Protein AF-0000000083107475 (afdb_homodimer)

pLDDT: mean 91.54, std 10.09, range [32.72, 98.94]

Nearest PDB structures (foldseek):
  6sq8-assembly2_B  TM=9.091E-01  e=1.619E-47  Marinactinospora thermotolerans
  6sq8-assembly1_A  TM=8.954E-01  e=2.436E-47  Marinactinospora thermotolerans
  6h1b-assembly1_A  TM=9.039E-01  e=4.122E-47  Marinactinospora thermotolerans
  3day-assembly1_A  TM=8.703E-01  e=1.831E-40  Homo sapiens
  3b7w-assembly1_A  TM=7.344E-01  e=1.056E-39  Homo sapiens

Organism: NCBI:txid185642

Secondary structure (DSSP, 8-state):
---STT--HHHHHHHHHHHSTTSEEEEETTEEEEHHHHHHHHHHHHHHHHHTT--TT-EEEEE-SS-HHHHHHHHHHHHH-PEEEE--TTS-HHHHHHHHHHH--SEEEEEGGGHHHHHHHHTTSTT-PEEEEESSPPPTTSEEHHHHHHTSPPSS-SS---TTSEEEEEEE--TTSSPEEEEEEHHHHHHHHHHHHHHHT--TT-EEEE-S-TTSHHHHHHHHHHHTTT-EEEE-SS--HHHHHHHHHHHT--EEEE-HHHHHHHHHH---GGGGTT--EEEE-SSPPPHHHHHHHHHH-TTPEEEEEEE-SS-EEEEE-GGG--SSSTTHHHHHTS-BEEPTTEEEEEE-TTSPBPPTT--EEEEEEETTS--EETT-HHHHHHHEETTEEEEEEEEEE-TT--EEEEEEGGG-EEETTEEE-HHHHHHHHHTSTTEEEEEEEEEEETTTEEEEEEEEEEPTT----HHHHHHHHHTTS-GGGS-SEEEEES---B-TTS-B-HHHHHHHHHHHHHTT---/---STT--HHHHHHHHHHHSTTSEEEEETTEEEEHHHHHHHHHHHHHHHHHTT--TT-EEEEE-SS-HHHHHHHHHHHHH-PEEEE--TTS-HHHHHHHHHHH--SEEEEEGGGHHHHHHHHTTSTT-PEEEEESSPPPTTSEEHHHHHHTSPPSS-SS---TTSEEEEEEE--SSSSPEEEEEEHHHHHHHHHHHHHHHT--TT-EEEE-S-TTSHHHHHHHHHHHTTT-EEEE-SS--HHHHHHHHHHHT--EEEE-HHHHHHHHHH---GGGGTT--EEEE-SSPPPHHHHHHHHHH-TTPEEEEEEE-SS-EEEEE-GGG--SSSTTHHHHHTS-BEEPTTEEEEEE-TTSPBPPTT--EEEEEEETTS--EETT-HHHHHHHEETTEEEEEEEEEE-TT--EEEEEEGGG-EEETTEEE-HHHHHHHHHTSTTEEEEEEEEEEETTTEEEEEEEEEEPTT----HHHHHHHHHTTS-GGGS-SEEEEES---B-TTS-B-HHHHHHHHHHHHHTT---

Foldseek 3Di:
DPPPLWDFLLCLLVVLCVVPVPFWAEAEPPDTDASVRLLQLLQLLLQLCVVVPDAALAEEEEAAFDDVLVVSPLNNLRFFNHEYEYDDNPDDLVLRLVSCLLRVHQAYEYEPVCCVSVVVSLCPRPSNHQYEYEDDDDPPPHHYPVRSSVNGDGDDHPHGHTQAGFRYWAWDPDLPDRTFTFTFTRSLLLVLLCLLLVQQVDAQDAEEEQQAGPSFPVSSSNSSVQSSHNHYYYYDSHQDLLVVLQCCQVVLHAEYEDELVSLQSNLVNPPDLNSNQSHAEYEYEPDFHQPVSLVSSCVSHVNYFYKYWDDHPQDTFAMAGSVLCDDPDPCNRVSSRFRHAGGPQKDKFFAAPVRHGDDAPDKHWIKMAHPSGTPATRPCVPRRPVQADPRIGGRQWMWGAHPVRTIHTQARVVQFAQWQNDTAGFVLLQVLLCPQPFFPGWTWGWDQDPHGRTFIEIETEGDVPDDDDLVSSQVSSVVPDPNRNRGPYYHYDNDFPADSSRHGSVSVVRVVVVVCVVVVPRD/DPPPLWDFLLCLLVVLCVVPVPFWAEAEVPDTDASVRLLQLLQLLLQLCVVVPDAALAEEEEAAFDDVLVVSPLNNLRFFNHEYEYDDNPDDLVLRLVSCLLRVHQAYEYEPVCCVSVVVSLCPRPSNHQYEYEDDDDPPPHHYPVRSSVNGDGDDHPHGHTQAGFRYWAWDPDLPDRTFTFTFTRNLLLVLLCLLLVQQVDAQDAEEEDQAGPSFPVSSSNSSVQSSHNHYYYYDSHDDLLVVLQCCQVVLHAEYEDELVSLQSNLVNPPDLNSNQSHAEYEYEPDFHQPVSLVSSCVSHVNYFYKYWDDHPQDTFAMAGSVLCDDPDPCNRVSSRFRHAGGPQKDKFFAAPVRHGDDAPDKHWIKMAGPSGTPATRPCVPRRCVQADPRIGGRQWMWGAHPVRTIHTQARVVQFAQFQNDTAGFVLLQVLLCPQPFFPGWTWGWDQDPHGRTFIEIETEGDVPDDDDLVSSQVSSVVPDPNRNRGPYYHYDNDFDADSSRHGSVSVVRVVVVVCVVVVPRD

Sequence (1046 aa):
MATVDDFTLGDIVTDNAVRFPDVVAYRQGYRGVTHAQLRDRAVRLVAAMAEVGVKRQDRIAVLSRNSIEFGELNAAAQLSGIVLATINFRLSVPEMADALRRVEPSIVFCAEEFMPVIADVAAHVPSGPMLVTIGGDAPAGITGYERFIEGGRAGEPQFVARPDDIAYLLFTSGTTGASKCCMLGQREMRRIAFTMNNEMRCGSADRGLINMPMFHFGALGIIGGLHARGATVVLQQQFDAADAVRLIADERITVLHLAPVMLSALLDEVSDRLAVESVRTVVYSAAPMTAAILRRALAVLPGAGFLNLYGQTEAIVSGLPRELHILDDPNAAERLSSVGFPFPDTRVRVVDANGGVLPVGQAGEIVVQSDSMFRGYWQDEAATRATLRDGWCRTGDMGRLDERGLLYLMDRKKDVIISGGENIYSPEVEEAVSAVDGVAACAVVGVPDDRWGEAVCAVVVARSGASPTLEMVQEGVRQRLARYKVPRRLVLVTDLPVLASGKVDKKRLRADLKSAAANGATTMATVDDFTLGDIVTDNAVRFPDVVAYRQGYRGVTHAQLRDRAVRLVAAMAEVGVKRQDRIAVLSRNSIEFGELNAAAQLSGIVLATINFRLSVPEMADALRRVEPSIVFCAEEFMPVIADVAAHVPSGPMLVTIGGDAPAGITGYERFIEGGRAGEPQFVARPDDIAYLLFTSGTTGASKCCMLGQREMRRIAFTMNNEMRCGSADRGLINMPMFHFGALGIIGGLHARGATVVLQQQFDAADAVRLIADERITVLHLAPVMLSALLDEVSDRLAVESVRTVVYSAAPMTAAILRRALAVLPGAGFLNLYGQTEAIVSGLPRELHILDDPNAAERLSSVGFPFPDTRVRVVDANGGVLPVGQAGEIVVQSDSMFRGYWQDEAATRATLRDGWCRTGDMGRLDERGLLYLMDRKKDVIISGGENIYSPEVEEAVSAVDGVAACAVVGVPDDRWGEAVCAVVVARSGASPTLEMVQEGVRQRLARYKVPRRLVLVTDLPVLASGKVDKKRLRADLKSAAANGATT

Solvent-accessible surface area (backbone atoms only — not comparable to full-atom values): 52814 Å² total; per-residue (Å²): 123,76,67,61,70,66,56,35,41,24,53,40,49,55,46,25,24,44,60,36,36,81,38,45,36,35,34,45,87,91,46,70,37,24,21,34,51,40,44,49,52,11,25,9,40,45,28,26,40,41,76,74,66,52,48,73,63,37,36,32,33,39,37,50,64,43,48,67,66,55,52,34,51,50,48,21,20,34,34,21,16,24,20,40,28,36,40,65,75,84,53,52,69,68,56,48,37,52,52,44,52,72,63,44,26,56,33,38,39,27,26,50,90,51,40,83,62,45,57,64,43,40,71,69,24,87,60,56,37,46,59,29,25,38,59,83,82,44,55,92,95,40,46,30,46,70,62,48,34,67,67,16,56,73,80,74,57,78,44,69,42,47,30,86,30,50,31,34,37,36,63,42,84,47,73,86,53,78,61,46,39,37,30,32,32,19,41,21,51,37,52,44,10,49,52,40,17,50,75,58,62,60,37,52,78,36,25,30,44,41,34,51,54,53,47,37,60,68,34,45,39,50,51,33,10,37,39,59,44,35,10,22,37,35,50,34,61,54,80,42,42,64,59,46,50,50,44,28,44,76,64,47,24,22,33,42,55,35,39,45,69,52,48,50,47,32,57,72,57,59,85,48,59,76,42,50,63,51,33,42,28,40,35,33,27,84,52,84,58,53,63,67,55,49,53,52,47,48,68,63,35,69,74,36,39,47,34,37,48,36,65,52,83,57,33,75,46,21,32,26,55,43,79,62,74,50,72,95,42,97,57,23,66,64,58,57,56,32,33,17,36,58,39,89,72,39,48,74,47,33,19,46,98,87,62,47,76,54,61,77,65,45,75,21,40,33,32,37,34,43,74,48,39,40,80,36,35,67,96,32,64,69,63,25,53,71,30,48,50,96,62,26,38,54,66,58,31,25,18,29,35,42,88,44,54,38,30,32,75,45,33,45,55,86,47,46,24,49,36,72,88,37,83,36,44,28,57,61,46,27,55,38,42,47,68,27,79,36,41,64,44,59,46,45,44,52,39,84,29,93,87,33,55,22,37,41,29,37,37,30,21,52,29,93,92,40,75,68,44,59,65,54,44,31,54,44,21,49,74,76,42,61,72,90,60,35,49,77,38,54,40,81,40,91,68,79,60,56,41,96,78,65,35,71,37,60,43,58,51,45,52,52,51,53,53,34,61,74,66,65,59,80,108,124,74,67,56,69,67,55,34,41,25,52,40,49,54,48,26,23,43,60,35,35,80,38,44,36,35,35,45,88,92,45,70,36,24,22,32,52,40,44,49,52,11,24,8,38,43,30,25,41,41,75,75,66,52,50,73,63,38,36,32,32,39,36,51,66,43,45,67,64,55,50,34,51,51,49,21,19,33,33,21,16,24,20,40,29,34,39,66,74,84,54,53,70,69,54,46,38,52,52,43,52,72,63,44,26,55,32,36,40,27,25,52,90,49,40,82,62,43,57,64,42,41,71,70,25,87,60,56,38,46,60,31,25,37,60,82,81,46,57,93,96,40,47,30,46,70,61,47,35,68,67,17,55,75,81,75,56,78,44,69,43,48,28,86,29,50,32,34,37,37,63,41,85,46,73,87,51,78,61,45,38,37,30,34,34,20,40,20,49,38,50,43,9,48,51,41,17,50,75,60,63,59,35,52,79,35,25,30,46,42,33,52,54,54,47,37,58,68,32,46,39,51,52,34,11,37,39,59,45,36,10,24,36,34,50,34,60,53,79,43,45,62,58,47,49,51,44,28,45,77,66,48,24,22,34,43,55,36,40,46,70,52,46,50,48,33,57,72,56,59,86,49,59,75,40,50,60,51,33,43,29,39,36,32,28,84,52,84,59,53,65,67,55,50,53,54,47,49,67,63,35,70,74,36,39,46,35,37,48,37,64,51,83,57,35,76,46,22,33,26,56,42,81,63,75,51,72,94,41,98,57,23,64,64,58,59,55,31,33,18,36,58,39,90,73,38,48,75,47,32,18,47,97,85,62,47,74,54,60,77,64,44,76,20,39,35,30,36,32,43,74,48,38,40,79,36,35,66,96,30,62,70,63,25,52,72,29,46,49,95,62,27,38,54,67,57,30,25,18,28,35,41,88,44,54,38,30,33,75,45,32,46,55,87,48,44,23,49,38,71,88,38,83,37,45,28,55,62,46,27,54,39,43,46,68,28,79,37,41,66,45,58,46,44,44,53,39,84,30,93,88,33,55,22,37,39,28,37,37,30,20,52,29,92,92,40,76,69,43,58,65,54,44,30,53,42,22,51,75,74,41,60,74,89,61,36,48,78,39,52,40,82,42,92,67,79,59,56,41,96,78,65,34,73,37,61,44,58,50,46,52,52,51,52,53,33,61,72,66,65,58,81,108

Radius of gyration: 31.52 Å; Cα contacts (8 Å, |Δi|>4): 2412; chains: 2; bounding box: 69×102×74 Å

Structure (mmCIF, N/CA/C/O backbone):
data_AF-0000000083107475-model_v1
#
loop_
_entity.id
_entity.type
_entity.pdbx_description
1 polymer 'Long-chain-fatty-acid--CoA ligase FadD13'
#
loop_
_atom_site.group_PDB
_atom_site.id
_atom_site.type_symbol
_atom_site.label_atom_id
_atom_site.label_alt_id
_atom_site.label_comp_id
_atom_site.label_asym_id
_atom_site.label_entity_id
_atom_site.label_seq_id
_atom_site.pdbx_PDB_ins_code
_atom_site.Cartn_x
_atom_site.Cartn_y
_atom_site.Cartn_z
_atom_site.occupancy
_atom_site.B_iso_or_equiv
_atom_site.auth_seq_id
_atom_site.auth_comp_id
_atom_site.auth_asym_id
_atom_site.auth_atom_id
_atom_site.pdbx_PDB_model_num
ATOM 1 N N . MET A 1 1 ? -6.09 1.8 -23.875 1 32.72 1 MET A N 1
ATOM 2 C CA . MET A 1 1 ? -6.102 0.966 -22.688 1 32.72 1 MET A CA 1
ATOM 3 C C . MET A 1 1 ? -6.949 1.6 -21.578 1 32.72 1 MET A C 1
ATOM 5 O O . MET A 1 1 ? -6.746 2.762 -21.234 1 32.72 1 MET A O 1
ATOM 9 N N . ALA A 1 2 ? -8.203 1.223 -21.5 1 34.72 2 ALA A N 1
ATOM 10 C CA . ALA A 1 2 ? -9.102 1.77 -20.484 1 34.72 2 ALA A CA 1
ATOM 11 C C . ALA A 1 2 ? -8.352 2.039 -19.172 1 34.72 2 ALA A C 1
ATOM 13 O O . ALA A 1 2 ? -7.676 1.154 -18.641 1 34.72 2 ALA A O 1
ATOM 14 N N . THR A 1 3 ? -7.816 3.127 -18.891 1 48.44 3 THR A N 1
ATOM 15 C CA . THR A 1 3 ? -7.082 3.512 -17.703 1 48.44 3 THR A CA 1
ATOM 16 C C . THR A 1 3 ? -7.957 3.363 -16.453 1 48.44 3 THR A C 1
ATOM 18 O O . THR A 1 3 ? -9.125 3.754 -16.469 1 48.44 3 THR A O 1
ATOM 21 N N . VAL A 1 4 ? -7.969 2.264 -15.711 1 50.69 4 VAL A N 1
ATOM 22 C CA . VAL A 1 4 ? -8.602 2.006 -14.422 1 50.69 4 VAL A CA 1
ATOM 23 C C . VAL A 1 4 ? -8.602 3.279 -13.578 1 50.69 4 VAL A C 1
ATOM 25 O O . VAL A 1 4 ? -8.531 3.219 -12.344 1 50.69 4 VAL A O 1
ATOM 28 N N . ASP A 1 5 ? -8.352 4.441 -14.203 1 59.97 5 ASP A N 1
ATOM 29 C CA . ASP A 1 5 ? -8.281 5.738 -13.539 1 59.97 5 ASP A CA 1
ATOM 30 C C . ASP A 1 5 ? -9.672 6.215 -13.117 1 59.97 5 ASP A C 1
ATOM 32 O O . ASP A 1 5 ? -9.898 7.414 -12.945 1 59.97 5 ASP A O 1
ATOM 36 N N . ASP A 1 6 ? -10.516 5.152 -12.656 1 83.75 6 ASP A N 1
ATOM 37 C CA . ASP A 1 6 ? -11.875 5.656 -12.5 1 83.75 6 ASP A CA 1
ATOM 38 C C . ASP A 1 6 ? -12.328 5.555 -11.047 1 83.75 6 ASP A C 1
ATOM 40 O O . ASP A 1 6 ? -13.5 5.777 -10.742 1 83.75 6 ASP A O 1
ATOM 44 N N . PHE A 1 7 ? -11.383 5.316 -10.164 1 93.69 7 PHE A N 1
ATOM 45 C CA . PHE A 1 7 ? -11.797 5.191 -8.773 1 93.69 7 PHE A CA 1
ATOM 46 C C . PHE A 1 7 ? -11.812 6.551 -8.086 1 93.69 7 PHE A C 1
ATOM 48 O O . PHE A 1 7 ? -11.07 7.457 -8.477 1 93.69 7 PHE A O 1
ATOM 55 N N . THR A 1 8 ? -12.695 6.664 -7.109 1 97.25 8 THR A N 1
ATOM 56 C CA . THR A 1 8 ? -12.828 7.871 -6.301 1 97.25 8 THR A CA 1
ATOM 57 C C . THR A 1 8 ? -12.812 7.531 -4.812 1 97.25 8 THR A C 1
ATOM 59 O O . THR A 1 8 ? -12.766 6.359 -4.438 1 97.25 8 THR A O 1
ATOM 62 N N . LEU A 1 9 ? -12.773 8.555 -3.977 1 98.44 9 LEU A N 1
ATOM 63 C CA . LEU A 1 9 ? -12.938 8.383 -2.539 1 98.44 9 LEU A CA 1
ATOM 64 C C . LEU A 1 9 ? -14.289 7.75 -2.219 1 98.44 9 LEU A C 1
ATOM 66 O O . LEU A 1 9 ? -14.422 7.02 -1.234 1 98.44 9 LEU A O 1
ATOM 70 N N . GLY A 1 10 ? -15.289 8.055 -3.053 1 98.25 10 GLY A N 1
ATOM 71 C CA . GLY A 1 10 ? -16.625 7.5 -2.863 1 98.25 10 GLY A CA 1
ATOM 72 C C . GLY A 1 10 ? -16.641 5.984 -2.912 1 98.25 10 GLY A C 1
ATOM 73 O O . GLY A 1 10 ? -17.453 5.352 -2.229 1 98.25 10 GLY A O 1
ATOM 74 N N . ASP A 1 11 ? -15.758 5.387 -3.689 1 97.5 11 ASP A N 1
ATOM 75 C CA . ASP A 1 11 ? -15.648 3.934 -3.762 1 97.5 11 ASP A CA 1
ATOM 76 C C . ASP A 1 11 ? -15.273 3.344 -2.404 1 97.5 11 ASP A C 1
ATOM 78 O O . ASP A 1 11 ? -15.734 2.262 -2.041 1 97.5 11 ASP A O 1
ATOM 82 N N . ILE A 1 12 ? -14.438 4.047 -1.643 1 98.5 12 ILE A N 1
ATOM 83 C CA . ILE A 1 12 ? -14.016 3.584 -0.326 1 98.5 12 ILE A CA 1
ATOM 84 C C . ILE A 1 12 ? -15.211 3.561 0.621 1 98.5 12 ILE A C 1
ATOM 86 O O . ILE A 1 12 ? -15.422 2.58 1.336 1 98.5 12 ILE A O 1
ATOM 90 N N . VAL A 1 13 ? -15.992 4.633 0.597 1 98.62 13 VAL A N 1
ATOM 91 C CA . VAL A 1 13 ? -17.172 4.73 1.445 1 98.62 13 VAL A CA 1
ATOM 92 C C . VAL A 1 13 ? -18.156 3.607 1.106 1 98.62 13 VAL A C 1
ATOM 94 O O . VAL A 1 13 ? -18.641 2.91 1.999 1 98.62 13 VAL A O 1
ATOM 97 N N . THR A 1 14 ? -18.422 3.418 -0.166 1 97.69 14 THR A N 1
ATOM 98 C CA . THR A 1 14 ? -19.375 2.42 -0.629 1 97.69 14 THR A CA 1
ATOM 99 C C . THR A 1 14 ? -18.875 1.01 -0.323 1 97.69 14 THR A C 1
ATOM 101 O O . THR A 1 14 ? -19.625 0.177 0.187 1 97.69 14 THR A O 1
ATOM 104 N N . ASP A 1 15 ? -17.625 0.738 -0.63 1 97.62 15 ASP A N 1
ATOM 105 C CA . ASP A 1 15 ? -17.047 -0.579 -0.385 1 97.62 15 ASP A CA 1
ATOM 106 C C . ASP A 1 15 ? -17.094 -0.93 1.101 1 97.62 15 ASP A C 1
ATOM 108 O O . ASP A 1 15 ? -17.453 -2.053 1.467 1 97.62 15 ASP A O 1
ATOM 112 N N . ASN A 1 16 ? -16.703 -0.004 1.952 1 98.62 16 ASN A N 1
ATOM 113 C CA . ASN A 1 16 ? -16.703 -0.267 3.387 1 98.62 16 ASN A CA 1
ATOM 114 C C . ASN A 1 16 ? -18.109 -0.575 3.9 1 98.62 16 ASN A C 1
ATOM 116 O O . ASN A 1 16 ? -18.281 -1.429 4.773 1 98.62 16 ASN A O 1
ATOM 120 N N . ALA A 1 17 ? -19.078 0.123 3.383 1 98.38 17 ALA A N 1
ATOM 121 C CA . ALA A 1 17 ? -20.469 -0.098 3.797 1 98.38 17 ALA A CA 1
ATOM 122 C C . ALA A 1 17 ? -20.922 -1.517 3.461 1 98.38 17 ALA A C 1
ATOM 124 O O . ALA A 1 17 ? -21.734 -2.102 4.18 1 98.38 17 ALA A O 1
ATOM 125 N N . VAL A 1 18 ? -20.391 -2.053 2.422 1 97.25 18 VAL A N 1
ATOM 126 C CA . VAL A 1 18 ? -20.766 -3.389 1.97 1 97.25 18 VAL A CA 1
ATOM 127 C C . VAL A 1 18 ? -19.891 -4.43 2.662 1 97.25 18 VAL A C 1
ATOM 129 O O . VAL A 1 18 ? -20.406 -5.406 3.217 1 97.25 18 VAL A O 1
ATOM 132 N N . ARG A 1 19 ? -18.609 -4.234 2.756 1 97.44 19 ARG A N 1
ATOM 133 C CA . ARG A 1 19 ? -17.625 -5.211 3.209 1 97.44 19 ARG A CA 1
ATOM 134 C C . ARG A 1 19 ? -17.594 -5.297 4.73 1 97.44 19 ARG A C 1
ATOM 136 O O . ARG A 1 19 ? -17.375 -6.375 5.293 1 97.44 19 ARG A O 1
ATOM 143 N N . PHE A 1 20 ? -17.797 -4.098 5.34 1 97.69 20 PHE A N 1
ATOM 144 C CA . PHE A 1 20 ? -17.672 -3.977 6.785 1 97.69 20 PHE A CA 1
ATOM 145 C C . PHE A 1 20 ? -18.859 -3.221 7.371 1 97.69 20 PHE A C 1
ATOM 147 O O . PHE A 1 20 ? -18.688 -2.268 8.133 1 97.69 20 PHE A O 1
ATOM 154 N N . PRO A 1 21 ? -20.031 -3.67 7.121 1 97.81 21 PRO A N 1
ATOM 155 C CA . PRO A 1 21 ? -21.203 -2.879 7.461 1 97.81 21 PRO A CA 1
ATOM 156 C C . PRO A 1 21 ? -21.344 -2.633 8.961 1 97.81 21 PRO A C 1
ATOM 158 O O . PRO A 1 21 ? -21.844 -1.588 9.375 1 97.81 21 PRO A O 1
ATOM 161 N N . ASP A 1 22 ? -20.797 -3.537 9.805 1 97 22 ASP A N 1
ATOM 162 C CA . ASP A 1 22 ? -21.047 -3.471 11.242 1 97 22 ASP A CA 1
ATOM 163 C C . ASP A 1 22 ? -19.844 -2.896 11.984 1 97 22 ASP A C 1
ATOM 165 O O . ASP A 1 22 ? -19.906 -2.664 13.195 1 97 22 ASP A O 1
ATOM 169 N N . VAL A 1 23 ? -18.766 -2.719 11.258 1 98.44 23 VAL A N 1
ATOM 170 C CA . VAL A 1 23 ? -17.609 -2.07 11.875 1 98.44 23 VAL A CA 1
ATOM 171 C C . VAL A 1 23 ? -17.906 -0.59 12.094 1 98.44 23 VAL A C 1
ATOM 173 O O . VAL A 1 23 ? -18.469 0.075 11.227 1 98.44 23 VAL A O 1
ATOM 176 N N . VAL A 1 24 ? -17.547 -0.08 13.25 1 98.88 24 VAL A N 1
ATOM 177 C CA . VAL A 1 24 ? -17.766 1.331 13.555 1 98.88 24 VAL A CA 1
ATOM 178 C C . VAL A 1 24 ? -16.812 2.188 12.719 1 98.88 24 VAL A C 1
ATOM 180 O O . VAL A 1 24 ? -15.602 1.958 12.703 1 98.88 24 VAL A O 1
ATOM 183 N N . ALA A 1 25 ? -17.375 3.123 11.953 1 98.94 25 ALA A N 1
ATOM 184 C CA . ALA A 1 25 ? -16.562 4.043 11.164 1 98.94 25 ALA A CA 1
ATOM 185 C C . ALA A 1 25 ? -16.047 5.195 12.016 1 98.94 25 ALA A C 1
ATOM 187 O O . ALA A 1 25 ? -14.859 5.531 11.969 1 98.94 25 ALA A O 1
ATOM 188 N N . TYR A 1 26 ? -16.953 5.777 12.789 1 98.94 26 TYR A N 1
ATOM 189 C CA . TYR A 1 26 ? -16.609 6.84 13.727 1 98.94 26 TYR A CA 1
ATOM 190 C C . TYR A 1 26 ? -17.188 6.559 15.102 1 98.94 26 TYR A C 1
ATOM 192 O O . TYR A 1 26 ? -18.344 6.113 15.227 1 98.94 26 TYR A O 1
ATOM 200 N N . ARG A 1 27 ? -16.406 6.77 16.109 1 98.69 27 ARG A N 1
ATOM 201 C CA . ARG A 1 27 ? -16.781 6.699 17.516 1 98.69 27 ARG A CA 1
ATOM 202 C C . ARG A 1 27 ? -16.406 7.984 18.25 1 98.69 27 ARG A C 1
ATOM 204 O O . ARG A 1 27 ? -15.297 8.484 18.094 1 98.69 27 ARG A O 1
ATOM 211 N N . GLN A 1 28 ? -17.312 8.562 19 1 97.88 28 GLN A N 1
ATOM 212 C CA . GLN A 1 28 ? -17.094 9.727 19.859 1 97.88 28 GLN A CA 1
ATOM 213 C C . GLN A 1 28 ? -17.906 9.625 21.141 1 97.88 28 GLN A C 1
ATOM 215 O O . GLN A 1 28 ? -19.125 9.766 21.125 1 97.88 28 GLN A O 1
ATOM 220 N N . GLY A 1 29 ? -17.219 9.422 22.219 1 95.44 29 GLY A N 1
ATOM 221 C CA . GLY A 1 29 ? -17.938 9.117 23.438 1 95.44 29 GLY A CA 1
ATOM 222 C C . GLY A 1 29 ? -18.828 7.883 23.328 1 95.44 29 GLY A C 1
ATOM 223 O O . GLY A 1 29 ? -18.344 6.812 22.938 1 95.44 29 GLY A O 1
ATOM 224 N N . TYR A 1 30 ? -20.109 8.047 23.562 1 94.44 30 TYR A N 1
ATOM 225 C CA . TYR A 1 30 ? -21.031 6.914 23.5 1 94.44 30 TYR A CA 1
ATOM 226 C C . TYR A 1 30 ? -21.688 6.816 22.141 1 94.44 30 TYR A C 1
ATOM 228 O O . TYR A 1 30 ? -22.391 5.848 21.859 1 94.44 30 TYR A O 1
ATOM 236 N N . ARG A 1 31 ? -21.391 7.738 21.375 1 97 31 ARG A N 1
ATOM 237 C CA . ARG A 1 31 ? -22 7.738 20.047 1 97 31 ARG A CA 1
ATOM 238 C C . ARG A 1 31 ? -21.094 7.035 19.031 1 97 31 ARG A C 1
ATOM 240 O O . ARG A 1 31 ? -19.875 7.066 19.156 1 97 31 ARG A O 1
ATOM 247 N N . GLY A 1 32 ? -21.75 6.387 18.078 1 98.19 32 GLY A N 1
ATOM 248 C CA . GLY A 1 32 ? -21.016 5.754 17 1 98.19 32 GLY A CA 1
ATOM 249 C C . GLY A 1 32 ? -21.859 5.551 15.75 1 98.19 32 GLY A C 1
ATOM 250 O O . GLY A 1 32 ? -23.094 5.5 15.828 1 98.19 32 GLY A O 1
ATOM 251 N N . VAL A 1 33 ? -21.219 5.543 14.648 1 98.62 33 VAL A N 1
ATOM 252 C CA . VAL A 1 33 ? -21.828 5.215 13.367 1 98.62 33 VAL A CA 1
ATOM 253 C C . VAL A 1 33 ? -21.016 4.141 12.656 1 98.62 33 VAL A C 1
ATOM 255 O O . VAL A 1 33 ? -19.781 4.238 12.578 1 98.62 33 VAL A O 1
ATOM 258 N N . THR A 1 34 ? -21.703 3.051 12.234 1 98.88 34 THR A N 1
ATOM 259 C CA . THR A 1 34 ? -21.031 1.994 11.492 1 98.88 34 THR A CA 1
ATOM 260 C C . THR A 1 34 ? -20.766 2.434 10.055 1 98.88 34 THR A C 1
ATOM 262 O O . THR A 1 34 ? -21.281 3.457 9.609 1 98.88 34 THR A O 1
ATOM 265 N N . HIS A 1 35 ? -19.984 1.681 9.336 1 98.88 35 HIS A N 1
ATOM 266 C CA . HIS A 1 35 ? -19.719 2.006 7.941 1 98.88 35 HIS A CA 1
ATOM 267 C C . HIS A 1 35 ? -21 1.991 7.113 1 98.88 35 HIS A C 1
ATOM 269 O O . HIS A 1 35 ? -21.172 2.83 6.23 1 98.88 35 HIS A O 1
ATOM 275 N N . ALA A 1 36 ? -21.875 1.07 7.367 1 98.62 36 ALA A N 1
ATOM 276 C CA . ALA A 1 36 ? -23.172 1.044 6.668 1 98.62 36 ALA A CA 1
ATOM 277 C C . ALA A 1 36 ? -23.984 2.291 6.98 1 98.62 36 ALA A C 1
ATOM 279 O O . ALA A 1 36 ? -24.531 2.92 6.078 1 98.62 36 ALA A O 1
ATOM 280 N N . GLN A 1 37 ? -24.031 2.619 8.258 1 98.75 37 GLN A N 1
ATOM 281 C CA . GLN A 1 37 ? -24.766 3.801 8.672 1 98.75 37 GLN A CA 1
ATOM 282 C C . GLN A 1 37 ? -24.141 5.074 8.117 1 98.75 37 GLN A C 1
ATOM 284 O O . GLN A 1 37 ? -24.844 6.02 7.766 1 98.75 37 GLN A O 1
ATOM 289 N N . LEU A 1 38 ? -22.828 5.113 8.102 1 98.81 38 LEU A N 1
ATOM 290 C CA . LEU A 1 38 ? -22.141 6.277 7.559 1 98.81 38 LEU A CA 1
ATOM 291 C C . LEU A 1 38 ? -22.547 6.516 6.109 1 98.81 38 LEU A C 1
ATOM 293 O O . LEU A 1 38 ? -22.859 7.648 5.727 1 98.81 38 LEU A O 1
ATOM 297 N N . ARG A 1 39 ? -22.531 5.496 5.285 1 98.69 39 ARG A N 1
ATOM 298 C CA . ARG A 1 39 ? -22.938 5.637 3.893 1 98.69 39 ARG A CA 1
ATOM 299 C C . ARG A 1 39 ? -24.391 6.09 3.789 1 98.69 39 ARG A C 1
ATOM 301 O O . ARG A 1 39 ? -24.719 6.977 2.996 1 98.69 39 ARG A O 1
ATOM 308 N N . ASP A 1 40 ? -25.25 5.469 4.559 1 98.38 40 ASP A N 1
ATOM 309 C CA . ASP A 1 40 ? -26.672 5.809 4.52 1 98.38 40 ASP A CA 1
ATOM 310 C C . ASP A 1 40 ? -26.891 7.277 4.867 1 98.38 40 ASP A C 1
ATOM 312 O O . ASP A 1 40 ? -27.625 7.98 4.172 1 98.38 40 ASP A O 1
ATOM 316 N N . ARG A 1 41 ? -26.281 7.711 5.906 1 98.44 41 ARG A N 1
ATOM 317 C CA . ARG A 1 41 ? -26.438 9.102 6.336 1 98.44 41 ARG A CA 1
ATOM 318 C C . ARG A 1 41 ? -25.812 10.055 5.32 1 98.44 41 ARG A C 1
ATOM 320 O O . ARG A 1 41 ? -26.328 11.148 5.086 1 98.44 41 ARG A O 1
ATOM 327 N N . ALA A 1 42 ? -24.703 9.664 4.77 1 98.62 42 ALA A N 1
ATOM 328 C CA . ALA A 1 42 ? -24.062 10.477 3.73 1 98.62 42 ALA A CA 1
ATOM 329 C C . ALA A 1 42 ? -24.984 10.617 2.514 1 98.62 42 ALA A C 1
ATOM 331 O O . ALA A 1 42 ? -25.094 11.703 1.94 1 98.62 42 ALA A O 1
ATOM 332 N N . VAL A 1 43 ? -25.625 9.516 2.115 1 98.56 43 VAL A N 1
ATOM 333 C CA . VAL A 1 43 ? -26.547 9.531 0.98 1 98.56 43 VAL A CA 1
ATOM 334 C C . VAL A 1 43 ? -27.703 10.492 1.262 1 98.56 43 VAL A C 1
ATOM 336 O O . VAL A 1 43 ? -28.078 11.289 0.401 1 98.56 43 VAL A O 1
ATOM 339 N N . ARG A 1 44 ? -28.25 10.453 2.428 1 98.44 44 ARG A N 1
ATOM 340 C CA . ARG A 1 44 ? -29.344 11.344 2.814 1 98.44 44 ARG A CA 1
ATOM 341 C C . ARG A 1 44 ? -28.875 12.797 2.832 1 98.44 44 ARG A C 1
ATOM 343 O O . ARG A 1 44 ? -29.625 13.703 2.438 1 98.44 44 ARG A O 1
ATOM 350 N N . LEU A 1 45 ? -27.688 12.992 3.35 1 98.44 45 LEU A N 1
ATOM 351 C CA . LEU A 1 45 ? -27.109 14.328 3.359 1 98.44 45 LEU A CA 1
ATOM 352 C C . LEU A 1 45 ? -27.031 14.898 1.945 1 98.44 45 LEU A C 1
ATOM 354 O O . LEU A 1 45 ? -27.375 16.062 1.716 1 98.44 45 LEU A O 1
ATOM 358 N N . VAL A 1 46 ? -26.516 14.086 0.985 1 98.62 46 VAL A N 1
ATOM 359 C CA . VAL A 1 46 ? -26.375 14.508 -0.405 1 98.62 46 VAL A CA 1
ATOM 360 C C . VAL A 1 46 ? -27.75 14.844 -0.981 1 98.62 46 VAL A C 1
ATOM 362 O O . VAL A 1 46 ? -27.922 15.859 -1.662 1 98.62 46 VAL A O 1
ATOM 365 N N . ALA A 1 47 ? -28.734 13.977 -0.666 1 98.5 47 ALA A N 1
ATOM 366 C CA . ALA A 1 47 ? -30.109 14.211 -1.14 1 98.5 47 ALA A CA 1
ATOM 367 C C . ALA A 1 47 ? -30.672 15.5 -0.562 1 98.5 47 ALA A C 1
ATOM 369 O O . ALA A 1 47 ? -31.328 16.281 -1.272 1 98.5 47 ALA A O 1
ATOM 370 N N . ALA A 1 48 ? -30.469 15.711 0.698 1 98.38 48 ALA A N 1
ATOM 371 C CA . ALA A 1 48 ? -30.938 16.922 1.347 1 98.38 48 ALA A CA 1
ATOM 372 C C . ALA A 1 48 ? -30.297 18.156 0.729 1 98.38 48 ALA A C 1
ATOM 374 O O . ALA A 1 48 ? -30.953 19.188 0.513 1 98.38 48 ALA A O 1
ATOM 375 N N . MET A 1 49 ? -29.016 18.109 0.476 1 98.44 49 MET A N 1
ATOM 376 C CA . MET A 1 49 ? -28.312 19.219 -0.162 1 98.44 49 MET A CA 1
ATOM 377 C C . MET A 1 49 ? -28.859 19.484 -1.563 1 98.44 49 MET A C 1
ATOM 379 O O . MET A 1 49 ? -29.031 20.625 -1.965 1 98.44 49 MET A O 1
ATOM 383 N N . ALA A 1 50 ? -29.078 18.391 -2.287 1 98 50 ALA A N 1
ATOM 384 C CA . ALA A 1 50 ? -29.641 18.516 -3.633 1 98 50 ALA A CA 1
ATOM 385 C C . ALA A 1 50 ? -31 19.203 -3.605 1 98 50 ALA A C 1
ATOM 387 O O . ALA A 1 50 ? -31.312 19.984 -4.5 1 98 50 ALA A O 1
ATOM 388 N N . GLU A 1 51 ? -31.812 18.938 -2.645 1 96.62 51 GLU A N 1
ATOM 389 C CA . GLU A 1 51 ? -33.156 19.5 -2.51 1 96.62 51 GLU A CA 1
ATOM 390 C C . GLU A 1 51 ? -33.094 21.016 -2.348 1 96.62 51 GLU A C 1
ATOM 392 O O . GLU A 1 51 ? -34.031 21.719 -2.744 1 96.62 51 GLU A O 1
ATOM 397 N N . VAL A 1 52 ? -32.031 21.469 -1.796 1 96 52 VAL A N 1
ATOM 398 C CA . VAL A 1 52 ? -31.938 22.906 -1.589 1 96 52 VAL A CA 1
ATOM 399 C C . VAL A 1 52 ? -31.078 23.531 -2.689 1 96 52 VAL A C 1
ATOM 401 O O . VAL A 1 52 ? -30.625 24.672 -2.559 1 96 52 VAL A O 1
ATOM 404 N N . GLY A 1 53 ? -30.703 22.766 -3.719 1 96.81 53 GLY A N 1
ATOM 405 C CA . GLY A 1 53 ? -30.156 23.344 -4.934 1 96.81 53 GLY A CA 1
ATOM 406 C C . GLY A 1 53 ? -28.688 23.078 -5.121 1 96.81 53 GLY A C 1
ATOM 407 O O . GLY A 1 53 ? -28.094 23.5 -6.113 1 96.81 53 GLY A O 1
ATOM 408 N N . VAL A 1 54 ? -28.047 22.359 -4.207 1 98.12 54 VAL A N 1
ATOM 409 C CA . VAL A 1 54 ? -26.625 22.047 -4.344 1 98.12 54 VAL A CA 1
ATOM 410 C C . VAL A 1 54 ? -26.422 21.031 -5.473 1 98.12 54 VAL A C 1
ATOM 412 O O . VAL A 1 54 ? -27.203 20.094 -5.609 1 98.12 54 VAL A O 1
ATOM 415 N N . LYS A 1 55 ? -25.422 21.25 -6.254 1 98.19 55 LYS A N 1
ATOM 416 C CA . LYS A 1 55 ? -25.062 20.359 -7.344 1 98.19 55 LYS A CA 1
ATOM 417 C C . LYS A 1 55 ? -23.656 19.797 -7.156 1 98.19 55 LYS A C 1
ATOM 419 O O . LYS A 1 55 ? -22.906 20.266 -6.297 1 98.19 55 LYS A O 1
ATOM 424 N N . ARG A 1 56 ? -23.344 18.781 -7.945 1 97.88 56 ARG A N 1
ATOM 425 C CA . ARG A 1 56 ? -21.969 18.266 -8 1 97.88 56 ARG A CA 1
ATOM 426 C C . ARG A 1 56 ? -20.984 19.391 -8.305 1 97.88 56 ARG A C 1
ATOM 428 O O . ARG A 1 56 ? -21.219 20.203 -9.203 1 97.88 56 ARG A O 1
ATOM 435 N N . GLN A 1 57 ? -19.891 19.438 -7.492 1 98.5 57 GLN A N 1
ATOM 436 C CA . GLN A 1 57 ? -18.766 20.375 -7.582 1 98.5 57 GLN A CA 1
ATOM 437 C C . GLN A 1 57 ? -19.156 21.75 -7.059 1 98.5 57 GLN A C 1
ATOM 439 O O . GLN A 1 57 ? -18.359 22.688 -7.105 1 98.5 57 GLN A O 1
ATOM 444 N N . ASP A 1 58 ? -20.484 21.922 -6.578 1 98.56 58 ASP A N 1
ATOM 445 C CA . ASP A 1 58 ? -20.734 23.062 -5.695 1 98.56 58 ASP A CA 1
ATOM 446 C C . ASP A 1 58 ? -19.984 22.906 -4.375 1 98.56 58 ASP A C 1
ATOM 448 O O . ASP A 1 58 ? -19.547 21.797 -4.031 1 98.56 58 ASP A O 1
ATOM 452 N N . ARG A 1 59 ? -19.812 24.016 -3.635 1 98.62 59 ARG A N 1
ATOM 453 C CA . ARG A 1 59 ? -19.031 23.984 -2.41 1 98.62 59 ARG A CA 1
ATOM 454 C C . ARG A 1 59 ? -19.922 24.062 -1.177 1 98.62 59 ARG A C 1
ATOM 456 O O . ARG A 1 59 ? -20.906 24.797 -1.161 1 98.62 59 ARG A O 1
ATOM 463 N N . ILE A 1 60 ? -19.609 23.281 -0.226 1 98.75 60 ILE A N 1
ATOM 464 C CA . ILE A 1 60 ? -20.109 23.453 1.133 1 98.75 60 ILE A CA 1
ATOM 465 C C . ILE A 1 60 ? -18.953 23.656 2.096 1 98.75 60 ILE A C 1
ATOM 467 O O . ILE A 1 60 ? -17.797 23.328 1.772 1 98.75 60 ILE A O 1
ATOM 471 N N . ALA A 1 61 ? -19.234 24.25 3.254 1 98.31 61 ALA A N 1
ATOM 472 C CA . ALA A 1 61 ? -18.188 24.484 4.254 1 98.31 61 ALA A CA 1
ATOM 473 C C . ALA A 1 61 ? -18.578 23.875 5.594 1 98.31 61 ALA A C 1
ATOM 475 O O . ALA A 1 61 ? -19.75 23.719 5.906 1 98.31 61 ALA A O 1
ATOM 476 N N . VAL A 1 62 ? -17.562 23.484 6.309 1 98.38 62 VAL A N 1
ATOM 477 C CA . VAL A 1 62 ? -17.766 22.969 7.656 1 98.38 62 VAL A CA 1
ATOM 478 C C . VAL A 1 62 ? -16.891 23.734 8.641 1 98.38 62 VAL A C 1
ATOM 480 O O . VAL A 1 62 ? -15.711 23.953 8.383 1 98.38 62 VAL A O 1
ATOM 483 N N . LEU A 1 63 ? -17.484 24.281 9.625 1 96.12 63 LEU A N 1
ATOM 484 C CA . LEU A 1 63 ? -16.844 24.906 10.766 1 96.12 63 LEU A CA 1
ATOM 485 C C . LEU A 1 63 ? -17.188 24.188 12.062 1 96.12 63 LEU A C 1
ATOM 487 O O . LEU A 1 63 ? -18.234 24.438 12.664 1 96.12 63 LEU A O 1
ATOM 491 N N . SER A 1 64 ? -16.312 23.297 12.43 1 96.31 64 SER A N 1
ATOM 492 C CA . SER A 1 64 ? -16.578 22.438 13.586 1 96.31 64 SER A CA 1
ATOM 493 C C . SER A 1 64 ? -15.297 21.812 14.125 1 96.31 64 SER A C 1
ATOM 495 O O . SER A 1 64 ? -14.289 21.734 13.414 1 96.31 64 SER A O 1
ATOM 497 N N . ARG A 1 65 ? -15.336 21.516 15.414 1 95.06 65 ARG A N 1
ATOM 498 C CA . ARG A 1 65 ? -14.32 20.609 15.945 1 95.06 65 ARG A CA 1
ATOM 499 C C . ARG A 1 65 ? -14.523 19.203 15.422 1 95.06 65 ARG A C 1
ATOM 501 O O . ARG A 1 65 ? -15.422 18.953 14.609 1 95.06 65 ARG A O 1
ATOM 508 N N . ASN A 1 66 ? -13.578 18.281 15.789 1 97.56 66 ASN A N 1
ATOM 509 C CA . ASN A 1 66 ? -13.758 16.891 15.406 1 97.56 66 ASN A CA 1
ATOM 510 C C . ASN A 1 66 ? -15.109 16.344 15.867 1 97.56 66 ASN A C 1
ATOM 512 O O . ASN A 1 66 ? -15.469 16.484 17.031 1 97.56 66 ASN A O 1
ATOM 516 N N . SER A 1 67 ? -15.852 15.812 14.969 1 97.88 67 SER A N 1
ATOM 517 C CA . SER A 1 67 ? -17.156 15.273 15.297 1 97.88 67 SER A CA 1
ATOM 518 C C . SER A 1 67 ? -17.594 14.219 14.289 1 97.88 67 SER A C 1
ATOM 520 O O . SER A 1 67 ? -17.031 14.117 13.203 1 97.88 67 SER A O 1
ATOM 522 N N . ILE A 1 68 ? -18.547 13.422 14.703 1 98.5 68 ILE A N 1
ATOM 523 C CA . ILE A 1 68 ? -19.109 12.414 13.812 1 98.5 68 ILE A CA 1
ATOM 524 C C . ILE A 1 68 ? -19.766 13.102 12.617 1 98.5 68 ILE A C 1
ATOM 526 O O . ILE A 1 68 ? -19.641 12.641 11.477 1 98.5 68 ILE A O 1
ATOM 530 N N . GLU A 1 69 ? -20.406 14.289 12.836 1 98.56 69 GLU A N 1
ATOM 531 C CA . GLU A 1 69 ? -21.078 15.055 11.781 1 98.56 69 GLU A CA 1
ATOM 532 C C . GLU A 1 69 ? -20.062 15.523 10.734 1 98.56 69 GLU A C 1
ATOM 534 O O . GLU A 1 69 ? -20.344 15.477 9.531 1 98.56 69 GLU A O 1
ATOM 539 N N . PHE A 1 70 ? -18.922 15.969 11.234 1 98.62 70 PHE A N 1
ATOM 540 C CA . PHE A 1 70 ? -17.844 16.312 10.312 1 98.62 70 PHE A CA 1
ATOM 541 C C . PHE A 1 70 ? -17.484 15.117 9.43 1 98.62 70 PHE A C 1
ATOM 543 O O . PHE A 1 70 ? -17.328 15.258 8.219 1 98.62 70 PHE A O 1
ATOM 550 N N . GLY A 1 71 ? -17.391 13.922 10.023 1 98.81 71 GLY A N 1
ATOM 551 C CA . GLY A 1 71 ? -17.125 12.695 9.289 1 98.81 71 GLY A CA 1
ATOM 552 C C . GLY A 1 71 ? -18.203 12.367 8.273 1 98.81 71 GLY A C 1
ATOM 553 O O . GLY A 1 71 ? -17.891 11.906 7.168 1 98.81 71 GLY A O 1
ATOM 554 N N . GLU A 1 72 ? -19.438 12.586 8.633 1 98.81 72 GLU A N 1
ATOM 555 C CA . GLU A 1 72 ? -20.547 12.336 7.723 1 98.81 72 GLU A CA 1
ATOM 556 C C . GLU A 1 72 ? -20.5 13.289 6.527 1 98.81 72 GLU A C 1
ATOM 558 O O . GLU A 1 72 ? -20.766 12.875 5.395 1 98.81 72 GLU A O 1
ATOM 563 N N . LEU A 1 73 ? -20.172 14.523 6.797 1 98.88 73 LEU A N 1
ATOM 564 C CA . LEU A 1 73 ? -20.016 15.5 5.723 1 98.88 73 LEU A CA 1
ATOM 565 C C . LEU A 1 73 ? -18.875 15.102 4.789 1 98.88 73 LEU A C 1
ATOM 567 O O . LEU A 1 73 ? -19 15.242 3.568 1 98.88 73 LEU A O 1
ATOM 571 N N . ASN A 1 74 ? -17.828 14.672 5.398 1 98.88 74 ASN A N 1
ATOM 572 C CA . ASN A 1 74 ? -16.703 14.164 4.617 1 98.88 74 ASN A CA 1
ATOM 573 C C . ASN A 1 74 ? -17.125 13.031 3.688 1 98.88 74 ASN A C 1
ATOM 575 O O . ASN A 1 74 ? -16.828 13.055 2.492 1 98.88 74 ASN A O 1
ATOM 579 N N . ALA A 1 75 ? -17.828 12.07 4.211 1 98.88 75 ALA A N 1
ATOM 580 C CA . ALA A 1 75 ? -18.312 10.938 3.418 1 98.88 75 ALA A CA 1
ATOM 581 C C . ALA A 1 75 ? -19.266 11.398 2.32 1 98.88 75 ALA A C 1
ATOM 583 O O . ALA A 1 75 ? -19.203 10.898 1.193 1 98.88 75 ALA A O 1
ATOM 584 N N . ALA A 1 76 ? -20.141 12.312 2.629 1 98.81 76 ALA A N 1
ATOM 585 C CA . ALA A 1 76 ? -21.094 12.836 1.65 1 98.81 76 ALA A CA 1
ATOM 586 C C . ALA A 1 76 ? -20.359 13.5 0.484 1 98.81 76 ALA A C 1
ATOM 588 O O . ALA A 1 76 ? -20.719 13.289 -0.678 1 98.81 76 ALA A O 1
ATOM 589 N N . ALA A 1 77 ? -19.359 14.281 0.833 1 98.75 77 ALA A N 1
ATOM 590 C CA . ALA A 1 77 ? -18.562 14.945 -0.197 1 98.75 77 ALA A CA 1
ATOM 591 C C . ALA A 1 77 ? -17.828 13.922 -1.06 1 98.75 77 ALA A C 1
ATOM 593 O O . ALA A 1 77 ? -17.797 14.047 -2.287 1 98.75 77 ALA A O 1
ATOM 594 N N . GLN A 1 78 ? -17.297 12.922 -0.454 1 98.75 78 GLN A N 1
ATOM 595 C CA . GLN A 1 78 ? -16.578 11.867 -1.155 1 98.75 78 GLN A CA 1
ATOM 596 C C . GLN A 1 78 ? -17.484 11.102 -2.102 1 98.75 78 GLN A C 1
ATOM 598 O O . GLN A 1 78 ? -17.109 10.805 -3.238 1 98.75 78 GLN A O 1
ATOM 603 N N . LEU A 1 79 ? -18.688 10.844 -1.677 1 98.44 79 LEU A N 1
ATOM 604 C CA . LEU A 1 79 ? -19.641 10.07 -2.465 1 98.44 79 LEU A CA 1
ATOM 605 C C . LEU A 1 79 ? -20.141 10.883 -3.654 1 98.44 79 LEU A C 1
ATOM 607 O O . LEU A 1 79 ? -20.312 10.344 -4.75 1 98.44 79 LEU A O 1
ATOM 611 N N . SER A 1 80 ? -20.312 12.148 -3.502 1 98.44 80 SER A N 1
ATOM 612 C CA . SER A 1 80 ? -21.172 12.914 -4.398 1 98.44 80 SER A CA 1
ATOM 613 C C . SER A 1 80 ? -20.344 13.758 -5.363 1 98.44 80 SER A C 1
ATOM 615 O O . SER A 1 80 ? -20.828 14.172 -6.418 1 98.44 80 SER A O 1
ATOM 617 N N . GLY A 1 81 ? -19.156 14.078 -4.961 1 98.5 81 GLY A N 1
ATOM 618 C CA . GLY A 1 81 ? -18.375 15.031 -5.734 1 98.5 81 GLY A CA 1
ATOM 619 C C . GLY A 1 81 ? -18.641 16.469 -5.34 1 98.5 81 GLY A C 1
ATOM 620 O O . GLY A 1 81 ? -18.078 17.391 -5.938 1 98.5 81 GLY A O 1
ATOM 621 N N . ILE A 1 82 ? -19.531 16.703 -4.395 1 98.81 82 ILE A N 1
ATOM 622 C CA . ILE A 1 82 ? -19.641 18.031 -3.789 1 98.81 82 ILE A CA 1
ATOM 623 C C . ILE A 1 82 ? -18.328 18.391 -3.09 1 98.81 82 ILE A C 1
ATOM 625 O O . ILE A 1 82 ? -17.719 17.547 -2.428 1 98.81 82 ILE A O 1
ATOM 629 N N . VAL A 1 83 ? -17.859 19.641 -3.234 1 98.88 83 VAL A N 1
ATOM 630 C CA . VAL A 1 83 ? -16.578 20.047 -2.688 1 98.88 83 VAL A CA 1
ATOM 631 C C . VAL A 1 83 ? -16.734 20.438 -1.221 1 98.88 83 VAL A C 1
ATOM 633 O O . VAL A 1 83 ? -17.609 21.234 -0.877 1 98.88 83 VAL A O 1
ATOM 636 N N . LEU A 1 84 ? -15.961 19.891 -0.357 1 98.88 84 LEU A N 1
ATOM 637 C CA . LEU A 1 84 ? -15.977 20.25 1.06 1 98.88 84 LEU A CA 1
ATOM 638 C C . LEU A 1 84 ? -14.852 21.219 1.388 1 98.88 84 LEU A C 1
ATOM 640 O O . LEU A 1 84 ? -13.672 20.891 1.258 1 98.88 84 LEU A O 1
ATOM 644 N N . ALA A 1 85 ? -15.211 22.391 1.798 1 98.62 85 ALA A N 1
ATOM 645 C CA . ALA A 1 85 ? -14.258 23.375 2.326 1 98.62 85 ALA A CA 1
ATOM 646 C C . ALA A 1 85 ? -14.219 23.328 3.85 1 98.62 85 ALA A C 1
ATOM 648 O O . ALA A 1 85 ? -15.258 23.438 4.508 1 98.62 85 ALA A O 1
ATOM 649 N N . THR A 1 86 ? -13.062 23.188 4.375 1 97.56 86 THR A N 1
ATOM 650 C CA . THR A 1 86 ? -12.938 23.141 5.828 1 97.56 86 THR A CA 1
ATOM 651 C C . THR A 1 86 ? -12.445 24.484 6.371 1 97.56 86 THR A C 1
ATOM 653 O O . THR A 1 86 ? -11.477 25.047 5.859 1 97.56 86 THR A O 1
ATOM 656 N N . ILE A 1 87 ? -13.141 24.969 7.336 1 93.25 87 ILE A N 1
ATOM 657 C CA . ILE A 1 87 ? -12.805 26.25 7.93 1 93.25 87 ILE A CA 1
ATOM 658 C C . ILE A 1 87 ? -12.195 26.031 9.312 1 93.25 87 ILE A C 1
ATOM 660 O O . ILE A 1 87 ? -12.773 25.344 10.148 1 93.25 87 ILE A O 1
ATOM 664 N N . ASN A 1 88 ? -11.055 26.625 9.531 1 89.25 88 ASN A N 1
ATOM 665 C CA . ASN A 1 88 ? -10.367 26.547 10.82 1 89.25 88 ASN A CA 1
ATOM 666 C C . ASN A 1 88 ? -11.125 27.297 11.906 1 89.25 88 ASN A C 1
ATOM 668 O O . ASN A 1 88 ? -11.258 28.516 11.859 1 89.25 88 ASN A O 1
ATOM 672 N N . PHE A 1 89 ? -11.617 26.609 12.891 1 88.5 89 PHE A N 1
ATOM 673 C CA . PHE A 1 89 ? -12.469 27.203 13.922 1 88.5 89 PHE A CA 1
ATOM 674 C C . PHE A 1 89 ? -11.648 28.094 14.852 1 88.5 89 PHE A C 1
ATOM 676 O O . PHE A 1 89 ? -12.211 28.812 15.68 1 88.5 89 PHE A O 1
ATOM 683 N N . ARG A 1 90 ? -10.344 28.109 14.68 1 80.81 90 ARG A N 1
ATOM 684 C CA . ARG A 1 90 ? -9.484 28.922 15.523 1 80.81 90 ARG A CA 1
ATOM 685 C C . ARG A 1 90 ? -9.234 30.281 14.883 1 80.81 90 ARG A C 1
ATOM 687 O O . ARG A 1 90 ? -8.609 31.156 15.5 1 80.81 90 ARG A O 1
ATOM 694 N N . LEU A 1 91 ? -9.711 30.484 13.688 1 80.25 91 LEU A N 1
ATOM 695 C CA . LEU A 1 91 ? -9.5 31.75 12.984 1 80.25 91 LEU A CA 1
ATOM 696 C C . LEU A 1 91 ? -10.305 32.875 13.625 1 80.25 91 LEU A C 1
ATOM 698 O O . LEU A 1 91 ? -11.352 32.625 14.234 1 80.25 91 LEU A O 1
ATOM 702 N N . SER A 1 92 ? -9.797 34.125 13.422 1 80.56 92 SER A N 1
ATOM 703 C CA . SER A 1 92 ? -10.586 35.281 13.797 1 80.56 92 SER A CA 1
ATOM 704 C C . SER A 1 92 ? -11.789 35.469 12.875 1 80.56 92 SER A C 1
ATOM 706 O O . SER A 1 92 ? -11.852 34.844 11.805 1 80.56 92 SER A O 1
ATOM 708 N N . VAL A 1 93 ? -12.695 36.25 13.305 1 83.88 93 VAL A N 1
ATOM 709 C CA . VAL A 1 93 ? -13.93 36.469 12.562 1 83.88 93 VAL A CA 1
ATOM 710 C C . VAL A 1 93 ? -13.602 37.031 11.18 1 83.88 93 VAL A C 1
ATOM 712 O O . VAL A 1 93 ? -14.109 36.562 10.164 1 83.88 93 VAL A O 1
ATOM 715 N N . PRO A 1 94 ? -12.711 38.031 11.094 1 83.31 94 PRO A N 1
ATOM 716 C CA . PRO A 1 94 ? -12.375 38.531 9.766 1 83.31 94 PRO A CA 1
ATOM 717 C C . PRO A 1 94 ? -11.719 37.5 8.875 1 83.31 94 PRO A C 1
ATOM 719 O O . PRO A 1 94 ? -11.969 37.469 7.668 1 83.31 94 PRO A O 1
ATOM 722 N N . GLU A 1 95 ? -10.945 36.656 9.484 1 83.25 95 GLU A N 1
ATOM 723 C CA . GLU A 1 95 ? -10.289 35.594 8.727 1 83.25 95 GLU A CA 1
ATOM 724 C C . GLU A 1 95 ? -11.305 34.594 8.234 1 83.25 95 GLU A C 1
ATOM 726 O O . GLU A 1 95 ? -11.195 34.094 7.109 1 83.25 95 GLU A O 1
ATOM 731 N N . MET A 1 96 ? -12.273 34.312 9.031 1 87.19 96 MET A N 1
ATOM 732 C CA . MET A 1 96 ? -13.344 33.406 8.648 1 87.19 96 MET A CA 1
ATOM 733 C C . MET A 1 96 ? -14.164 33.969 7.5 1 87.19 96 MET A C 1
ATOM 735 O O . MET A 1 96 ? -14.523 33.281 6.562 1 87.19 96 MET A O 1
ATOM 739 N N . ALA A 1 97 ? -14.391 35.25 7.672 1 88.75 97 ALA A N 1
ATOM 740 C CA . ALA A 1 97 ? -15.148 35.938 6.633 1 88.75 97 ALA A CA 1
ATOM 741 C C . ALA A 1 97 ? -14.406 35.875 5.297 1 88.75 97 ALA A C 1
ATOM 743 O O . ALA A 1 97 ? -15.023 35.656 4.25 1 88.75 97 ALA A O 1
ATOM 744 N N . ASP A 1 98 ? -13.188 36.125 5.391 1 88.31 98 ASP A N 1
ATOM 745 C CA . ASP A 1 98 ? -12.367 36.094 4.184 1 88.31 98 ASP A CA 1
ATOM 746 C C . ASP A 1 98 ? -12.391 34.688 3.549 1 88.31 98 ASP A C 1
ATOM 748 O O . ASP A 1 98 ? -12.523 34.562 2.33 1 88.31 98 ASP A O 1
ATOM 752 N N . ALA A 1 99 ? -12.25 33.688 4.336 1 90.75 99 ALA A N 1
ATOM 753 C CA . ALA A 1 99 ? -12.266 32.312 3.848 1 90.75 99 ALA A CA 1
ATOM 754 C C . ALA A 1 99 ? -13.594 31.984 3.168 1 90.75 99 ALA A C 1
ATOM 756 O O . ALA A 1 99 ? -13.617 31.422 2.07 1 90.75 99 ALA A O 1
ATOM 757 N N . LEU A 1 100 ? -14.68 32.375 3.719 1 94 100 LEU A N 1
ATOM 758 C CA . LEU A 1 100 ? -16 32.094 3.188 1 94 100 LEU A CA 1
ATOM 759 C C . LEU A 1 100 ? -16.25 32.875 1.899 1 94 100 LEU A C 1
ATOM 761 O O . LEU A 1 100 ? -16.891 32.375 0.974 1 94 100 LEU A O 1
ATOM 765 N N . ARG A 1 101 ? -15.742 34.062 1.884 1 93.06 101 ARG A N 1
ATOM 766 C CA . ARG A 1 101 ? -15.898 34.875 0.684 1 93.06 101 ARG A CA 1
ATOM 767 C C . ARG A 1 101 ? -15.156 34.281 -0.497 1 93.06 101 ARG A C 1
ATOM 769 O O . ARG A 1 101 ? -15.609 34.375 -1.64 1 93.06 101 ARG A O 1
ATOM 776 N N . ARG A 1 102 ? -14.07 33.719 -0.211 1 92.75 102 ARG A N 1
ATOM 777 C CA . ARG A 1 102 ? -13.266 33.094 -1.259 1 92.75 102 ARG A CA 1
ATOM 778 C C . ARG A 1 102 ? -13.898 31.812 -1.755 1 92.75 102 ARG A C 1
ATOM 780 O O . ARG A 1 102 ? -13.93 31.547 -2.959 1 92.75 102 ARG A O 1
ATOM 787 N N . VAL A 1 103 ? -14.43 31.031 -0.828 1 95.81 103 VAL A N 1
ATOM 788 C CA . VAL A 1 103 ? -14.977 29.719 -1.158 1 95.81 103 VAL A CA 1
ATOM 789 C C . VAL A 1 103 ? -16.391 29.875 -1.706 1 95.81 103 VAL A C 1
ATOM 791 O O . VAL A 1 103 ? -16.812 29.109 -2.582 1 95.81 103 VAL A O 1
ATOM 794 N N . GLU A 1 104 ? -17.141 30.781 -1.201 1 96.75 104 GLU A N 1
ATOM 795 C CA . GLU A 1 104 ? -18.531 31.031 -1.557 1 96.75 104 GLU A CA 1
ATOM 796 C C . GLU A 1 104 ? -19.359 29.75 -1.505 1 96.75 104 GLU A C 1
ATOM 798 O O . GLU A 1 104 ? -19.953 29.344 -2.508 1 96.75 104 GLU A O 1
ATOM 803 N N . PRO A 1 105 ? -19.5 29.172 -0.341 1 97.94 105 PRO A N 1
ATOM 804 C CA . PRO A 1 105 ? -20.234 27.922 -0.222 1 97.94 105 PRO A CA 1
ATOM 805 C C . PRO A 1 105 ? -21.75 28.109 -0.325 1 97.94 105 PRO A C 1
ATOM 807 O O . PRO A 1 105 ? -22.266 29.172 -0.006 1 97.94 105 PRO A O 1
ATOM 810 N N . SER A 1 106 ? -22.422 27.047 -0.759 1 97.94 106 SER A N 1
ATOM 811 C CA . SER A 1 106 ? -23.875 27.031 -0.782 1 97.94 106 SER A CA 1
ATOM 812 C C . SER A 1 106 ? -24.453 26.828 0.617 1 97.94 106 SER A C 1
ATOM 814 O O . SER A 1 106 ? -25.547 27.312 0.922 1 97.94 106 SER A O 1
ATOM 816 N N . ILE A 1 107 ? -23.781 26.078 1.381 1 98 107 ILE A N 1
ATOM 817 C CA . ILE A 1 107 ? -24.188 25.766 2.748 1 98 107 ILE A CA 1
ATOM 818 C C . ILE A 1 107 ? -22.969 25.844 3.674 1 98 107 ILE A C 1
ATOM 820 O O . ILE A 1 107 ? -21.859 25.484 3.287 1 98 107 ILE A O 1
ATOM 824 N N . VAL A 1 108 ? -23.125 26.375 4.883 1 97.62 108 VAL A N 1
ATOM 825 C CA . VAL A 1 108 ? -22.141 26.297 5.953 1 97.62 108 VAL A CA 1
ATOM 826 C C . VAL A 1 108 ? -22.703 25.453 7.102 1 97.62 108 VAL A C 1
ATOM 828 O O . VAL A 1 108 ? -23.672 25.844 7.746 1 97.62 108 VAL A O 1
ATOM 831 N N . PHE A 1 109 ? -22.141 24.297 7.273 1 98.06 109 PHE A N 1
ATOM 832 C CA . PHE A 1 109 ? -22.406 23.484 8.461 1 98.06 109 PHE A CA 1
ATOM 833 C C . PHE A 1 109 ? -21.531 23.953 9.625 1 98.06 109 PHE A C 1
ATOM 835 O O . PHE A 1 109 ? -20.297 23.938 9.539 1 98.06 109 PHE A O 1
ATOM 842 N N . CYS A 1 110 ? -22.156 24.359 10.703 1 96.69 110 CYS A N 1
ATOM 843 C CA . CYS A 1 110 ? -21.422 25.016 11.781 1 96.69 110 CYS A CA 1
ATOM 844 C C . CYS A 1 110 ? -21.828 24.438 13.133 1 96.69 110 CYS A C 1
ATOM 846 O O . CYS A 1 110 ? -23.016 24.312 13.438 1 96.69 110 CYS A O 1
ATOM 848 N N . ALA A 1 111 ? -20.781 24.062 13.906 1 96.12 111 ALA A N 1
ATOM 849 C CA . ALA A 1 111 ? -21.047 23.656 15.281 1 96.12 111 ALA A CA 1
ATOM 850 C C . ALA A 1 111 ? -21.75 24.766 16.062 1 96.12 111 ALA A C 1
ATOM 852 O O . ALA A 1 111 ? -21.422 25.938 15.883 1 96.12 111 ALA A O 1
ATOM 853 N N . GLU A 1 112 ? -22.578 24.406 16.969 1 94.31 112 GLU A N 1
ATOM 854 C CA . GLU A 1 112 ? -23.391 25.359 17.719 1 94.31 112 GLU A CA 1
ATOM 855 C C . GLU A 1 112 ? -22.531 26.391 18.422 1 94.31 112 GLU A C 1
ATOM 857 O O . GLU A 1 112 ? -22.906 27.578 18.484 1 94.31 112 GLU A O 1
ATOM 862 N N . GLU A 1 113 ? -21.406 25.984 18.875 1 91.31 113 GLU A N 1
ATOM 863 C CA . GLU A 1 113 ? -20.547 26.875 19.656 1 91.31 113 GLU A CA 1
ATOM 864 C C . GLU A 1 113 ? -20.016 28.031 18.797 1 91.31 113 GLU A C 1
ATOM 866 O O . GLU A 1 113 ? -19.656 29.078 19.328 1 91.31 113 GLU A O 1
ATOM 871 N N . PHE A 1 114 ? -20.047 27.875 17.484 1 91.31 114 PHE A N 1
ATOM 872 C CA . PHE A 1 114 ? -19.469 28.906 16.625 1 91.31 114 PHE A CA 1
ATOM 873 C C . PHE A 1 114 ? -20.562 29.672 15.891 1 91.31 114 PHE A C 1
ATOM 875 O O . PHE A 1 114 ? -20.266 30.594 15.117 1 91.31 114 PHE A O 1
ATOM 882 N N . MET A 1 115 ? -21.797 29.406 16.109 1 91.19 115 MET A N 1
ATOM 883 C CA . MET A 1 115 ? -22.922 29.984 15.383 1 91.19 115 MET A CA 1
ATOM 884 C C . MET A 1 115 ? -23.016 31.484 15.641 1 91.19 115 MET A C 1
ATOM 886 O O . MET A 1 115 ? -23.281 32.25 14.719 1 91.19 115 MET A O 1
ATOM 890 N N . PRO A 1 116 ? -22.797 31.953 16.812 1 86.31 116 PRO A N 1
ATOM 891 C CA . PRO A 1 116 ? -22.891 33.406 17.031 1 86.31 116 PRO A CA 1
ATOM 892 C C . PRO A 1 116 ? -21.891 34.188 16.188 1 86.31 116 PRO A C 1
ATOM 894 O O . PRO A 1 116 ? -22.172 35.344 15.82 1 86.31 116 PRO A O 1
ATOM 897 N N . VAL A 1 117 ? -20.875 33.562 15.898 1 83.19 117 VAL A N 1
ATOM 898 C CA . VAL A 1 117 ? -19.812 34.25 15.156 1 83.19 117 VAL A CA 1
ATOM 899 C C . VAL A 1 117 ? -20.094 34.156 13.656 1 83.19 117 VAL A C 1
ATOM 901 O O . VAL A 1 117 ? -19.953 35.125 12.93 1 83.19 117 VAL A O 1
ATOM 904 N N . ILE A 1 118 ? -20.594 33.094 13.219 1 87.88 118 ILE A N 1
ATOM 905 C CA . ILE A 1 118 ? -20.625 32.812 11.789 1 87.88 118 ILE A CA 1
ATOM 906 C C . ILE A 1 118 ? -21.906 33.375 11.188 1 87.88 118 ILE A C 1
ATOM 908 O O . ILE A 1 118 ? -21.953 33.688 9.992 1 87.88 118 ILE A O 1
ATOM 912 N N . ALA A 1 119 ? -22.938 33.5 11.953 1 86 119 ALA A N 1
ATOM 913 C CA . ALA A 1 119 ? -24.219 34 11.438 1 86 119 ALA A CA 1
ATOM 914 C C . ALA A 1 119 ? -24.047 35.375 10.812 1 86 119 ALA A C 1
ATOM 916 O O . ALA A 1 119 ? -24.562 35.656 9.727 1 86 119 ALA A O 1
ATOM 917 N N . ASP A 1 120 ? -23.312 36.156 11.453 1 83.81 120 ASP A N 1
ATOM 918 C CA . ASP A 1 120 ? -23.062 37.531 10.961 1 83.81 120 ASP A CA 1
ATOM 919 C C . ASP A 1 120 ? -22.172 37.5 9.727 1 83.81 120 ASP A C 1
ATOM 921 O O . ASP A 1 120 ? -22.391 38.25 8.773 1 83.81 120 ASP A O 1
ATOM 925 N N . VAL A 1 121 ? -21.219 36.688 9.766 1 88 121 VAL A N 1
ATOM 926 C CA . VAL A 1 121 ? -20.25 36.594 8.68 1 88 121 VAL A CA 1
ATOM 927 C C . VAL A 1 121 ? -20.938 36.062 7.422 1 88 121 VAL A C 1
ATOM 929 O O . VAL A 1 121 ? -20.734 36.594 6.328 1 88 121 VAL A O 1
ATOM 932 N N . ALA A 1 122 ? -21.781 35.062 7.57 1 87.75 122 ALA A N 1
ATOM 933 C CA . ALA A 1 122 ? -22.453 34.406 6.453 1 87.75 122 ALA A CA 1
ATOM 934 C C . ALA A 1 122 ? -23.391 35.344 5.727 1 87.75 122 ALA A C 1
ATOM 936 O O . ALA A 1 122 ? -23.578 35.25 4.512 1 87.75 122 ALA A O 1
ATOM 937 N N . ALA A 1 123 ? -23.906 36.25 6.418 1 85.19 123 ALA A N 1
ATOM 938 C CA . ALA A 1 123 ? -24.844 37.219 5.84 1 85.19 123 ALA A CA 1
ATOM 939 C C . ALA A 1 123 ? -24.156 38.125 4.84 1 85.19 123 ALA A C 1
ATOM 941 O O . ALA A 1 123 ? -24.797 38.719 3.955 1 85.19 123 ALA A O 1
ATOM 942 N N . HIS A 1 124 ? -22.906 38.219 4.918 1 86.75 124 HIS A N 1
ATOM 943 C CA . HIS A 1 124 ? -22.172 39.125 4.066 1 86.75 124 HIS A CA 1
ATOM 944 C C . HIS A 1 124 ? -21.422 38.375 2.965 1 86.75 124 HIS A C 1
ATOM 946 O O . HIS A 1 124 ? -20.703 39 2.168 1 86.75 124 HIS A O 1
ATOM 952 N N . VAL A 1 125 ? -21.578 37.125 3.006 1 89.56 125 VAL A N 1
ATOM 953 C CA . VAL A 1 125 ? -21 36.344 1.928 1 89.56 125 VAL A CA 1
ATOM 954 C C . VAL A 1 125 ? -21.891 36.406 0.689 1 89.56 125 VAL A C 1
ATOM 956 O O . VAL A 1 125 ? -23.094 36.156 0.765 1 89.56 125 VAL A O 1
ATOM 959 N N . PRO A 1 126 ? -21.312 36.781 -0.465 1 89 126 PRO A N 1
ATOM 960 C CA . PRO A 1 126 ? -22.125 37 -1.669 1 89 126 PRO A CA 1
ATOM 961 C C . PRO A 1 126 ? -22.984 35.812 -2.049 1 89 126 PRO A C 1
ATOM 963 O O . PRO A 1 126 ? -24.094 35.969 -2.545 1 89 126 PRO A O 1
ATOM 966 N N . SER A 1 127 ? -22.562 34.562 -1.828 1 88.12 127 SER A N 1
ATOM 967 C CA . SER A 1 127 ? -23.297 33.344 -2.209 1 88.12 127 SER A CA 1
ATOM 968 C C . SER A 1 127 ? -24.562 33.188 -1.36 1 88.12 127 SER A C 1
ATOM 970 O O . SER A 1 127 ? -25.453 32.438 -1.705 1 88.12 127 SER A O 1
ATOM 972 N N . GLY A 1 128 ? -24.656 33.906 -0.216 1 90.94 128 GLY A N 1
ATOM 973 C CA . GLY A 1 128 ? -25.781 33.75 0.683 1 90.94 128 GLY A CA 1
ATOM 974 C C . GLY A 1 128 ? -25.984 32.312 1.142 1 90.94 128 GLY A C 1
ATOM 975 O O . GLY A 1 128 ? -27.047 31.734 0.924 1 90.94 128 GLY A O 1
ATOM 976 N N . PRO A 1 129 ? -25 31.766 1.792 1 95.12 129 PRO A N 1
ATOM 977 C CA . PRO A 1 129 ? -25.078 30.344 2.145 1 95.12 129 PRO A CA 1
ATOM 978 C C . PRO A 1 129 ? -26.172 30.062 3.172 1 95.12 129 PRO A C 1
ATOM 980 O O . PRO A 1 129 ? -26.391 30.859 4.082 1 95.12 129 PRO A O 1
ATOM 983 N N . MET A 1 130 ? -26.781 28.922 2.961 1 95.69 130 MET A N 1
ATOM 984 C CA . MET A 1 130 ? -27.641 28.375 4.012 1 95.69 130 MET A CA 1
ATOM 985 C C . MET A 1 130 ? -26.812 27.953 5.219 1 95.69 130 MET A C 1
ATOM 987 O O . MET A 1 130 ? -25.719 27.406 5.07 1 95.69 130 MET A O 1
ATOM 991 N N . LEU A 1 131 ? -27.344 28.25 6.43 1 95.81 131 LEU A N 1
ATOM 992 C CA . LEU A 1 131 ? -26.672 27.812 7.652 1 95.81 131 LEU A CA 1
ATOM 993 C C . LEU A 1 131 ? -27.344 26.578 8.234 1 95.81 131 LEU A C 1
ATOM 995 O O . LEU A 1 131 ? -28.578 26.516 8.305 1 95.81 131 LEU A O 1
ATOM 999 N N . VAL A 1 132 ? -26.562 25.594 8.57 1 97.25 132 VAL A N 1
ATOM 1000 C CA . VAL A 1 132 ? -27.031 24.406 9.273 1 97.25 132 VAL A CA 1
ATOM 1001 C C . VAL A 1 132 ? -26.219 24.188 10.547 1 97.25 132 VAL A C 1
ATOM 1003 O O . VAL A 1 132 ? -24.984 24.141 10.5 1 97.25 132 VAL A O 1
ATOM 1006 N N . THR A 1 133 ? -26.891 24.031 11.68 1 96.81 133 THR A N 1
ATOM 1007 C CA . THR A 1 133 ? -26.188 23.953 12.961 1 96.81 133 THR A CA 1
ATOM 1008 C C . THR A 1 133 ? -25.922 22.5 13.328 1 96.81 133 THR A C 1
ATOM 1010 O O . THR A 1 133 ? -26.828 21.656 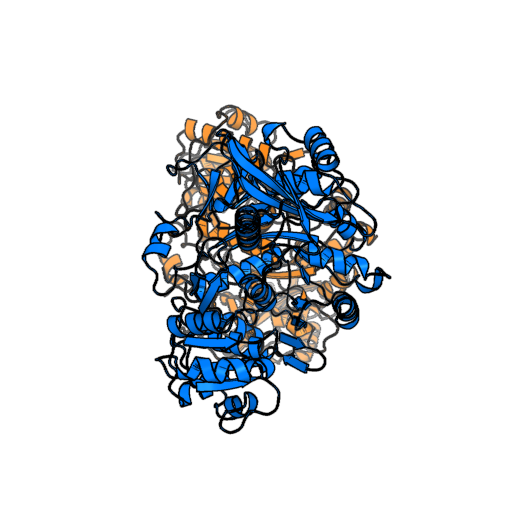13.273 1 96.81 133 THR A O 1
ATOM 1013 N N . ILE A 1 134 ? -24.672 22.172 13.656 1 96.38 134 ILE A N 1
ATOM 1014 C CA . ILE A 1 134 ? -24.281 20.875 14.18 1 96.38 134 ILE A CA 1
ATOM 1015 C C . ILE A 1 134 ? -24.344 20.891 15.711 1 96.38 134 ILE A C 1
ATOM 1017 O O . ILE A 1 134 ? -23.688 21.703 16.359 1 96.38 134 ILE A O 1
ATOM 1021 N N . GLY A 1 135 ? -25 19.938 16.219 1 90.12 135 GLY A N 1
ATOM 1022 C CA . GLY A 1 135 ? -25.125 19.812 17.656 1 90.12 135 GLY A CA 1
ATOM 1023 C C . GLY A 1 135 ? -26.078 20.828 18.266 1 90.12 135 GLY A C 1
ATOM 1024 O O . GLY A 1 135 ? -26.406 21.828 17.641 1 90.12 135 GLY A O 1
ATOM 1025 N N . GLY A 1 136 ? -26.531 20.562 19.422 1 80.56 136 GLY A N 1
ATOM 1026 C CA . GLY A 1 136 ? -27.312 21.484 20.234 1 80.56 136 GLY A CA 1
ATOM 1027 C C . GLY A 1 136 ? -28.656 21.812 19.625 1 80.56 136 GLY A C 1
ATOM 1028 O O . GLY A 1 136 ? -29.109 21.141 18.703 1 80.56 136 GLY A O 1
ATOM 1029 N N . ASP A 1 137 ? -29.328 22.828 20.266 1 79.62 137 ASP A N 1
ATOM 1030 C CA . ASP A 1 137 ? -30.594 23.344 19.766 1 79.62 137 ASP A CA 1
ATOM 1031 C C . ASP A 1 137 ? -30.359 24.406 18.703 1 79.62 137 ASP A C 1
ATOM 1033 O O . ASP A 1 137 ? -29.562 25.328 18.891 1 79.62 137 ASP A O 1
ATOM 1037 N N . ALA A 1 138 ? -30.812 24.141 17.594 1 80.06 138 ALA A N 1
ATOM 1038 C CA . ALA A 1 138 ? -30.656 25.109 16.516 1 80.06 138 ALA A CA 1
ATOM 1039 C C . ALA A 1 138 ? -31.281 26.453 16.891 1 80.06 138 ALA A C 1
ATOM 1041 O O . ALA A 1 138 ? -32.375 26.5 17.453 1 80.06 138 ALA A O 1
ATOM 1042 N N . PRO A 1 139 ? -30.469 27.516 16.703 1 79.94 139 PRO A N 1
ATOM 1043 C CA . PRO A 1 139 ? -31.094 28.828 16.906 1 79.94 139 PRO A CA 1
ATOM 1044 C C . PRO A 1 139 ? -32.344 29.016 16.047 1 79.94 139 PRO A C 1
ATOM 1046 O O . PRO A 1 139 ? -32.562 28.281 15.086 1 79.94 139 PRO A O 1
ATOM 1049 N N . ALA A 1 140 ? -33.156 30.016 16.469 1 78.06 140 ALA A N 1
ATOM 1050 C CA . ALA A 1 140 ? -34.406 30.297 15.75 1 78.06 140 ALA A CA 1
ATOM 1051 C C . ALA A 1 140 ? -34.125 30.625 14.289 1 78.06 140 ALA A C 1
ATOM 1053 O O . ALA A 1 140 ? -33.25 31.453 13.984 1 78.06 140 ALA A O 1
ATOM 1054 N N . GLY A 1 141 ? -34.75 29.891 13.367 1 82.88 141 GLY A N 1
ATOM 1055 C CA . GLY A 1 141 ? -34.656 30.188 11.953 1 82.88 141 GLY A CA 1
ATOM 1056 C C . GLY A 1 141 ? -33.531 29.422 11.258 1 82.88 141 GLY A C 1
ATOM 1057 O O . GLY A 1 141 ? -33.406 29.5 10.039 1 82.88 141 GLY A O 1
ATOM 1058 N N . ILE A 1 142 ? -32.75 28.766 12.039 1 90.56 142 ILE A N 1
ATOM 1059 C CA . ILE A 1 142 ? -31.656 28 11.461 1 90.56 142 ILE A CA 1
ATOM 1060 C C . ILE A 1 142 ? -31.953 26.5 11.594 1 90.56 142 ILE A C 1
ATOM 1062 O O . ILE A 1 142 ? -32.375 26.031 12.648 1 90.56 142 ILE A O 1
ATOM 1066 N N . THR A 1 143 ? -31.75 25.766 10.547 1 93.69 143 THR A N 1
ATOM 1067 C CA . THR A 1 143 ? -32.062 24.344 10.523 1 93.69 143 THR A CA 1
ATOM 1068 C C . THR A 1 143 ? -30.984 23.562 11.289 1 93.69 143 THR A C 1
ATOM 1070 O O . THR A 1 143 ? -29.781 23.812 11.133 1 93.69 143 THR A O 1
ATOM 1073 N N . GLY A 1 144 ? -31.438 22.594 12.078 1 96.62 144 GLY A N 1
ATOM 1074 C CA . GLY A 1 144 ? -30.516 21.688 12.742 1 96.62 144 GLY A CA 1
ATOM 1075 C C . GLY A 1 144 ? -30.031 20.562 11.852 1 96.62 144 GLY A C 1
ATOM 1076 O O . GLY A 1 144 ? -30.719 20.172 10.906 1 96.62 144 GLY A O 1
ATOM 1077 N N . TYR A 1 145 ? -28.891 20.047 12.156 1 97.5 145 TYR A N 1
ATOM 1078 C CA . TYR A 1 145 ? -28.203 19.047 11.344 1 97.5 145 TYR A CA 1
ATOM 1079 C C . TYR A 1 145 ? -29.094 17.828 11.141 1 97.5 145 TYR A C 1
ATOM 1081 O O . TYR A 1 145 ? -29.266 17.359 10.008 1 97.5 145 TYR A O 1
ATOM 1089 N N . GLU A 1 146 ? -29.688 17.281 12.234 1 96.62 146 GLU A N 1
ATOM 1090 C CA . GLU A 1 146 ? -30.5 16.078 12.141 1 96.62 146 GLU A CA 1
ATOM 1091 C C . GLU A 1 146 ? -31.766 16.328 11.32 1 96.62 146 GLU A C 1
ATOM 1093 O O . GLU A 1 146 ? -32.156 15.484 10.523 1 96.62 146 GLU A O 1
ATOM 1098 N N . ARG A 1 147 ? -32.344 17.484 11.531 1 95.31 147 ARG A N 1
ATOM 1099 C CA . ARG A 1 147 ? -33.5 17.844 10.75 1 95.31 147 ARG A CA 1
ATOM 1100 C C . ARG A 1 147 ? -33.156 17.984 9.266 1 95.31 147 ARG A C 1
ATOM 1102 O O . ARG A 1 147 ? -33.938 17.594 8.398 1 95.31 147 ARG A O 1
ATOM 1109 N N . PHE A 1 148 ? -32.031 18.562 9.016 1 97 148 PHE A N 1
ATOM 1110 C CA . PHE A 1 148 ? -31.578 18.734 7.637 1 97 148 PHE A CA 1
ATOM 1111 C C . PHE A 1 148 ? -31.438 17.375 6.949 1 97 148 PHE A C 1
ATOM 1113 O O . PHE A 1 148 ? -31.938 17.188 5.832 1 97 148 PHE A O 1
ATOM 1120 N N . ILE A 1 149 ? -30.812 16.375 7.598 1 96.38 149 ILE A N 1
ATOM 1121 C CA . ILE A 1 149 ? -30.594 15.039 7.043 1 96.38 149 ILE A CA 1
ATOM 1122 C C . ILE A 1 149 ? -31.922 14.336 6.82 1 96.38 149 ILE A C 1
ATOM 1124 O O . ILE A 1 149 ? -32.094 13.594 5.848 1 96.38 149 ILE A O 1
ATOM 1128 N N . GLU A 1 150 ? -32.875 14.547 7.703 1 93.62 150 GLU A N 1
ATOM 1129 C CA . GLU A 1 150 ? -34.188 13.906 7.625 1 93.62 150 GLU A CA 1
ATOM 1130 C C . GLU A 1 150 ? -34.906 14.32 6.352 1 93.62 150 GLU A C 1
ATOM 1132 O O . GLU A 1 150 ? -35.781 13.594 5.875 1 93.62 150 GLU A O 1
ATOM 1137 N N . GLY A 1 151 ? -34.531 15.359 5.871 1 91.56 151 GLY A N 1
ATOM 1138 C CA . GLY A 1 151 ? -35.156 15.844 4.652 1 91.56 151 GLY A CA 1
ATOM 1139 C C . GLY A 1 151 ? -34.656 15.125 3.404 1 91.56 151 GLY A C 1
ATOM 1140 O O . GLY A 1 151 ? -35.281 15.219 2.348 1 91.56 151 GLY A O 1
ATOM 1141 N N . GLY A 1 152 ? -33.594 14.391 3.49 1 93.69 152 GLY A N 1
ATOM 1142 C CA . GLY A 1 152 ? -33 13.711 2.346 1 93.69 152 GLY A CA 1
ATOM 1143 C C . GLY A 1 152 ? -33.5 12.281 2.195 1 93.69 152 GLY A C 1
ATOM 1144 O O . GLY A 1 152 ? -33.656 11.562 3.186 1 93.69 152 GLY A O 1
ATOM 1145 N N . ARG A 1 153 ? -33.688 11.852 1.019 1 91.19 153 ARG A N 1
ATOM 1146 C CA . ARG A 1 153 ? -34.125 10.5 0.721 1 91.19 153 ARG A CA 1
ATOM 1147 C C . ARG A 1 153 ? -33 9.5 0.875 1 91.19 153 ARG A C 1
ATOM 1149 O O . ARG A 1 153 ? -31.828 9.82 0.617 1 91.19 153 ARG A O 1
ATOM 1156 N N . ALA A 1 154 ? -33.375 8.273 1.261 1 90.94 154 ALA A N 1
ATOM 1157 C CA . ALA A 1 154 ? -32.438 7.172 1.353 1 90.94 154 ALA A CA 1
ATOM 1158 C C . ALA A 1 154 ? -32.281 6.469 0.007 1 90.94 154 ALA A C 1
ATOM 1160 O O . ALA A 1 154 ? -32.906 6.84 -0.973 1 90.94 154 ALA A O 1
ATOM 1161 N N . GLY A 1 155 ? -31.297 5.504 -0.043 1 90.5 155 GLY A N 1
ATOM 1162 C CA . GLY A 1 155 ? -31.125 4.707 -1.248 1 90.5 155 GLY A CA 1
ATOM 1163 C C . GLY A 1 155 ? -29.828 5.027 -1.989 1 90.5 155 GLY A C 1
ATOM 1164 O O . GLY A 1 155 ? -28.75 5.031 -1.396 1 90.5 155 GLY A O 1
ATOM 1165 N N . GLU A 1 156 ? -30.031 5.277 -3.307 1 90.75 156 GLU A N 1
ATOM 1166 C CA . GLU A 1 156 ? -28.859 5.574 -4.133 1 90.75 156 GLU A CA 1
ATOM 1167 C C . GLU A 1 156 ? -28.5 7.059 -4.074 1 90.75 156 GLU A C 1
ATOM 1169 O O . GLU A 1 156 ? -29.391 7.91 -4.027 1 90.75 156 GLU A O 1
ATOM 1174 N N . PRO A 1 157 ? -27.281 7.32 -4.109 1 91.62 157 PRO A N 1
ATOM 1175 C CA . PRO A 1 157 ? -26.875 8.727 -4.039 1 91.62 157 PRO A CA 1
ATOM 1176 C C . PRO A 1 157 ? -27.375 9.547 -5.223 1 91.62 157 PRO A C 1
ATOM 1178 O O . PRO A 1 157 ? -27.375 9.062 -6.359 1 91.62 157 PRO A O 1
ATOM 1181 N N . GLN A 1 158 ? -27.766 10.75 -4.926 1 93.5 158 GLN A N 1
ATOM 1182 C CA . GLN A 1 158 ? -28.25 11.688 -5.941 1 93.5 158 GLN A CA 1
ATOM 1183 C C . GLN A 1 158 ? -27.141 12.039 -6.93 1 93.5 158 GLN A C 1
ATOM 1185 O O . GLN A 1 158 ? -27.406 12.297 -8.102 1 93.5 158 GLN A O 1
ATOM 1190 N N . PHE A 1 159 ? -25.984 12.164 -6.449 1 96.88 159 PHE A N 1
ATOM 1191 C CA . PHE A 1 159 ? -24.797 12.469 -7.227 1 96.88 159 PHE A CA 1
ATOM 1192 C C . PHE A 1 159 ? -23.719 11.414 -6.984 1 96.88 159 PHE A C 1
ATOM 1194 O O . PHE A 1 159 ? -23.656 10.82 -5.91 1 96.88 159 PHE A O 1
ATOM 1201 N N . VAL A 1 160 ? -22.891 11.188 -7.98 1 97 160 VAL A N 1
ATOM 1202 C CA . VAL A 1 160 ? -21.75 10.273 -7.879 1 97 160 VAL A CA 1
ATOM 1203 C C . VAL A 1 160 ? -20.484 11 -8.289 1 97 160 VAL A C 1
ATOM 1205 O O . VAL A 1 160 ? -20.422 11.609 -9.359 1 97 160 VAL A O 1
ATOM 1208 N N . ALA A 1 161 ? -19.5 10.93 -7.445 1 98.06 161 ALA A N 1
ATOM 1209 C CA . ALA A 1 161 ? -18.234 11.586 -7.707 1 98.06 161 ALA A CA 1
ATOM 1210 C C . ALA A 1 161 ? -17.531 10.984 -8.922 1 98.06 161 ALA A C 1
ATOM 1212 O O . ALA A 1 161 ? -17.703 9.797 -9.211 1 98.06 161 ALA A O 1
ATOM 1213 N N . ARG A 1 162 ? -16.781 11.828 -9.594 1 97.31 162 ARG A N 1
ATOM 1214 C CA . ARG A 1 162 ? -15.898 11.422 -10.688 1 97.31 162 ARG A CA 1
ATOM 1215 C C . ARG A 1 162 ? -14.438 11.625 -10.312 1 97.31 162 ARG A C 1
ATOM 1217 O O . ARG A 1 162 ? -14.109 12.484 -9.492 1 97.31 162 ARG A O 1
ATOM 1224 N N . PRO A 1 163 ? -13.531 10.844 -10.906 1 95.69 163 PRO A N 1
ATOM 1225 C CA . PRO A 1 163 ? -12.117 10.914 -10.523 1 95.69 163 PRO A CA 1
ATOM 1226 C C . PRO A 1 163 ? -11.531 12.312 -10.688 1 95.69 163 PRO A C 1
ATOM 1228 O O . PRO A 1 163 ? -10.641 12.703 -9.93 1 95.69 163 PRO A O 1
ATOM 1231 N N . ASP A 1 164 ? -12.031 13.062 -11.578 1 96.5 164 ASP A N 1
ATOM 1232 C CA . ASP A 1 164 ? -11.461 14.375 -11.867 1 96.5 164 ASP A CA 1
ATOM 1233 C C . ASP A 1 164 ? -12.109 15.453 -11 1 96.5 164 ASP A C 1
ATOM 1235 O O . ASP A 1 164 ? -11.719 16.625 -11.062 1 96.5 164 ASP A O 1
ATOM 1239 N N . ASP A 1 165 ? -13.055 15.109 -10.156 1 98.44 165 ASP A N 1
ATOM 1240 C CA . ASP A 1 165 ? -13.719 16.078 -9.289 1 98.44 165 ASP A CA 1
ATOM 1241 C C . ASP A 1 165 ? -12.766 16.578 -8.203 1 98.44 165 ASP A C 1
ATOM 1243 O O . ASP A 1 165 ? -11.914 15.836 -7.723 1 98.44 165 ASP A O 1
ATOM 1247 N N . ILE A 1 166 ? -12.93 17.875 -7.828 1 98.75 166 ILE A N 1
ATOM 1248 C CA . ILE A 1 166 ? -12.32 18.391 -6.609 1 98.75 166 ILE A CA 1
ATOM 1249 C C . ILE A 1 166 ? -13.039 17.828 -5.391 1 98.75 166 ILE A C 1
ATOM 1251 O O . ILE A 1 166 ? -14.273 17.766 -5.359 1 98.75 166 ILE A O 1
ATOM 1255 N N . ALA A 1 167 ? -12.289 17.359 -4.434 1 98.75 167 ALA A N 1
ATOM 1256 C CA . ALA A 1 167 ? -12.875 16.812 -3.213 1 98.75 167 ALA A CA 1
ATOM 1257 C C . ALA A 1 167 ? -12.875 17.844 -2.09 1 98.75 167 ALA A C 1
ATOM 1259 O O . ALA A 1 167 ? -13.875 18 -1.388 1 98.75 167 ALA A O 1
ATOM 1260 N N . TYR A 1 168 ? -11.734 18.562 -1.984 1 98.81 168 TYR A N 1
ATOM 1261 C CA . TYR A 1 168 ? -11.57 19.422 -0.82 1 98.81 168 TYR A CA 1
ATOM 1262 C C . TYR A 1 168 ? -11 20.781 -1.224 1 98.81 168 TYR A C 1
ATOM 1264 O O . TYR A 1 168 ? -10.211 20.875 -2.17 1 98.81 168 TYR A O 1
ATOM 1272 N N . LEU A 1 169 ? -11.383 21.781 -0.514 1 98.5 169 LEU A N 1
ATOM 1273 C CA . LEU A 1 169 ? -10.703 23.062 -0.39 1 98.5 169 LEU A CA 1
ATOM 1274 C C . LEU A 1 169 ? -10.164 23.25 1.024 1 98.5 169 LEU A C 1
ATOM 1276 O O . LEU A 1 169 ? -10.938 23.438 1.966 1 98.5 169 LEU A O 1
ATOM 1280 N N . LEU A 1 170 ? -8.852 23.188 1.179 1 97.19 170 LEU A N 1
ATOM 1281 C CA . LEU A 1 170 ? -8.219 23.25 2.492 1 97.19 170 LEU A CA 1
ATOM 1282 C C . LEU A 1 170 ? -7.34 24.5 2.613 1 97.19 170 LEU A C 1
ATOM 1284 O O . LEU A 1 170 ? -6.461 24.719 1.775 1 97.19 170 LEU A O 1
ATOM 1288 N N . PHE A 1 171 ? -7.566 25.219 3.662 1 89.88 171 PHE A N 1
ATOM 1289 C CA . PHE A 1 171 ? -6.773 26.422 3.9 1 89.88 171 PHE A CA 1
ATOM 1290 C C . PHE A 1 171 ? -5.484 26.078 4.633 1 89.88 171 PHE A C 1
ATOM 1292 O O . PHE A 1 171 ? -5.48 25.25 5.539 1 89.88 171 PHE A O 1
ATOM 1299 N N . THR A 1 172 ? -4.367 26.625 4.113 1 84 172 THR A N 1
ATOM 1300 C CA . THR A 1 172 ? -3.076 26.406 4.75 1 84 172 THR A CA 1
ATOM 1301 C C . THR A 1 172 ? -2.594 27.672 5.457 1 84 172 THR A C 1
ATOM 1303 O O . THR A 1 172 ? -2.906 28.781 5.031 1 84 172 THR A O 1
ATOM 1306 N N . SER A 1 173 ? -2.039 27.594 6.742 1 63.56 173 SER A N 1
ATOM 1307 C CA . SER A 1 173 ? -1.619 28.734 7.547 1 63.56 173 SER A CA 1
ATOM 1308 C C . SER A 1 173 ? -0.228 29.203 7.145 1 63.56 173 SER A C 1
ATOM 1310 O O . SER A 1 173 ? 0.739 28.438 7.211 1 63.56 173 SER A O 1
ATOM 1312 N N . GLY A 1 174 ? -0.058 29.688 5.938 1 53.22 174 GLY A N 1
ATOM 1313 C CA . GLY A 1 174 ? 1.306 30.078 5.609 1 53.22 174 GLY A CA 1
ATOM 1314 C C . GLY A 1 174 ? 1.849 31.156 6.516 1 53.22 174 GLY A C 1
ATOM 1315 O O . GLY A 1 174 ? 1.082 31.922 7.105 1 53.22 174 GLY A O 1
ATOM 1316 N N . THR A 1 175 ? 3.098 30.969 7.07 1 44.38 175 THR A N 1
ATOM 1317 C CA . THR A 1 175 ? 3.803 31.906 7.938 1 44.38 175 THR A CA 1
ATOM 1318 C C . THR A 1 175 ? 3.918 33.281 7.27 1 44.38 175 THR A C 1
ATOM 1320 O O . THR A 1 175 ? 4.238 34.281 7.93 1 44.38 175 THR A O 1
ATOM 1323 N N . THR A 1 176 ? 3.869 33.375 5.852 1 43.59 176 THR A N 1
ATOM 1324 C CA . THR A 1 176 ? 4.285 34.594 5.195 1 43.59 176 THR A CA 1
ATOM 1325 C C . THR A 1 176 ? 3.08 35.344 4.633 1 43.59 176 THR A C 1
ATOM 1327 O O . THR A 1 176 ? 3.225 36.438 4.055 1 43.59 176 THR A O 1
ATOM 1330 N N . GLY A 1 177 ? 1.77 35.094 5.086 1 51.47 177 GLY A N 1
ATOM 1331 C CA . GLY A 1 177 ? 0.695 35.844 4.453 1 51.47 177 GLY A CA 1
ATOM 1332 C C . GLY A 1 177 ? -0.663 35.188 4.609 1 51.47 177 GLY A C 1
ATOM 1333 O O . GLY A 1 177 ? -0.861 34.375 5.508 1 51.47 177 GLY A O 1
ATOM 1334 N N . ALA A 1 178 ? -1.549 35.75 3.75 1 60.56 178 ALA A N 1
ATOM 1335 C CA . ALA A 1 178 ? -2.92 35.25 3.709 1 60.56 178 ALA A CA 1
ATOM 1336 C C . ALA A 1 178 ? -2.947 33.75 3.422 1 60.56 178 ALA A C 1
ATOM 1338 O O . ALA A 1 178 ? -2.092 33.25 2.697 1 60.56 178 ALA A O 1
ATOM 1339 N N . SER A 1 179 ? -3.732 33.094 4.184 1 78.94 179 SER A N 1
ATOM 1340 C CA . SER A 1 179 ? -3.91 31.641 4.02 1 78.94 179 SER A CA 1
ATOM 1341 C C . SER A 1 179 ? -4.215 31.281 2.57 1 78.94 179 SER A C 1
ATOM 1343 O O . SER A 1 179 ? -4.859 32.062 1.856 1 78.94 179 SER A O 1
ATOM 1345 N N . LYS A 1 180 ? -3.545 30.312 2.055 1 88.88 180 LYS A N 1
ATOM 1346 C CA . LYS A 1 180 ? -3.848 29.797 0.725 1 88.88 180 LYS A CA 1
ATOM 1347 C C . LYS A 1 180 ? -4.852 28.656 0.798 1 88.88 180 LYS A C 1
ATOM 1349 O O . LYS A 1 180 ? -4.906 27.938 1.799 1 88.88 180 LYS A O 1
ATOM 1354 N N . CYS A 1 181 ? -5.656 28.609 -0.254 1 95.38 181 CYS A N 1
ATOM 1355 C CA . CYS A 1 181 ? -6.688 27.578 -0.306 1 95.38 181 CYS A CA 1
ATOM 1356 C C . CYS A 1 181 ? -6.34 26.516 -1.334 1 95.38 181 CYS A C 1
ATOM 1358 O O . CYS A 1 181 ? -6.438 26.75 -2.539 1 95.38 181 CYS A O 1
ATOM 1360 N N . CYS A 1 182 ? -5.961 25.344 -0.892 1 97.94 182 CYS A N 1
ATOM 1361 C CA . CYS A 1 182 ? -5.496 24.25 -1.753 1 97.94 182 CYS A CA 1
ATOM 1362 C C . CYS A 1 182 ? -6.672 23.484 -2.338 1 97.94 182 CYS A C 1
ATOM 1364 O O . CYS A 1 182 ? -7.645 23.188 -1.636 1 97.94 182 CYS A O 1
ATOM 1366 N N . MET A 1 183 ? -6.57 23.156 -3.631 1 98.62 183 MET A N 1
ATOM 1367 C CA . MET A 1 183 ? -7.516 22.25 -4.266 1 98.62 183 MET A CA 1
ATOM 1368 C C . MET A 1 183 ? -6.98 20.812 -4.266 1 98.62 183 MET A C 1
ATOM 1370 O O . MET A 1 183 ? -5.941 20.531 -4.863 1 98.62 183 MET A O 1
ATOM 1374 N N . LEU A 1 184 ? -7.684 19.953 -3.549 1 98.62 184 LEU A N 1
ATOM 1375 C CA . LEU A 1 184 ? -7.352 18.531 -3.555 1 98.62 184 LEU A CA 1
ATOM 1376 C C . LEU A 1 184 ? -8.461 17.719 -4.219 1 98.62 184 LEU A C 1
ATOM 1378 O O . LEU A 1 184 ? -9.641 17.922 -3.928 1 98.62 184 LEU A O 1
ATOM 1382 N N . GLY A 1 185 ? -8.109 16.812 -5.09 1 98.31 185 GLY A N 1
ATOM 1383 C CA . GLY A 1 185 ? -9.086 16.078 -5.879 1 98.31 185 GLY A CA 1
ATOM 1384 C C . GLY A 1 185 ? -9.398 14.703 -5.316 1 98.31 185 GLY A C 1
ATOM 1385 O O . GLY A 1 185 ? -8.742 14.25 -4.383 1 98.31 185 GLY A O 1
ATOM 1386 N N . GLN A 1 186 ? -10.438 14.062 -5.945 1 98.31 186 GLN A N 1
ATOM 1387 C CA . GLN A 1 186 ? -10.852 12.711 -5.598 1 98.31 186 GLN A CA 1
ATOM 1388 C C . GLN A 1 186 ? -9.719 11.711 -5.812 1 98.31 186 GLN A C 1
ATOM 1390 O O . GLN A 1 186 ? -9.406 10.922 -4.922 1 98.31 186 GLN A O 1
ATOM 1395 N N . ARG A 1 187 ? -9.055 11.805 -6.887 1 96.12 187 ARG A N 1
ATOM 1396 C CA . ARG A 1 187 ? -8.016 10.844 -7.242 1 96.12 187 ARG A CA 1
ATOM 1397 C C . ARG A 1 187 ? -6.789 11 -6.348 1 96.12 187 ARG A C 1
ATOM 1399 O O . ARG A 1 187 ? -6.242 10.016 -5.852 1 96.12 187 ARG A O 1
ATOM 1406 N N . GLU A 1 188 ? -6.383 12.234 -6.133 1 96.75 188 GLU A N 1
ATOM 1407 C CA . GLU A 1 188 ? -5.199 12.5 -5.324 1 96.75 188 GLU A CA 1
ATOM 1408 C C . GLU A 1 188 ? -5.402 12.055 -3.881 1 96.75 188 GLU A C 1
ATOM 1410 O O . GLU A 1 188 ? -4.539 11.398 -3.301 1 96.75 188 GLU A O 1
ATOM 1415 N N . MET A 1 189 ? -6.574 12.359 -3.365 1 98.31 189 MET A N 1
ATOM 1416 C CA . MET A 1 189 ? -6.828 12.031 -1.965 1 98.31 189 MET A CA 1
ATOM 1417 C C . MET A 1 189 ? -7.023 10.531 -1.778 1 98.31 189 MET A C 1
ATOM 1419 O O . MET A 1 189 ? -6.691 9.984 -0.725 1 98.31 189 MET A O 1
ATOM 1423 N N . ARG A 1 190 ? -7.535 9.883 -2.795 1 97.88 190 ARG A N 1
ATOM 1424 C CA . ARG A 1 190 ? -7.613 8.422 -2.717 1 97.88 190 ARG A CA 1
ATOM 1425 C C . ARG A 1 190 ? -6.223 7.801 -2.664 1 97.88 190 ARG A C 1
ATOM 1427 O O . ARG A 1 190 ? -5.977 6.887 -1.877 1 97.88 190 ARG A O 1
ATOM 1434 N N . ARG A 1 191 ? -5.32 8.305 -3.496 1 96.75 191 ARG A N 1
ATOM 1435 C CA . ARG A 1 191 ? -3.941 7.82 -3.477 1 96.75 191 ARG A CA 1
ATOM 1436 C C . ARG A 1 191 ? -3.301 8.055 -2.111 1 96.75 191 ARG A C 1
ATOM 1438 O O . ARG A 1 191 ? -2.617 7.176 -1.583 1 96.75 191 ARG A O 1
ATOM 1445 N N . ILE A 1 192 ? -3.566 9.188 -1.55 1 98.12 192 ILE A N 1
ATOM 1446 C CA . ILE A 1 192 ? -3.027 9.516 -0.236 1 98.12 192 ILE A CA 1
ATOM 1447 C C . ILE A 1 192 ? -3.596 8.562 0.812 1 98.12 192 ILE A C 1
ATOM 1449 O O . ILE A 1 192 ? -2.865 8.062 1.67 1 98.12 192 ILE A O 1
ATOM 1453 N N . ALA A 1 193 ? -4.902 8.289 0.73 1 98.5 193 ALA A N 1
ATOM 1454 C CA . ALA A 1 193 ? -5.547 7.391 1.681 1 98.5 193 ALA A CA 1
ATOM 1455 C C . ALA A 1 193 ? -4.867 6.023 1.684 1 98.5 193 ALA A C 1
ATOM 1457 O O . ALA A 1 193 ? -4.52 5.496 2.744 1 98.5 193 ALA A O 1
ATOM 1458 N N . PHE A 1 194 ? -4.602 5.496 0.559 1 97.69 194 PHE A N 1
ATOM 1459 C CA . PHE A 1 194 ? -4.008 4.164 0.489 1 97.69 194 PHE A CA 1
ATOM 1460 C C . PHE A 1 194 ? -2.523 4.219 0.839 1 97.69 194 PHE A C 1
ATOM 1462 O O . PHE A 1 194 ? -1.984 3.277 1.424 1 97.69 194 PHE A O 1
ATOM 1469 N N . THR A 1 195 ? -1.817 5.297 0.505 1 97.94 195 THR A N 1
ATOM 1470 C CA . THR A 1 195 ? -0.436 5.449 0.947 1 97.94 195 THR A CA 1
ATOM 1471 C C . THR A 1 195 ? -0.352 5.445 2.471 1 97.94 195 THR A C 1
ATOM 1473 O O . THR A 1 195 ? 0.471 4.73 3.051 1 97.94 195 THR A O 1
ATOM 1476 N N . MET A 1 196 ? -1.226 6.25 3.102 1 98.5 196 MET A N 1
ATOM 1477 C CA . MET A 1 196 ? -1.238 6.285 4.559 1 98.5 196 MET A CA 1
ATOM 1478 C C . MET A 1 196 ? -1.606 4.922 5.137 1 98.5 196 MET A C 1
ATOM 1480 O O . MET A 1 196 ? -1.02 4.484 6.125 1 98.5 196 MET A O 1
ATOM 1484 N N . ASN A 1 197 ? -2.572 4.258 4.535 1 98.62 197 ASN A N 1
ATOM 1485 C CA . ASN A 1 197 ? -2.963 2.924 4.98 1 98.62 197 ASN A CA 1
ATOM 1486 C C . ASN A 1 197 ? -1.778 1.96 4.969 1 98.62 197 ASN A C 1
ATOM 1488 O O . ASN A 1 197 ? -1.563 1.224 5.934 1 98.62 197 ASN A O 1
ATOM 1492 N N . ASN A 1 198 ? -1.039 2.035 3.881 1 97.5 198 ASN A N 1
ATOM 1493 C CA . ASN A 1 198 ? 0.112 1.154 3.717 1 97.5 198 ASN A CA 1
ATOM 1494 C C . ASN A 1 198 ? 1.197 1.453 4.746 1 97.5 198 ASN A C 1
ATOM 1496 O O . ASN A 1 198 ? 1.76 0.535 5.348 1 97.5 198 ASN A O 1
ATOM 1500 N N . GLU A 1 199 ? 1.44 2.703 4.945 1 97.94 199 GLU A N 1
ATOM 1501 C CA . GLU A 1 199 ? 2.471 3.092 5.902 1 97.94 199 GLU A CA 1
ATOM 1502 C C . GLU A 1 199 ? 2.07 2.715 7.328 1 97.94 199 GLU A C 1
ATOM 1504 O O . GLU A 1 199 ? 2.92 2.34 8.133 1 97.94 199 GLU A O 1
ATOM 1509 N N . MET A 1 200 ? 0.794 2.826 7.605 1 98.38 200 MET A N 1
ATOM 1510 C CA . MET A 1 200 ? 0.312 2.537 8.953 1 98.38 200 MET A CA 1
ATOM 1511 C C . MET A 1 200 ? 0.074 1.041 9.141 1 98.38 200 MET A C 1
ATOM 1513 O O . MET A 1 200 ? -0.123 0.574 10.258 1 98.38 200 MET A O 1
ATOM 1517 N N . ARG A 1 201 ? 0.034 0.272 8.078 1 97.38 201 ARG A N 1
ATOM 1518 C CA . ARG A 1 201 ? -0.199 -1.168 8.102 1 97.38 201 ARG A CA 1
ATOM 1519 C C . ARG A 1 201 ? -1.456 -1.505 8.898 1 97.38 201 ARG A C 1
ATOM 1521 O O . ARG A 1 201 ? -1.424 -2.355 9.789 1 97.38 201 ARG A O 1
ATOM 1528 N N . CYS A 1 202 ? -2.588 -0.893 8.523 1 97 202 CYS A N 1
ATOM 1529 C CA . CYS A 1 202 ? -3.805 -1.104 9.297 1 97 202 CYS A CA 1
ATOM 1530 C C . CYS A 1 202 ? -4.91 -1.688 8.422 1 97 202 CYS A C 1
ATOM 1532 O O . CYS A 1 202 ? -4.816 -1.66 7.195 1 97 202 CYS A O 1
ATOM 1534 N N . GLY A 1 203 ? -5.902 -2.324 9.055 1 97.88 203 GLY A N 1
ATOM 1535 C CA . GLY A 1 203 ? -7.07 -2.92 8.43 1 97.88 203 GLY A CA 1
ATOM 1536 C C . GLY A 1 203 ? -8.352 -2.699 9.219 1 97.88 203 GLY A C 1
ATOM 1537 O O . GLY A 1 203 ? -8.43 -1.776 10.031 1 97.88 203 GLY A O 1
ATOM 1538 N N . SER A 1 204 ? -9.336 -3.543 8.969 1 98.12 204 SER A N 1
ATOM 1539 C CA . SER A 1 204 ? -10.688 -3.314 9.453 1 98.12 204 SER A CA 1
ATOM 1540 C C . SER A 1 204 ? -10.789 -3.572 10.953 1 98.12 204 SER A C 1
ATOM 1542 O O . SER A 1 204 ? -11.773 -3.199 11.594 1 98.12 204 SER A O 1
ATOM 1544 N N . ALA A 1 205 ? -9.758 -4.172 11.547 1 97.56 205 ALA A N 1
ATOM 1545 C CA . ALA A 1 205 ? -9.773 -4.453 12.977 1 97.56 205 ALA A CA 1
ATOM 1546 C C . ALA A 1 205 ? -9.109 -3.332 13.766 1 97.56 205 ALA A C 1
ATOM 1548 O O . ALA A 1 205 ? -9.172 -3.307 15 1 97.56 205 ALA A O 1
ATOM 1549 N N . ASP A 1 206 ? -8.5 -2.436 13.062 1 98.69 206 ASP A N 1
ATOM 1550 C CA . ASP A 1 206 ? -7.746 -1.378 13.727 1 98.69 206 ASP A CA 1
ATOM 1551 C C . ASP A 1 206 ? -8.656 -0.227 14.141 1 98.69 206 ASP A C 1
ATOM 1553 O O . ASP A 1 206 ? -9.719 -0.021 13.547 1 98.69 206 ASP A O 1
ATOM 1557 N N . ARG A 1 207 ? -8.242 0.444 15.18 1 98.88 207 ARG A N 1
ATOM 1558 C CA . ARG A 1 207 ? -8.898 1.635 15.711 1 98.88 207 ARG A CA 1
ATOM 1559 C C . ARG A 1 207 ? -7.898 2.771 15.898 1 98.88 207 ARG A C 1
ATOM 1561 O O . ARG A 1 207 ? -6.918 2.633 16.625 1 98.88 207 ARG A O 1
ATOM 1568 N N . GLY A 1 208 ? -8.164 3.867 15.227 1 98.88 208 GLY A N 1
ATOM 1569 C CA . GLY A 1 208 ? -7.281 5.02 15.32 1 98.88 208 GLY A CA 1
ATOM 1570 C C . GLY A 1 208 ? -7.859 6.145 16.156 1 98.88 208 GLY A C 1
ATOM 1571 O O . GLY A 1 208 ? -9.039 6.473 16.047 1 98.88 208 GLY A O 1
ATOM 1572 N N . LEU A 1 209 ? -7.023 6.695 16.984 1 98.88 209 LEU A N 1
ATOM 1573 C CA . LEU A 1 209 ? -7.414 7.871 17.75 1 98.88 209 LEU A CA 1
ATOM 1574 C C . LEU A 1 209 ? -7.055 9.156 17.016 1 98.88 209 LEU A C 1
ATOM 1576 O O . LEU A 1 209 ? -5.879 9.406 16.734 1 98.88 209 LEU A O 1
ATOM 1580 N N . ILE A 1 210 ? -8.078 9.93 16.703 1 98.56 210 ILE A N 1
ATOM 1581 C CA . ILE A 1 210 ? -7.871 11.188 15.984 1 98.56 210 ILE A CA 1
ATOM 1582 C C . ILE A 1 210 ? -8.18 12.367 16.906 1 98.56 210 ILE A C 1
ATOM 1584 O O . ILE A 1 210 ? -9.328 12.562 17.312 1 98.56 210 ILE A O 1
ATOM 1588 N N . ASN A 1 211 ? -7.133 13.031 17.219 1 95.75 211 ASN A N 1
ATOM 1589 C CA . ASN A 1 211 ? -7.262 14.234 18.031 1 95.75 211 ASN A CA 1
ATOM 1590 C C . ASN A 1 211 ? -6.793 15.477 17.281 1 95.75 211 ASN A C 1
ATOM 1592 O O . ASN A 1 211 ? -7.062 16.609 17.703 1 95.75 211 ASN A O 1
ATOM 1596 N N . MET A 1 212 ? -6.066 15.227 16.172 1 92.38 212 MET A N 1
ATOM 1597 C CA . MET A 1 212 ? -5.719 16.328 15.281 1 92.38 212 MET A CA 1
ATOM 1598 C C . MET A 1 212 ? -6.961 16.891 14.602 1 92.38 212 MET A C 1
ATOM 1600 O O . MET A 1 212 ? -7.859 16.141 14.219 1 92.38 212 MET A O 1
ATOM 1604 N N . PRO A 1 213 ? -6.992 18.172 14.422 1 92.56 213 PRO A N 1
ATOM 1605 C CA . PRO A 1 213 ? -8.211 18.766 13.883 1 92.56 213 PRO A CA 1
ATOM 1606 C C . PRO A 1 213 ? -8.531 18.281 12.469 1 92.56 213 PRO A C 1
ATOM 1608 O O . PRO A 1 213 ? -7.672 18.328 11.586 1 92.56 213 PRO A O 1
ATOM 1611 N N . MET A 1 214 ? -9.742 17.953 12.242 1 96.81 214 MET A N 1
ATOM 1612 C CA . MET A 1 214 ? -10.203 17.375 10.984 1 96.81 214 MET A CA 1
ATOM 1613 C C . MET A 1 214 ? -10.203 18.422 9.875 1 96.81 214 MET A C 1
ATOM 1615 O O . MET A 1 214 ? -10.258 18.078 8.695 1 96.81 214 MET A O 1
ATOM 1619 N N . PHE A 1 215 ? -10.188 19.672 10.25 1 93.56 215 PHE A N 1
ATOM 1620 C CA . PHE A 1 215 ? -10.195 20.672 9.188 1 93.56 215 PHE A CA 1
ATOM 1621 C C . PHE A 1 215 ? -8.836 20.75 8.508 1 93.56 215 PHE A C 1
ATOM 1623 O O . PHE A 1 215 ? -8.703 21.375 7.457 1 93.56 215 PHE A O 1
ATOM 1630 N N . HIS A 1 216 ? -7.859 20.062 9.109 1 92.62 216 HIS A N 1
ATOM 1631 C CA . HIS A 1 216 ? -6.52 20.047 8.539 1 92.62 216 HIS A CA 1
ATOM 1632 C C . HIS A 1 216 ? -6.285 18.781 7.711 1 92.62 216 HIS A C 1
ATOM 1634 O O . HIS A 1 216 ? -6.852 17.734 8.008 1 92.62 216 HIS A O 1
ATOM 1640 N N . PHE A 1 217 ? -5.391 18.984 6.754 1 95.19 217 PHE A N 1
ATOM 1641 C CA . PHE A 1 217 ? -5.012 17.922 5.836 1 95.19 217 PHE A CA 1
ATOM 1642 C C . PHE A 1 217 ? -4.52 16.688 6.602 1 95.19 217 PHE A C 1
ATOM 1644 O O . PHE A 1 217 ? -4.84 15.555 6.242 1 95.19 217 PHE A O 1
ATOM 1651 N N . GLY A 1 218 ? -3.738 16.875 7.621 1 94.5 218 GLY A N 1
ATOM 1652 C CA . GLY A 1 218 ? -3.148 15.766 8.359 1 94.5 218 GLY A CA 1
ATOM 1653 C C . GLY A 1 218 ? -4.18 14.789 8.891 1 94.5 218 GLY A C 1
ATOM 1654 O O . GLY A 1 218 ? -4.051 13.578 8.703 1 94.5 218 GLY A O 1
ATOM 1655 N N . ALA A 1 219 ? -5.164 15.32 9.547 1 96.25 219 ALA A N 1
ATOM 1656 C CA . ALA A 1 219 ? -6.211 14.469 10.102 1 96.25 219 ALA A CA 1
ATOM 1657 C C . ALA A 1 219 ? -6.992 13.766 8.992 1 96.25 219 ALA A C 1
ATOM 1659 O O . ALA A 1 219 ? -7.293 12.578 9.094 1 96.25 219 ALA A O 1
ATOM 1660 N N . LEU A 1 220 ? -7.301 14.508 7.941 1 97.81 220 LEU A N 1
ATOM 1661 C CA . LEU A 1 220 ? -8.055 13.938 6.832 1 97.81 220 LEU A CA 1
ATOM 1662 C C . LEU A 1 220 ? -7.27 12.82 6.156 1 97.81 220 LEU A C 1
ATOM 1664 O O . LEU A 1 220 ? -7.844 11.805 5.758 1 97.81 220 LEU A O 1
ATOM 1668 N N . GLY A 1 221 ? -5.957 13.062 6.035 1 98.31 221 GLY A N 1
ATOM 1669 C CA . GLY A 1 221 ? -5.113 12.031 5.453 1 98.31 221 GLY A CA 1
ATOM 1670 C C . GLY A 1 221 ? -5.086 10.75 6.273 1 98.31 221 GLY A C 1
ATOM 1671 O O . GLY A 1 221 ? -5.207 9.656 5.723 1 98.31 221 GLY A O 1
ATOM 1672 N N . ILE A 1 222 ? -4.965 10.891 7.57 1 98.69 222 ILE A N 1
ATOM 1673 C CA . ILE A 1 222 ? -4.859 9.734 8.453 1 98.69 222 ILE A CA 1
ATOM 1674 C C . ILE A 1 222 ? -6.215 9.031 8.539 1 98.69 222 ILE A C 1
ATOM 1676 O O . ILE A 1 222 ? -6.289 7.805 8.516 1 98.69 222 ILE A O 1
ATOM 1680 N N . ILE A 1 223 ? -7.289 9.789 8.641 1 98.88 223 ILE A N 1
ATOM 1681 C CA . ILE A 1 223 ? -8.633 9.219 8.617 1 98.88 223 ILE A CA 1
ATOM 1682 C C . ILE A 1 223 ? -8.844 8.445 7.32 1 98.88 223 ILE A C 1
ATOM 1684 O O . ILE A 1 223 ? -9.359 7.328 7.332 1 98.88 223 ILE A O 1
ATOM 1688 N N . GLY A 1 224 ? -8.422 9.094 6.227 1 98.81 224 GLY A N 1
ATOM 1689 C CA . GLY A 1 224 ? -8.484 8.391 4.953 1 98.81 224 GLY A CA 1
ATOM 1690 C C . GLY A 1 224 ? -7.746 7.066 4.965 1 98.81 224 GLY A C 1
ATOM 1691 O O . GLY A 1 224 ? -8.242 6.07 4.434 1 98.81 224 GLY A O 1
ATOM 1692 N N . GLY A 1 225 ? -6.535 7.035 5.551 1 98.81 225 GLY A N 1
ATOM 1693 C CA . GLY A 1 225 ? -5.77 5.805 5.656 1 98.81 225 GLY A CA 1
ATOM 1694 C C . GLY A 1 225 ? -6.473 4.73 6.469 1 98.81 225 GLY A C 1
ATOM 1695 O O . GLY A 1 225 ? -6.418 3.551 6.121 1 98.81 225 GLY A O 1
ATOM 1696 N N . LEU A 1 226 ? -7.121 5.09 7.551 1 98.88 226 LEU A N 1
ATOM 1697 C CA . LEU A 1 226 ? -7.871 4.156 8.383 1 98.88 226 LEU A CA 1
ATOM 1698 C C . LEU A 1 226 ? -9.07 3.596 7.621 1 98.88 226 LEU A C 1
ATOM 1700 O O . LEU A 1 226 ? -9.258 2.377 7.555 1 98.88 226 LEU A O 1
ATOM 1704 N N . HIS A 1 227 ? -9.797 4.473 6.949 1 98.88 227 HIS A N 1
ATOM 1705 C CA . HIS A 1 227 ? -11.023 4.074 6.273 1 98.88 227 HIS A CA 1
ATOM 1706 C C . HIS A 1 227 ? -10.719 3.352 4.961 1 98.88 227 HIS A C 1
ATOM 1708 O O . HIS A 1 227 ? -11.586 2.664 4.414 1 98.88 227 HIS A O 1
ATOM 1714 N N . ALA A 1 228 ? -9.516 3.48 4.434 1 98.69 228 ALA A N 1
ATOM 1715 C CA . ALA A 1 228 ? -9.172 2.836 3.168 1 98.69 228 ALA A CA 1
ATOM 1716 C C . ALA A 1 228 ? -9.438 1.334 3.229 1 98.69 228 ALA A C 1
ATOM 1718 O O . ALA A 1 228 ? -9.742 0.711 2.209 1 98.69 228 ALA A O 1
ATOM 1719 N N . ARG A 1 229 ? -9.281 0.795 4.473 1 98.19 229 ARG A N 1
ATOM 1720 C CA . ARG A 1 229 ? -9.523 -0.636 4.629 1 98.19 229 ARG A CA 1
ATOM 1721 C C . ARG A 1 229 ? -10.477 -0.906 5.785 1 98.19 229 ARG A C 1
ATOM 1723 O O . ARG A 1 229 ? -10.367 -1.932 6.461 1 98.19 229 ARG A O 1
ATOM 1730 N N . GLY A 1 230 ? -11.297 0.056 6.113 1 98.62 230 GLY A N 1
ATOM 1731 C CA . GLY A 1 230 ? -12.484 -0.179 6.91 1 98.62 230 GLY A CA 1
ATOM 1732 C C . GLY A 1 230 ? -12.234 -0.068 8.398 1 98.62 230 GLY A C 1
ATOM 1733 O O . GLY A 1 230 ? -13.039 -0.542 9.211 1 98.62 230 GLY A O 1
ATOM 1734 N N . ALA A 1 231 ? -11.164 0.538 8.852 1 98.88 231 ALA A N 1
ATOM 1735 C CA . ALA A 1 231 ? -10.844 0.674 10.273 1 98.88 231 ALA A CA 1
ATOM 1736 C C . ALA A 1 231 ? -11.773 1.681 10.945 1 98.88 231 ALA A C 1
ATOM 1738 O O . ALA A 1 231 ? -12.531 2.383 10.273 1 98.88 231 ALA A O 1
ATOM 1739 N N . THR A 1 232 ? -11.68 1.738 12.266 1 98.94 232 THR A N 1
ATOM 1740 C CA . THR A 1 232 ? -12.484 2.621 13.102 1 98.94 232 THR A CA 1
ATOM 1741 C C . THR A 1 232 ? -11.711 3.893 13.445 1 98.94 232 THR A C 1
ATOM 1743 O O . THR A 1 232 ? -10.516 3.838 13.734 1 98.94 232 THR A O 1
ATOM 1746 N N . VAL A 1 233 ? -12.422 4.961 13.391 1 98.94 233 VAL A N 1
ATOM 1747 C CA . VAL A 1 233 ? -11.883 6.234 13.844 1 98.94 233 VAL A CA 1
ATOM 1748 C C . VAL A 1 233 ? -12.539 6.633 15.164 1 98.94 233 VAL A C 1
ATOM 1750 O O . VAL A 1 233 ? -13.758 6.816 15.227 1 98.94 233 VAL A O 1
ATOM 1753 N N . VAL A 1 234 ? -11.742 6.734 16.188 1 98.94 234 VAL A N 1
ATOM 1754 C CA . VAL A 1 234 ? -12.195 7.246 17.484 1 98.94 234 VAL A CA 1
ATOM 1755 C C . VAL A 1 234 ? -11.789 8.711 17.625 1 98.94 234 VAL A C 1
ATOM 1757 O O . VAL A 1 234 ? -10.609 9.047 17.5 1 98.94 234 VAL A O 1
ATOM 1760 N N . LEU A 1 235 ? -12.773 9.578 17.969 1 98.62 235 LEU A N 1
ATOM 1761 C CA . LEU A 1 235 ? -12.539 11.016 17.891 1 98.62 235 LEU A CA 1
ATOM 1762 C C . LEU A 1 235 ? -12.422 11.617 19.281 1 98.62 235 LEU A C 1
ATOM 1764 O O . LEU A 1 235 ? -13.25 11.336 20.156 1 98.62 235 LEU A O 1
ATOM 1768 N N . GLN A 1 236 ? -11.391 12.391 19.453 1 96.44 236 GLN A N 1
ATOM 1769 C CA . GLN A 1 236 ? -11.383 13.445 20.453 1 96.44 236 GLN A CA 1
ATOM 1770 C C . GLN A 1 236 ? -11.719 14.805 19.844 1 96.44 236 GLN A C 1
ATOM 1772 O O . GLN A 1 236 ? -11.234 15.133 18.75 1 96.44 236 GLN A O 1
ATOM 1777 N N . GLN A 1 237 ? -12.484 15.586 20.516 1 92.12 237 GLN A N 1
ATOM 1778 C CA . GLN A 1 237 ? -12.812 16.906 20 1 92.12 237 GLN A CA 1
ATOM 1779 C C . GLN A 1 237 ? -11.57 17.797 19.938 1 92.12 237 GLN A C 1
ATOM 1781 O O . GLN A 1 237 ? -11.445 18.625 19.031 1 92.12 237 GLN A O 1
ATOM 1786 N N . GLN A 1 238 ? -10.836 17.688 20.969 1 87 238 GLN A N 1
ATOM 1787 C CA . GLN A 1 238 ? -9.523 18.312 21.094 1 87 238 GLN A CA 1
ATOM 1788 C C . GLN A 1 238 ? -8.562 17.438 21.891 1 87 238 GLN A C 1
ATOM 1790 O O . GLN A 1 238 ? -8.992 16.594 22.688 1 87 238 GLN A O 1
ATOM 1795 N N . PHE A 1 239 ? -7.305 17.719 21.703 1 90.94 239 PHE A N 1
ATOM 1796 C CA . PHE A 1 239 ? -6.324 16.875 22.375 1 90.94 239 PHE A CA 1
ATOM 1797 C C . PHE A 1 239 ? -6.391 17.078 23.891 1 90.94 239 PHE A C 1
ATOM 1799 O O . PHE A 1 239 ? -6.367 18.219 24.375 1 90.94 239 PHE A O 1
ATOM 1806 N N . ASP A 1 240 ? -6.566 16.047 24.531 1 92 240 ASP A N 1
ATOM 1807 C CA . ASP A 1 240 ? -6.453 15.898 25.969 1 92 240 ASP A CA 1
ATOM 1808 C C . ASP A 1 240 ? -5.688 14.633 26.344 1 92 240 ASP A C 1
ATOM 1810 O O . ASP A 1 240 ? -6.16 13.523 26.109 1 92 240 ASP A O 1
ATOM 1814 N N . ALA A 1 241 ? -4.566 14.812 26.953 1 94.44 241 ALA A N 1
ATOM 1815 C CA . ALA A 1 241 ? -3.631 13.711 27.141 1 94.44 241 ALA A CA 1
ATOM 1816 C C . ALA A 1 241 ? -4.23 12.641 28.062 1 94.44 241 ALA A C 1
ATOM 1818 O O . ALA A 1 241 ? -4.137 11.445 27.766 1 94.44 241 ALA A O 1
ATOM 1819 N N . ALA A 1 242 ? -4.801 13.102 29.156 1 96.19 242 ALA A N 1
ATOM 1820 C CA . ALA A 1 242 ? -5.375 12.156 30.109 1 96.19 242 ALA A CA 1
ATOM 1821 C C . ALA A 1 242 ? -6.527 11.375 29.484 1 96.19 242 ALA A C 1
ATOM 1823 O O . ALA A 1 242 ? -6.629 10.156 29.656 1 96.19 242 ALA A O 1
ATOM 1824 N N . ASP A 1 243 ? -7.309 12.07 28.797 1 97.38 243 ASP A N 1
ATOM 1825 C CA . ASP A 1 243 ? -8.43 11.422 28.109 1 97.38 243 ASP A CA 1
ATOM 1826 C C . ASP A 1 243 ? -7.941 10.484 27.016 1 97.38 243 ASP A C 1
ATOM 1828 O O . ASP A 1 243 ? -8.555 9.445 26.766 1 97.38 243 ASP A O 1
ATOM 1832 N N . ALA A 1 244 ? -6.922 10.867 26.375 1 97.94 244 ALA A N 1
ATOM 1833 C CA . ALA A 1 244 ? -6.348 10.016 25.344 1 97.94 244 ALA A CA 1
ATOM 1834 C C . ALA A 1 244 ? -5.918 8.664 25.906 1 97.94 244 ALA A C 1
ATOM 1836 O O . ALA A 1 244 ? -6.223 7.617 25.344 1 97.94 244 ALA A O 1
ATOM 1837 N N . VAL A 1 245 ? -5.223 8.688 27.016 1 98.12 245 VAL A N 1
ATOM 1838 C CA . VAL A 1 245 ? -4.77 7.449 27.641 1 98.12 245 VAL A CA 1
ATOM 1839 C C . VAL A 1 245 ? -5.973 6.586 28.016 1 98.12 245 VAL A C 1
ATOM 1841 O O . VAL A 1 245 ? -5.961 5.371 27.812 1 98.12 245 VAL A O 1
ATOM 1844 N N . ARG A 1 246 ? -6.98 7.223 28.562 1 97.75 246 ARG A N 1
ATOM 1845 C CA . ARG A 1 246 ? -8.203 6.504 28.922 1 97.75 246 ARG A CA 1
ATOM 1846 C C . ARG A 1 246 ? -8.828 5.855 27.688 1 97.75 246 ARG A C 1
ATOM 1848 O O . ARG A 1 246 ? -9.203 4.684 27.719 1 97.75 246 ARG A O 1
ATOM 1855 N N . LEU A 1 247 ? -8.922 6.586 26.625 1 98.25 247 LEU A N 1
ATOM 1856 C CA . LEU A 1 247 ? -9.516 6.086 25.391 1 98.25 247 LEU A CA 1
ATOM 1857 C C . LEU A 1 247 ? -8.688 4.945 24.812 1 98.25 247 LEU A C 1
ATOM 1859 O O . LEU A 1 247 ? -9.242 3.982 24.266 1 98.25 247 LEU A O 1
ATOM 1863 N N . ILE A 1 248 ? -7.375 5.066 24.859 1 98.5 248 ILE A N 1
ATOM 1864 C CA . ILE A 1 248 ? -6.508 3.998 24.375 1 98.5 248 ILE A CA 1
ATOM 1865 C C . ILE A 1 248 ? -6.863 2.686 25.062 1 98.5 248 ILE A C 1
ATOM 1867 O O . ILE A 1 248 ? -7.051 1.66 24.406 1 98.5 248 ILE A O 1
ATOM 1871 N N . ALA A 1 249 ? -7 2.758 26.344 1 98 249 ALA A N 1
ATOM 1872 C CA . ALA A 1 249 ? -7.289 1.562 27.141 1 98 249 ALA A CA 1
ATOM 1873 C C . ALA A 1 249 ? -8.711 1.065 26.875 1 98 249 ALA A C 1
ATOM 1875 O O . ALA A 1 249 ? -8.914 -0.115 26.578 1 98 249 ALA A O 1
ATOM 1876 N N . ASP A 1 250 ? -9.68 1.987 26.953 1 97.69 250 ASP A N 1
ATOM 1877 C CA . ASP A 1 250 ? -11.086 1.62 26.891 1 97.69 250 ASP A CA 1
ATOM 1878 C C . ASP A 1 250 ? -11.477 1.143 25.5 1 97.69 250 ASP A C 1
ATOM 1880 O O . ASP A 1 250 ? -12.289 0.231 25.344 1 97.69 250 ASP A O 1
ATOM 1884 N N . GLU A 1 251 ? -10.891 1.777 24.469 1 98.06 251 GLU A N 1
ATOM 1885 C CA . GLU A 1 251 ? -11.273 1.501 23.094 1 98.06 251 GLU A CA 1
ATOM 1886 C C . GLU A 1 251 ? -10.25 0.607 22.406 1 98.06 251 GLU A C 1
ATOM 1888 O O . GLU A 1 251 ? -10.398 0.277 21.219 1 98.06 251 GLU A O 1
ATOM 1893 N N . ARG A 1 252 ? -9.211 0.236 23.078 1 98.19 252 ARG A N 1
ATOM 1894 C CA . ARG A 1 252 ? -8.133 -0.587 22.547 1 98.19 252 ARG A CA 1
ATOM 1895 C C . ARG A 1 252 ? -7.594 0.005 21.25 1 98.19 252 ARG A C 1
ATOM 1897 O O . ARG A 1 252 ? -7.531 -0.68 20.219 1 98.19 252 ARG A O 1
ATOM 1904 N N . ILE A 1 253 ? -7.191 1.239 21.359 1 98.75 253 ILE A N 1
ATOM 1905 C CA . ILE A 1 253 ? -6.664 1.985 20.234 1 98.75 253 ILE A CA 1
ATOM 1906 C C . ILE A 1 253 ? -5.387 1.321 19.719 1 98.75 253 ILE A C 1
ATOM 1908 O O . ILE A 1 253 ? -4.52 0.946 20.516 1 98.75 253 ILE A O 1
ATOM 1912 N N . THR A 1 254 ? -5.25 1.187 18.375 1 98.75 254 THR A N 1
ATOM 1913 C CA . THR A 1 254 ? -4.082 0.529 17.797 1 98.75 254 THR A CA 1
ATOM 1914 C C . THR A 1 254 ? -3.217 1.532 17.047 1 98.75 254 THR A C 1
ATOM 1916 O O . THR A 1 254 ? -2.041 1.27 16.781 1 98.75 254 THR A O 1
ATOM 1919 N N . VAL A 1 255 ? -3.768 2.664 16.609 1 98.81 255 VAL A N 1
ATOM 1920 C CA . VAL A 1 255 ? -3.039 3.656 15.82 1 98.81 255 VAL A CA 1
ATOM 1921 C C . VAL A 1 255 ? -3.178 5.031 16.469 1 98.81 255 VAL A C 1
ATOM 1923 O O . VAL A 1 255 ? -4.289 5.473 16.766 1 98.81 255 VAL A O 1
ATOM 1926 N N . LEU A 1 256 ? -2.057 5.695 16.641 1 98.56 256 LEU A N 1
ATOM 1927 C CA . LEU A 1 256 ? -2.02 7.07 17.141 1 98.56 256 LEU A CA 1
ATOM 1928 C C . LEU A 1 256 ? -1.452 8.008 16.078 1 98.56 256 LEU A C 1
ATOM 1930 O O . LEU A 1 256 ? -0.604 7.605 15.273 1 98.56 256 LEU A O 1
ATOM 1934 N N . HIS A 1 257 ? -1.935 9.195 16.016 1 97.25 257 HIS A N 1
ATOM 1935 C CA . HIS A 1 257 ? -1.4 10.297 15.227 1 97.25 257 HIS A CA 1
ATOM 1936 C C . HIS A 1 257 ? -1.218 11.547 16.078 1 97.25 257 HIS A C 1
ATOM 1938 O O . HIS A 1 257 ? -2.197 12.195 16.469 1 97.25 257 HIS A O 1
ATOM 1944 N N . LEU A 1 258 ? 0.068 11.844 16.328 1 94.12 258 LEU A N 1
ATOM 1945 C CA . LEU A 1 258 ? 0.363 12.883 17.297 1 94.12 258 LEU A CA 1
ATOM 1946 C C . LEU A 1 258 ? 1.535 13.742 16.844 1 94.12 258 LEU A C 1
ATOM 1948 O O . LEU A 1 258 ? 2.49 13.234 16.25 1 94.12 258 LEU A O 1
ATOM 1952 N N . ALA A 1 259 ? 1.413 15.039 17.156 1 87.31 259 ALA A N 1
ATOM 1953 C CA . ALA A 1 259 ? 2.629 15.852 17.125 1 87.31 259 ALA A CA 1
ATOM 1954 C C . ALA A 1 259 ? 3.555 15.492 18.281 1 87.31 259 ALA A C 1
ATOM 1956 O O . ALA A 1 259 ? 3.113 14.938 19.297 1 87.31 259 ALA A O 1
ATOM 1957 N N . PRO A 1 260 ? 4.824 15.773 18.188 1 85.31 260 PRO A N 1
ATOM 1958 C CA . PRO A 1 260 ? 5.777 15.414 19.25 1 85.31 260 PRO A CA 1
ATOM 1959 C C . PRO A 1 260 ? 5.391 15.977 20.609 1 85.31 260 PRO A C 1
ATOM 1961 O O . PRO A 1 260 ? 5.504 15.281 21.625 1 85.31 260 PRO A O 1
ATOM 1964 N N . VAL A 1 261 ? 4.863 17.172 20.641 1 80 261 VAL A N 1
ATOM 1965 C CA . VAL A 1 261 ? 4.465 17.781 21.906 1 80 261 VAL A CA 1
ATOM 1966 C C . VAL A 1 261 ? 3.305 17 22.516 1 80 261 VAL A C 1
ATOM 1968 O O . VAL A 1 261 ? 3.234 16.828 23.734 1 80 261 VAL A O 1
ATOM 1971 N N . MET A 1 262 ? 2.441 16.5 21.719 1 88.81 262 MET A N 1
ATOM 1972 C CA . MET A 1 262 ? 1.309 15.703 22.156 1 88.81 262 MET A CA 1
ATOM 1973 C C . MET A 1 262 ? 1.771 14.336 22.656 1 88.81 262 MET A C 1
ATOM 1975 O O . MET A 1 262 ? 1.266 13.828 23.656 1 88.81 262 MET A O 1
ATOM 1979 N N . LEU A 1 263 ? 2.715 13.766 21.906 1 92.44 263 LEU A N 1
ATOM 1980 C CA . LEU A 1 263 ? 3.262 12.477 22.312 1 92.44 263 LEU A CA 1
ATOM 1981 C C . LEU A 1 263 ? 3.926 12.578 23.688 1 92.44 263 LEU A C 1
ATOM 1983 O O . LEU A 1 263 ? 3.713 11.719 24.547 1 92.44 263 LEU A O 1
ATOM 1987 N N . SER A 1 264 ? 4.699 13.633 23.922 1 87.94 264 SER A N 1
ATOM 1988 C CA . SER A 1 264 ? 5.344 13.852 25.203 1 87.94 264 SER A CA 1
ATOM 1989 C C . SER A 1 264 ? 4.316 13.961 26.328 1 87.94 264 SER A C 1
ATOM 1991 O O . SER A 1 264 ? 4.469 13.336 27.375 1 87.94 264 SER A O 1
ATOM 1993 N N . ALA A 1 265 ? 3.291 14.742 26.078 1 88.88 265 ALA A N 1
ATOM 1994 C CA . ALA A 1 265 ? 2.23 14.914 27.062 1 88.88 265 ALA A CA 1
ATOM 1995 C C . ALA A 1 265 ? 1.525 13.594 27.344 1 88.88 265 ALA A C 1
ATOM 1997 O O . ALA A 1 265 ? 1.203 13.289 28.5 1 88.88 265 ALA A O 1
ATOM 1998 N N . LEU A 1 266 ? 1.287 12.836 26.312 1 95.38 266 LEU A N 1
ATOM 1999 C CA . LEU A 1 266 ? 0.648 11.539 26.453 1 95.38 266 LEU A CA 1
ATOM 2000 C C . LEU A 1 266 ? 1.494 10.609 27.328 1 95.38 266 LEU A C 1
ATOM 2002 O O . LEU A 1 266 ? 0.977 9.961 28.234 1 95.38 266 LEU A O 1
ATOM 2006 N N . LEU A 1 267 ? 2.764 10.594 27.078 1 95 267 LEU A N 1
ATOM 2007 C CA . LEU A 1 267 ? 3.678 9.727 27.828 1 95 267 LEU A CA 1
ATOM 2008 C C . LEU A 1 267 ? 3.699 10.102 29.297 1 95 267 LEU A C 1
ATOM 2010 O O . LEU A 1 267 ? 3.826 9.227 30.172 1 95 267 LEU A O 1
ATOM 2014 N N . ASP A 1 268 ? 3.562 11.391 29.562 1 91.5 268 ASP A N 1
ATOM 2015 C CA . ASP A 1 268 ? 3.531 11.867 30.953 1 91.5 268 ASP A CA 1
ATOM 2016 C C . ASP A 1 268 ? 2.318 11.312 31.688 1 91.5 268 ASP A C 1
ATOM 2018 O O . ASP A 1 268 ? 2.355 11.141 32.906 1 91.5 268 ASP A O 1
ATOM 2022 N N . GLU A 1 269 ? 1.291 11.055 30.969 1 95.38 269 GLU A N 1
ATOM 2023 C CA . GLU A 1 269 ? 0.032 10.633 31.578 1 95.38 269 GLU A CA 1
ATOM 2024 C C . GLU A 1 269 ? -0.021 9.117 31.734 1 95.38 269 GLU A C 1
ATOM 2026 O O . GLU A 1 269 ? -0.883 8.586 32.438 1 95.38 269 GLU A O 1
ATOM 2031 N N . VAL A 1 270 ? 0.892 8.367 31.125 1 96.31 270 VAL A N 1
ATOM 2032 C CA . VAL A 1 270 ? 0.873 6.91 31.172 1 96.31 270 VAL A CA 1
ATOM 2033 C C . VAL A 1 270 ? 1.477 6.438 32.5 1 96.31 270 VAL A C 1
ATOM 2035 O O . VAL A 1 270 ? 2.68 6.582 32.719 1 96.31 270 VAL A O 1
ATOM 2038 N N . SER A 1 271 ? 0.699 5.871 33.344 1 93.62 271 SER A N 1
ATOM 2039 C CA . SER A 1 271 ? 1.163 5.348 34.625 1 93.62 271 SER A CA 1
ATOM 2040 C C . SER A 1 271 ? 1.361 3.836 34.562 1 93.62 271 SER A C 1
ATOM 2042 O O . SER A 1 271 ? 2.176 3.281 35.312 1 93.62 271 SER A O 1
ATOM 2044 N N . ASP A 1 272 ? 0.595 3.186 33.781 1 94.25 272 ASP A N 1
ATOM 2045 C CA . ASP A 1 272 ? 0.649 1.743 33.562 1 94.25 272 ASP A CA 1
ATOM 2046 C C . ASP A 1 272 ? 0.791 1.422 32.094 1 94.25 272 ASP A C 1
ATOM 2048 O O . ASP A 1 272 ? -0.1 1.729 31.281 1 94.25 272 ASP A O 1
ATOM 2052 N N . ARG A 1 273 ? 1.756 0.745 31.781 1 93.25 273 ARG A N 1
ATOM 2053 C CA . ARG A 1 273 ? 2.037 0.419 30.391 1 93.25 273 ARG A CA 1
ATOM 2054 C C . ARG A 1 273 ? 0.932 -0.447 29.797 1 93.25 273 ARG A C 1
ATOM 2056 O O . ARG A 1 273 ? 0.739 -0.467 28.578 1 93.25 273 ARG A O 1
ATOM 2063 N N . LEU A 1 274 ? 0.266 -1.093 30.594 1 94.75 274 LEU A N 1
ATOM 2064 C CA . LEU A 1 274 ? -0.816 -1.953 30.125 1 94.75 274 LEU A CA 1
ATOM 2065 C C . LEU A 1 274 ? -1.935 -1.128 29.5 1 94.75 274 LEU A C 1
ATOM 2067 O O . LEU A 1 274 ? -2.662 -1.618 28.625 1 94.75 274 LEU A O 1
ATOM 2071 N N . ALA A 1 275 ? -2.064 0.124 29.938 1 96.31 275 ALA A N 1
ATOM 2072 C CA . ALA A 1 275 ? -3.105 1.014 29.422 1 96.31 275 ALA A CA 1
ATOM 2073 C C . ALA A 1 275 ? -2.871 1.35 27.953 1 96.31 275 ALA A C 1
ATOM 2075 O O . ALA A 1 275 ? -3.799 1.75 27.25 1 96.31 275 ALA A O 1
ATOM 2076 N N . VAL A 1 276 ? -1.607 1.139 27.5 1 97.62 276 VAL A N 1
ATOM 2077 C CA . VAL A 1 276 ? -1.293 1.537 26.125 1 97.62 276 VAL A CA 1
ATOM 2078 C C . VAL A 1 276 ? -0.791 0.33 25.344 1 97.62 276 VAL A C 1
ATOM 2080 O O . VAL A 1 276 ? -0.2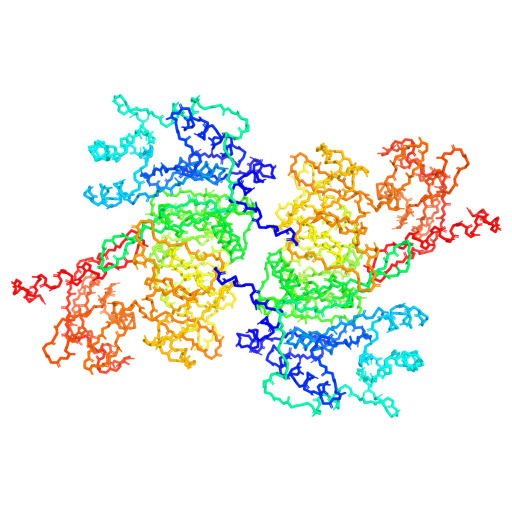06 0.483 24.266 1 97.62 276 VAL A O 1
ATOM 2083 N N . GLU A 1 277 ? -0.993 -0.876 25.781 1 96.69 277 GLU A N 1
ATOM 2084 C CA . GLU A 1 277 ? -0.427 -2.09 25.203 1 96.69 277 GLU A CA 1
ATOM 2085 C C . GLU A 1 277 ? -1.052 -2.395 23.844 1 96.69 277 GLU A C 1
ATOM 2087 O O . GLU A 1 277 ? -0.467 -3.115 23.031 1 96.69 277 GLU A O 1
ATOM 2092 N N . SER A 1 278 ? -2.252 -1.827 23.594 1 97.94 278 SER A N 1
ATOM 2093 C CA . SER A 1 278 ? -2.963 -2.105 22.359 1 97.94 278 SER A CA 1
ATOM 2094 C C . SER A 1 278 ? -2.352 -1.347 21.188 1 97.94 278 SER A C 1
ATOM 2096 O O . SER A 1 278 ? -2.637 -1.648 20.031 1 97.94 278 SER A O 1
ATOM 2098 N N . VAL A 1 279 ? -1.552 -0.325 21.453 1 98.5 279 VAL A N 1
ATOM 2099 C CA . VAL A 1 279 ? -1.006 0.536 20.406 1 98.5 279 VAL A CA 1
ATOM 2100 C C . VAL A 1 279 ? 0.02 -0.238 19.594 1 98.5 279 VAL A C 1
ATOM 2102 O O . VAL A 1 279 ? 0.969 -0.802 20.141 1 98.5 279 VAL A O 1
ATOM 2105 N N . ARG A 1 280 ? -0.21 -0.203 18.25 1 97.56 280 ARG A N 1
ATOM 2106 C CA . ARG A 1 280 ? 0.667 -0.934 17.344 1 97.56 280 ARG A CA 1
ATOM 2107 C C . ARG A 1 280 ? 1.399 0.02 16.406 1 97.56 280 ARG A C 1
ATOM 2109 O O . ARG A 1 280 ? 2.436 -0.333 15.844 1 97.56 280 ARG A O 1
ATOM 2116 N N . THR A 1 281 ? 0.871 1.199 16.219 1 98.56 281 THR A N 1
ATOM 2117 C CA . THR A 1 281 ? 1.456 2.186 15.312 1 98.56 281 THR A CA 1
ATOM 2118 C C . THR A 1 281 ? 1.35 3.588 15.906 1 98.56 281 THR A C 1
ATOM 2120 O O . THR A 1 281 ? 0.271 4.008 16.328 1 98.56 281 THR A O 1
ATOM 2123 N N . VAL A 1 282 ? 2.418 4.293 15.945 1 98.38 282 VAL A N 1
ATOM 2124 C CA . VAL A 1 282 ? 2.443 5.699 16.328 1 98.38 282 VAL A CA 1
ATOM 2125 C C . VAL A 1 282 ? 2.957 6.547 15.172 1 98.38 282 VAL A C 1
ATOM 2127 O O . VAL A 1 282 ? 4.125 6.449 14.797 1 98.38 282 VAL A O 1
ATOM 2130 N N . VAL A 1 283 ? 2.104 7.355 14.672 1 98.12 283 VAL A N 1
ATOM 2131 C CA . VAL A 1 283 ? 2.455 8.305 13.617 1 98.12 283 VAL A CA 1
ATOM 2132 C C . VAL A 1 283 ? 2.762 9.672 14.227 1 98.12 283 VAL A C 1
ATOM 2134 O O . VAL A 1 283 ? 1.972 10.195 15.016 1 98.12 283 VAL A O 1
ATOM 2137 N N . TYR A 1 284 ? 3.877 10.164 13.906 1 94.06 284 TYR A N 1
ATOM 2138 C CA . TYR A 1 284 ? 4.176 11.539 14.312 1 94.06 284 TYR A CA 1
ATOM 2139 C C . TYR A 1 284 ? 4.617 12.375 13.117 1 94.06 284 TYR A C 1
ATOM 2141 O O . TYR A 1 284 ? 5.223 11.852 12.172 1 94.06 284 TYR A O 1
ATOM 2149 N N . SER A 1 285 ? 4.191 13.578 13.125 1 91.31 285 SER A N 1
ATOM 2150 C CA . SER A 1 285 ? 4.438 14.531 12.055 1 91.31 285 SER A CA 1
ATOM 2151 C C . SER A 1 285 ? 4.336 15.969 12.555 1 91.31 285 SER A C 1
ATOM 2153 O O . SER A 1 285 ? 4.391 16.219 13.758 1 91.31 285 SER A O 1
ATOM 2155 N N . ALA A 1 286 ? 4.301 16.922 11.688 1 79.81 286 ALA A N 1
ATOM 2156 C CA . ALA A 1 286 ? 3.975 18.312 11.922 1 79.81 286 ALA A CA 1
ATOM 2157 C C . ALA A 1 286 ? 5.172 19.078 12.492 1 79.81 286 ALA A C 1
ATOM 2159 O O . ALA A 1 286 ? 5.316 20.281 12.281 1 79.81 286 ALA A O 1
ATOM 2160 N N . ALA A 1 287 ? 5.992 18.375 13.375 1 77.56 287 ALA A N 1
ATOM 2161 C CA . ALA A 1 287 ? 7.148 19.016 14 1 77.56 287 ALA A CA 1
ATOM 2162 C C . ALA A 1 287 ? 8.289 18.016 14.18 1 77.56 287 ALA A C 1
ATOM 2164 O O . ALA A 1 287 ? 8.078 16.797 14.125 1 77.56 287 ALA A O 1
ATOM 2165 N N . PRO A 1 288 ? 9.438 18.578 14.375 1 77.94 288 PRO A N 1
ATOM 2166 C CA . PRO A 1 288 ? 10.562 17.672 14.609 1 77.94 288 PRO A CA 1
ATOM 2167 C C . PRO A 1 288 ? 10.438 16.922 15.938 1 77.94 288 PRO A C 1
ATOM 2169 O O . PRO A 1 288 ? 9.984 17.484 16.938 1 77.94 288 PRO A O 1
ATOM 2172 N N . MET A 1 289 ? 10.812 15.656 15.906 1 81 289 MET A N 1
ATOM 2173 C CA . MET A 1 289 ? 10.859 14.789 17.078 1 81 289 MET A CA 1
ATOM 2174 C C . MET A 1 289 ? 12.258 14.773 17.688 1 81 289 MET A C 1
ATOM 2176 O O . MET A 1 289 ? 13.242 14.555 16.984 1 81 289 MET A O 1
ATOM 2180 N N . THR A 1 290 ? 12.336 15.086 18.953 1 74.69 290 THR A N 1
ATOM 2181 C CA . THR A 1 290 ? 13.641 14.977 19.594 1 74.69 290 THR A CA 1
ATOM 2182 C C . THR A 1 290 ? 13.961 13.523 19.938 1 74.69 290 THR A C 1
ATOM 2184 O O . THR A 1 290 ? 13.062 12.711 20.141 1 74.69 290 THR A O 1
ATOM 2187 N N . ALA A 1 291 ? 15.211 13.242 20.016 1 76.81 291 ALA A N 1
ATOM 2188 C CA . ALA A 1 291 ? 15.664 11.898 20.359 1 76.81 291 ALA A CA 1
ATOM 2189 C C . ALA A 1 291 ? 15.172 11.5 21.75 1 76.81 291 ALA A C 1
ATOM 2191 O O . ALA A 1 291 ? 14.852 10.336 22 1 76.81 291 ALA A O 1
ATOM 2192 N N . ALA A 1 292 ? 15.117 12.477 22.609 1 78.75 292 ALA A N 1
ATOM 2193 C CA . ALA A 1 292 ? 14.711 12.211 23.984 1 78.75 292 ALA A CA 1
ATOM 2194 C C . ALA A 1 292 ? 13.266 11.727 24.047 1 78.75 292 ALA A C 1
ATOM 2196 O O . ALA A 1 292 ? 12.969 10.734 24.703 1 78.75 292 ALA A O 1
ATOM 2197 N N . ILE A 1 293 ? 12.422 12.398 23.359 1 84.19 293 ILE A N 1
ATOM 2198 C CA . ILE A 1 293 ? 11.016 12.008 23.344 1 84.19 293 ILE A CA 1
ATOM 2199 C C . ILE A 1 293 ? 10.859 10.648 22.688 1 84.19 293 ILE A C 1
ATOM 2201 O O . ILE A 1 293 ? 10.117 9.789 23.172 1 84.19 293 ILE A O 1
ATOM 2205 N N . LEU A 1 294 ? 11.547 10.438 21.625 1 88.81 294 LEU A N 1
ATOM 2206 C CA . LEU A 1 294 ? 11.43 9.188 20.875 1 88.81 294 LEU A CA 1
ATOM 2207 C C . LEU A 1 294 ? 11.938 8.008 21.703 1 88.81 294 LEU A C 1
ATOM 2209 O O . LEU A 1 294 ? 11.312 6.945 21.719 1 88.81 294 LEU A O 1
ATOM 2213 N N . ARG A 1 295 ? 13.023 8.188 22.391 1 88 295 ARG A N 1
ATOM 2214 C CA . ARG A 1 295 ? 13.562 7.137 23.25 1 88 295 ARG A CA 1
ATOM 2215 C C . ARG A 1 295 ? 12.562 6.766 24.344 1 88 295 ARG A C 1
ATOM 2217 O O . ARG A 1 295 ? 12.344 5.582 24.625 1 88 295 ARG A O 1
ATOM 2224 N N . ARG A 1 296 ? 12.055 7.812 24.953 1 90.88 296 ARG A N 1
ATOM 2225 C CA . ARG A 1 296 ? 11.039 7.582 25.984 1 90.88 296 ARG A CA 1
ATOM 2226 C C . ARG A 1 296 ? 9.828 6.852 25.406 1 90.88 296 ARG A C 1
ATOM 2228 O O . ARG A 1 296 ? 9.305 5.926 26.016 1 90.88 296 ARG A O 1
ATOM 2235 N N . ALA A 1 297 ? 9.383 7.242 24.266 1 94.81 297 ALA A N 1
ATOM 2236 C CA . ALA A 1 297 ? 8.219 6.645 23.625 1 94.81 297 ALA A CA 1
ATOM 2237 C C . ALA A 1 297 ? 8.469 5.172 23.297 1 94.81 297 ALA A C 1
ATOM 2239 O O . ALA A 1 297 ? 7.605 4.324 23.547 1 94.81 297 ALA A O 1
ATOM 2240 N N . LEU A 1 298 ? 9.617 4.863 22.766 1 92.56 298 LEU A N 1
ATOM 2241 C CA . LEU A 1 298 ? 9.977 3.49 22.422 1 92.56 298 LEU A CA 1
ATOM 2242 C C . LEU A 1 298 ? 10.016 2.609 23.672 1 92.56 298 LEU A C 1
ATOM 2244 O O . LEU A 1 298 ? 9.688 1.423 23.609 1 92.56 298 LEU A O 1
ATOM 2248 N N . ALA A 1 299 ? 10.383 3.193 24.781 1 92.69 299 ALA A N 1
ATOM 2249 C CA . ALA A 1 299 ? 10.453 2.457 26.047 1 92.69 299 ALA A CA 1
ATOM 2250 C C . ALA A 1 299 ? 9.055 2.182 26.594 1 92.69 299 ALA A C 1
ATOM 2252 O O . ALA A 1 299 ? 8.797 1.102 27.125 1 92.69 299 ALA A O 1
ATOM 2253 N N . VAL A 1 300 ? 8.164 3.148 26.484 1 94.88 300 VAL A N 1
ATOM 2254 C CA . VAL A 1 300 ? 6.828 3.068 27.062 1 94.88 300 VAL A CA 1
ATOM 2255 C C . VAL A 1 300 ? 5.922 2.234 26.156 1 94.88 300 VAL A C 1
ATOM 2257 O O . VAL A 1 300 ? 4.984 1.588 26.625 1 94.88 300 VAL A O 1
ATOM 2260 N N . LEU A 1 301 ? 6.207 2.217 24.859 1 95.31 301 LEU A N 1
ATOM 2261 C CA . LEU A 1 301 ? 5.41 1.512 23.875 1 95.31 301 LEU A CA 1
ATOM 2262 C C . LEU A 1 301 ? 6.262 0.514 23.094 1 95.31 301 LEU A C 1
ATOM 2264 O O . LEU A 1 301 ? 6.375 0.608 21.875 1 95.31 301 LEU A O 1
ATOM 2268 N N . PRO A 1 302 ? 6.738 -0.49 23.703 1 89.88 302 PRO A N 1
ATOM 2269 C CA . PRO A 1 302 ? 7.699 -1.385 23.062 1 89.88 302 PRO A CA 1
ATOM 2270 C C . PRO A 1 302 ? 7.07 -2.203 21.938 1 89.88 302 PRO A C 1
ATOM 2272 O O . PRO A 1 302 ? 7.777 -2.672 21.031 1 89.88 302 PRO A O 1
ATOM 2275 N N . GLY A 1 303 ? 5.855 -2.373 21.906 1 91.62 303 GLY A N 1
ATOM 2276 C CA . GLY A 1 303 ? 5.203 -3.164 20.875 1 91.62 303 GLY A CA 1
ATOM 2277 C C . GLY A 1 303 ? 4.77 -2.34 19.688 1 91.62 303 GLY A C 1
ATOM 2278 O O . GLY A 1 303 ? 4.297 -2.887 18.688 1 91.62 303 GLY A O 1
ATOM 2279 N N . ALA A 1 304 ? 4.973 -1.068 19.734 1 95.81 304 ALA A N 1
ATOM 2280 C CA . ALA A 1 304 ? 4.473 -0.183 18.688 1 95.81 304 ALA A CA 1
ATOM 2281 C C . ALA A 1 304 ? 5.559 0.114 17.656 1 95.81 304 ALA A C 1
ATOM 2283 O O . ALA A 1 304 ? 6.73 0.262 18 1 95.81 304 ALA A O 1
ATOM 2284 N N . GLY A 1 305 ? 5.156 0.101 16.375 1 96.56 305 GLY A N 1
ATOM 2285 C CA . GLY A 1 305 ? 5.988 0.683 15.336 1 96.56 305 GLY A CA 1
ATOM 2286 C C . GLY A 1 305 ? 5.781 2.176 15.172 1 96.56 305 GLY A C 1
ATOM 2287 O O . GLY A 1 305 ? 4.648 2.658 15.211 1 96.56 305 GLY A O 1
ATOM 2288 N N . PHE A 1 306 ? 6.879 2.9 15.062 1 97.06 306 PHE A N 1
ATOM 2289 C CA . PHE A 1 306 ? 6.805 4.348 14.906 1 97.06 306 PHE A CA 1
ATOM 2290 C C . PHE A 1 306 ? 6.992 4.746 13.445 1 97.06 306 PHE A C 1
ATOM 2292 O O . PHE A 1 306 ? 7.73 4.09 12.711 1 97.06 306 PHE A O 1
ATOM 2299 N N . LEU A 1 307 ? 6.281 5.812 13.031 1 97.38 307 LEU A N 1
ATOM 2300 C CA . LEU A 1 307 ? 6.316 6.355 11.672 1 97.38 307 LEU A CA 1
ATOM 2301 C C . LEU A 1 307 ? 6.434 7.875 11.695 1 97.38 307 LEU A C 1
ATOM 2303 O O . LEU A 1 307 ? 5.594 8.555 12.297 1 97.38 307 LEU A O 1
ATOM 2307 N N . ASN A 1 308 ? 7.48 8.375 11.094 1 96.75 308 ASN A N 1
ATOM 2308 C CA . ASN A 1 308 ? 7.566 9.805 10.836 1 96.75 308 ASN A CA 1
ATOM 2309 C C . ASN A 1 308 ? 7.027 10.164 9.453 1 96.75 308 ASN A C 1
ATOM 2311 O O . ASN A 1 308 ? 7.418 9.547 8.461 1 96.75 308 ASN A O 1
ATOM 2315 N N . LEU A 1 309 ? 6.156 11.109 9.414 1 97.25 309 LEU A N 1
ATOM 2316 C CA . LEU A 1 309 ? 5.609 11.539 8.133 1 97.25 309 LEU A CA 1
ATOM 2317 C C . LEU A 1 309 ? 5.957 13 7.863 1 97.25 309 LEU A C 1
ATOM 2319 O O . LEU A 1 309 ? 5.848 13.844 8.758 1 97.25 309 LEU A O 1
ATOM 2323 N N . TYR A 1 310 ? 6.438 13.234 6.672 1 97.06 310 TYR A N 1
ATOM 2324 C CA . TYR A 1 310 ? 6.68 14.602 6.211 1 97.06 310 TYR A CA 1
ATOM 2325 C C . TYR A 1 310 ? 5.875 14.898 4.953 1 97.06 310 TYR A C 1
ATOM 2327 O O . TYR A 1 310 ? 5.875 14.117 4.004 1 97.06 310 TYR A O 1
ATOM 2335 N N . GLY A 1 311 ? 5.254 16 5.004 1 95.75 311 GLY A N 1
ATOM 2336 C CA . GLY A 1 311 ? 4.492 16.547 3.891 1 95.75 311 GLY A CA 1
ATOM 2337 C C . GLY A 1 311 ? 3.787 17.844 4.227 1 95.75 311 GLY A C 1
ATOM 2338 O O . GLY A 1 311 ? 4.016 18.422 5.293 1 95.75 311 GLY A O 1
ATOM 2339 N N . GLN A 1 312 ? 3.121 18.344 3.328 1 94.06 312 GLN A N 1
ATOM 2340 C CA . GLN A 1 312 ? 2.227 19.484 3.418 1 94.06 312 GLN A CA 1
ATOM 2341 C C . GLN A 1 312 ? 0.938 19.25 2.641 1 94.06 312 GLN A C 1
ATOM 2343 O O . GLN A 1 312 ? 0.766 18.188 2.025 1 94.06 312 GLN A O 1
ATOM 2348 N N . THR A 1 313 ? -0.005 20.156 2.785 1 95.5 313 THR A N 1
ATOM 2349 C CA . THR A 1 313 ? -1.273 20 2.082 1 95.5 313 THR A CA 1
ATOM 2350 C C . THR A 1 313 ? -1.045 19.828 0.583 1 95.5 313 THR A C 1
ATOM 2352 O O . THR A 1 313 ? -1.743 19.047 -0.073 1 95.5 313 THR A O 1
ATOM 2355 N N . GLU A 1 314 ? -0.028 20.516 0.062 1 96.94 314 GLU A N 1
ATOM 2356 C CA . GLU A 1 314 ? 0.261 20.547 -1.369 1 96.94 314 GLU A CA 1
ATOM 2357 C C . GLU A 1 314 ? 0.811 19.219 -1.861 1 96.94 314 GLU A C 1
ATOM 2359 O O . GLU A 1 314 ? 0.581 18.828 -3.01 1 96.94 314 GLU A O 1
ATOM 2364 N N . ALA A 1 315 ? 1.567 18.547 -0.935 1 97.19 315 ALA A N 1
ATOM 2365 C CA . ALA A 1 315 ? 2.174 17.281 -1.353 1 97.19 315 ALA A CA 1
ATOM 2366 C C . ALA A 1 315 ? 2.643 16.469 -0.146 1 97.19 315 ALA A C 1
ATOM 2368 O O . ALA A 1 315 ? 3.256 17.016 0.774 1 97.19 315 ALA A O 1
ATOM 2369 N N . ILE A 1 316 ? 2.318 15.156 -0.149 1 97.5 316 ILE A N 1
ATOM 2370 C CA . ILE A 1 316 ? 3.008 14.273 0.783 1 97.5 316 ILE A CA 1
ATOM 2371 C C . ILE A 1 316 ? 4.375 13.891 0.22 1 97.5 316 ILE A C 1
ATOM 2373 O O . ILE A 1 316 ? 4.531 13.727 -0.993 1 97.5 316 ILE A O 1
ATOM 2377 N N . VAL A 1 317 ? 5.418 13.766 1.055 1 98 317 VAL A N 1
ATOM 2378 C CA . VAL A 1 317 ? 6.777 13.75 0.525 1 98 317 VAL A CA 1
ATOM 2379 C C . VAL A 1 317 ? 7.469 12.445 0.925 1 98 317 VAL A C 1
ATOM 2381 O O . VAL A 1 317 ? 7.938 11.695 0.067 1 98 317 VAL A O 1
ATOM 2384 N N . SER A 1 318 ? 7.555 12.211 2.268 1 98.25 318 SER A N 1
ATOM 2385 C CA . SER A 1 318 ? 8.406 11.109 2.717 1 98.25 318 SER A CA 1
ATOM 2386 C C . SER A 1 318 ? 7.965 10.594 4.086 1 98.25 318 SER A C 1
ATOM 2388 O O . SER A 1 318 ? 7.121 11.211 4.742 1 98.25 318 SER A O 1
ATOM 2390 N N . GLY A 1 319 ? 8.492 9.453 4.449 1 97.88 319 GLY A N 1
ATOM 2391 C CA . GLY A 1 319 ? 8.305 8.875 5.773 1 97.88 319 GLY A CA 1
ATOM 2392 C C . GLY A 1 319 ? 9.5 8.062 6.238 1 97.88 319 GLY A C 1
ATOM 2393 O O . GLY A 1 319 ? 10.141 7.375 5.438 1 97.88 319 GLY A O 1
ATOM 2394 N N . LEU A 1 320 ? 9.836 8.18 7.52 1 97.38 320 LEU A N 1
ATOM 2395 C CA . LEU A 1 320 ? 10.797 7.266 8.117 1 97.38 320 LEU A CA 1
ATOM 2396 C C . LEU A 1 320 ? 10.117 5.969 8.547 1 97.38 320 LEU A C 1
ATOM 2398 O O . LEU A 1 320 ? 9.305 5.969 9.469 1 97.38 320 LEU A O 1
ATOM 2402 N N . PRO A 1 321 ? 10.461 4.871 7.859 1 96.94 321 PRO A N 1
ATOM 2403 C CA . PRO A 1 321 ? 9.758 3.621 8.156 1 96.94 321 PRO A CA 1
ATOM 2404 C C . PRO A 1 321 ? 10.086 3.074 9.539 1 96.94 321 PRO A C 1
ATOM 2406 O O . PRO A 1 321 ? 11.133 3.395 10.102 1 96.94 321 PRO A O 1
ATOM 2409 N N . ARG A 1 322 ? 9.18 2.287 10.023 1 95.94 322 ARG A N 1
ATOM 2410 C CA . ARG A 1 322 ? 9.242 1.792 11.398 1 95.94 322 ARG A CA 1
ATOM 2411 C C . ARG A 1 322 ? 10.508 0.97 11.625 1 95.94 322 ARG A C 1
ATOM 2413 O O . ARG A 1 322 ? 11.07 0.986 12.719 1 95.94 322 ARG A O 1
ATOM 2420 N N . GLU A 1 323 ? 11.086 0.321 10.594 1 95.75 323 GLU A N 1
ATOM 2421 C CA . GLU A 1 323 ? 12.266 -0.528 10.703 1 95.75 323 GLU A CA 1
ATOM 2422 C C . GLU A 1 323 ? 13.508 0.295 11.039 1 95.75 323 GLU A C 1
ATOM 2424 O O . GLU A 1 323 ? 14.516 -0.249 11.492 1 95.75 323 GLU A O 1
ATOM 2429 N N . LEU A 1 324 ? 13.375 1.591 10.828 1 95.12 324 LEU A N 1
ATOM 2430 C CA . LEU A 1 324 ? 14.547 2.436 11.023 1 95.12 324 LEU A CA 1
ATOM 2431 C C . LEU A 1 324 ? 14.461 3.189 12.344 1 95.12 324 LEU A C 1
ATOM 2433 O O . LEU A 1 324 ? 15.32 4.016 12.648 1 95.12 324 LEU A O 1
ATOM 2437 N N . HIS A 1 325 ? 13.438 2.912 13.125 1 94.62 325 HIS A N 1
ATOM 2438 C CA . HIS A 1 325 ? 13.328 3.469 14.469 1 94.62 325 HIS A CA 1
ATOM 2439 C C . HIS A 1 325 ? 14.023 2.578 15.492 1 94.62 325 HIS A C 1
ATOM 2441 O O . HIS A 1 325 ? 13.383 2.047 16.406 1 94.62 325 HIS A O 1
ATOM 2447 N N . ILE A 1 326 ? 15.328 2.453 15.297 1 89.19 326 ILE A N 1
ATOM 2448 C CA . ILE A 1 326 ? 16.156 1.646 16.188 1 89.19 326 ILE A CA 1
ATOM 2449 C C . ILE A 1 326 ? 17.156 2.541 16.922 1 89.19 326 ILE A C 1
ATOM 2451 O O . ILE A 1 326 ? 17.703 3.48 16.328 1 89.19 326 ILE A O 1
ATOM 2455 N N . LEU A 1 327 ? 17.391 2.193 18.156 1 85.81 327 LEU A N 1
ATOM 2456 C CA . LEU A 1 327 ? 18.219 3.059 18.984 1 85.81 327 LEU A CA 1
ATOM 2457 C C . LEU A 1 327 ? 19.641 2.539 19.062 1 85.81 327 LEU A C 1
ATOM 2459 O O . LEU A 1 327 ? 20.562 3.297 19.375 1 85.81 327 LEU A O 1
ATOM 2463 N N . ASP A 1 328 ? 19.781 1.221 18.828 1 80.44 328 ASP A N 1
ATOM 2464 C CA . ASP A 1 328 ? 21.078 0.588 19.078 1 80.44 328 ASP A CA 1
ATOM 2465 C C . ASP A 1 328 ? 22.016 0.783 17.891 1 80.44 328 ASP A C 1
ATOM 2467 O O . ASP A 1 328 ? 22.531 -0.189 17.328 1 80.44 328 ASP A O 1
ATOM 2471 N N . ASP A 1 329 ? 22.094 1.922 17.375 1 80 329 ASP A N 1
ATOM 2472 C CA . ASP A 1 329 ? 22.969 2.283 16.25 1 80 329 ASP A CA 1
ATOM 2473 C C . ASP A 1 329 ? 23.719 3.588 16.531 1 80 329 ASP A C 1
ATOM 2475 O O . ASP A 1 329 ? 23.141 4.516 17.109 1 80 329 ASP A O 1
ATOM 2479 N N . PRO A 1 330 ? 25.016 3.582 16.344 1 81.25 330 PRO A N 1
ATOM 2480 C CA . PRO A 1 330 ? 25.781 4.797 16.625 1 81.25 330 PRO A CA 1
ATOM 2481 C C . PRO A 1 330 ? 25.219 6.023 15.898 1 81.25 330 PRO A C 1
ATOM 2483 O O . PRO A 1 330 ? 25.391 7.152 16.375 1 81.25 330 PRO A O 1
ATOM 2486 N N . ASN A 1 331 ? 24.547 5.793 14.82 1 84.75 331 ASN A N 1
ATOM 2487 C CA . ASN A 1 331 ? 24.016 6.906 14.039 1 84.75 331 ASN A CA 1
ATOM 2488 C C . ASN A 1 331 ? 22.516 7.059 14.242 1 84.75 331 ASN A C 1
ATOM 2490 O O . ASN A 1 331 ? 21.828 7.672 13.422 1 84.75 331 ASN A O 1
ATOM 2494 N N . ALA A 1 332 ? 22.047 6.574 15.32 1 87.31 332 ALA A N 1
ATOM 2495 C CA . ALA A 1 332 ? 20.594 6.535 15.57 1 87.31 332 ALA A CA 1
ATOM 2496 C C . ALA A 1 332 ? 20.016 7.941 15.648 1 87.31 332 ALA A C 1
ATOM 2498 O O . ALA A 1 332 ? 18.969 8.219 15.055 1 87.31 332 ALA A O 1
ATOM 2499 N N . ALA A 1 333 ? 20.688 8.797 16.359 1 83.12 333 ALA A N 1
ATOM 2500 C CA . ALA A 1 333 ? 20.172 10.148 16.547 1 83.12 333 ALA A CA 1
ATOM 2501 C C . ALA A 1 333 ? 20.031 10.875 15.219 1 83.12 333 ALA A C 1
ATOM 2503 O O . ALA A 1 333 ? 19.016 11.523 14.969 1 83.12 333 ALA A O 1
ATOM 2504 N N . GLU A 1 334 ? 21.031 10.766 14.445 1 86 334 GLU A N 1
ATOM 2505 C CA . GLU A 1 334 ? 20.984 11.406 13.133 1 86 334 GLU A CA 1
ATOM 2506 C C . GLU A 1 334 ? 19.906 10.797 12.25 1 86 334 GLU A C 1
ATOM 2508 O O . GLU A 1 334 ? 19.125 11.523 11.625 1 86 334 GLU A O 1
ATOM 2513 N N . ARG A 1 335 ? 19.812 9.5 12.18 1 91.62 335 ARG A N 1
ATOM 2514 C CA . ARG A 1 335 ? 18.828 8.797 11.367 1 91.62 335 ARG A CA 1
ATOM 2515 C C . ARG A 1 335 ? 17.406 9.164 11.797 1 91.62 335 ARG A C 1
ATOM 2517 O O . ARG A 1 335 ? 16.547 9.43 10.961 1 91.62 335 ARG A O 1
ATOM 2524 N N . LEU A 1 336 ? 17.234 9.219 13.078 1 90.12 336 LEU A N 1
ATOM 2525 C CA . LEU A 1 336 ? 15.914 9.469 13.633 1 90.12 336 LEU A CA 1
ATOM 2526 C C . LEU A 1 336 ? 15.5 10.922 13.422 1 90.12 336 LEU A C 1
ATOM 2528 O O . LEU A 1 336 ? 14.32 11.266 13.547 1 90.12 336 LEU A O 1
ATOM 2532 N N . SER A 1 337 ? 16.453 11.797 13.109 1 88.31 337 SER A N 1
ATOM 2533 C CA . SER A 1 337 ? 16.141 13.195 12.844 1 88.31 337 SER A CA 1
ATOM 2534 C C . SER A 1 337 ? 15.711 13.398 11.391 1 88.31 337 SER A C 1
ATOM 2536 O O . SER A 1 337 ? 15.242 14.477 11.023 1 88.31 337 SER A O 1
ATOM 2538 N N . SER A 1 338 ? 15.898 12.344 10.555 1 93.94 338 SER A N 1
ATOM 2539 C CA . SER A 1 338 ? 15.469 12.422 9.164 1 93.94 338 SER A CA 1
ATOM 2540 C C . SER A 1 338 ? 13.953 12.344 9.047 1 93.94 338 SER A C 1
ATOM 2542 O O . SER A 1 338 ? 13.266 12.008 10.016 1 93.94 338 SER A O 1
ATOM 2544 N N . VAL A 1 339 ? 13.477 12.773 7.906 1 96.56 339 VAL A N 1
ATOM 2545 C CA . VAL A 1 339 ? 12.055 12.602 7.617 1 96.56 339 VAL A CA 1
ATOM 2546 C C . VAL A 1 339 ? 11.867 11.438 6.645 1 96.56 339 VAL A C 1
ATOM 2548 O O . VAL A 1 339 ? 10.82 11.328 5.996 1 96.56 339 VAL A O 1
ATOM 2551 N N . GLY A 1 340 ? 12.898 10.633 6.523 1 97.5 340 GLY A N 1
ATOM 2552 C CA . GLY A 1 340 ? 12.789 9.32 5.914 1 97.5 340 GLY A CA 1
ATOM 2553 C C . GLY A 1 340 ? 12.961 9.344 4.406 1 97.5 340 GLY A C 1
ATOM 2554 O O . GLY A 1 340 ? 13.734 10.141 3.879 1 97.5 340 GLY A O 1
ATOM 2555 N N . PHE A 1 341 ? 12.445 8.312 3.705 1 98.25 341 PHE A N 1
ATOM 2556 C CA . PHE A 1 341 ? 12.531 8.109 2.264 1 98.25 341 PHE A CA 1
ATOM 2557 C C . PHE A 1 341 ? 11.289 8.633 1.562 1 98.25 341 PHE A C 1
ATOM 2559 O O . PHE A 1 341 ? 10.188 8.594 2.119 1 98.25 341 PHE A O 1
ATOM 2566 N N . PRO A 1 342 ? 11.461 9.156 0.281 1 97.5 342 PRO A N 1
ATOM 2567 C CA . PRO A 1 342 ? 10.258 9.492 -0.483 1 97.5 342 PRO A CA 1
ATOM 2568 C C . PRO A 1 342 ? 9.242 8.344 -0.521 1 97.5 342 PRO A C 1
ATOM 2570 O O . PRO A 1 342 ? 9.633 7.18 -0.619 1 97.5 342 PRO A O 1
ATOM 2573 N N . PHE A 1 343 ? 7.945 8.625 -0.402 1 97.19 343 PHE A N 1
ATOM 2574 C CA . PHE A 1 343 ? 6.918 7.602 -0.539 1 97.19 343 PHE A CA 1
ATOM 2575 C C . PHE A 1 343 ? 7.012 6.914 -1.896 1 97.19 343 PHE A C 1
ATOM 2577 O O . PHE A 1 343 ? 7.566 7.473 -2.844 1 97.19 343 PHE A O 1
ATOM 2584 N N . PRO A 1 344 ? 6.391 5.691 -1.949 1 92.56 344 PRO A N 1
ATOM 2585 C CA . PRO A 1 344 ? 6.332 5.07 -3.273 1 92.56 344 PRO A CA 1
ATOM 2586 C C . PRO A 1 344 ? 5.664 5.965 -4.316 1 92.56 344 PRO A C 1
ATOM 2588 O O . PRO A 1 344 ? 4.688 6.652 -4.012 1 92.56 344 PRO A O 1
ATOM 2591 N N . ASP A 1 345 ? 6.152 6.051 -5.461 1 91.94 345 ASP A N 1
ATOM 2592 C CA . ASP A 1 345 ? 5.613 6.809 -6.586 1 91.94 345 ASP A CA 1
ATOM 2593 C C . ASP A 1 345 ? 5.781 8.312 -6.371 1 91.94 345 ASP A C 1
ATOM 2595 O O . ASP A 1 345 ? 4.988 9.109 -6.875 1 91.94 345 ASP A O 1
ATOM 2599 N N . THR A 1 346 ? 6.715 8.688 -5.531 1 96.06 346 THR A N 1
ATOM 2600 C CA . THR A 1 346 ? 7.055 10.078 -5.273 1 96.06 346 THR A CA 1
ATOM 2601 C C . THR A 1 346 ? 8.523 10.352 -5.594 1 96.06 346 THR A C 1
ATOM 2603 O O . THR A 1 346 ? 9.406 9.602 -5.164 1 96.06 346 THR A O 1
ATOM 2606 N N . ARG A 1 347 ? 8.781 11.328 -6.402 1 96.25 347 ARG A N 1
ATOM 2607 C CA . ARG A 1 347 ? 10.141 11.797 -6.664 1 96.25 347 ARG A CA 1
ATOM 2608 C C . ARG A 1 347 ? 10.461 13.031 -5.836 1 96.25 347 ARG A C 1
ATOM 2610 O O . ARG A 1 347 ? 9.617 13.914 -5.676 1 96.25 347 ARG A O 1
ATOM 2617 N N . VAL A 1 348 ? 11.609 13.023 -5.262 1 97.19 348 VAL A N 1
ATOM 2618 C CA . VAL A 1 348 ? 12.07 14.156 -4.465 1 97.19 348 VAL A CA 1
ATOM 2619 C C . VAL A 1 348 ? 13.438 14.625 -4.973 1 97.19 348 VAL A C 1
ATOM 2621 O O . VAL A 1 348 ? 14.305 13.805 -5.285 1 97.19 348 VAL A O 1
ATOM 2624 N N . ARG A 1 349 ? 13.594 15.883 -5.16 1 96.94 349 ARG A N 1
ATOM 2625 C CA . ARG A 1 349 ? 14.867 16.531 -5.473 1 96.94 349 ARG A CA 1
ATOM 2626 C C . ARG A 1 349 ? 15.156 17.656 -4.504 1 96.94 349 ARG A C 1
ATOM 2628 O O . ARG A 1 349 ? 14.234 18.219 -3.902 1 96.94 349 ARG A O 1
ATOM 2635 N N . VAL A 1 350 ? 16.391 17.859 -4.297 1 97.69 350 VAL A N 1
ATOM 2636 C CA . VAL A 1 350 ? 16.859 19.062 -3.621 1 97.69 350 VAL A CA 1
ATOM 2637 C C . VAL A 1 350 ? 17.516 20 -4.633 1 97.69 350 VAL A C 1
ATOM 2639 O O . VAL A 1 350 ? 18.484 19.609 -5.312 1 97.69 350 VAL A O 1
ATOM 2642 N N . VAL A 1 351 ? 17 21.25 -4.727 1 97.38 351 VAL A N 1
ATOM 2643 C CA . VAL A 1 351 ? 17.422 22.094 -5.836 1 97.38 351 VAL A CA 1
ATOM 2644 C C . VAL A 1 351 ? 17.969 23.422 -5.301 1 97.38 351 VAL A C 1
ATOM 2646 O O . VAL A 1 351 ? 17.625 23.844 -4.195 1 97.38 351 VAL A O 1
ATOM 2649 N N . ASP A 1 352 ? 18.766 24.047 -6.105 1 95.25 352 ASP A N 1
ATOM 2650 C CA . ASP A 1 352 ? 19.266 25.375 -5.777 1 95.25 352 ASP A CA 1
ATOM 2651 C C . ASP A 1 352 ? 18.281 26.453 -6.234 1 95.25 352 ASP A C 1
ATOM 2653 O O . ASP A 1 352 ? 17.156 26.141 -6.625 1 95.25 352 ASP A O 1
ATOM 2657 N N . ALA A 1 353 ? 18.672 27.703 -6.078 1 90.69 353 ALA A N 1
ATOM 2658 C CA . ALA A 1 353 ? 17.797 28.844 -6.379 1 90.69 353 ALA A CA 1
ATOM 2659 C C . ALA A 1 353 ? 17.438 28.875 -7.859 1 90.69 353 ALA A C 1
ATOM 2661 O O . ALA A 1 353 ? 16.375 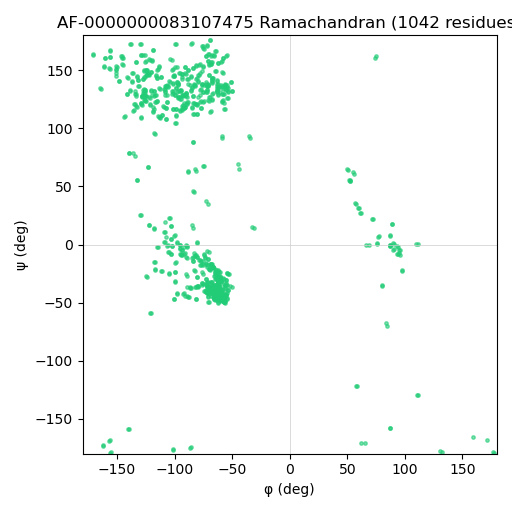29.375 -8.234 1 90.69 353 ALA A O 1
ATOM 2662 N N . ASN A 1 354 ? 18.297 28.281 -8.68 1 91.81 354 ASN A N 1
ATOM 2663 C CA . ASN A 1 354 ? 18.078 28.297 -10.125 1 91.81 354 ASN A CA 1
ATOM 2664 C C . ASN A 1 354 ? 17.359 27.031 -10.594 1 91.81 354 ASN A C 1
ATOM 2666 O O . ASN A 1 354 ? 17.125 26.859 -11.789 1 91.81 354 ASN A O 1
ATOM 2670 N N . GLY A 1 355 ? 17.094 26.203 -9.664 1 92.69 355 GLY A N 1
ATOM 2671 C CA . GLY A 1 355 ? 16.359 25 -10 1 92.69 355 GLY A CA 1
ATOM 2672 C C . GLY A 1 355 ? 17.25 23.812 -10.32 1 92.69 355 GLY A C 1
ATOM 2673 O O . GLY A 1 355 ? 16.766 22.734 -10.656 1 92.69 355 GLY A O 1
ATOM 2674 N N . GLY A 1 356 ? 18.547 24.031 -10.281 1 95.19 356 GLY A N 1
ATOM 2675 C CA . GLY A 1 356 ? 19.469 22.938 -10.516 1 95.19 356 GLY A CA 1
ATOM 2676 C C . GLY A 1 356 ? 19.531 21.938 -9.367 1 95.19 356 GLY A C 1
ATOM 2677 O O . GLY A 1 356 ? 19.516 22.328 -8.203 1 95.19 356 GLY A O 1
ATOM 2678 N N . VAL A 1 357 ? 19.531 20.688 -9.711 1 96.19 357 VAL A N 1
ATOM 2679 C CA . VAL A 1 357 ? 19.594 19.641 -8.703 1 96.19 357 VAL A CA 1
ATOM 2680 C C . VAL A 1 357 ? 20.953 19.656 -8 1 96.19 357 VAL A C 1
ATOM 2682 O O . VAL A 1 357 ? 21.984 19.703 -8.656 1 96.19 357 VAL A O 1
ATOM 2685 N N . LEU A 1 358 ? 20.953 19.656 -6.734 1 96.56 358 LEU A N 1
ATOM 2686 C CA . LEU A 1 358 ? 22.172 19.719 -5.93 1 96.56 358 LEU A CA 1
ATOM 2687 C C . LEU A 1 358 ? 22.688 18.312 -5.621 1 96.56 358 LEU A C 1
ATOM 2689 O O . LEU A 1 358 ? 21.906 17.359 -5.539 1 96.56 358 LEU A O 1
ATOM 2693 N N . PRO A 1 359 ? 24 18.172 -5.406 1 94.12 359 PRO A N 1
ATOM 2694 C CA . PRO A 1 359 ? 24.562 16.875 -5.004 1 94.12 359 PRO A CA 1
ATOM 2695 C C . PRO A 1 359 ? 24.125 16.453 -3.605 1 94.12 359 PRO A C 1
ATOM 2697 O O . PRO A 1 359 ? 23.688 17.281 -2.807 1 94.12 359 PRO A O 1
ATOM 2700 N N . VAL A 1 360 ? 24.297 15.203 -3.346 1 94.06 360 VAL A N 1
ATOM 2701 C CA . VAL A 1 360 ? 24 14.617 -2.045 1 94.06 360 VAL A CA 1
ATOM 2702 C C . VAL A 1 360 ? 24.75 15.367 -0.953 1 94.06 360 VAL A C 1
ATOM 2704 O O . VAL A 1 360 ? 25.922 15.727 -1.132 1 94.06 360 VAL A O 1
ATOM 2707 N N . GLY A 1 361 ? 24.062 15.656 0.109 1 94.12 361 GLY A N 1
ATOM 2708 C CA . GLY A 1 361 ? 24.672 16.312 1.25 1 94.12 361 GLY A CA 1
ATOM 2709 C C . GLY A 1 361 ? 24.453 17.812 1.258 1 94.12 361 GLY A C 1
ATOM 2710 O O . GLY A 1 361 ? 24.547 18.453 2.309 1 94.12 361 GLY A O 1
ATOM 2711 N N . GLN A 1 362 ? 24.172 18.422 0.114 1 94.62 362 GLN A N 1
ATOM 2712 C CA . GLN A 1 362 ? 24.016 19.875 0.028 1 94.62 362 GLN A CA 1
ATOM 2713 C C . GLN A 1 362 ? 22.562 20.281 0.282 1 94.62 362 GLN A C 1
ATOM 2715 O O . GLN A 1 362 ? 21.641 19.594 -0.17 1 94.62 362 GLN A O 1
ATOM 2720 N N . ALA A 1 363 ? 22.438 21.391 0.956 1 94.38 363 ALA A N 1
ATOM 2721 C CA . ALA A 1 363 ? 21.109 21.875 1.327 1 94.38 363 ALA A CA 1
ATOM 2722 C C . ALA A 1 363 ? 20.516 22.75 0.223 1 94.38 363 ALA A C 1
ATOM 2724 O O . ALA A 1 363 ? 21.219 23.531 -0.406 1 94.38 363 ALA A O 1
ATOM 2725 N N . GLY A 1 364 ? 19.312 22.578 -0.045 1 96.56 364 GLY A N 1
ATOM 2726 C CA . GLY A 1 364 ? 18.516 23.344 -0.991 1 96.56 364 GLY A CA 1
ATOM 2727 C C . GLY A 1 364 ? 17.016 23.172 -0.786 1 96.56 364 GLY A C 1
ATOM 2728 O O . GLY A 1 364 ? 16.578 22.656 0.249 1 96.56 364 GLY A O 1
ATOM 2729 N N . GLU A 1 365 ? 16.25 23.703 -1.679 1 97 365 GLU A N 1
ATOM 2730 C CA . GLU A 1 365 ? 14.797 23.562 -1.57 1 97 365 GLU A CA 1
ATOM 2731 C C . GLU A 1 365 ? 14.344 22.156 -1.96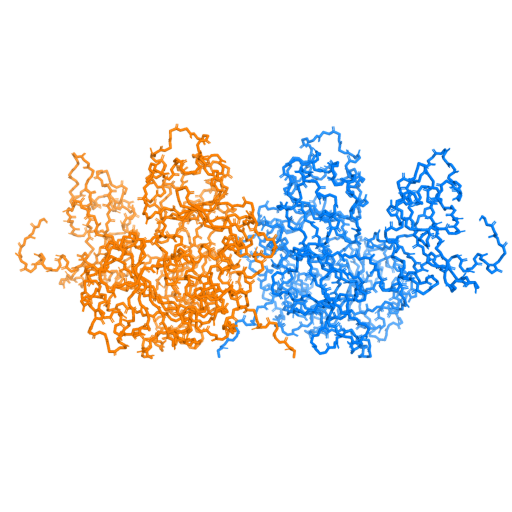6 1 97 365 GLU A C 1
ATOM 2733 O O . GLU A 1 365 ? 14.773 21.641 -2.992 1 97 365 GLU A O 1
ATOM 2738 N N . ILE A 1 366 ? 13.539 21.578 -1.158 1 98 366 ILE A N 1
ATOM 2739 C CA . ILE A 1 366 ? 12.93 20.297 -1.473 1 98 366 ILE A CA 1
ATOM 2740 C C . ILE A 1 366 ? 11.82 20.484 -2.504 1 98 366 ILE A C 1
ATOM 2742 O O . ILE A 1 366 ? 10.898 21.281 -2.295 1 98 366 ILE A O 1
ATOM 2746 N N . VAL A 1 367 ? 11.859 19.828 -3.645 1 97.94 367 VAL A N 1
ATOM 2747 C CA . VAL A 1 367 ? 10.781 19.828 -4.629 1 97.94 367 VAL A CA 1
ATOM 2748 C C . VAL A 1 367 ? 10.281 18.406 -4.852 1 97.94 367 VAL A C 1
ATOM 2750 O O . VAL A 1 367 ? 11.055 17.438 -4.73 1 97.94 367 VAL A O 1
ATOM 2753 N N . VAL A 1 368 ? 9.039 18.312 -5.137 1 97.69 368 VAL A N 1
ATOM 2754 C CA . VAL A 1 368 ? 8.383 17.016 -5.145 1 97.69 368 VAL A CA 1
ATOM 2755 C C . VAL A 1 368 ? 7.574 16.859 -6.43 1 97.69 368 VAL A C 1
ATOM 2757 O O . VAL A 1 368 ? 6.984 17.812 -6.926 1 97.69 368 VAL A O 1
ATOM 2760 N N . GLN A 1 369 ? 7.59 15.68 -6.973 1 96.88 369 GLN A N 1
ATOM 2761 C CA . GLN A 1 369 ? 6.727 15.297 -8.086 1 96.88 369 GLN A CA 1
ATOM 2762 C C . GLN A 1 369 ? 5.996 13.992 -7.793 1 96.88 369 GLN A C 1
ATOM 2764 O O . GLN A 1 369 ? 6.625 12.977 -7.484 1 96.88 369 GLN A O 1
ATOM 2769 N N . SER A 1 370 ? 4.691 14.023 -7.828 1 96 370 SER A N 1
ATOM 2770 C CA . SER A 1 370 ? 3.848 12.859 -7.57 1 96 370 SER A CA 1
ATOM 2771 C C . SER A 1 370 ? 2.445 13.055 -8.133 1 96 370 SER A C 1
ATOM 2773 O O . SER A 1 370 ? 2.018 14.188 -8.367 1 96 370 SER A O 1
ATOM 2775 N N . ASP A 1 371 ? 1.737 11.922 -8.312 1 92.5 371 ASP A N 1
ATOM 2776 C CA . ASP A 1 371 ? 0.367 11.984 -8.812 1 92.5 371 ASP A CA 1
ATOM 2777 C C . ASP A 1 371 ? -0.61 12.328 -7.688 1 92.5 371 ASP A C 1
ATOM 2779 O O . ASP A 1 371 ? -1.808 12.492 -7.926 1 92.5 371 ASP A O 1
ATOM 2783 N N . SER A 1 372 ? -0.091 12.547 -6.504 1 95.38 372 SER A N 1
ATOM 2784 C CA . SER A 1 372 ? -0.969 12.859 -5.383 1 95.38 372 SER A CA 1
ATOM 2785 C C . SER A 1 372 ? -0.833 14.32 -4.969 1 95.38 372 SER A C 1
ATOM 2787 O O . SER A 1 372 ? -1.349 14.727 -3.926 1 95.38 372 SER A O 1
ATOM 2789 N N . MET A 1 373 ? -0.144 15.109 -5.785 1 97.62 373 MET A N 1
ATOM 2790 C CA . MET A 1 373 ? 0.018 16.531 -5.492 1 97.62 373 MET A CA 1
ATOM 2791 C C . MET A 1 373 ? -1.313 17.266 -5.613 1 97.62 373 MET A C 1
ATOM 2793 O O . MET A 1 373 ? -2.211 16.812 -6.328 1 97.62 373 MET A O 1
ATOM 2797 N N . PHE A 1 374 ? -1.4 18.375 -4.918 1 98.19 374 PHE A N 1
ATOM 2798 C CA . PHE A 1 374 ? -2.59 19.203 -5.047 1 98.19 374 PHE A CA 1
ATOM 2799 C C . PHE A 1 374 ? -2.699 19.766 -6.461 1 98.19 374 PHE A C 1
ATOM 2801 O O . PHE A 1 374 ? -1.754 19.688 -7.246 1 98.19 374 PHE A O 1
ATOM 2808 N N . ARG A 1 375 ? -3.852 20.312 -6.836 1 97.88 375 ARG A N 1
ATOM 2809 C CA . ARG A 1 375 ? -4.117 20.75 -8.203 1 97.88 375 ARG A CA 1
ATOM 2810 C C . ARG A 1 375 ? -3.812 22.234 -8.383 1 97.88 375 ARG A C 1
ATOM 2812 O O . ARG A 1 375 ? -3.883 22.75 -9.5 1 97.88 375 ARG A O 1
ATOM 2819 N N . GLY A 1 376 ? -3.562 22.875 -7.301 1 98.06 376 GLY A N 1
ATOM 2820 C CA . GLY A 1 376 ? -3.354 24.312 -7.289 1 98.06 376 GLY A CA 1
ATOM 2821 C C . GLY A 1 376 ? -4.148 25.016 -6.211 1 98.06 376 GLY A C 1
ATOM 2822 O O . GLY A 1 376 ? -4.805 24.375 -5.387 1 98.06 376 GLY A O 1
ATOM 2823 N N . TYR A 1 377 ? -3.994 26.344 -6.211 1 97 377 TYR A N 1
ATOM 2824 C CA . TYR A 1 377 ? -4.715 27.141 -5.23 1 97 377 TYR A CA 1
ATOM 2825 C C . TYR A 1 377 ? -5.996 27.703 -5.828 1 97 377 TYR A C 1
ATOM 2827 O O . TYR A 1 377 ? -5.992 28.234 -6.949 1 97 377 TYR A O 1
ATOM 2835 N N . TRP A 1 378 ? -7.059 27.531 -5.062 1 97.44 378 TRP A N 1
ATOM 2836 C CA . TRP A 1 378 ? -8.383 27.969 -5.488 1 97.44 378 TRP A CA 1
ATOM 2837 C C . TRP A 1 378 ? -8.391 29.453 -5.812 1 97.44 378 TRP A C 1
ATOM 2839 O O . TRP A 1 378 ? -8.078 30.297 -4.957 1 97.44 378 TRP A O 1
ATOM 2849 N N . GLN A 1 379 ? -8.648 29.859 -7.059 1 94.62 379 GLN A N 1
ATOM 2850 C CA . GLN A 1 379 ? -8.766 31.219 -7.555 1 94.62 379 GLN A CA 1
ATOM 2851 C C . GLN A 1 379 ? -7.484 32 -7.316 1 94.62 379 GLN A C 1
ATOM 2853 O O . GLN A 1 379 ? -7.531 33.219 -7.008 1 94.62 379 GLN A O 1
ATOM 2858 N N . ASP A 1 380 ? -6.41 31.391 -7.332 1 94.62 380 ASP A N 1
ATOM 2859 C CA . ASP A 1 380 ? -5.105 32.031 -7.156 1 94.62 380 ASP A CA 1
ATOM 2860 C C . ASP A 1 380 ? -4.074 31.438 -8.109 1 94.62 380 ASP A C 1
ATOM 2862 O O . ASP A 1 380 ? -3.182 30.703 -7.691 1 94.62 380 ASP A O 1
ATOM 2866 N N . GLU A 1 381 ? -4.145 31.859 -9.297 1 95.81 381 GLU A N 1
ATOM 2867 C CA . GLU A 1 381 ? -3.305 31.328 -10.367 1 95.81 381 GLU A CA 1
ATOM 2868 C C . GLU A 1 381 ? -1.839 31.688 -10.148 1 95.81 381 GLU A C 1
ATOM 2870 O O . GLU A 1 381 ? -0.945 30.891 -10.445 1 95.81 381 GLU A O 1
ATOM 2875 N N . ALA A 1 382 ? -1.633 32.875 -9.75 1 94.81 382 ALA A N 1
ATOM 2876 C CA . ALA A 1 382 ? -0.262 33.344 -9.539 1 94.81 382 ALA A CA 1
ATOM 2877 C C . ALA A 1 382 ? 0.457 32.469 -8.523 1 94.81 382 ALA A C 1
ATOM 2879 O O . ALA A 1 382 ? 1.569 32 -8.773 1 94.81 382 ALA A O 1
ATOM 2880 N N . ALA A 1 383 ? -0.191 32.219 -7.41 1 93.5 383 ALA A N 1
ATOM 2881 C CA . ALA A 1 383 ? 0.397 31.359 -6.387 1 93.5 383 ALA A CA 1
ATOM 2882 C C . ALA A 1 383 ? 0.568 29.938 -6.902 1 93.5 383 ALA A C 1
ATOM 2884 O O . ALA A 1 383 ? 1.549 29.266 -6.574 1 93.5 383 ALA A O 1
ATOM 2885 N N . THR A 1 384 ? -0.362 29.5 -7.723 1 97.19 384 THR A N 1
ATOM 2886 C CA . THR A 1 384 ? -0.301 28.156 -8.281 1 97.19 384 THR A CA 1
ATOM 2887 C C . THR A 1 384 ? 0.926 28 -9.18 1 97.19 384 THR A C 1
ATOM 2889 O O . THR A 1 384 ? 1.686 27.047 -9.039 1 97.19 384 THR A O 1
ATOM 2892 N N . ARG A 1 385 ? 1.173 28.922 -10.008 1 96.31 385 ARG A N 1
ATOM 2893 C CA . ARG A 1 385 ? 2.289 28.875 -10.945 1 96.31 385 ARG A CA 1
ATOM 2894 C C . ARG A 1 385 ? 3.625 28.969 -10.219 1 96.31 385 ARG A C 1
ATOM 2896 O O . ARG A 1 385 ? 4.613 28.359 -10.641 1 96.31 385 ARG A O 1
ATOM 2903 N N . ALA A 1 386 ? 3.561 29.734 -9.18 1 94.38 386 ALA A N 1
ATOM 2904 C CA . ALA A 1 386 ? 4.781 29.891 -8.391 1 94.38 386 ALA A CA 1
ATOM 2905 C C . ALA A 1 386 ? 5.137 28.594 -7.676 1 94.38 386 ALA A C 1
ATOM 2907 O O . ALA A 1 386 ? 6.316 28.281 -7.484 1 94.38 386 ALA A O 1
ATOM 2908 N N . THR A 1 387 ? 4.188 27.828 -7.297 1 96.12 387 THR A N 1
ATOM 2909 C CA . THR A 1 387 ? 4.391 26.609 -6.508 1 96.12 387 THR A CA 1
ATOM 2910 C C . THR A 1 387 ? 4.559 25.391 -7.41 1 96.12 387 THR A C 1
ATOM 2912 O O . THR A 1 387 ? 5.391 24.531 -7.145 1 96.12 387 THR A O 1
ATOM 2915 N N . LEU A 1 388 ? 3.748 25.328 -8.445 1 97.38 388 LEU A N 1
ATOM 2916 C CA . LEU A 1 388 ? 3.828 24.25 -9.414 1 97.38 388 LEU A CA 1
ATOM 2917 C C . LEU A 1 388 ? 4.598 24.688 -10.656 1 97.38 388 LEU A C 1
ATOM 2919 O O . LEU A 1 388 ? 4.129 25.531 -11.414 1 97.38 388 LEU A O 1
ATOM 2923 N N . ARG A 1 389 ? 5.762 24.141 -10.828 1 94.25 389 ARG A N 1
ATOM 2924 C CA . ARG A 1 389 ? 6.621 24.516 -11.945 1 94.25 389 ARG A CA 1
ATOM 2925 C C . ARG A 1 389 ? 7.176 23.297 -12.656 1 94.25 389 ARG A C 1
ATOM 2927 O O . ARG A 1 389 ? 7.875 22.484 -12.047 1 94.25 389 ARG A O 1
ATOM 2934 N N . ASP A 1 390 ? 6.891 23.094 -13.891 1 92.62 390 ASP A N 1
ATOM 2935 C CA . ASP A 1 390 ? 7.418 22.031 -14.734 1 92.62 390 ASP A CA 1
ATOM 2936 C C . ASP A 1 390 ? 7.117 20.656 -14.133 1 92.62 390 ASP A C 1
ATOM 2938 O O . ASP A 1 390 ? 8 19.797 -14.07 1 92.62 390 ASP A O 1
ATOM 2942 N N . GLY A 1 391 ? 6.023 20.578 -13.547 1 93.31 391 GLY A N 1
ATOM 2943 C CA . GLY A 1 391 ? 5.574 19.281 -13.039 1 93.31 391 GLY A CA 1
ATOM 2944 C C . GLY A 1 391 ? 6.023 19.016 -11.609 1 93.31 391 GLY A C 1
ATOM 2945 O O . GLY A 1 391 ? 5.727 17.969 -11.047 1 93.31 391 GLY A O 1
ATOM 2946 N N . TRP A 1 392 ? 6.719 19.953 -11.039 1 96.75 392 TRP A N 1
ATOM 2947 C CA . TRP A 1 392 ? 7.211 19.797 -9.68 1 96.75 392 TRP A CA 1
ATOM 2948 C C . TRP A 1 392 ? 6.5 20.766 -8.727 1 96.75 392 TRP A C 1
ATOM 2950 O O . TRP A 1 392 ? 6.176 21.891 -9.109 1 96.75 392 TRP A O 1
ATOM 2960 N N . CYS A 1 393 ? 6.254 20.344 -7.535 1 97.81 393 CYS A N 1
ATOM 2961 C CA . CYS A 1 393 ? 5.762 21.188 -6.453 1 97.81 393 CYS A CA 1
ATOM 2962 C C . CYS A 1 393 ? 6.914 21.734 -5.621 1 97.81 393 CYS A C 1
ATOM 2964 O O . CYS A 1 393 ? 7.664 20.969 -5.008 1 97.81 393 CYS A O 1
ATOM 2966 N N . ARG A 1 394 ? 7.066 22.969 -5.637 1 96.81 394 ARG A N 1
ATOM 2967 C CA . ARG A 1 394 ? 8.023 23.625 -4.746 1 96.81 394 ARG A CA 1
ATOM 2968 C C . ARG A 1 394 ? 7.473 23.719 -3.326 1 96.81 394 ARG A C 1
ATOM 2970 O O . ARG A 1 394 ? 6.52 24.453 -3.068 1 96.81 394 ARG A O 1
ATOM 2977 N N . THR A 1 395 ? 8.141 23.062 -2.371 1 95.62 395 THR A N 1
ATOM 2978 C CA . THR A 1 395 ? 7.559 22.906 -1.043 1 95.62 395 THR A CA 1
ATOM 2979 C C . THR A 1 395 ? 7.801 24.156 -0.196 1 95.62 395 THR A C 1
ATOM 2981 O O . THR A 1 395 ? 7.109 24.391 0.799 1 95.62 395 THR A O 1
ATOM 2984 N N . GLY A 1 396 ? 8.82 24.938 -0.539 1 93.56 396 GLY A N 1
ATOM 2985 C CA . GLY A 1 396 ? 9.227 26.031 0.314 1 93.56 396 GLY A CA 1
ATOM 2986 C C . GLY A 1 396 ? 10.023 25.594 1.528 1 93.56 396 GLY A C 1
ATOM 2987 O O . GLY A 1 396 ? 10.336 26.391 2.402 1 93.56 396 GLY A O 1
ATOM 2988 N N . ASP A 1 397 ? 10.367 24.344 1.615 1 93.38 397 ASP A N 1
ATOM 2989 C CA . ASP A 1 397 ? 11.18 23.781 2.689 1 93.38 397 ASP A CA 1
ATOM 2990 C C . ASP A 1 397 ? 12.609 23.516 2.217 1 93.38 397 ASP A C 1
ATOM 2992 O O . ASP A 1 397 ? 12.82 23.078 1.088 1 93.38 397 ASP A O 1
ATOM 2996 N N . MET A 1 398 ? 13.5 23.828 3.135 1 94.19 398 MET A N 1
ATOM 2997 C CA . MET A 1 398 ? 14.906 23.547 2.865 1 94.19 398 MET A CA 1
ATOM 2998 C C . MET A 1 398 ? 15.32 22.203 3.451 1 94.19 398 MET A C 1
ATOM 3000 O O . MET A 1 398 ? 14.961 21.875 4.586 1 94.19 398 MET A O 1
ATOM 3004 N N . GLY A 1 399 ? 15.992 21.406 2.648 1 96.44 399 GLY A N 1
ATOM 3005 C CA . GLY A 1 399 ? 16.438 20.125 3.129 1 96.44 399 GLY A CA 1
ATOM 3006 C C . GLY A 1 399 ? 17.656 19.594 2.381 1 96.44 399 GLY A C 1
ATOM 3007 O O . GLY A 1 399 ? 18.234 20.297 1.552 1 96.44 399 GLY A O 1
ATOM 3008 N N . ARG A 1 400 ? 18.109 18.438 2.734 1 96.06 400 ARG A N 1
ATOM 3009 C CA . ARG A 1 400 ? 19.219 17.734 2.08 1 96.06 400 ARG A CA 1
ATOM 3010 C C . ARG A 1 400 ? 18.984 16.219 2.088 1 96.06 400 ARG A C 1
ATOM 3012 O O . ARG A 1 400 ? 18.266 15.703 2.945 1 96.06 400 ARG A O 1
ATOM 3019 N N . LEU A 1 401 ? 19.578 15.547 1.137 1 97.19 401 LEU A N 1
ATOM 3020 C CA . LEU A 1 401 ? 19.625 14.086 1.104 1 97.19 401 LEU A CA 1
ATOM 3021 C C . LEU A 1 401 ? 20.984 13.586 1.594 1 97.19 401 LEU A C 1
ATOM 3023 O O . LEU A 1 401 ? 22.016 14.211 1.337 1 97.19 401 LEU A O 1
ATOM 3027 N N . ASP A 1 402 ? 20.984 12.484 2.264 1 96.06 402 ASP A N 1
ATOM 3028 C CA . ASP A 1 402 ? 22.266 11.906 2.635 1 96.06 402 ASP A CA 1
ATOM 3029 C C . ASP A 1 402 ? 22.641 10.742 1.711 1 96.06 402 ASP A C 1
ATOM 3031 O O . ASP A 1 402 ? 21.969 10.508 0.704 1 96.06 402 ASP A O 1
ATOM 3035 N N . GLU A 1 403 ? 23.719 10.109 2.006 1 94.69 403 GLU A N 1
ATOM 3036 C CA . GLU A 1 403 ? 24.266 9.078 1.133 1 94.69 403 GLU A CA 1
ATOM 3037 C C . GLU A 1 403 ? 23.375 7.844 1.106 1 94.69 403 GLU A C 1
ATOM 3039 O O . GLU A 1 403 ? 23.469 7.023 0.193 1 94.69 403 GLU A O 1
ATOM 3044 N N . ARG A 1 404 ? 22.5 7.727 2.082 1 94.94 404 ARG A N 1
ATOM 3045 C CA . ARG A 1 404 ? 21.594 6.586 2.152 1 94.94 404 ARG A CA 1
ATOM 3046 C C . ARG A 1 404 ? 20.234 6.941 1.589 1 94.94 404 ARG A C 1
ATOM 3048 O O . ARG A 1 404 ? 19.297 6.129 1.636 1 94.94 404 ARG A O 1
ATOM 3055 N N . GLY A 1 405 ? 20.062 8.109 1.134 1 96.06 405 GLY A N 1
ATOM 3056 C CA . GLY A 1 405 ? 18.812 8.523 0.522 1 96.06 405 GLY A CA 1
ATOM 3057 C C . GLY A 1 405 ? 17.797 9.055 1.525 1 96.06 405 GLY A C 1
ATOM 3058 O O . GLY A 1 405 ? 16.641 9.273 1.187 1 96.06 405 GLY A O 1
ATOM 3059 N N . LEU A 1 406 ? 18.234 9.219 2.738 1 97.56 406 LEU A N 1
ATOM 3060 C CA . LEU A 1 406 ? 17.359 9.812 3.744 1 97.56 406 LEU A CA 1
ATOM 3061 C C . LEU A 1 406 ? 17.25 11.32 3.551 1 97.56 406 LEU A C 1
ATOM 3063 O O . LEU A 1 406 ? 18.266 11.992 3.297 1 97.56 406 LEU A O 1
ATOM 3067 N N . LEU A 1 407 ? 16.031 11.82 3.693 1 97.88 407 LEU A N 1
ATOM 3068 C CA . LEU A 1 407 ? 15.75 13.242 3.576 1 97.88 407 LEU A CA 1
ATOM 3069 C C . LEU A 1 407 ? 15.758 13.914 4.949 1 97.88 407 LEU A C 1
ATOM 3071 O O . LEU A 1 407 ? 15.195 13.375 5.906 1 97.88 407 LEU A O 1
ATOM 3075 N N . TYR A 1 408 ? 16.422 15 5.039 1 95.31 408 TYR A N 1
ATOM 3076 C CA . TYR A 1 408 ? 16.453 15.805 6.254 1 95.31 408 TYR A CA 1
ATOM 3077 C C . TYR A 1 408 ? 15.812 17.172 6.016 1 95.31 408 TYR A C 1
ATOM 3079 O O . TYR A 1 408 ? 16.172 17.875 5.066 1 95.31 408 TYR A O 1
ATOM 3087 N N . LEU A 1 409 ? 14.828 17.469 6.793 1 92.56 409 LEU A N 1
ATOM 3088 C CA . LEU A 1 409 ? 14.203 18.781 6.777 1 92.56 409 LEU A CA 1
ATOM 3089 C C . LEU A 1 409 ? 14.992 19.766 7.641 1 92.56 409 LEU A C 1
ATOM 3091 O O . LEU A 1 409 ? 15.156 19.547 8.844 1 92.56 409 LEU A O 1
ATOM 3095 N N . MET A 1 410 ? 15.406 20.781 7.066 1 87.88 410 MET A N 1
ATOM 3096 C CA . MET A 1 410 ? 16.297 21.688 7.777 1 87.88 410 MET A CA 1
ATOM 3097 C C . MET A 1 410 ? 15.539 22.906 8.297 1 87.88 410 MET A C 1
ATOM 3099 O O . MET A 1 410 ? 15.781 23.359 9.414 1 87.88 410 MET A O 1
ATOM 3103 N N . ASP A 1 411 ? 14.758 23.484 7.504 1 84.88 411 ASP A N 1
ATOM 3104 C CA . ASP A 1 411 ? 14.023 24.688 7.879 1 84.88 411 ASP A CA 1
ATOM 3105 C C . ASP A 1 411 ? 12.992 25.047 6.816 1 84.88 411 ASP A C 1
ATOM 3107 O O . ASP A 1 411 ? 12.984 24.469 5.727 1 84.88 411 ASP A O 1
ATOM 3111 N N . ARG A 1 412 ? 12.117 25.891 7.273 1 81.81 412 ARG A N 1
ATOM 3112 C CA . ARG A 1 412 ? 11.352 26.578 6.238 1 81.81 412 ARG A CA 1
ATOM 3113 C C . ARG A 1 412 ? 12.219 27.609 5.523 1 81.81 412 ARG A C 1
ATOM 3115 O O . ARG A 1 412 ? 13.023 28.297 6.152 1 81.81 412 ARG A O 1
ATOM 3122 N N . LYS A 1 413 ? 12.047 27.672 4.238 1 80.81 413 LYS A N 1
ATOM 3123 C CA . LYS A 1 413 ? 12.828 28.625 3.457 1 80.81 413 LYS A CA 1
ATOM 3124 C C . LYS A 1 413 ? 12.719 30.031 4.039 1 80.81 413 LYS A C 1
ATOM 3126 O O . LYS A 1 413 ? 13.719 30.734 4.141 1 80.81 413 LYS A O 1
ATOM 3131 N N . LYS A 1 414 ? 11.562 30.312 4.535 1 76.31 414 LYS A N 1
ATOM 3132 C CA . LYS A 1 414 ? 11.297 31.656 5.055 1 76.31 414 LYS A CA 1
ATOM 3133 C C . LYS A 1 414 ? 11.82 31.797 6.48 1 76.31 414 LYS A C 1
ATOM 3135 O O . LYS A 1 414 ? 11.906 32.906 7.004 1 76.31 414 LYS A O 1
ATOM 3140 N N . ASP A 1 415 ? 12.211 30.766 7.07 1 83.06 415 ASP A N 1
ATOM 3141 C CA . ASP A 1 415 ? 12.648 30.797 8.461 1 83.06 415 ASP A CA 1
ATOM 3142 C C . ASP A 1 415 ? 14.172 30.688 8.555 1 83.06 415 ASP A C 1
ATOM 3144 O O . ASP A 1 415 ? 14.742 30.781 9.641 1 83.06 415 ASP A O 1
ATOM 3148 N N . VAL A 1 416 ? 14.695 30.453 7.402 1 82 416 VAL A N 1
ATOM 3149 C CA . VAL A 1 416 ? 16.156 30.453 7.383 1 82 416 VAL A CA 1
ATOM 3150 C C . VAL A 1 416 ? 16.688 31.828 7.773 1 82 416 VAL A C 1
ATOM 3152 O O . VAL A 1 416 ? 16.188 32.844 7.297 1 82 416 VAL A O 1
ATOM 3155 N N . ILE A 1 417 ? 17.594 31.859 8.719 1 86.81 417 ILE A N 1
ATOM 3156 C CA . ILE A 1 417 ? 18.219 33.125 9.156 1 86.81 417 ILE A CA 1
ATOM 3157 C C . ILE A 1 417 ? 19.516 33.344 8.375 1 86.81 417 ILE A C 1
ATOM 3159 O O . ILE A 1 417 ? 20.391 32.469 8.32 1 86.81 417 ILE A O 1
ATOM 3163 N N . ILE A 1 418 ? 19.547 34.375 7.688 1 87 418 ILE A N 1
ATOM 3164 C CA . ILE A 1 418 ? 20.75 34.719 6.93 1 87 418 ILE A CA 1
ATOM 3165 C C . ILE A 1 418 ? 21.562 35.75 7.691 1 87 418 ILE A C 1
ATOM 3167 O O . ILE A 1 418 ? 21.219 36.938 7.715 1 87 418 ILE A O 1
ATOM 3171 N N . SER A 1 419 ? 22.641 35.344 8.297 1 86.31 419 SER A N 1
ATOM 3172 C CA . SER A 1 419 ? 23.516 36.188 9.078 1 86.31 419 SER A CA 1
ATOM 3173 C C . SER A 1 419 ? 24.922 36.219 8.492 1 86.31 419 SER A C 1
ATOM 3175 O O . SER A 1 419 ? 25.578 35.188 8.391 1 86.31 419 SER A O 1
ATOM 3177 N N . GLY A 1 420 ? 25.453 37.375 8.047 1 79.75 420 GLY A N 1
ATOM 3178 C CA . GLY A 1 420 ? 26.766 37.5 7.438 1 79.75 420 GLY A CA 1
ATOM 3179 C C . GLY A 1 420 ? 26.922 36.688 6.172 1 79.75 420 GLY A C 1
ATOM 3180 O O . GLY A 1 420 ? 28 36.125 5.906 1 79.75 420 GLY A O 1
ATOM 3181 N N . GLY A 1 421 ? 25.828 36.438 5.48 1 75.69 421 GLY A N 1
ATOM 3182 C CA . GLY A 1 421 ? 25.844 35.688 4.23 1 75.69 421 GLY A CA 1
ATOM 3183 C C . GLY A 1 421 ? 25.75 34.188 4.422 1 75.69 421 GLY A C 1
ATOM 3184 O O . GLY A 1 421 ? 25.719 33.438 3.449 1 75.69 421 GLY A O 1
ATOM 3185 N N . GLU A 1 422 ? 25.672 33.781 5.711 1 80.69 422 GLU A N 1
ATOM 3186 C CA . GLU A 1 422 ? 25.562 32.344 6.02 1 80.69 422 GLU A CA 1
ATOM 3187 C C . GLU A 1 422 ? 24.141 31.969 6.359 1 80.69 422 GLU A C 1
ATOM 3189 O O . GLU A 1 422 ? 23.422 32.75 7.004 1 80.69 422 GLU A O 1
ATOM 3194 N N . ASN A 1 423 ? 23.75 30.828 5.836 1 81.31 423 ASN A N 1
ATOM 3195 C CA . ASN A 1 423 ? 22.438 30.297 6.184 1 81.31 423 ASN A CA 1
ATOM 3196 C C . ASN A 1 423 ? 22.469 29.594 7.535 1 81.31 423 ASN A C 1
ATOM 3198 O O . ASN A 1 423 ? 23.281 28.703 7.77 1 81.31 423 ASN A O 1
ATOM 3202 N N . ILE A 1 424 ? 21.672 30.078 8.43 1 86.38 424 ILE A N 1
ATOM 3203 C CA . ILE A 1 424 ? 21.469 29.469 9.742 1 86.38 424 ILE A CA 1
ATOM 3204 C C . ILE A 1 424 ? 20.078 28.859 9.828 1 86.38 424 ILE A C 1
ATOM 3206 O O . ILE A 1 424 ? 19.078 29.578 9.672 1 86.38 424 ILE A O 1
ATOM 3210 N N . TYR A 1 425 ? 20 27.609 10.016 1 85.88 425 TYR A N 1
ATOM 3211 C CA . TYR A 1 425 ? 18.719 26.906 10.102 1 85.88 425 TYR A CA 1
ATOM 3212 C C . TYR A 1 425 ? 18.203 26.891 11.539 1 85.88 425 TYR A C 1
ATOM 3214 O O . TYR A 1 425 ? 18.844 26.344 12.43 1 85.88 425 TYR A O 1
ATOM 3222 N N . SER A 1 426 ? 17.016 27.406 11.758 1 89.62 426 SER A N 1
ATOM 3223 C CA . SER A 1 426 ? 16.516 27.703 13.086 1 89.62 426 SER A CA 1
ATOM 3224 C C . SER A 1 426 ? 16.328 26.438 13.914 1 89.62 426 SER A C 1
ATOM 3226 O O . SER A 1 426 ? 16.656 26.406 15.102 1 89.62 426 SER A O 1
ATOM 3228 N N . PRO A 1 427 ? 15.852 25.281 13.273 1 83.62 427 PRO A N 1
ATOM 3229 C CA . PRO A 1 427 ? 15.641 24.094 14.094 1 83.62 427 PRO A CA 1
ATOM 3230 C C . PRO A 1 427 ? 16.938 23.562 14.711 1 83.62 427 PRO A C 1
ATOM 3232 O O . PRO A 1 427 ? 16.938 23.062 15.828 1 83.62 427 PRO A O 1
ATOM 3235 N N . GLU A 1 428 ? 17.969 23.672 14.016 1 83.12 428 GLU A N 1
ATOM 3236 C CA . GLU A 1 428 ? 19.266 23.25 14.531 1 83.12 428 GLU A CA 1
ATOM 3237 C C . GLU A 1 428 ? 19.656 24.062 15.773 1 83.12 428 GLU A C 1
ATOM 3239 O O . GLU A 1 428 ? 20.125 23.5 16.766 1 83.12 428 GLU A O 1
ATOM 3244 N N . VAL A 1 429 ? 19.453 25.297 15.742 1 89.12 429 VAL A N 1
ATOM 3245 C CA . VAL A 1 429 ? 19.734 26.172 16.875 1 89.12 429 VAL A CA 1
ATOM 3246 C C . VAL A 1 429 ? 18.766 25.906 18.016 1 89.12 429 VAL A C 1
ATOM 3248 O O . VAL A 1 429 ? 19.141 25.891 19.188 1 89.12 429 VAL A O 1
ATOM 3251 N N . GLU A 1 430 ? 17.531 25.656 17.609 1 89.81 430 GLU A N 1
ATOM 3252 C CA . GLU A 1 430 ? 16.5 25.344 18.609 1 89.81 430 GLU A CA 1
ATOM 3253 C C . GLU A 1 430 ? 16.875 24.094 19.391 1 89.81 430 GLU A C 1
ATOM 3255 O O . GLU A 1 430 ? 16.688 24.031 20.609 1 89.81 430 GLU A O 1
ATOM 3260 N N . GLU A 1 431 ? 17.375 23.109 18.688 1 84.75 431 GLU A N 1
ATOM 3261 C CA . GLU A 1 431 ? 17.797 21.875 19.344 1 84.75 431 GLU A CA 1
ATOM 3262 C C . GLU A 1 431 ? 18.922 22.141 20.344 1 84.75 431 GLU A C 1
ATOM 3264 O O . GLU A 1 431 ? 18.906 21.594 21.453 1 84.75 431 GLU A O 1
ATOM 3269 N N . ALA A 1 432 ? 19.906 22.922 19.984 1 86.38 432 ALA A N 1
ATOM 3270 C CA . ALA A 1 432 ? 21.016 23.266 20.859 1 86.38 432 ALA A CA 1
ATOM 3271 C C . ALA A 1 432 ? 20.547 24.078 22.062 1 86.38 432 ALA A C 1
ATOM 3273 O O . ALA A 1 432 ? 20.984 23.828 23.188 1 86.38 432 ALA A O 1
ATOM 3274 N N . VAL A 1 433 ? 19.625 24.969 21.859 1 91.44 433 VAL A N 1
ATOM 3275 C CA . VAL A 1 433 ? 19.094 25.812 22.922 1 91.44 433 VAL A CA 1
ATOM 3276 C C . VAL A 1 433 ? 18.281 24.969 23.891 1 91.44 433 VAL A C 1
ATOM 3278 O O . VAL A 1 433 ? 18.344 25.172 25.109 1 91.44 433 VAL A O 1
ATOM 3281 N N . SER A 1 434 ? 17.531 24.047 23.312 1 87.25 434 SER A N 1
ATOM 3282 C CA . SER A 1 434 ? 16.656 23.203 24.125 1 87.25 434 SER A CA 1
ATOM 3283 C C . SER A 1 434 ? 17.453 22.328 25.078 1 87.25 434 SER A C 1
ATOM 3285 O O . SER A 1 434 ? 16.938 21.891 26.109 1 87.25 434 SER A O 1
ATOM 3287 N N . ALA A 1 435 ? 18.688 22.109 24.766 1 85.06 435 ALA A N 1
ATOM 3288 C CA . ALA A 1 435 ? 19.562 21.281 25.594 1 85.06 435 ALA A CA 1
ATOM 3289 C C . ALA A 1 435 ? 20.125 22.062 26.766 1 85.06 435 ALA A C 1
ATOM 3291 O O . ALA A 1 435 ? 20.719 21.484 27.688 1 85.06 435 ALA A O 1
ATOM 3292 N N . VAL A 1 436 ? 19.953 23.344 26.844 1 90.31 436 VAL A N 1
ATOM 3293 C CA . VAL A 1 436 ? 20.469 24.203 27.906 1 90.31 436 VAL A CA 1
ATOM 3294 C C . VAL A 1 436 ? 19.594 24.062 29.156 1 90.31 436 VAL A C 1
ATOM 3296 O O . VAL A 1 436 ? 18.359 24.016 29.047 1 90.31 436 VAL A O 1
ATOM 3299 N N . ASP A 1 437 ? 20.219 23.906 30.234 1 89.94 437 ASP A N 1
ATOM 3300 C CA . ASP A 1 437 ? 19.5 23.766 31.5 1 89.94 437 ASP A CA 1
ATOM 3301 C C . ASP A 1 437 ? 18.562 24.953 31.734 1 89.94 437 ASP A C 1
ATOM 3303 O O . ASP A 1 437 ? 18.953 26.109 31.531 1 89.94 437 ASP A O 1
ATOM 3307 N N . GLY A 1 438 ? 17.422 24.641 32.094 1 90.56 438 GLY A N 1
ATOM 3308 C CA . GLY A 1 438 ? 16.438 25.656 32.438 1 90.56 438 GLY A CA 1
ATOM 3309 C C . GLY A 1 438 ? 15.531 26.016 31.281 1 90.56 438 GLY A C 1
ATOM 3310 O O . GLY A 1 438 ? 14.594 26.797 31.453 1 90.56 438 GLY A O 1
ATOM 3311 N N . VAL A 1 439 ? 15.789 25.531 30.125 1 91.62 439 VAL A N 1
ATOM 3312 C CA . VAL A 1 439 ? 14.961 25.812 28.969 1 91.62 439 VAL A CA 1
ATOM 3313 C C . VAL A 1 439 ? 13.859 24.766 28.844 1 91.62 439 VAL A C 1
ATOM 3315 O O . VAL A 1 439 ? 14.141 23.562 28.766 1 91.62 439 VAL A O 1
ATOM 3318 N N . ALA A 1 440 ? 12.648 25.219 28.875 1 86.44 440 ALA A N 1
ATOM 3319 C CA . ALA A 1 440 ? 11.492 24.328 28.719 1 86.44 440 ALA A CA 1
ATOM 3320 C C . ALA A 1 440 ? 11.094 24.172 27.266 1 86.44 440 ALA A C 1
ATOM 3322 O O . ALA A 1 440 ? 10.719 23.078 26.812 1 86.44 440 ALA A O 1
ATOM 3323 N N . ALA A 1 441 ? 11.047 25.266 26.5 1 88.19 441 ALA A N 1
ATOM 3324 C CA . ALA A 1 441 ? 10.727 25.312 25.078 1 88.19 441 ALA A CA 1
ATOM 3325 C C . ALA A 1 441 ? 11.438 26.484 24.391 1 88.19 441 ALA A C 1
ATOM 3327 O O . ALA A 1 441 ? 11.836 27.438 25.047 1 88.19 441 ALA A O 1
ATOM 3328 N N . CYS A 1 442 ? 11.695 26.391 23.219 1 89.75 442 CYS A N 1
ATOM 3329 C CA . CYS A 1 442 ? 12.367 27.5 22.547 1 89.75 442 CYS A CA 1
ATOM 3330 C C . CYS A 1 442 ? 11.992 27.547 21.062 1 89.75 442 CYS A C 1
ATOM 3332 O O . CYS A 1 442 ? 11.609 26.531 20.484 1 89.75 442 CYS A O 1
ATOM 3334 N N . ALA A 1 443 ? 11.945 28.672 20.562 1 91.5 443 ALA A N 1
ATOM 3335 C CA . ALA A 1 443 ? 11.914 28.969 19.141 1 91.5 443 ALA A CA 1
ATOM 3336 C C . ALA A 1 443 ? 13.023 29.938 18.75 1 91.5 443 ALA A C 1
ATOM 3338 O O . ALA A 1 443 ? 13.43 30.781 19.562 1 91.5 443 ALA A O 1
ATOM 3339 N N . VAL A 1 444 ? 13.594 29.797 17.609 1 91.88 444 VAL A N 1
ATOM 3340 C CA . VAL A 1 444 ? 14.656 30.672 17.141 1 91.88 444 VAL A CA 1
ATOM 3341 C C . VAL A 1 444 ? 14.219 31.375 15.852 1 91.88 444 VAL A C 1
ATOM 3343 O O . VAL A 1 444 ? 13.711 30.734 14.93 1 91.88 444 VAL A O 1
ATOM 3346 N N . VAL A 1 445 ? 14.352 32.656 15.836 1 92.88 445 VAL A N 1
ATOM 3347 C CA . VAL A 1 445 ? 13.969 33.438 14.672 1 92.88 445 VAL A CA 1
ATOM 3348 C C . VAL A 1 445 ? 15.07 34.438 14.336 1 92.88 445 VAL A C 1
ATOM 3350 O O . VAL A 1 445 ? 15.922 34.75 15.18 1 92.88 445 VAL A O 1
ATOM 3353 N N . GLY A 1 446 ? 15.07 34.844 13.094 1 90.75 446 GLY A N 1
ATOM 3354 C CA . GLY A 1 446 ? 15.953 35.938 12.695 1 90.75 446 GLY A CA 1
ATOM 3355 C C . GLY A 1 446 ? 15.383 37.312 12.992 1 90.75 446 GLY A C 1
ATOM 3356 O O . GLY A 1 446 ? 14.18 37.531 12.852 1 90.75 446 GLY A O 1
ATOM 3357 N N . VAL A 1 447 ? 16.234 38.188 13.508 1 91.19 447 VAL A N 1
ATOM 3358 C CA . VAL A 1 447 ? 15.859 39.594 13.711 1 91.19 447 VAL A CA 1
ATOM 3359 C C . VAL A 1 447 ? 16.812 40.5 12.961 1 91.19 447 VAL A C 1
ATOM 3361 O O . VAL A 1 447 ? 17.984 40.125 12.742 1 91.19 447 VAL A O 1
ATOM 3364 N N . PRO A 1 448 ? 16.312 41.594 12.477 1 89 448 PRO A N 1
ATOM 3365 C CA . PRO A 1 448 ? 17.203 42.5 11.75 1 89 448 PRO A CA 1
ATOM 3366 C C . PRO A 1 448 ? 18.422 42.938 12.57 1 89 448 PRO A C 1
ATOM 3368 O O . PRO A 1 448 ? 18.312 43.156 13.781 1 89 448 PRO A O 1
ATOM 3371 N N . ASP A 1 449 ? 19.5 42.938 11.914 1 87.88 449 ASP A N 1
ATOM 3372 C CA . ASP A 1 449 ? 20.766 43.375 12.516 1 87.88 449 ASP A CA 1
ATOM 3373 C C . ASP A 1 449 ? 21.578 44.219 11.555 1 87.88 449 ASP A C 1
ATOM 3375 O O . ASP A 1 449 ? 21.766 43.875 10.391 1 87.88 449 ASP A O 1
ATOM 3379 N N . ASP A 1 450 ? 22.078 45.312 12.008 1 83.69 450 ASP A N 1
ATOM 3380 C CA . ASP A 1 450 ? 22.766 46.281 11.156 1 83.69 450 ASP A CA 1
ATOM 3381 C C . ASP A 1 450 ? 24.078 45.719 10.625 1 83.69 450 ASP A C 1
ATOM 3383 O O . ASP A 1 450 ? 24.484 46.031 9.5 1 83.69 450 ASP A O 1
ATOM 3387 N N . ARG A 1 451 ? 24.719 44.906 11.367 1 82 451 ARG A N 1
ATOM 3388 C CA . ARG A 1 451 ? 26.047 44.406 11.023 1 82 451 ARG A CA 1
ATOM 3389 C C . ARG A 1 451 ? 25.938 43.125 10.18 1 82 451 ARG A C 1
ATOM 3391 O O . ARG A 1 451 ? 26.719 42.938 9.25 1 82 451 ARG A O 1
ATOM 3398 N N . TRP A 1 452 ? 25.016 42.344 10.469 1 85.38 452 TRP A N 1
ATOM 3399 C CA . TRP A 1 452 ? 25.031 40.969 9.93 1 85.38 452 TRP A CA 1
ATOM 3400 C C . TRP A 1 452 ? 23.859 40.75 9 1 85.38 452 TRP A C 1
ATOM 3402 O O . TRP A 1 452 ? 23.719 39.656 8.414 1 85.38 452 TRP A O 1
ATOM 3412 N N . GLY A 1 453 ? 22.953 41.844 8.859 1 86.62 453 GLY A N 1
ATOM 3413 C CA . GLY A 1 453 ? 21.688 41.625 8.18 1 86.62 453 GLY A CA 1
ATOM 3414 C C . GLY A 1 453 ? 20.594 41.062 9.086 1 86.62 453 GLY A C 1
ATOM 3415 O O . GLY A 1 453 ? 19.656 41.781 9.43 1 86.62 453 GLY A O 1
ATOM 3416 N N . GLU A 1 454 ? 20.812 39.75 9.469 1 90.38 454 GLU A N 1
ATOM 3417 C CA . GLU A 1 454 ? 19.969 39.156 10.516 1 90.38 454 GLU A CA 1
ATOM 3418 C C . GLU A 1 454 ? 20.828 38.625 11.656 1 90.38 454 GLU A C 1
ATOM 3420 O O . GLU A 1 454 ? 21.969 38.219 11.453 1 90.38 454 GLU A O 1
ATOM 3425 N N . ALA A 1 455 ? 20.266 38.719 12.82 1 91.06 455 ALA A N 1
ATOM 3426 C CA . ALA A 1 455 ? 20.844 38.062 13.992 1 91.06 455 ALA A CA 1
ATOM 3427 C C . ALA A 1 455 ? 19.938 36.969 14.523 1 91.06 455 ALA A C 1
ATOM 3429 O O . ALA A 1 455 ? 18.719 37.031 14.406 1 91.06 455 ALA A O 1
ATOM 3430 N N . VAL A 1 456 ? 20.562 35.969 15.125 1 93.56 456 VAL A N 1
ATOM 3431 C CA . VAL A 1 456 ? 19.828 34.844 15.703 1 93.56 456 VAL A CA 1
ATOM 3432 C C . VAL A 1 456 ? 19.234 35.25 17.047 1 93.56 456 VAL A C 1
ATOM 3434 O O . VAL A 1 456 ? 19.938 35.75 17.938 1 93.56 456 VAL A O 1
ATOM 3437 N N . CYS A 1 457 ? 17.922 35.125 17.156 1 94.56 457 CYS A N 1
ATOM 3438 C CA . CYS A 1 457 ? 17.219 35.406 18.406 1 94.56 457 CYS A CA 1
ATOM 3439 C C . CYS A 1 457 ? 16.562 34.156 18.969 1 94.56 457 CYS A C 1
ATOM 3441 O O . CYS A 1 457 ? 15.758 33.5 18.281 1 94.56 457 CYS A O 1
ATOM 3443 N N . ALA A 1 458 ? 16.906 33.812 20.172 1 94.81 458 ALA A N 1
ATOM 3444 C CA . ALA A 1 458 ? 16.25 32.719 20.859 1 94.81 458 ALA A CA 1
ATOM 3445 C C . ALA A 1 458 ? 15.078 33.188 21.703 1 94.81 458 ALA A C 1
ATOM 3447 O O . ALA A 1 458 ? 15.242 34.094 22.562 1 94.81 458 ALA A O 1
ATOM 3448 N N . VAL A 1 459 ? 13.984 32.688 21.422 1 94.19 459 VAL A N 1
ATOM 3449 C CA . VAL A 1 459 ? 12.797 32.906 22.234 1 94.19 459 VAL A CA 1
ATOM 3450 C C . VAL A 1 459 ? 12.539 31.703 23.125 1 94.19 459 VAL A C 1
ATOM 3452 O O . VAL A 1 459 ? 12.219 30.625 22.625 1 94.19 459 VAL A O 1
ATOM 3455 N N . VAL A 1 460 ? 12.602 31.875 24.438 1 93.56 460 VAL A N 1
ATOM 3456 C CA . VAL A 1 460 ? 12.727 30.719 25.328 1 93.56 460 VAL A CA 1
ATOM 3457 C C . VAL A 1 460 ? 11.633 30.781 26.406 1 93.56 460 VAL A C 1
ATOM 3459 O O . VAL A 1 460 ? 11.32 31.859 26.922 1 93.56 460 VAL A O 1
ATOM 3462 N N . VAL A 1 461 ? 11.008 29.656 26.578 1 91.44 461 VAL A N 1
ATOM 3463 C CA . VAL A 1 461 ? 10.203 29.438 27.766 1 91.44 461 VAL A CA 1
ATOM 3464 C C . VAL A 1 461 ? 11.055 28.781 28.859 1 91.44 461 VAL A C 1
ATOM 3466 O O . VAL A 1 461 ? 11.57 27.672 28.656 1 91.44 461 VAL A O 1
ATOM 3469 N N . ALA A 1 462 ? 11.227 29.469 29.969 1 91.31 462 ALA A N 1
ATOM 3470 C CA . ALA A 1 462 ? 12.062 28.969 31.062 1 91.31 462 ALA A CA 1
ATOM 3471 C C . ALA A 1 462 ? 11.305 27.938 31.891 1 91.31 462 ALA A C 1
ATOM 3473 O O . ALA A 1 462 ? 10.094 28.047 32.094 1 91.31 462 ALA A O 1
ATOM 3474 N N . ARG A 1 463 ? 12.031 26.891 32.281 1 89.31 463 ARG A N 1
ATOM 3475 C CA . ARG A 1 463 ? 11.461 25.984 33.281 1 89.31 463 ARG A CA 1
ATOM 3476 C C . ARG A 1 463 ? 11.133 26.734 34.562 1 89.31 463 ARG A C 1
ATOM 3478 O O . ARG A 1 463 ? 11.742 27.766 34.875 1 89.31 463 ARG A O 1
ATOM 3485 N N . SER A 1 464 ? 10.172 26.109 35.375 1 85.56 464 SER A N 1
ATOM 3486 C CA . SER A 1 464 ? 9.781 26.75 36.625 1 85.56 464 SER A CA 1
ATOM 3487 C C . SER A 1 464 ? 10.984 26.938 37.531 1 85.56 464 SER A C 1
ATOM 3489 O O . SER A 1 464 ? 11.711 25.984 37.844 1 85.56 464 SER A O 1
ATOM 3491 N N . GLY A 1 465 ? 11.219 28.094 37.906 1 87.06 465 GLY A N 1
ATOM 3492 C CA . GLY A 1 465 ? 12.281 28.406 38.844 1 87.06 465 GLY A CA 1
ATOM 3493 C C . GLY A 1 465 ? 13.609 28.688 38.156 1 87.06 465 GLY A C 1
ATOM 3494 O O . GLY A 1 465 ? 14.578 29.078 38.812 1 87.06 465 GLY A O 1
ATOM 3495 N N . ALA A 1 466 ? 13.617 28.516 36.844 1 88.06 466 ALA A N 1
ATOM 3496 C CA . ALA A 1 466 ? 14.867 28.75 36.125 1 88.06 466 ALA A CA 1
ATOM 3497 C C . ALA A 1 466 ? 14.852 30.109 35.438 1 88.06 466 ALA A C 1
ATOM 3499 O O . ALA A 1 466 ? 13.789 30.688 35.188 1 88.06 466 ALA A O 1
ATOM 3500 N N . SER A 1 467 ? 16.031 30.688 35.281 1 89.88 467 SER A N 1
ATOM 3501 C CA . SER A 1 467 ? 16.188 31.938 34.531 1 89.88 467 SER A CA 1
ATOM 3502 C C . SER A 1 467 ? 17.391 31.891 33.594 1 89.88 467 SER A C 1
ATOM 3504 O O . SER A 1 467 ? 18.406 32.531 33.844 1 89.88 467 SER A O 1
ATOM 3506 N N . PRO A 1 468 ? 17.125 31.25 32.562 1 92.81 468 PRO A N 1
ATOM 3507 C CA . PRO A 1 468 ? 18.25 31.188 31.609 1 92.81 468 PRO A CA 1
ATOM 3508 C C . PRO A 1 468 ? 18.672 32.562 31.109 1 92.81 468 PRO A C 1
ATOM 3510 O O . PRO A 1 468 ? 17.812 33.438 30.891 1 92.81 468 PRO A O 1
ATOM 3513 N N . THR A 1 469 ? 19.984 32.812 31.062 1 93.94 469 THR A N 1
ATOM 3514 C CA . THR A 1 469 ? 20.547 34.062 30.562 1 93.94 469 THR A CA 1
ATOM 3515 C C . THR A 1 469 ? 21.094 33.875 29.141 1 93.94 469 THR A C 1
ATOM 3517 O O . THR A 1 469 ? 21.281 32.75 28.688 1 93.94 469 THR A O 1
ATOM 3520 N N . LEU A 1 470 ? 21.203 34.969 28.5 1 95.25 470 LEU A N 1
ATOM 3521 C CA . LEU A 1 470 ? 21.797 34.938 27.156 1 95.25 470 LEU A CA 1
ATOM 3522 C C . LEU A 1 470 ? 23.156 34.25 27.188 1 95.25 470 LEU A C 1
ATOM 3524 O O . LEU A 1 470 ? 23.484 33.469 26.281 1 95.25 470 LEU A O 1
ATOM 3528 N N . GLU A 1 471 ? 23.891 34.5 28.203 1 94.38 471 GLU A N 1
ATOM 3529 C CA . GLU A 1 471 ? 25.219 33.906 28.328 1 94.38 471 GLU A CA 1
ATOM 3530 C C . GLU A 1 471 ? 25.125 32.406 28.453 1 94.38 471 GLU A C 1
ATOM 3532 O O . GLU A 1 471 ? 25.922 31.672 27.844 1 94.38 471 GLU A O 1
ATOM 3537 N N . MET A 1 472 ? 24.203 31.969 29.219 1 94.38 472 MET A N 1
ATOM 3538 C CA . MET A 1 472 ? 24 30.531 29.375 1 94.38 472 MET A CA 1
ATOM 3539 C C . MET A 1 472 ? 23.625 29.891 28.047 1 94.38 472 MET A C 1
ATOM 3541 O O . MET A 1 472 ? 24.172 28.844 27.688 1 94.38 472 MET A O 1
ATOM 3545 N N . VAL A 1 473 ? 22.703 30.547 27.359 1 95.12 473 VAL A N 1
ATOM 3546 C CA . VAL A 1 473 ? 22.25 30.031 26.078 1 95.12 473 VAL A CA 1
ATOM 3547 C C . VAL A 1 473 ? 23.391 30.031 25.078 1 95.12 473 VAL A C 1
ATOM 3549 O O . VAL A 1 473 ? 23.594 29.047 24.359 1 95.12 473 VAL A O 1
ATOM 3552 N N . GLN A 1 474 ? 24.188 31.062 25.062 1 94.88 474 GLN A N 1
ATOM 3553 C CA . GLN A 1 474 ? 25.312 31.188 24.141 1 94.88 474 GLN A CA 1
ATOM 3554 C C . GLN A 1 474 ? 26.375 30.109 24.422 1 94.88 474 GLN A C 1
ATOM 3556 O O . GLN A 1 474 ? 26.875 29.469 23.5 1 94.88 474 GLN A O 1
ATOM 3561 N N . GLU A 1 475 ? 26.656 29.922 25.641 1 92.69 475 GLU A N 1
ATOM 3562 C CA . GLU A 1 475 ? 27.641 28.922 26.016 1 92.69 475 GLU A CA 1
ATOM 3563 C C . GLU A 1 475 ? 27.172 27.516 25.641 1 92.69 475 GLU A C 1
ATOM 3565 O O . GLU A 1 475 ? 27.969 26.703 25.125 1 92.69 475 GLU A O 1
ATOM 3570 N N . GLY A 1 476 ? 25.984 27.297 25.922 1 91.06 476 GLY A N 1
ATOM 3571 C CA . GLY A 1 476 ? 25.406 26.016 25.562 1 91.06 476 GLY A CA 1
ATOM 3572 C C . GLY A 1 476 ? 25.422 25.75 24.062 1 91.06 476 GLY A C 1
ATOM 3573 O O . GLY A 1 476 ? 25.734 24.641 23.625 1 91.06 476 GLY A O 1
ATOM 3574 N N . VAL A 1 477 ? 25.062 26.734 23.312 1 91.81 477 VAL A N 1
ATOM 3575 C CA . VAL A 1 477 ? 24.969 26.594 21.859 1 91.81 477 VAL A CA 1
ATOM 3576 C C . VAL A 1 477 ? 26.375 26.5 21.281 1 91.81 477 VAL A C 1
ATOM 3578 O O . VAL A 1 477 ? 26.625 25.734 20.344 1 91.81 477 VAL A O 1
ATOM 3581 N N . ARG A 1 478 ? 27.359 27.219 21.859 1 89.94 478 ARG A N 1
ATOM 3582 C CA . ARG A 1 478 ? 28.734 27.234 21.375 1 89.94 478 ARG A CA 1
ATOM 3583 C C . ARG A 1 478 ? 29.391 25.875 21.5 1 89.94 478 ARG A C 1
ATOM 3585 O O . ARG A 1 478 ? 30.281 25.531 20.719 1 89.94 478 ARG A O 1
ATOM 3592 N N . GLN A 1 479 ? 28.922 25.125 22.328 1 86.94 479 GLN A N 1
ATOM 3593 C CA . GLN A 1 479 ? 29.469 23.797 22.547 1 86.94 479 GLN A CA 1
ATOM 3594 C C . GLN A 1 479 ? 29.031 22.828 21.453 1 86.94 479 GLN A C 1
ATOM 3596 O O . GLN A 1 479 ? 29.656 21.781 21.25 1 86.94 479 GLN A O 1
ATOM 3601 N N . ARG A 1 480 ? 28.047 23.266 20.719 1 85.38 480 ARG A N 1
ATOM 3602 C CA . ARG A 1 480 ? 27.438 22.297 19.812 1 85.38 480 ARG A CA 1
ATOM 3603 C C . ARG A 1 480 ? 27.469 22.812 18.375 1 85.38 480 ARG A C 1
ATOM 3605 O O . ARG A 1 480 ? 27.391 22.016 17.438 1 85.38 480 ARG A O 1
ATOM 3612 N N . LEU A 1 481 ? 27.453 24.125 18.297 1 89.44 481 LEU A N 1
ATOM 3613 C CA . LEU A 1 481 ? 27.312 24.703 16.969 1 89.44 481 LEU A CA 1
ATOM 3614 C C . LEU A 1 481 ? 28.391 25.75 16.703 1 89.44 481 LEU A C 1
ATOM 3616 O O . LEU A 1 481 ? 29.047 26.219 17.641 1 89.44 481 LEU A O 1
ATOM 3620 N N . ALA A 1 482 ? 28.609 26.109 15.453 1 84.12 482 ALA A N 1
ATOM 3621 C CA . ALA A 1 482 ? 29.562 27.125 15.055 1 84.12 482 ALA A CA 1
ATOM 3622 C C . ALA A 1 482 ? 29.188 28.484 15.641 1 84.12 482 ALA A C 1
ATOM 3624 O O . ALA A 1 482 ? 28.016 28.75 15.914 1 84.12 482 ALA A O 1
ATOM 3625 N N . ARG A 1 483 ? 30.109 29.359 15.789 1 83.31 483 ARG A N 1
ATOM 3626 C CA . ARG A 1 483 ? 29.984 30.641 16.469 1 83.31 483 ARG A CA 1
ATOM 3627 C C . ARG A 1 483 ? 28.922 31.5 15.797 1 83.31 483 ARG A C 1
ATOM 3629 O O . ARG A 1 483 ? 28.203 32.25 16.469 1 83.31 483 ARG A O 1
ATOM 3636 N N . TYR A 1 484 ? 28.891 31.438 14.477 1 83.5 484 TYR A N 1
ATOM 3637 C CA . TYR A 1 484 ? 27.984 32.344 13.766 1 83.5 484 TYR A CA 1
ATOM 3638 C C . TYR A 1 484 ? 26.531 31.922 13.977 1 83.5 484 TYR A C 1
ATOM 3640 O O . TYR A 1 484 ? 25.609 32.688 13.672 1 83.5 484 TYR A O 1
ATOM 3648 N N . LYS A 1 485 ? 26.234 30.734 14.516 1 90.12 485 LYS A N 1
ATOM 3649 C CA . LYS A 1 485 ? 24.891 30.234 14.758 1 90.12 485 LYS A CA 1
ATOM 3650 C C . LYS A 1 485 ? 24.406 30.594 16.156 1 90.12 485 LYS A C 1
ATOM 3652 O O . LYS A 1 485 ? 23.234 30.375 16.484 1 90.12 485 LYS A O 1
ATOM 3657 N N . VAL A 1 486 ? 25.234 31.125 16.984 1 92.56 486 VAL A N 1
ATOM 3658 C CA . VAL A 1 486 ? 24.953 31.391 18.391 1 92.56 486 VAL A CA 1
ATOM 3659 C C . VAL A 1 486 ? 24 32.562 18.5 1 92.56 486 VAL A C 1
ATOM 3661 O O . VAL A 1 486 ? 24.219 33.625 17.891 1 92.56 486 VAL A O 1
ATOM 3664 N N . PRO A 1 487 ? 22.938 32.438 19.281 1 95.38 487 PRO A N 1
ATOM 3665 C CA . PRO A 1 487 ? 21.984 33.531 19.438 1 95.38 487 PRO A CA 1
ATOM 3666 C C . PRO A 1 487 ? 22.625 34.812 19.984 1 95.38 487 PRO A C 1
ATOM 3668 O O . PRO A 1 487 ? 23.422 34.75 20.922 1 95.38 487 PRO A O 1
ATOM 3671 N N . ARG A 1 488 ? 22.281 35.844 19.422 1 92.5 488 ARG A N 1
ATOM 3672 C CA . ARG A 1 488 ? 22.781 37.156 19.891 1 92.5 488 ARG A CA 1
ATOM 3673 C C . ARG A 1 488 ? 21.734 37.844 20.766 1 92.5 488 ARG A C 1
ATOM 3675 O O . ARG A 1 488 ? 22.062 38.812 21.453 1 92.5 488 ARG A O 1
ATOM 3682 N N . ARG A 1 489 ? 20.562 37.344 20.672 1 93.12 489 ARG A N 1
ATOM 3683 C CA . ARG A 1 489 ? 19.453 37.875 21.469 1 93.12 489 ARG A CA 1
ATOM 3684 C C . ARG A 1 489 ? 18.672 36.75 22.141 1 93.12 489 ARG A C 1
ATOM 3686 O O . ARG A 1 489 ? 18.547 35.656 21.578 1 93.12 489 ARG A O 1
ATOM 3693 N N . LEU A 1 490 ? 18.234 37.094 23.375 1 94.94 490 LEU A N 1
ATOM 3694 C CA . LEU A 1 490 ? 17.375 36.156 24.125 1 94.94 490 LEU A CA 1
ATOM 3695 C C . LEU A 1 490 ? 16.109 36.875 24.609 1 94.94 490 LEU A C 1
ATOM 3697 O O . LEU A 1 490 ? 16.188 37.969 25.172 1 94.94 490 LEU A O 1
ATOM 3701 N N . VAL A 1 491 ? 15.047 36.281 24.297 1 94.12 491 VAL A N 1
ATOM 3702 C CA . VAL A 1 491 ? 13.773 36.781 24.781 1 94.12 491 VAL A CA 1
ATOM 3703 C C . VAL A 1 491 ? 13.062 35.688 25.594 1 94.12 491 VAL A C 1
ATOM 3705 O O . VAL A 1 491 ? 12.836 34.594 25.094 1 94.12 491 VAL A O 1
ATOM 3708 N N . LEU A 1 492 ? 12.781 35.969 26.812 1 93.31 492 LEU A N 1
ATOM 3709 C CA . LEU A 1 492 ? 12.039 35.031 27.656 1 93.31 492 LEU A CA 1
ATOM 3710 C C . LEU A 1 492 ? 10.539 35.281 27.547 1 93.31 492 LEU A C 1
ATOM 3712 O O . LEU A 1 492 ? 10.086 36.438 27.641 1 93.31 492 LEU A O 1
ATOM 3716 N N . VAL A 1 493 ? 9.844 34.188 27.25 1 91.81 493 VAL A N 1
ATOM 3717 C CA . VAL A 1 493 ? 8.391 34.312 27.156 1 91.81 493 VAL A CA 1
ATOM 3718 C C . VAL A 1 493 ? 7.73 33.25 28.047 1 91.81 493 VAL A C 1
ATOM 3720 O O . VAL A 1 493 ? 8.383 32.281 28.469 1 91.81 493 VAL A O 1
ATOM 3723 N N . THR A 1 494 ? 6.438 33.438 28.344 1 89.75 494 THR A N 1
ATOM 3724 C CA . THR A 1 494 ? 5.695 32.5 29.172 1 89.75 494 THR A CA 1
ATOM 3725 C C . THR A 1 494 ? 5.27 31.281 28.344 1 89.75 494 THR A C 1
ATOM 3727 O O . THR A 1 494 ? 5.195 30.172 28.875 1 89.75 494 THR A O 1
ATOM 3730 N N . ASP A 1 495 ? 4.961 31.547 27.109 1 88.81 495 ASP A N 1
ATOM 3731 C CA . ASP A 1 495 ? 4.543 30.5 26.188 1 88.81 495 ASP A CA 1
ATOM 3732 C C . ASP A 1 495 ? 4.906 30.844 24.75 1 88.81 495 ASP A C 1
ATOM 3734 O O . ASP A 1 495 ? 5.07 32 24.406 1 88.81 495 ASP A O 1
ATOM 3738 N N . LEU A 1 496 ? 5.137 29.828 23.984 1 89.31 496 LEU A N 1
ATOM 3739 C CA . LEU A 1 496 ? 5.34 30.031 22.547 1 89.31 496 LEU A CA 1
ATOM 3740 C C . LEU A 1 496 ? 4.02 29.953 21.797 1 89.31 496 LEU A C 1
ATOM 3742 O O . LEU A 1 496 ? 3.221 29.031 22.031 1 89.31 496 LEU A O 1
ATOM 3746 N N . PRO A 1 497 ? 3.816 30.953 20.969 1 85.75 497 PRO A N 1
ATOM 3747 C CA . PRO A 1 497 ? 2.6 30.859 20.156 1 85.75 497 PRO A CA 1
ATOM 3748 C C . PRO A 1 497 ? 2.615 29.656 19.203 1 85.75 497 PRO A C 1
ATOM 3750 O O . PRO A 1 497 ? 3.645 29.375 18.594 1 85.75 497 PRO A O 1
ATOM 3753 N N . VAL A 1 498 ? 1.535 28.906 19.172 1 79.56 498 VAL A N 1
ATOM 3754 C CA . VAL A 1 498 ? 1.46 27.734 18.328 1 79.56 498 VAL A CA 1
ATOM 3755 C C . VAL A 1 498 ? 0.264 27.844 17.391 1 79.56 498 VAL A C 1
ATOM 3757 O O . VAL A 1 498 ? -0.753 28.453 17.734 1 79.56 498 VAL A O 1
ATOM 3760 N N . LEU A 1 499 ? 0.477 27.297 16.234 1 72.69 499 LEU A N 1
ATOM 3761 C CA . LEU A 1 499 ? -0.607 27.188 15.273 1 72.69 499 LEU A CA 1
ATOM 3762 C C . LEU A 1 499 ? -1.562 26.062 15.656 1 72.69 499 LEU A C 1
ATOM 3764 O O . LEU A 1 499 ? -1.276 25.281 16.578 1 72.69 499 LEU A O 1
ATOM 3768 N N . ALA A 1 500 ? -2.676 26.047 14.906 1 67.94 500 ALA A N 1
ATOM 3769 C CA . ALA A 1 500 ? -3.664 25 15.148 1 67.94 500 ALA A CA 1
ATOM 3770 C C . ALA A 1 500 ? -3.068 23.609 14.906 1 67.94 500 ALA A C 1
ATOM 3772 O O . ALA A 1 500 ? -3.492 22.641 15.523 1 67.94 500 ALA A O 1
ATOM 3773 N N . SER A 1 501 ? -2.076 23.609 14.133 1 67.19 501 SER A N 1
ATOM 3774 C CA . SER A 1 501 ? -1.401 22.359 13.805 1 67.19 501 SER A CA 1
ATOM 3775 C C . SER A 1 501 ? -0.44 21.938 14.906 1 67.19 501 SER A C 1
ATOM 3777 O O . SER A 1 501 ? 0.067 20.812 14.906 1 67.19 501 SER A O 1
ATOM 3779 N N . GLY A 1 502 ? -0.205 22.844 15.844 1 68.69 502 GLY A N 1
ATOM 3780 C CA . GLY A 1 502 ? 0.724 22.547 16.922 1 68.69 502 GLY A CA 1
ATOM 3781 C C . GLY A 1 502 ? 2.125 23.062 16.656 1 68.69 502 GLY A C 1
ATOM 3782 O O . GLY A 1 502 ? 2.965 23.078 17.562 1 68.69 502 GLY A O 1
ATOM 3783 N N . LYS A 1 503 ? 2.248 23.594 15.445 1 76.81 503 LYS A N 1
ATOM 3784 C CA . LYS A 1 503 ? 3.553 24.141 15.094 1 76.81 503 LYS A CA 1
ATOM 3785 C C . LYS A 1 503 ? 3.744 25.531 15.711 1 76.81 503 LYS A C 1
ATOM 3787 O O . LYS A 1 503 ? 2.777 26.266 15.906 1 76.81 503 LYS A O 1
ATOM 3792 N N . VAL A 1 504 ? 4.988 25.844 16.094 1 81.44 504 VAL A N 1
ATOM 3793 C CA . VAL A 1 504 ? 5.285 27.188 16.609 1 81.44 504 VAL A CA 1
ATOM 3794 C C . VAL A 1 504 ? 5.043 28.219 15.516 1 81.44 504 VAL A C 1
ATOM 3796 O O . VAL A 1 504 ? 5.441 28.031 14.367 1 81.44 504 VAL A O 1
ATOM 3799 N N . ASP A 1 505 ? 4.336 29.266 15.852 1 84.06 505 ASP A N 1
ATOM 3800 C CA . ASP A 1 505 ? 4.039 30.359 14.938 1 84.06 505 ASP A CA 1
ATOM 3801 C C . ASP A 1 505 ? 5.184 31.375 14.898 1 84.06 505 ASP A C 1
ATOM 3803 O O . ASP A 1 505 ? 5.117 32.406 15.547 1 84.06 505 ASP A O 1
ATOM 3807 N N . LYS A 1 506 ? 6.184 31.172 14.016 1 86.38 506 LYS A N 1
ATOM 3808 C CA . LYS A 1 506 ? 7.375 32.031 13.977 1 86.38 506 LYS A CA 1
ATOM 3809 C C . LYS A 1 506 ? 7.074 33.375 13.32 1 86.38 506 LYS A C 1
ATOM 3811 O O . LYS A 1 506 ? 7.766 34.344 13.578 1 86.38 506 LYS A O 1
ATOM 3816 N N . LYS A 1 507 ? 6.09 33.375 12.531 1 81.19 507 LYS A N 1
ATOM 3817 C CA . LYS A 1 507 ? 5.68 34.625 11.961 1 81.19 507 LYS A CA 1
ATOM 3818 C C . LYS A 1 507 ? 5.219 35.594 13.047 1 81.19 507 LYS A C 1
ATOM 3820 O O . LYS A 1 507 ? 5.637 36.781 13.07 1 81.19 507 LYS A O 1
ATOM 3825 N N . ARG A 1 508 ? 4.352 35.031 13.852 1 83.75 508 ARG A N 1
ATOM 3826 C CA . ARG A 1 508 ? 3.863 35.844 14.961 1 83.75 508 ARG A CA 1
ATOM 3827 C C . ARG A 1 508 ? 5.008 36.25 15.891 1 83.75 508 ARG A C 1
ATOM 3829 O O . ARG A 1 508 ? 5.051 37.375 16.375 1 83.75 508 ARG A O 1
ATOM 3836 N N . LEU A 1 509 ? 5.926 35.375 16.094 1 87.38 509 LEU A N 1
ATOM 3837 C CA . LEU A 1 509 ? 7.059 35.656 16.984 1 87.38 509 LEU A CA 1
ATOM 3838 C C . LEU A 1 509 ? 7.902 36.812 16.422 1 87.38 509 LEU A C 1
ATOM 3840 O O . LEU A 1 509 ? 8.305 37.688 17.172 1 87.38 509 LEU A O 1
ATOM 3844 N N . ARG A 1 510 ? 8.133 36.781 15.172 1 86.25 510 ARG A N 1
ATOM 3845 C CA . ARG A 1 510 ? 8.914 37.844 14.539 1 86.25 510 ARG A CA 1
ATOM 3846 C C . ARG A 1 510 ? 8.203 39.188 14.641 1 86.25 510 ARG A C 1
ATOM 3848 O O . ARG A 1 510 ? 8.844 40.219 14.891 1 86.25 510 ARG A O 1
ATOM 3855 N N . ALA A 1 511 ? 6.883 39.094 14.414 1 85 511 ALA A N 1
ATOM 3856 C CA . ALA A 1 511 ? 6.09 40.312 14.5 1 85 511 ALA A CA 1
ATOM 3857 C C . ALA A 1 511 ? 6.133 40.906 15.906 1 85 511 ALA A C 1
ATOM 3859 O O . ALA A 1 511 ? 6.27 42.125 16.078 1 85 511 ALA A O 1
ATOM 3860 N N . ASP A 1 512 ? 6.023 40.062 16.859 1 86.62 512 ASP A N 1
ATOM 3861 C CA . ASP A 1 512 ? 6.062 40.469 18.25 1 86.62 512 ASP A CA 1
ATOM 3862 C C . ASP A 1 512 ? 7.418 41.094 18.609 1 86.62 512 ASP A C 1
ATOM 3864 O O . ASP A 1 512 ? 7.484 42.062 19.344 1 86.62 512 ASP A O 1
ATOM 3868 N N . LEU A 1 513 ? 8.461 40.531 18.094 1 86.75 513 LEU A N 1
ATOM 3869 C CA . LEU A 1 513 ? 9.812 41 18.391 1 86.75 513 LEU A CA 1
ATOM 3870 C C . LEU A 1 513 ? 10.102 42.312 17.703 1 86.75 513 LEU A C 1
ATOM 3872 O O . LEU A 1 513 ? 10.828 43.156 18.234 1 86.75 513 LEU A O 1
ATOM 3876 N N . LYS A 1 514 ? 9.539 42.5 16.484 1 80.69 514 LYS A N 1
ATOM 3877 C CA . LYS A 1 514 ? 9.688 43.75 15.766 1 80.69 514 LYS A CA 1
ATOM 3878 C C . LYS A 1 514 ? 8.984 44.875 16.5 1 80.69 514 LYS A C 1
ATOM 3880 O O . LYS A 1 514 ? 9.5 46 16.578 1 80.69 514 LYS A O 1
ATOM 3885 N N . SER A 1 515 ? 7.805 44.562 16.938 1 75.38 515 SER A N 1
ATOM 3886 C CA . SER A 1 515 ? 7.035 45.562 17.672 1 75.38 515 SER A CA 1
ATOM 3887 C C . SER A 1 515 ? 7.719 45.938 18.984 1 75.38 515 SER A C 1
ATOM 3889 O O . SER A 1 515 ? 7.715 47.094 19.375 1 75.38 515 SER A O 1
ATOM 3891 N N . ALA A 1 516 ? 8.273 44.969 19.609 1 71.5 516 ALA A N 1
ATOM 3892 C CA . ALA A 1 516 ? 8.977 45.219 20.859 1 71.5 516 ALA A CA 1
ATOM 3893 C C . ALA A 1 516 ? 10.242 46.062 20.625 1 71.5 516 ALA A C 1
ATOM 3895 O O . ALA A 1 516 ? 10.594 46.906 21.453 1 71.5 516 ALA A O 1
ATOM 3896 N N . ALA A 1 517 ? 10.922 45.844 19.688 1 65.12 517 ALA A N 1
ATOM 3897 C CA . ALA A 1 517 ? 12.133 46.594 19.359 1 65.12 517 ALA A CA 1
ATOM 3898 C C . ALA A 1 517 ? 11.805 48.062 19.016 1 65.12 517 ALA A C 1
ATOM 3900 O O . ALA A 1 517 ? 12.562 48.969 19.359 1 65.12 517 ALA A O 1
ATOM 3901 N N . ALA A 1 518 ? 10.648 48.25 18.359 1 60.47 518 ALA A N 1
ATOM 3902 C CA . ALA A 1 518 ? 10.234 49.625 18.016 1 60.47 518 ALA A CA 1
ATOM 3903 C C . ALA A 1 518 ? 9.844 50.406 19.266 1 60.47 518 ALA A C 1
ATOM 3905 O O . ALA A 1 518 ? 9.969 51.625 19.281 1 60.47 518 ALA A O 1
ATOM 3906 N N . ASN A 1 519 ? 9.195 49.531 20.156 1 53.22 519 ASN A N 1
ATOM 3907 C CA . ASN A 1 519 ? 8.758 50.219 21.375 1 53.22 519 ASN A CA 1
ATOM 3908 C C . ASN A 1 519 ? 9.875 50.312 22.406 1 53.22 519 ASN A C 1
ATOM 3910 O O . ASN A 1 519 ? 9.664 50.812 23.516 1 53.22 519 ASN A O 1
ATOM 3914 N N . GLY A 1 520 ? 11.055 50.094 22.125 1 50.5 520 GLY A N 1
ATOM 3915 C CA . GLY A 1 520 ? 12.188 50.281 23 1 50.5 520 GLY A CA 1
ATOM 3916 C C . GLY A 1 520 ? 12.234 49.312 24.156 1 50.5 520 GLY A C 1
ATOM 3917 O O . GLY A 1 520 ? 12.922 49.531 25.156 1 50.5 520 GLY A O 1
ATOM 3918 N N . ALA A 1 521 ? 11.398 48.344 24.469 1 44.69 521 ALA A N 1
ATOM 3919 C CA . ALA A 1 521 ? 11.359 47.438 25.625 1 44.69 521 ALA A CA 1
ATOM 3920 C C . ALA A 1 521 ? 12.445 46.375 25.531 1 44.69 521 ALA A C 1
ATOM 3922 O O . ALA A 1 521 ? 12.352 45.469 24.719 1 44.69 521 ALA A O 1
ATOM 3923 N N . THR A 1 522 ? 13.648 46.625 25.609 1 40.78 522 THR A N 1
ATOM 3924 C CA . THR A 1 522 ? 14.82 45.781 25.797 1 40.78 522 THR A CA 1
ATOM 3925 C C . THR A 1 522 ? 14.562 44.75 26.891 1 40.78 522 THR A C 1
ATOM 3927 O O . THR A 1 522 ? 14.414 45.094 28.062 1 40.78 522 THR A O 1
ATOM 3930 N N . THR A 1 523 ? 13.648 43.75 26.812 1 36.53 523 THR A N 1
ATOM 3931 C CA . THR A 1 523 ? 13.742 42.75 27.875 1 36.53 523 THR A CA 1
ATOM 3932 C C . THR A 1 523 ? 15.023 41.906 27.734 1 36.53 523 THR A C 1
ATOM 3934 O O . THR A 1 523 ? 15.461 41.625 26.625 1 36.53 523 THR A O 1
ATOM 3937 N N . MET B 1 1 ? -0.105 17.375 -17.188 1 32.88 1 MET B N 1
ATOM 3938 C CA . MET B 1 1 ? 0.279 16.938 -15.852 1 32.88 1 MET B CA 1
ATOM 3939 C C . MET B 1 1 ? 1.324 15.828 -15.922 1 32.88 1 MET B C 1
ATOM 3941 O O . MET B 1 1 ? 1.118 14.812 -16.594 1 32.88 1 MET B O 1
ATOM 3945 N N . ALA B 1 2 ? 2.578 16.172 -15.875 1 34.97 2 ALA B N 1
ATOM 3946 C CA . ALA B 1 2 ? 3.648 15.18 -15.945 1 34.97 2 ALA B CA 1
ATOM 3947 C C . ALA B 1 2 ? 3.254 13.898 -15.227 1 34.97 2 ALA B C 1
ATOM 3949 O O . ALA B 1 2 ? 2.799 13.93 -14.078 1 34.97 2 ALA B O 1
ATOM 3950 N N . THR B 1 3 ? 2.727 12.906 -15.789 1 48.62 3 THR B N 1
ATOM 3951 C CA . THR B 1 3 ? 2.303 11.625 -15.227 1 48.62 3 THR B CA 1
ATOM 3952 C C . THR B 1 3 ? 3.479 10.906 -14.578 1 48.62 3 THR B C 1
ATOM 3954 O O . THR B 1 3 ? 4.559 10.812 -15.164 1 48.62 3 THR B O 1
ATOM 3957 N N . VAL B 1 4 ? 3.77 11.07 -13.273 1 50.59 4 VAL B N 1
ATOM 3958 C CA . VAL B 1 4 ? 4.715 10.32 -12.453 1 50.59 4 VAL B CA 1
ATOM 3959 C C . VAL B 1 4 ? 4.797 8.875 -12.953 1 50.59 4 VAL B C 1
ATOM 3961 O O . VAL B 1 4 ? 5.125 7.965 -12.18 1 50.59 4 VAL B O 1
ATOM 3964 N N . ASP B 1 5 ? 4.289 8.586 -14.148 1 59.69 5 ASP B N 1
ATOM 3965 C CA . ASP B 1 5 ? 4.254 7.273 -14.781 1 59.69 5 ASP B CA 1
ATOM 3966 C C . ASP B 1 5 ? 5.652 6.836 -15.219 1 59.69 5 ASP B C 1
ATOM 3968 O O . ASP B 1 5 ? 5.793 5.949 -16.062 1 59.69 5 ASP B O 1
ATOM 3972 N N . ASP B 1 6 ? 6.688 7.273 -14.336 1 83.56 6 ASP B N 1
ATOM 3973 C CA . ASP B 1 6 ? 7.98 6.996 -14.953 1 83.56 6 ASP B CA 1
ATOM 3974 C C . ASP B 1 6 ? 8.789 6.016 -14.109 1 83.56 6 ASP B C 1
ATOM 3976 O O . ASP B 1 6 ? 9.977 5.797 -14.375 1 83.56 6 ASP B O 1
ATOM 3980 N N . PHE B 1 7 ? 8.133 5.371 -13.164 1 93.62 7 PHE B N 1
ATOM 3981 C CA . PHE B 1 7 ? 8.883 4.445 -12.328 1 93.62 7 PHE B CA 1
ATOM 3982 C C . PHE B 1 7 ? 8.914 3.055 -12.953 1 93.62 7 PHE B C 1
ATOM 3984 O O . PHE B 1 7 ? 7.996 2.682 -13.688 1 93.62 7 PHE B O 1
ATOM 3991 N N . THR B 1 8 ? 10 2.35 -12.672 1 97.19 8 THR B N 1
ATOM 3992 C CA . THR B 1 8 ? 10.188 0.977 -13.125 1 97.19 8 THR B CA 1
ATOM 3993 C C . THR B 1 8 ? 10.578 0.068 -11.969 1 97.19 8 THR B C 1
ATOM 3995 O O . THR B 1 8 ? 10.766 0.535 -10.844 1 97.19 8 THR B O 1
ATOM 3998 N N . LEU B 1 9 ? 10.633 -1.228 -12.227 1 98.44 9 LEU B N 1
ATOM 3999 C CA . LEU B 1 9 ? 11.172 -2.184 -11.258 1 98.44 9 LEU B CA 1
ATOM 4000 C C . LEU B 1 9 ? 12.625 -1.863 -10.93 1 98.44 9 LEU B C 1
ATOM 4002 O O . LEU B 1 9 ? 13.078 -2.121 -9.812 1 98.44 9 LEU B O 1
ATOM 4006 N N . GLY B 1 10 ? 13.344 -1.312 -11.914 1 98.25 10 GLY B N 1
ATOM 4007 C CA . GLY B 1 10 ? 14.734 -0.94 -11.711 1 98.25 10 GLY B CA 1
ATOM 4008 C C . GLY B 1 10 ? 14.922 0.076 -10.602 1 98.25 10 GLY B C 1
ATOM 4009 O O . GLY B 1 10 ? 15.945 0.063 -9.906 1 98.25 10 GLY B O 1
ATOM 4010 N N . ASP B 1 11 ? 13.945 0.942 -10.398 1 97.44 11 ASP B N 1
ATOM 4011 C CA . ASP B 1 11 ? 13.992 1.921 -9.32 1 97.44 11 ASP B CA 1
ATOM 4012 C C . ASP B 1 11 ? 14.039 1.232 -7.953 1 97.44 11 ASP B C 1
ATOM 4014 O O . ASP B 1 11 ? 14.703 1.708 -7.035 1 97.44 11 ASP B O 1
ATOM 4018 N N . ILE B 1 12 ? 13.336 0.101 -7.812 1 98.5 12 ILE B N 1
ATOM 4019 C CA . ILE B 1 12 ? 13.312 -0.644 -6.559 1 98.5 12 ILE B CA 1
ATOM 4020 C C . ILE B 1 12 ? 14.703 -1.204 -6.266 1 98.5 12 ILE B C 1
ATOM 4022 O O . ILE B 1 12 ? 15.203 -1.088 -5.145 1 98.5 12 ILE B O 1
ATOM 4026 N N . VAL B 1 13 ? 15.328 -1.778 -7.285 1 98.62 13 VAL B N 1
ATOM 4027 C CA . VAL B 1 13 ? 16.672 -2.346 -7.141 1 98.62 13 VAL B CA 1
ATOM 4028 C C . VAL B 1 13 ? 17.656 -1.251 -6.734 1 98.62 13 VAL B C 1
ATOM 4030 O O . VAL B 1 13 ? 18.422 -1.422 -5.789 1 98.62 13 VAL B O 1
ATOM 4033 N N . THR B 1 14 ? 17.609 -0.145 -7.43 1 97.69 14 THR B N 1
ATOM 4034 C CA . THR B 1 14 ? 18.531 0.96 -7.191 1 97.69 14 THR B CA 1
ATOM 4035 C C . THR B 1 14 ? 18.297 1.579 -5.816 1 97.69 14 THR B C 1
ATOM 4037 O O . THR B 1 14 ? 19.234 1.818 -5.066 1 97.69 14 THR B O 1
ATOM 4040 N N . ASP B 1 15 ? 17.047 1.842 -5.488 1 97.56 15 ASP B N 1
ATOM 4041 C CA . ASP B 1 15 ? 16.703 2.438 -4.203 1 97.56 15 ASP B CA 1
ATOM 4042 C C . ASP B 1 15 ? 17.156 1.547 -3.047 1 97.56 15 ASP B C 1
ATOM 4044 O O . ASP B 1 15 ? 17.719 2.035 -2.064 1 97.56 15 ASP B O 1
ATOM 4048 N N . ASN B 1 16 ? 16.891 0.264 -3.137 1 98.62 16 ASN B N 1
ATOM 4049 C CA . ASN B 1 16 ? 17.281 -0.652 -2.068 1 98.62 16 ASN B CA 1
ATOM 4050 C C . ASN B 1 16 ? 18.797 -0.679 -1.875 1 98.62 16 ASN B C 1
ATOM 4052 O O . ASN B 1 16 ? 19.281 -0.769 -0.745 1 98.62 16 ASN B O 1
ATOM 4056 N N . ALA B 1 17 ? 19.516 -0.628 -2.959 1 98.38 17 ALA B N 1
ATOM 4057 C CA . ALA B 1 17 ? 20.984 -0.636 -2.887 1 98.38 17 ALA B CA 1
ATOM 4058 C C . ALA B 1 17 ? 21.5 0.584 -2.131 1 98.38 17 ALA B C 1
ATOM 4060 O O . ALA B 1 17 ? 22.531 0.513 -1.453 1 98.38 17 ALA B O 1
ATOM 4061 N N . VAL B 1 18 ? 20.797 1.655 -2.234 1 97.25 18 VAL B N 1
ATOM 4062 C CA . VAL B 1 18 ? 21.203 2.902 -1.591 1 97.25 18 VAL B CA 1
ATOM 4063 C C . VAL B 1 18 ? 20.656 2.947 -0.164 1 97.25 18 VAL B C 1
ATOM 4065 O O . VAL B 1 18 ? 21.406 3.217 0.781 1 97.25 18 VAL B O 1
ATOM 4068 N N . ARG B 1 19 ? 19.422 2.602 0.067 1 97.5 19 ARG B N 1
ATOM 4069 C CA . ARG B 1 19 ? 18.703 2.773 1.327 1 97.5 19 ARG B CA 1
ATOM 4070 C C . ARG B 1 19 ? 19.078 1.675 2.32 1 97.5 19 ARG B C 1
ATOM 4072 O O . ARG B 1 19 ? 19.141 1.918 3.525 1 97.5 19 ARG B O 1
ATOM 4079 N N . PHE B 1 20 ? 19.281 0.47 1.739 1 97.69 20 PHE B N 1
ATOM 4080 C CA . PHE B 1 20 ? 19.5 -0.718 2.553 1 97.69 20 PHE B CA 1
ATOM 4081 C C . PHE B 1 20 ? 20.703 -1.506 2.035 1 97.69 20 PHE B C 1
ATOM 4083 O O . PHE B 1 20 ? 20.609 -2.715 1.815 1 97.69 20 PHE B O 1
ATOM 4090 N N . PRO B 1 21 ? 21.812 -0.891 1.928 1 97.81 21 PRO B N 1
ATOM 4091 C CA . PRO B 1 21 ? 22.938 -1.521 1.239 1 97.81 21 PRO B CA 1
ATOM 4092 C C . PRO B 1 21 ? 23.406 -2.801 1.928 1 97.81 21 PRO B C 1
ATOM 4094 O O . PRO B 1 21 ? 23.875 -3.727 1.262 1 97.81 21 PRO B O 1
ATOM 4097 N N . ASP B 1 22 ? 23.203 -2.92 3.258 1 97.06 22 ASP B N 1
ATOM 4098 C CA . ASP B 1 22 ? 23.797 -4.02 4.012 1 97.06 22 ASP B CA 1
ATOM 4099 C C . ASP B 1 22 ? 22.75 -5.094 4.328 1 97.06 22 ASP B C 1
ATOM 4101 O O . ASP B 1 22 ? 23.094 -6.148 4.867 1 97.06 22 ASP B O 1
ATOM 4105 N N . VAL B 1 23 ? 21.5 -4.781 4.023 1 98.5 23 VAL B N 1
ATOM 4106 C CA . VAL B 1 23 ? 20.469 -5.801 4.195 1 98.5 23 VAL B CA 1
ATOM 4107 C C . VAL B 1 23 ? 20.641 -6.887 3.135 1 98.5 23 VAL B C 1
ATOM 4109 O O . VAL B 1 23 ? 20.891 -6.59 1.965 1 98.5 23 VAL B O 1
ATOM 4112 N N . VAL B 1 24 ? 20.516 -8.133 3.537 1 98.88 24 VAL B N 1
ATOM 4113 C CA . VAL B 1 24 ? 20.625 -9.25 2.602 1 98.88 24 VAL B CA 1
ATOM 4114 C C . VAL B 1 24 ? 19.406 -9.273 1.677 1 98.88 24 VAL B C 1
ATOM 4116 O O . VAL B 1 24 ? 18.266 -9.25 2.141 1 98.88 24 VAL B O 1
ATOM 4119 N N . ALA B 1 25 ? 19.656 -9.227 0.366 1 98.94 25 ALA B N 1
ATOM 4120 C CA . ALA B 1 25 ? 18.562 -9.32 -0.611 1 98.94 25 ALA B CA 1
ATOM 4121 C C . ALA B 1 25 ? 18.156 -10.773 -0.833 1 98.94 25 ALA B C 1
ATOM 4123 O O . ALA B 1 25 ? 16.953 -11.086 -0.829 1 98.94 25 ALA B O 1
ATOM 4124 N N . TYR B 1 26 ? 19.156 -11.625 -1.021 1 98.94 26 TYR B N 1
ATOM 4125 C CA . TYR B 1 26 ? 18.922 -13.055 -1.169 1 98.94 26 TYR B CA 1
ATOM 4126 C C . TYR B 1 26 ? 19.859 -13.852 -0.268 1 98.94 26 TYR B C 1
ATOM 4128 O O . TYR B 1 26 ? 21.047 -13.516 -0.143 1 98.94 26 TYR B O 1
ATOM 4136 N N . ARG B 1 27 ? 19.328 -14.828 0.377 1 98.69 27 ARG B N 1
ATOM 4137 C CA . ARG B 1 27 ? 20.062 -15.805 1.185 1 98.69 27 ARG B CA 1
ATOM 4138 C C . ARG B 1 27 ? 19.734 -17.234 0.752 1 98.69 27 ARG B C 1
ATOM 4140 O O . ARG B 1 27 ? 18.562 -17.578 0.557 1 98.69 27 ARG B O 1
ATOM 4147 N N . GLN B 1 28 ? 20.719 -18.078 0.535 1 97.88 28 GLN B N 1
ATOM 4148 C CA . GLN B 1 28 ? 20.578 -19.5 0.231 1 97.88 28 GLN B CA 1
ATOM 4149 C C . GLN B 1 28 ? 21.688 -20.312 0.887 1 97.88 28 GLN B C 1
ATOM 4151 O O . GLN B 1 28 ? 22.844 -20.234 0.467 1 97.88 28 GLN B O 1
ATOM 4156 N N . GLY B 1 29 ? 21.328 -21.078 1.856 1 95.56 29 GLY B N 1
ATOM 4157 C CA . GLY B 1 29 ? 22.375 -21.719 2.648 1 95.56 29 GLY B CA 1
ATOM 4158 C C . GLY B 1 29 ? 23.328 -20.734 3.289 1 95.56 29 GLY B C 1
ATOM 4159 O O . GLY B 1 29 ? 22.906 -19.797 3.975 1 95.56 29 GLY B O 1
ATOM 4160 N N . TYR B 1 30 ? 24.609 -20.859 2.988 1 94.5 30 TYR B N 1
ATOM 4161 C CA . TYR B 1 30 ? 25.609 -19.984 3.582 1 94.5 30 TYR B CA 1
ATOM 4162 C C . TYR B 1 30 ? 25.922 -18.812 2.662 1 94.5 30 TYR B C 1
ATOM 4164 O O . TYR B 1 30 ? 26.641 -17.891 3.045 1 94.5 30 TYR B O 1
ATOM 4172 N N . ARG B 1 31 ? 25.328 -18.844 1.583 1 97 31 ARG B N 1
ATOM 4173 C CA . ARG B 1 31 ? 25.578 -17.766 0.626 1 97 31 ARG B CA 1
ATOM 4174 C C . ARG B 1 31 ? 24.547 -16.656 0.777 1 97 31 ARG B C 1
ATOM 4176 O O . ARG B 1 31 ? 23.391 -16.922 1.126 1 97 31 ARG B O 1
ATOM 4183 N N . GLY B 1 32 ? 25.016 -15.438 0.535 1 98.19 32 GLY B N 1
ATOM 4184 C CA . GLY B 1 32 ? 24.125 -14.289 0.539 1 98.19 32 GLY B CA 1
ATOM 4185 C C . GLY B 1 32 ? 24.641 -13.125 -0.274 1 98.19 32 GLY B C 1
ATOM 4186 O O . GLY B 1 32 ? 25.844 -13 -0.49 1 98.19 32 GLY B O 1
ATOM 4187 N N . VAL B 1 33 ? 23.75 -12.375 -0.78 1 98.62 33 VAL B N 1
ATOM 4188 C CA . VAL B 1 33 ? 24.062 -11.117 -1.46 1 98.62 33 VAL B CA 1
ATOM 4189 C C . VAL B 1 33 ? 23.219 -9.984 -0.873 1 98.62 33 VAL B C 1
ATOM 4191 O O . VAL B 1 33 ? 22.016 -10.133 -0.684 1 98.62 33 VAL B O 1
ATOM 4194 N N . THR B 1 34 ? 23.906 -8.891 -0.478 1 98.88 34 THR B N 1
ATOM 4195 C CA . THR B 1 34 ? 23.203 -7.727 0.037 1 98.88 34 THR B CA 1
ATOM 4196 C C . THR B 1 34 ? 22.531 -6.957 -1.097 1 98.88 34 THR B C 1
ATOM 4198 O O . THR B 1 34 ? 22.797 -7.215 -2.273 1 98.88 34 THR B O 1
ATOM 4201 N N . HIS B 1 35 ? 21.672 -6.02 -0.772 1 98.88 35 HIS B N 1
ATOM 4202 C CA . HIS B 1 35 ? 21.031 -5.207 -1.796 1 98.88 35 HIS B CA 1
ATOM 4203 C C . HIS B 1 35 ? 22.062 -4.422 -2.604 1 98.88 35 HIS B C 1
ATOM 4205 O O . HIS B 1 35 ? 21.922 -4.27 -3.818 1 98.88 35 HIS B O 1
ATOM 4211 N N . ALA B 1 36 ? 23.094 -3.914 -1.968 1 98.62 36 ALA B N 1
ATOM 4212 C CA . ALA B 1 36 ? 24.156 -3.217 -2.689 1 98.62 36 ALA B CA 1
ATOM 4213 C C . ALA B 1 36 ? 24.875 -4.16 -3.648 1 98.62 36 ALA B C 1
ATOM 4215 O O . ALA B 1 36 ? 25.094 -3.816 -4.809 1 98.62 36 ALA B O 1
ATOM 4216 N N . GLN B 1 37 ? 25.188 -5.34 -3.131 1 98.75 37 GLN B N 1
ATOM 4217 C CA . GLN B 1 37 ? 25.875 -6.328 -3.959 1 98.75 37 GLN B CA 1
ATOM 4218 C C . GLN B 1 37 ? 24.984 -6.801 -5.102 1 98.75 37 GLN B C 1
ATOM 4220 O O . GLN B 1 37 ? 25.453 -7.062 -6.207 1 98.75 37 GLN B O 1
ATOM 4225 N N . LEU B 1 38 ? 23.703 -6.969 -4.816 1 98.81 38 LEU B N 1
ATOM 4226 C CA . LEU B 1 38 ? 22.766 -7.387 -5.855 1 98.81 38 LEU B CA 1
ATOM 4227 C C . LEU B 1 38 ? 22.766 -6.395 -7.016 1 98.81 38 LEU B C 1
ATOM 4229 O O . LEU B 1 38 ? 22.844 -6.797 -8.18 1 98.81 38 LEU B O 1
ATOM 4233 N N . ARG B 1 39 ? 22.672 -5.113 -6.734 1 98.69 39 ARG B N 1
ATOM 4234 C CA . ARG B 1 39 ? 22.703 -4.102 -7.789 1 98.69 39 ARG B CA 1
ATOM 4235 C C . ARG B 1 39 ? 24.016 -4.145 -8.555 1 98.69 39 ARG B C 1
ATOM 4237 O O . ARG B 1 39 ? 24.031 -4.078 -9.781 1 98.69 39 ARG B O 1
ATOM 4244 N N . ASP B 1 40 ? 25.109 -4.23 -7.828 1 98.44 40 ASP B N 1
ATOM 4245 C CA . ASP B 1 40 ? 26.422 -4.254 -8.461 1 98.44 40 ASP B CA 1
ATOM 4246 C C . ASP B 1 40 ? 26.562 -5.434 -9.422 1 98.44 40 ASP B C 1
ATOM 4248 O O . ASP B 1 40 ? 27 -5.273 -10.555 1 98.44 40 ASP B O 1
ATOM 4252 N N . ARG B 1 41 ? 26.172 -6.574 -8.969 1 98.5 41 ARG B N 1
ATOM 4253 C CA . ARG B 1 41 ? 26.266 -7.77 -9.797 1 98.5 41 ARG B CA 1
ATOM 4254 C C . ARG B 1 41 ? 25.297 -7.691 -10.977 1 98.5 41 ARG B C 1
ATOM 4256 O O . ARG B 1 41 ? 25.625 -8.148 -12.078 1 98.5 41 ARG B O 1
ATOM 4263 N N . ALA B 1 42 ? 24.141 -7.152 -10.75 1 98.62 42 ALA B N 1
ATOM 4264 C CA . ALA B 1 42 ? 23.172 -6.961 -11.828 1 98.62 42 ALA B CA 1
ATOM 4265 C C . ALA B 1 42 ? 23.734 -6.027 -12.898 1 98.62 42 ALA B C 1
ATOM 4267 O O . ALA B 1 42 ? 23.578 -6.277 -14.094 1 98.62 42 ALA B O 1
ATOM 4268 N N . VAL B 1 43 ? 24.391 -4.938 -12.469 1 98.56 43 VAL B N 1
ATOM 4269 C CA . VAL B 1 43 ? 24.984 -3.979 -13.391 1 98.56 43 VAL B CA 1
ATOM 4270 C C . VAL B 1 43 ? 26.047 -4.672 -14.234 1 98.56 43 VAL B C 1
ATOM 4272 O O . VAL B 1 43 ? 26.109 -4.492 -15.453 1 98.56 43 VAL B O 1
ATOM 4275 N N . ARG B 1 44 ? 26.875 -5.469 -13.633 1 98.44 44 ARG B N 1
ATOM 4276 C CA . ARG B 1 44 ? 27.922 -6.207 -14.344 1 98.44 44 ARG B CA 1
ATOM 4277 C C . ARG B 1 44 ? 27.297 -7.207 -15.32 1 98.44 44 ARG B C 1
ATOM 4279 O O . ARG B 1 44 ? 27.812 -7.398 -16.422 1 98.44 44 ARG B O 1
ATOM 4286 N N . LEU B 1 45 ? 26.266 -7.863 -14.867 1 98.5 45 LEU B N 1
ATOM 4287 C CA . LEU B 1 45 ? 25.562 -8.797 -15.734 1 98.5 45 LEU B CA 1
ATOM 4288 C C . LEU B 1 45 ? 25.062 -8.102 -17 1 98.5 45 LEU B C 1
ATOM 4290 O O . LEU B 1 45 ? 25.203 -8.625 -18.094 1 98.5 45 LEU B O 1
ATOM 4294 N N . VAL B 1 46 ? 24.422 -6.922 -16.828 1 98.69 46 VAL B N 1
ATOM 4295 C CA . VAL B 1 46 ? 23.891 -6.152 -17.953 1 98.69 46 VAL B CA 1
ATOM 4296 C C . VAL B 1 46 ? 25.031 -5.773 -18.906 1 98.69 46 VAL B C 1
ATOM 4298 O O . VAL B 1 46 ? 24.906 -5.891 -20.125 1 98.69 46 VAL B O 1
ATOM 4301 N N . ALA B 1 47 ? 26.156 -5.336 -18.297 1 98.5 47 ALA B N 1
ATOM 4302 C CA . ALA B 1 47 ? 27.328 -4.965 -19.094 1 98.5 47 ALA B CA 1
ATOM 4303 C C . ALA B 1 47 ? 27.859 -6.168 -19.875 1 98.5 47 ALA B C 1
ATOM 4305 O O . ALA B 1 47 ? 28.219 -6.051 -21.047 1 98.5 47 ALA B O 1
ATOM 4306 N N . ALA B 1 48 ? 27.953 -7.281 -19.219 1 98.38 48 ALA B N 1
ATOM 4307 C CA . ALA B 1 48 ? 28.438 -8.5 -19.875 1 98.38 48 ALA B CA 1
ATOM 4308 C C . ALA B 1 48 ? 27.516 -8.906 -21.016 1 98.38 48 ALA B C 1
ATOM 4310 O O . ALA B 1 48 ? 27.969 -9.312 -22.078 1 98.38 48 ALA B O 1
ATOM 4311 N N . MET B 1 49 ? 26.234 -8.82 -20.812 1 98.44 49 MET B N 1
ATOM 4312 C CA . MET B 1 49 ? 25.266 -9.133 -21.859 1 98.44 49 MET B CA 1
ATOM 4313 C C . MET B 1 49 ? 25.406 -8.172 -23.047 1 98.44 49 MET B C 1
ATOM 4315 O O . MET B 1 49 ? 25.344 -8.586 -24.203 1 98.44 49 MET B O 1
ATOM 4319 N N . ALA B 1 50 ? 25.578 -6.906 -22.703 1 98 50 ALA B N 1
ATOM 4320 C CA . ALA B 1 50 ? 25.75 -5.902 -23.75 1 98 50 ALA B CA 1
ATOM 4321 C C . ALA B 1 50 ? 26.984 -6.211 -24.594 1 98 50 ALA B C 1
ATOM 4323 O O . ALA B 1 50 ? 26.984 -6.004 -25.812 1 98 50 ALA B O 1
ATOM 4324 N N . GLU B 1 51 ? 28.047 -6.672 -24.016 1 96.69 51 GLU B N 1
ATOM 4325 C CA . GLU B 1 51 ? 29.297 -6.977 -24.688 1 96.69 51 GLU B CA 1
ATOM 4326 C C . GLU B 1 51 ? 29.109 -8.086 -25.734 1 96.69 51 GLU B C 1
ATOM 4328 O O . GLU B 1 51 ? 29.828 -8.125 -26.734 1 96.69 51 GLU B O 1
ATOM 4333 N N . VAL B 1 52 ? 28.172 -8.914 -25.484 1 96.06 52 VAL B N 1
ATOM 4334 C CA . VAL B 1 52 ? 27.969 -10.008 -26.422 1 96.06 52 VAL B CA 1
ATOM 4335 C C . VAL B 1 52 ? 26.797 -9.68 -27.344 1 96.06 52 VAL B C 1
ATOM 4337 O O . VAL B 1 52 ? 26.25 -10.562 -28.016 1 96.06 52 VAL B O 1
ATOM 4340 N N . GLY B 1 53 ? 26.25 -8.461 -27.281 1 96.81 53 GLY B N 1
ATOM 4341 C CA . GLY B 1 53 ? 25.359 -7.977 -28.328 1 96.81 53 GLY B CA 1
ATOM 4342 C C . GLY B 1 53 ? 23.922 -7.836 -27.875 1 96.81 53 GLY B C 1
ATOM 4343 O O . GLY B 1 53 ? 23.047 -7.43 -28.641 1 96.81 53 GLY B O 1
ATOM 4344 N N . VAL B 1 54 ? 23.609 -8.141 -26.625 1 98.12 54 VAL B N 1
ATOM 4345 C CA . VAL B 1 54 ? 22.25 -8 -26.109 1 98.12 54 VAL B CA 1
ATOM 4346 C C . VAL B 1 54 ? 21.906 -6.52 -25.969 1 98.12 54 VAL B C 1
ATOM 4348 O O . VAL B 1 54 ? 22.734 -5.715 -25.531 1 98.12 54 VAL B O 1
ATOM 4351 N N . LYS B 1 55 ? 20.719 -6.184 -26.359 1 98.19 55 LYS B N 1
ATOM 4352 C CA . LYS B 1 55 ? 20.203 -4.82 -26.25 1 98.19 55 LYS B CA 1
ATOM 4353 C C . LYS B 1 55 ? 18.969 -4.773 -25.359 1 98.19 55 LYS B C 1
ATOM 4355 O O . LYS B 1 55 ? 18.406 -5.812 -25.016 1 98.19 55 LYS B O 1
ATOM 4360 N N . ARG B 1 56 ? 18.578 -3.561 -24.984 1 97.88 56 ARG B N 1
ATOM 4361 C CA . ARG B 1 56 ? 17.312 -3.348 -24.297 1 97.88 56 ARG B CA 1
ATOM 4362 C C . ARG B 1 56 ? 16.156 -3.953 -25.078 1 97.88 56 ARG B C 1
ATOM 4364 O O . ARG B 1 56 ? 16.062 -3.773 -26.281 1 97.88 56 ARG B O 1
ATOM 4371 N N . GLN B 1 57 ? 15.305 -4.73 -24.359 1 98.56 57 GLN B N 1
ATOM 4372 C CA . GLN B 1 57 ? 14.102 -5.398 -24.828 1 98.56 57 GLN B CA 1
ATOM 4373 C C . GLN B 1 57 ? 14.445 -6.633 -25.656 1 98.56 57 GLN B C 1
ATOM 4375 O O . GLN B 1 57 ? 13.555 -7.293 -26.203 1 98.56 57 GLN B O 1
ATOM 4380 N N . ASP B 1 58 ? 15.812 -6.957 -25.828 1 98.56 58 ASP B N 1
ATOM 4381 C CA . ASP B 1 58 ? 16.141 -8.328 -26.219 1 98.56 58 ASP B CA 1
ATOM 4382 C C . ASP B 1 58 ? 15.766 -9.312 -25.109 1 98.56 58 ASP B C 1
ATOM 4384 O O . ASP B 1 58 ? 15.555 -8.914 -23.953 1 98.56 58 ASP B O 1
ATOM 4388 N N . ARG B 1 59 ? 15.68 -10.609 -25.453 1 98.62 59 ARG B N 1
ATOM 4389 C CA . ARG B 1 59 ? 15.227 -11.617 -24.5 1 98.62 59 ARG B CA 1
ATOM 4390 C C . ARG B 1 59 ? 16.375 -12.484 -24.031 1 98.62 59 ARG B C 1
ATOM 4392 O O . ARG B 1 59 ? 17.25 -12.859 -24.828 1 98.62 59 ARG B O 1
ATOM 4399 N N . ILE B 1 60 ? 16.406 -12.734 -22.797 1 98.75 60 ILE B N 1
ATOM 4400 C CA . ILE B 1 60 ? 17.219 -13.812 -22.219 1 98.75 60 ILE B CA 1
ATOM 4401 C C . ILE B 1 60 ? 16.312 -14.805 -21.516 1 98.75 60 ILE B C 1
ATOM 4403 O O . ILE B 1 60 ? 15.164 -14.484 -21.172 1 98.75 60 ILE B O 1
ATOM 4407 N N . ALA B 1 61 ? 16.797 -16.047 -21.328 1 98.31 61 ALA B N 1
ATOM 4408 C CA . ALA B 1 61 ? 16.031 -17.062 -20.656 1 98.31 61 ALA B CA 1
ATOM 4409 C C . ALA B 1 61 ? 16.797 -17.641 -19.469 1 98.31 61 ALA B C 1
ATOM 4411 O O . ALA B 1 61 ? 18.031 -17.641 -19.453 1 98.31 61 ALA B O 1
ATOM 4412 N N . VAL B 1 62 ? 16.062 -18.047 -18.484 1 98.38 62 VAL B N 1
ATOM 4413 C CA . VAL B 1 62 ? 16.656 -18.719 -17.328 1 98.38 62 VAL B CA 1
ATOM 4414 C C . VAL B 1 62 ? 15.961 -20.062 -17.094 1 98.38 62 VAL B C 1
ATOM 4416 O O . VAL B 1 62 ? 14.734 -20.141 -17.125 1 98.38 62 VAL B O 1
ATOM 4419 N N . LEU B 1 63 ? 16.719 -21.078 -17.062 1 96.19 63 LEU B N 1
ATOM 4420 C CA . LEU B 1 63 ? 16.312 -22.422 -16.688 1 96.19 63 LEU B CA 1
ATOM 4421 C C . LEU B 1 63 ? 17.062 -22.891 -15.445 1 96.19 63 LEU B C 1
ATOM 4423 O O . LEU B 1 63 ? 18.188 -23.391 -15.539 1 96.19 63 LEU B O 1
ATOM 4427 N N . SER B 1 64 ? 16.406 -22.703 -14.328 1 96.44 64 SER B N 1
ATOM 4428 C CA . SER B 1 64 ? 17.047 -23 -13.047 1 96.44 64 SER B CA 1
ATOM 4429 C C . SER B 1 64 ? 16.016 -23.156 -11.93 1 96.44 64 SER B C 1
ATOM 4431 O O . SER B 1 64 ? 14.883 -22.688 -12.055 1 96.44 64 SER B O 1
ATOM 4433 N N . ARG B 1 65 ? 16.406 -23.938 -10.93 1 95.19 65 ARG B N 1
ATOM 4434 C CA . ARG B 1 65 ? 15.672 -23.875 -9.672 1 95.19 65 ARG B CA 1
ATOM 4435 C C . ARG B 1 65 ? 15.906 -22.547 -8.969 1 95.19 65 ARG B C 1
ATOM 4437 O O . ARG B 1 65 ? 16.594 -21.656 -9.5 1 95.19 65 ARG B O 1
ATOM 4444 N N . ASN B 1 66 ? 15.195 -22.344 -7.828 1 97.56 66 ASN B N 1
ATOM 4445 C CA . ASN B 1 66 ? 15.43 -21.141 -7.043 1 97.56 66 ASN B CA 1
ATOM 4446 C C . ASN B 1 66 ? 16.906 -20.984 -6.691 1 97.56 66 ASN B C 1
ATOM 4448 O O . ASN B 1 66 ? 17.531 -21.906 -6.18 1 97.56 66 ASN B O 1
ATOM 4452 N N . SER B 1 67 ? 17.469 -19.859 -7.016 1 97.94 67 SER B N 1
ATOM 4453 C CA . SER B 1 67 ? 18.875 -19.609 -6.73 1 97.94 67 SER B CA 1
ATOM 4454 C C . SER B 1 67 ? 19.156 -18.109 -6.652 1 97.94 67 SER B C 1
ATOM 4456 O O . SER B 1 67 ? 18.344 -17.297 -7.094 1 97.94 67 SER B O 1
ATOM 4458 N N . ILE B 1 68 ? 20.266 -17.812 -6.035 1 98.5 68 ILE B N 1
ATOM 4459 C CA . ILE B 1 68 ? 20.703 -16.422 -5.961 1 98.5 68 ILE B CA 1
ATOM 4460 C C . ILE B 1 68 ? 20.953 -15.875 -7.367 1 98.5 68 ILE B C 1
ATOM 4462 O O . ILE B 1 68 ? 20.609 -14.734 -7.672 1 98.5 68 ILE B O 1
ATOM 4466 N N . GLU B 1 69 ? 21.484 -16.734 -8.289 1 98.62 69 GLU B N 1
ATOM 4467 C CA . GLU B 1 69 ? 21.766 -16.344 -9.672 1 98.62 69 GLU B CA 1
ATOM 4468 C C . GLU B 1 69 ? 20.484 -15.977 -10.406 1 98.62 69 GLU B C 1
ATOM 4470 O O . GLU B 1 69 ? 20.469 -15.008 -11.172 1 98.62 69 GLU B O 1
ATOM 4475 N N . PHE B 1 70 ? 19.469 -16.781 -10.156 1 98.62 70 PHE B N 1
ATOM 4476 C CA . PHE B 1 70 ? 18.156 -16.438 -10.703 1 98.62 70 PHE B CA 1
ATOM 4477 C C . PHE B 1 70 ? 17.734 -15.047 -10.25 1 98.62 70 PHE B C 1
ATOM 4479 O O . PHE B 1 70 ? 17.266 -14.242 -11.055 1 98.62 70 PHE B O 1
ATOM 4486 N N . GLY B 1 71 ? 17.938 -14.727 -8.969 1 98.81 71 GLY B N 1
ATOM 4487 C CA . GLY B 1 71 ? 17.641 -13.414 -8.422 1 98.81 71 GLY B CA 1
ATOM 4488 C C . GLY B 1 71 ? 18.453 -12.305 -9.055 1 98.81 71 GLY B C 1
ATOM 4489 O O . GLY B 1 71 ? 17.938 -11.211 -9.297 1 98.81 71 GLY B O 1
ATOM 4490 N N . GLU B 1 72 ? 19.703 -12.578 -9.305 1 98.88 72 GLU B N 1
ATOM 4491 C CA . GLU B 1 72 ? 20.562 -11.594 -9.945 1 98.88 72 GLU B CA 1
ATOM 4492 C C . GLU B 1 72 ? 20.125 -11.305 -11.375 1 98.88 72 GLU B C 1
ATOM 4494 O O . GLU B 1 72 ? 20.141 -10.156 -11.812 1 98.88 72 GLU B O 1
ATOM 4499 N N . LEU B 1 73 ? 19.719 -12.352 -12.062 1 98.88 73 LEU B N 1
ATOM 4500 C CA . LEU B 1 73 ? 19.188 -12.18 -13.414 1 98.88 73 LEU B CA 1
ATOM 4501 C C . LEU B 1 73 ? 17.906 -11.352 -13.398 1 98.88 73 LEU B C 1
ATOM 4503 O O . LEU B 1 73 ? 17.703 -10.508 -14.266 1 98.88 73 LEU B O 1
ATOM 4507 N N . ASN B 1 74 ? 17.109 -11.648 -12.438 1 98.88 74 ASN B N 1
ATOM 4508 C CA . ASN B 1 74 ? 15.891 -10.867 -12.242 1 98.88 74 ASN B CA 1
ATOM 4509 C C . ASN B 1 74 ? 16.203 -9.391 -12.055 1 98.88 74 ASN B C 1
ATOM 4511 O O . ASN B 1 74 ? 15.602 -8.539 -12.719 1 98.88 74 ASN B O 1
ATOM 4515 N N . ALA B 1 75 ? 17.125 -9.086 -11.188 1 98.88 75 ALA B N 1
ATOM 4516 C CA . ALA B 1 75 ? 17.516 -7.699 -10.93 1 98.88 75 ALA B CA 1
ATOM 4517 C C . ALA B 1 75 ? 18.109 -7.055 -12.18 1 98.88 75 ALA B C 1
ATOM 4519 O O . ALA B 1 75 ? 17.828 -5.887 -12.469 1 98.88 75 ALA B O 1
ATOM 4520 N N . ALA B 1 76 ? 18.922 -7.773 -12.906 1 98.81 76 ALA B N 1
ATOM 4521 C CA . ALA B 1 76 ? 19.531 -7.262 -14.133 1 98.81 76 ALA B CA 1
ATOM 4522 C C . ALA B 1 76 ? 18.453 -6.891 -15.164 1 98.81 76 ALA B C 1
ATOM 4524 O O . ALA B 1 76 ? 18.531 -5.832 -15.789 1 98.81 76 ALA B O 1
ATOM 4525 N N . ALA B 1 77 ? 17.5 -7.773 -15.289 1 98.75 77 ALA B N 1
ATOM 4526 C CA . ALA B 1 77 ? 16.391 -7.516 -16.203 1 98.75 77 ALA B CA 1
ATOM 4527 C C . ALA B 1 77 ? 15.594 -6.293 -15.773 1 98.75 77 ALA B C 1
ATOM 4529 O O . ALA B 1 77 ? 15.242 -5.445 -16.609 1 98.75 77 ALA B O 1
ATOM 4530 N N . GLN B 1 78 ? 15.352 -6.164 -14.516 1 98.75 78 GLN B N 1
ATOM 4531 C CA . GLN B 1 78 ? 14.594 -5.043 -13.969 1 98.75 78 GLN B CA 1
ATOM 4532 C C . GLN B 1 78 ? 15.328 -3.725 -14.188 1 98.75 78 GLN B C 1
ATOM 4534 O O . GLN B 1 78 ? 14.719 -2.719 -14.547 1 98.75 78 GLN B O 1
ATOM 4539 N N . LEU B 1 79 ? 16.609 -3.748 -14.031 1 98.44 79 LEU B N 1
ATOM 4540 C CA . LEU B 1 79 ? 17.422 -2.541 -14.164 1 98.44 79 LEU B CA 1
ATOM 4541 C C . LEU B 1 79 ? 17.516 -2.104 -15.617 1 98.44 79 LEU B C 1
ATOM 4543 O O . LEU B 1 79 ? 17.484 -0.907 -15.914 1 98.44 79 LEU B O 1
ATOM 4547 N N . SER B 1 80 ? 17.578 -3.016 -16.531 1 98.44 80 SER B N 1
ATOM 4548 C CA . SER B 1 80 ? 18.078 -2.732 -17.859 1 98.44 80 SER B CA 1
ATOM 4549 C C . SER B 1 80 ? 16.953 -2.641 -18.875 1 98.44 80 SER B C 1
ATOM 4551 O O . SER B 1 80 ? 17.109 -2.047 -19.953 1 98.44 80 SER B O 1
ATOM 4553 N N . GLY B 1 81 ? 15.867 -3.287 -18.578 1 98.5 81 GLY B N 1
ATOM 4554 C CA . GLY B 1 81 ? 14.812 -3.41 -19.578 1 98.5 81 GLY B CA 1
ATOM 4555 C C . GLY B 1 81 ? 14.992 -4.602 -20.5 1 98.5 81 GLY B C 1
ATOM 4556 O O . GLY B 1 81 ? 14.203 -4.809 -21.422 1 98.5 81 GLY B O 1
ATOM 4557 N N . ILE B 1 82 ? 16.062 -5.363 -20.312 1 98.81 82 ILE B N 1
ATOM 4558 C CA . ILE B 1 82 ? 16.156 -6.66 -20.984 1 98.81 82 ILE B CA 1
ATOM 4559 C C . ILE B 1 82 ? 15.031 -7.57 -20.5 1 98.81 82 ILE B C 1
ATOM 4561 O O . ILE B 1 82 ? 14.719 -7.602 -19.297 1 98.81 82 ILE B O 1
ATOM 4565 N N . VAL B 1 83 ? 14.406 -8.32 -21.422 1 98.88 83 VAL B N 1
ATOM 4566 C CA . VAL B 1 83 ? 13.258 -9.156 -21.078 1 98.88 83 VAL B CA 1
ATOM 4567 C C . VAL B 1 83 ? 13.734 -10.5 -20.531 1 98.88 83 VAL B C 1
ATOM 4569 O O . VAL B 1 83 ? 14.57 -11.164 -21.141 1 98.88 83 VAL B O 1
ATOM 4572 N N . LEU B 1 84 ? 13.266 -10.891 -19.391 1 98.88 84 LEU B N 1
ATOM 4573 C CA . LEU B 1 84 ? 13.594 -12.188 -18.812 1 98.88 84 LEU B CA 1
ATOM 4574 C C . LEU B 1 84 ? 12.484 -13.195 -19.078 1 98.88 84 LEU B C 1
ATOM 4576 O O . LEU B 1 84 ? 11.352 -13.023 -18.609 1 98.88 84 LEU B O 1
ATOM 4580 N N . ALA B 1 85 ? 12.781 -14.211 -19.797 1 98.62 85 ALA B N 1
ATOM 4581 C CA . ALA B 1 85 ? 11.891 -15.352 -19.969 1 98.62 85 ALA B CA 1
ATOM 4582 C C . ALA B 1 85 ? 12.234 -16.484 -19.016 1 98.62 85 ALA B C 1
ATOM 4584 O O . ALA B 1 85 ? 13.383 -16.938 -18.953 1 98.62 85 ALA B O 1
ATOM 4585 N N . THR B 1 86 ? 11.273 -16.922 -18.297 1 97.56 86 THR B N 1
ATOM 4586 C CA . THR B 1 86 ? 11.531 -18.016 -17.359 1 97.56 86 THR B CA 1
ATOM 4587 C C . THR B 1 86 ? 11.039 -19.344 -17.922 1 97.56 86 THR B C 1
ATOM 4589 O O . THR B 1 86 ? 9.914 -19.438 -18.422 1 97.56 86 THR B O 1
ATOM 4592 N N . ILE B 1 87 ? 11.883 -20.297 -17.875 1 93.25 87 ILE B N 1
ATOM 4593 C CA . ILE B 1 87 ? 11.562 -21.609 -18.422 1 93.25 87 ILE B CA 1
ATOM 4594 C C . ILE B 1 87 ? 11.352 -22.594 -17.266 1 93.25 87 ILE B C 1
ATOM 4596 O O . ILE B 1 87 ? 12.195 -22.703 -16.375 1 93.25 87 ILE B O 1
ATOM 4600 N N . ASN B 1 88 ? 10.242 -23.297 -17.297 1 89.19 88 ASN B N 1
ATOM 4601 C CA . ASN B 1 88 ? 9.906 -24.297 -16.281 1 89.19 88 ASN B CA 1
ATOM 4602 C C . ASN B 1 88 ? 10.828 -25.516 -16.375 1 89.19 88 ASN B C 1
ATOM 4604 O O . ASN B 1 88 ? 10.797 -26.25 -17.375 1 89.19 88 ASN B O 1
ATOM 4608 N N . PHE B 1 89 ? 11.633 -25.75 -15.398 1 88.62 89 PHE B N 1
ATOM 4609 C CA . PHE B 1 89 ? 12.633 -26.812 -15.422 1 88.62 89 PHE B CA 1
ATOM 4610 C C . PHE B 1 89 ? 11.977 -28.172 -15.336 1 88.62 89 PHE B C 1
ATOM 4612 O O . PHE B 1 89 ? 12.633 -29.203 -15.523 1 88.62 89 PHE B O 1
ATOM 4619 N N . ARG B 1 90 ? 10.672 -28.219 -15.125 1 80.94 90 ARG B N 1
ATOM 4620 C CA . ARG B 1 90 ? 9.961 -29.484 -15.023 1 80.94 90 ARG B CA 1
ATOM 4621 C C . ARG B 1 90 ? 9.398 -29.906 -16.375 1 80.94 90 ARG B C 1
ATOM 4623 O O . ARG B 1 90 ? 8.852 -31 -16.5 1 80.94 90 ARG B O 1
ATOM 4630 N N . LEU B 1 91 ? 9.539 -29.078 -17.375 1 80.25 91 LEU B N 1
ATOM 4631 C CA . LEU B 1 91 ? 9.008 -29.375 -18.703 1 80.25 91 LEU B CA 1
ATOM 4632 C C . LEU B 1 91 ? 9.805 -30.5 -19.359 1 80.25 91 LEU B C 1
ATOM 4634 O O . LEU B 1 91 ? 10.992 -30.672 -19.062 1 80.25 91 LEU B O 1
ATOM 4638 N N . SER B 1 92 ? 9.125 -31.188 -20.297 1 80.62 92 SER B N 1
ATOM 4639 C CA . SER B 1 92 ? 9.828 -32.125 -21.156 1 80.62 92 SER B CA 1
ATOM 4640 C C . SER B 1 92 ? 10.734 -31.406 -22.156 1 80.62 92 SER B C 1
ATOM 4642 O O . SER B 1 92 ? 10.602 -30.203 -22.359 1 80.62 92 SER B O 1
ATOM 4644 N N . VAL B 1 93 ? 11.625 -32.156 -22.719 1 84.06 93 VAL B N 1
ATOM 4645 C CA . VAL B 1 93 ? 12.594 -31.594 -23.656 1 84.06 93 VAL B CA 1
ATOM 4646 C C . VAL B 1 93 ? 11.867 -30.938 -24.828 1 84.06 93 VAL B C 1
ATOM 4648 O O . VAL B 1 93 ? 12.148 -29.797 -25.188 1 84.06 93 VAL B O 1
ATOM 4651 N N . PRO B 1 94 ? 10.859 -31.609 -25.391 1 83.38 94 PRO B N 1
ATOM 4652 C CA . PRO B 1 94 ? 10.141 -30.969 -26.5 1 83.38 94 PRO B CA 1
ATOM 4653 C C . PRO B 1 94 ? 9.414 -29.688 -26.078 1 83.38 94 PRO B C 1
ATOM 4655 O O . PRO B 1 94 ? 9.352 -28.734 -26.844 1 83.38 94 PRO B O 1
ATOM 4658 N N . GLU B 1 95 ? 8.922 -29.719 -24.891 1 83.25 95 GLU B N 1
ATOM 4659 C CA . GLU B 1 95 ? 8.227 -28.547 -24.375 1 83.25 95 GLU B CA 1
ATOM 4660 C C . GLU B 1 95 ? 9.203 -27.391 -24.156 1 83.25 95 GLU B C 1
ATOM 4662 O O . GLU B 1 95 ? 8.875 -26.234 -24.422 1 83.25 95 GLU B O 1
ATOM 4667 N N . MET B 1 96 ? 10.359 -27.719 -23.719 1 87.19 96 MET B N 1
ATOM 4668 C CA . MET B 1 96 ? 11.398 -26.703 -23.531 1 87.19 96 MET B CA 1
ATOM 4669 C C . MET B 1 96 ? 11.836 -26.109 -24.859 1 87.19 96 MET B C 1
ATOM 4671 O O . MET B 1 96 ? 12.031 -24.906 -24.984 1 87.19 96 MET B O 1
ATOM 4675 N N . ALA B 1 97 ? 11.945 -27.031 -25.781 1 88.81 97 ALA B N 1
ATOM 4676 C CA . ALA B 1 97 ? 12.328 -26.594 -27.125 1 88.81 97 ALA B CA 1
ATOM 4677 C C . ALA B 1 97 ? 11.289 -25.641 -27.703 1 88.81 97 ALA B C 1
ATOM 4679 O O . ALA B 1 97 ? 11.648 -24.641 -28.328 1 88.81 97 ALA B O 1
ATOM 4680 N N . ASP B 1 98 ? 10.109 -26.016 -27.516 1 88.38 98 ASP B N 1
ATOM 4681 C CA . ASP B 1 98 ? 9.023 -25.172 -28.016 1 88.38 98 ASP B CA 1
ATOM 4682 C C . ASP B 1 98 ? 9.055 -23.797 -27.344 1 88.38 98 ASP B C 1
ATOM 4684 O O . ASP B 1 98 ? 8.898 -22.766 -28.016 1 88.38 98 ASP B O 1
ATOM 4688 N N . ALA B 1 99 ? 9.242 -23.75 -26.062 1 90.75 99 ALA B N 1
ATOM 4689 C CA . ALA B 1 99 ? 9.305 -22.5 -25.328 1 90.75 99 ALA B CA 1
ATOM 4690 C C . ALA B 1 99 ? 10.445 -21.625 -25.828 1 90.75 99 ALA B C 1
ATOM 4692 O O . ALA B 1 99 ? 10.258 -20.422 -26.062 1 90.75 99 ALA B O 1
ATOM 4693 N N . LEU B 1 100 ? 11.578 -22.156 -26.062 1 94 100 LEU B N 1
ATOM 4694 C CA . LEU B 1 100 ? 12.758 -21.422 -26.5 1 94 100 LEU B CA 1
ATOM 4695 C C . LEU B 1 100 ? 12.586 -20.922 -27.938 1 94 100 LEU B C 1
ATOM 4697 O O . LEU B 1 100 ? 13.031 -19.812 -28.266 1 94 100 LEU B O 1
ATOM 4701 N N . ARG B 1 101 ? 11.938 -21.734 -28.719 1 93.19 101 ARG B N 1
ATOM 4702 C CA . ARG B 1 101 ? 11.695 -21.328 -30.094 1 93.19 101 ARG B CA 1
ATOM 4703 C C . ARG B 1 101 ? 10.758 -20.125 -30.156 1 93.19 101 ARG B C 1
ATOM 4705 O O . ARG B 1 101 ? 10.898 -19.266 -31.031 1 93.19 101 ARG B O 1
ATOM 4712 N N . ARG B 1 102 ? 9.844 -20.109 -29.297 1 92.81 102 ARG B N 1
ATOM 4713 C CA . ARG B 1 102 ? 8.883 -19 -29.266 1 92.81 102 ARG B CA 1
ATOM 4714 C C . ARG B 1 102 ? 9.531 -17.734 -28.734 1 92.81 102 ARG B C 1
ATOM 4716 O O . ARG B 1 102 ? 9.289 -16.641 -29.281 1 92.81 102 ARG B O 1
ATOM 4723 N N . VAL B 1 103 ? 10.367 -17.875 -27.734 1 95.88 103 VAL B N 1
ATOM 4724 C CA . VAL B 1 103 ? 10.969 -16.719 -27.062 1 95.88 103 VAL B CA 1
ATOM 4725 C C . VAL B 1 103 ? 12.172 -16.234 -27.875 1 95.88 103 VAL B C 1
ATOM 4727 O O . VAL B 1 103 ? 12.453 -15.039 -27.922 1 95.88 103 VAL B O 1
ATOM 4730 N N . GLU B 1 104 ? 12.906 -17.109 -28.453 1 96.81 104 GLU B N 1
ATOM 4731 C CA . GLU B 1 104 ? 14.125 -16.844 -29.203 1 96.81 104 GLU B CA 1
ATOM 4732 C C . GLU B 1 104 ? 15.086 -15.961 -28.406 1 96.81 104 GLU B C 1
ATOM 4734 O O . GLU B 1 104 ? 15.453 -14.867 -28.859 1 96.81 104 GLU B O 1
ATOM 4739 N N . PRO B 1 105 ? 15.578 -16.469 -27.297 1 98 105 PRO B N 1
ATOM 4740 C CA . PRO B 1 105 ? 16.469 -15.656 -26.453 1 98 105 PRO B CA 1
ATOM 4741 C C . PRO B 1 105 ? 17.875 -15.516 -27.031 1 98 105 PRO B C 1
ATOM 4743 O O . PRO B 1 105 ? 18.328 -16.391 -27.781 1 98 105 PRO B O 1
ATOM 4746 N N . SER B 1 106 ? 18.531 -14.414 -26.672 1 98 106 SER B N 1
ATOM 4747 C CA . SER B 1 106 ? 19.938 -14.211 -27.047 1 98 106 SER B CA 1
ATOM 4748 C C . SER B 1 106 ? 20.859 -15.078 -26.188 1 98 106 SER B C 1
ATOM 4750 O O . SER B 1 106 ? 21.922 -15.492 -26.656 1 98 106 SER B O 1
ATOM 4752 N N . ILE B 1 107 ? 20.484 -15.266 -24.984 1 98.06 107 ILE B N 1
ATOM 4753 C CA . ILE B 1 107 ? 21.25 -16.047 -24.016 1 98.06 107 ILE B CA 1
ATOM 4754 C C . ILE B 1 107 ? 20.312 -16.953 -23.219 1 98.06 107 ILE B C 1
ATOM 4756 O O . ILE B 1 107 ? 19.188 -16.547 -22.891 1 98.06 107 ILE B O 1
ATOM 4760 N N . VAL B 1 108 ? 20.703 -18.188 -22.938 1 97.62 108 VAL B N 1
ATOM 4761 C CA . VAL B 1 108 ? 20.031 -19.062 -21.969 1 97.62 108 VAL B CA 1
ATOM 4762 C C . VAL B 1 108 ? 20.953 -19.312 -20.781 1 97.62 108 VAL B C 1
ATOM 4764 O O . VAL B 1 108 ? 22 -19.938 -20.938 1 97.62 108 VAL B O 1
ATOM 4767 N N . PHE B 1 109 ? 20.594 -18.75 -19.656 1 98.12 109 PHE B N 1
ATOM 4768 C CA . PHE B 1 109 ? 21.234 -19.109 -18.406 1 98.12 109 PHE B CA 1
ATOM 4769 C C . PHE B 1 109 ? 20.641 -20.391 -17.828 1 98.12 109 PHE B C 1
ATOM 4771 O O . PHE B 1 109 ? 19.438 -20.469 -17.562 1 98.12 109 PHE B O 1
ATOM 4778 N N . CYS B 1 110 ? 21.453 -21.391 -17.641 1 96.75 110 CYS B N 1
ATOM 4779 C CA . CYS B 1 110 ? 20.953 -22.719 -17.312 1 96.75 110 CYS B CA 1
ATOM 4780 C C . CYS B 1 110 ? 21.734 -23.328 -16.156 1 96.75 110 CYS B C 1
ATOM 4782 O O . CYS B 1 110 ? 22.969 -23.328 -16.172 1 96.75 110 CYS B O 1
ATOM 4784 N N . ALA B 1 111 ? 20.969 -23.781 -15.133 1 96.19 111 ALA B N 1
ATOM 4785 C CA . ALA B 1 111 ? 21.641 -24.516 -14.062 1 96.19 111 ALA B CA 1
ATOM 4786 C C . ALA B 1 111 ? 22.359 -25.75 -14.617 1 96.19 111 ALA B C 1
ATOM 4788 O O . ALA B 1 111 ? 21.859 -26.406 -15.523 1 96.19 111 ALA B O 1
ATOM 4789 N N . GLU B 1 112 ? 23.438 -26.094 -14 1 94.38 112 GLU B N 1
ATOM 4790 C CA . GLU B 1 112 ? 24.297 -27.172 -14.469 1 94.38 112 GLU B CA 1
ATOM 4791 C C . GLU B 1 112 ? 23.531 -28.484 -14.609 1 94.38 112 GLU B C 1
ATOM 4793 O O . GLU B 1 112 ? 23.766 -29.25 -15.547 1 94.38 112 GLU B O 1
ATOM 4798 N N . GLU B 1 113 ? 22.609 -28.703 -13.75 1 91.38 113 GLU B N 1
ATOM 4799 C CA . GLU B 1 113 ? 21.875 -29.969 -13.727 1 91.38 113 GLU B CA 1
ATOM 4800 C C . GLU B 1 113 ? 21.016 -30.125 -14.984 1 91.38 113 GLU B C 1
ATOM 4802 O O . GLU B 1 113 ? 20.672 -31.25 -15.367 1 91.38 113 GLU B O 1
ATOM 4807 N N . PHE B 1 114 ? 20.734 -29.047 -15.672 1 91.38 114 PHE B N 1
ATOM 4808 C CA . PHE B 1 114 ? 19.828 -29.125 -16.828 1 91.38 114 PHE B CA 1
ATOM 4809 C C . PHE B 1 114 ? 20.609 -28.938 -18.125 1 91.38 114 PHE B C 1
ATOM 4811 O O . PHE B 1 114 ? 20.016 -28.984 -19.203 1 91.38 114 PHE B O 1
ATOM 4818 N N . MET B 1 115 ? 21.891 -28.781 -18.094 1 91.31 115 MET B N 1
ATOM 4819 C CA . MET B 1 115 ? 22.719 -28.469 -19.25 1 91.31 115 MET B CA 1
ATOM 4820 C C . MET B 1 115 ? 22.688 -29.625 -20.266 1 91.31 115 MET B C 1
ATOM 4822 O O . MET B 1 115 ? 22.625 -29.391 -21.469 1 91.31 115 MET B O 1
ATOM 4826 N N . PRO B 1 116 ? 22.719 -30.828 -19.844 1 86.44 116 PRO B N 1
ATOM 4827 C CA . PRO B 1 116 ? 22.703 -31.922 -20.812 1 86.44 116 PRO B CA 1
ATOM 4828 C C . PRO B 1 116 ? 21.438 -31.906 -21.688 1 86.44 116 PRO B C 1
ATOM 4830 O O . PRO B 1 116 ? 21.484 -32.344 -22.844 1 86.44 116 PRO B O 1
ATOM 4833 N N . VAL B 1 117 ? 20.438 -31.406 -21.125 1 83.31 117 VAL B N 1
ATOM 4834 C CA . VAL B 1 117 ? 19.156 -31.406 -21.812 1 83.31 117 VAL B CA 1
ATOM 4835 C C . VAL B 1 117 ? 19.078 -30.172 -22.719 1 83.31 117 VAL B C 1
ATOM 4837 O O . VAL B 1 117 ? 18.641 -30.281 -23.875 1 83.31 117 VAL B O 1
ATOM 4840 N N . ILE B 1 118 ? 19.578 -29.109 -22.312 1 87.94 118 ILE B N 1
ATOM 4841 C CA . ILE B 1 118 ? 19.281 -27.844 -22.984 1 87.94 118 ILE B CA 1
ATOM 4842 C C . ILE B 1 118 ? 20.297 -27.594 -24.094 1 87.94 118 ILE B C 1
ATOM 4844 O O . ILE B 1 118 ? 20.016 -26.891 -25.062 1 87.94 118 ILE B O 1
ATOM 4848 N N . ALA B 1 119 ? 21.469 -28.141 -23.984 1 86.25 119 ALA B N 1
ATOM 4849 C CA . ALA B 1 119 ? 22.5 -27.906 -25 1 86.25 119 ALA B CA 1
ATOM 4850 C C . ALA B 1 119 ? 22.016 -28.344 -26.375 1 86.25 119 ALA B C 1
ATOM 4852 O O . ALA B 1 119 ? 22.203 -27.641 -27.359 1 86.25 119 ALA B O 1
ATOM 4853 N N . ASP B 1 120 ? 21.375 -29.422 -26.406 1 84 120 ASP B N 1
ATOM 4854 C CA . ASP B 1 120 ? 20.859 -29.953 -27.672 1 84 120 ASP B CA 1
ATOM 4855 C C . ASP B 1 120 ? 19.672 -29.109 -28.172 1 84 120 ASP B C 1
ATOM 4857 O O . ASP B 1 120 ? 19.562 -28.844 -29.375 1 84 120 ASP B O 1
ATOM 4861 N N . VAL B 1 121 ? 18.875 -28.734 -27.281 1 88.31 121 VAL B N 1
ATOM 4862 C CA . VAL B 1 121 ? 17.688 -27.953 -27.625 1 88.31 121 VAL B CA 1
ATOM 4863 C C . VAL B 1 121 ? 18.094 -26.578 -28.156 1 88.31 121 VAL B C 1
ATOM 4865 O O . VAL B 1 121 ? 17.562 -26.125 -29.172 1 88.31 121 VAL B O 1
ATOM 4868 N N . ALA B 1 122 ? 19.062 -25.953 -27.531 1 87.94 122 ALA B N 1
ATOM 4869 C CA . ALA B 1 122 ? 19.5 -24.609 -27.875 1 87.94 122 ALA B CA 1
ATOM 4870 C C . ALA B 1 122 ? 20.109 -24.562 -29.266 1 87.94 122 ALA B C 1
ATOM 4872 O O . ALA B 1 122 ? 19.984 -23.562 -29.969 1 87.94 122 ALA B O 1
ATOM 4873 N N . ALA B 1 123 ? 20.672 -25.625 -29.656 1 85.31 123 ALA B N 1
ATOM 4874 C CA . ALA B 1 123 ? 21.328 -25.688 -30.969 1 85.31 123 ALA B CA 1
ATOM 4875 C C . ALA B 1 123 ? 20.297 -25.609 -32.094 1 85.31 123 ALA B C 1
ATOM 4877 O O . ALA B 1 123 ? 20.641 -25.234 -33.219 1 85.31 123 ALA B O 1
ATOM 4878 N N . HIS B 1 124 ? 19.109 -25.844 -31.797 1 87.06 124 HIS B N 1
ATOM 4879 C CA . HIS B 1 124 ? 18.078 -25.875 -32.812 1 87.06 124 HIS B CA 1
ATOM 4880 C C . HIS B 1 124 ? 17.172 -24.656 -32.75 1 87.06 124 HIS B C 1
ATOM 4882 O O . HIS B 1 124 ? 16.203 -24.531 -33.5 1 87.06 124 HIS B O 1
ATOM 4888 N N . VAL B 1 125 ? 17.469 -23.859 -31.812 1 89.88 125 VAL B N 1
ATOM 4889 C CA . VAL B 1 125 ? 16.734 -22.609 -31.719 1 89.88 125 VAL B CA 1
ATOM 4890 C C . VAL B 1 125 ? 17.266 -21.625 -32.75 1 89.88 125 VAL B C 1
ATOM 4892 O O . VAL B 1 125 ? 18.469 -21.375 -32.812 1 89.88 125 VAL B O 1
ATOM 4895 N N . PRO B 1 126 ? 16.406 -21.031 -33.562 1 89.31 126 PRO B N 1
ATOM 4896 C CA . PRO B 1 126 ? 16.844 -20.172 -34.688 1 89.31 126 PRO B CA 1
ATOM 4897 C C . PRO B 1 126 ? 17.719 -19.016 -34.219 1 89.31 126 PRO B C 1
ATOM 4899 O O . PRO B 1 126 ? 18.641 -18.609 -34.938 1 89.31 126 PRO B O 1
ATOM 4902 N N . SER B 1 127 ? 17.5 -18.438 -33.031 1 88.5 127 SER B N 1
ATOM 4903 C CA . SER B 1 127 ? 18.266 -17.281 -32.531 1 88.5 127 SER B CA 1
ATOM 4904 C C . SER B 1 127 ? 19.703 -17.672 -32.219 1 88.5 127 SER B C 1
ATOM 4906 O O . SER B 1 127 ? 20.578 -16.812 -32.062 1 88.5 127 SER B O 1
ATOM 4908 N N . GLY B 1 128 ? 20 -18.969 -32.094 1 91.12 128 GLY B N 1
ATOM 4909 C CA . GLY B 1 128 ? 21.344 -19.422 -31.703 1 91.12 128 GLY B CA 1
ATOM 4910 C C . GLY B 1 128 ? 21.812 -18.812 -30.406 1 91.12 128 GLY B C 1
ATOM 4911 O O . GLY B 1 128 ? 22.859 -18.156 -30.359 1 91.12 128 GLY B O 1
ATOM 4912 N N . PRO B 1 129 ? 21.094 -19.094 -29.344 1 95.19 129 PRO B N 1
ATOM 4913 C CA . PRO B 1 129 ? 21.422 -18.438 -28.078 1 95.19 129 PRO B CA 1
ATOM 4914 C C . PRO B 1 129 ? 22.766 -18.891 -27.516 1 95.19 129 PRO B C 1
ATOM 4916 O O . PRO B 1 129 ? 23.125 -20.062 -27.625 1 95.19 129 PRO B O 1
ATOM 4919 N N . MET B 1 130 ? 23.438 -17.922 -26.922 1 95.81 130 MET B N 1
ATOM 4920 C CA . MET B 1 130 ? 24.594 -18.266 -26.094 1 95.81 130 MET B CA 1
ATOM 4921 C C . MET B 1 130 ? 24.156 -19.016 -24.844 1 95.81 130 MET B C 1
ATOM 4923 O O . MET B 1 130 ? 23.125 -18.672 -24.234 1 95.81 130 MET B O 1
ATOM 4927 N N . LEU B 1 131 ? 24.922 -20.047 -24.453 1 95.88 131 LEU B N 1
ATOM 4928 C CA . LEU B 1 131 ? 24.625 -20.766 -23.219 1 95.88 131 LEU B CA 1
ATOM 4929 C C . LEU B 1 131 ? 25.578 -20.344 -22.109 1 95.88 131 LEU B C 1
ATOM 4931 O O . LEU B 1 131 ? 26.781 -20.203 -22.328 1 95.88 131 LEU B O 1
ATOM 4935 N N . VAL B 1 132 ? 25.016 -20.047 -20.953 1 97.31 132 VAL B N 1
ATOM 4936 C CA . VAL B 1 132 ? 25.781 -19.75 -19.75 1 97.31 132 VAL B CA 1
ATOM 4937 C C . VAL B 1 132 ? 25.344 -20.672 -18.625 1 97.31 132 VAL B C 1
ATOM 4939 O O . VAL B 1 132 ? 24.156 -20.766 -18.297 1 97.31 132 VAL B O 1
ATOM 4942 N N . THR B 1 133 ? 26.281 -21.359 -17.984 1 96.88 133 THR B N 1
ATOM 4943 C CA . THR B 1 133 ? 25.953 -22.359 -16.969 1 96.88 133 THR B CA 1
ATOM 4944 C C . THR B 1 133 ? 25.953 -21.734 -15.578 1 96.88 133 THR B C 1
ATOM 4946 O O . THR B 1 133 ? 26.906 -21.031 -15.203 1 96.88 133 THR B O 1
ATOM 4949 N N . ILE B 1 134 ? 24.875 -21.922 -14.836 1 96.38 134 ILE B N 1
ATOM 4950 C CA . ILE B 1 134 ? 24.781 -21.531 -13.43 1 96.38 134 ILE B CA 1
ATOM 4951 C C . ILE B 1 134 ? 25.234 -22.688 -12.539 1 96.38 134 ILE B C 1
ATOM 4953 O O . ILE B 1 134 ? 24.672 -23.781 -12.602 1 96.38 134 ILE B O 1
ATOM 4957 N N . GLY B 1 135 ? 26.094 -22.391 -11.672 1 90.12 135 GLY B N 1
ATOM 4958 C CA . GLY B 1 135 ? 26.578 -23.391 -10.734 1 90.12 135 GLY B CA 1
ATOM 4959 C C . GLY B 1 135 ? 27.547 -24.375 -11.375 1 90.12 135 GLY B C 1
ATOM 4960 O O . GLY B 1 135 ? 27.594 -24.5 -12.594 1 90.12 135 GLY B O 1
ATOM 4961 N N . GLY B 1 136 ? 28.281 -25.047 -10.586 1 80.75 136 GLY B N 1
ATOM 4962 C CA . GLY B 1 136 ? 29.141 -26.141 -10.984 1 80.75 136 GLY B CA 1
ATOM 4963 C C . GLY B 1 136 ? 30.234 -25.734 -11.945 1 80.75 136 GLY B C 1
ATOM 4964 O O . GLY B 1 136 ? 30.531 -24.547 -12.109 1 80.75 136 GLY B O 1
ATOM 4965 N N . ASP B 1 137 ? 30.922 -26.797 -12.484 1 79.75 137 ASP B N 1
ATOM 4966 C CA . ASP B 1 137 ? 31.953 -26.594 -13.5 1 79.75 137 ASP B CA 1
ATOM 4967 C C . ASP B 1 137 ? 31.344 -26.5 -14.898 1 79.75 137 ASP B C 1
ATOM 4969 O O . ASP B 1 137 ? 30.531 -27.359 -15.281 1 79.75 137 ASP B O 1
ATOM 4973 N N . ALA B 1 138 ? 31.516 -25.438 -15.477 1 80.5 138 ALA B N 1
ATOM 4974 C CA . ALA B 1 138 ? 30.984 -25.266 -16.828 1 80.5 138 ALA B CA 1
ATOM 4975 C C . ALA B 1 138 ? 31.531 -26.344 -17.766 1 80.5 138 ALA B C 1
ATOM 4977 O O . ALA B 1 138 ? 32.719 -26.656 -17.734 1 80.5 138 ALA B O 1
ATOM 4978 N N . PRO B 1 139 ? 30.578 -26.984 -18.484 1 80.25 139 PRO B N 1
ATOM 4979 C CA . PRO B 1 139 ? 31.094 -27.906 -19.516 1 80.25 139 PRO B CA 1
ATOM 4980 C C . PRO B 1 139 ? 32.062 -27.234 -20.484 1 80.25 139 PRO B C 1
ATOM 4982 O O . PRO B 1 139 ? 32.094 -26 -20.562 1 80.25 139 PRO B O 1
ATOM 4985 N N . ALA B 1 140 ? 32.812 -28.094 -21.188 1 78.44 140 ALA B N 1
ATOM 4986 C CA . ALA B 1 140 ? 33.812 -27.594 -22.141 1 78.44 140 ALA B CA 1
ATOM 4987 C C . ALA B 1 140 ? 33.156 -26.734 -23.203 1 78.44 140 ALA B C 1
ATOM 4989 O O . ALA B 1 140 ? 32.125 -27.125 -23.797 1 78.44 140 ALA B O 1
ATOM 4990 N N . GLY B 1 141 ? 33.594 -25.484 -23.344 1 83.12 141 GLY B N 1
ATOM 4991 C CA . GLY B 1 141 ? 33.125 -24.609 -24.406 1 83.12 141 GLY B CA 1
ATOM 4992 C C . GLY B 1 141 ? 31.969 -23.734 -23.969 1 83.12 141 GLY B C 1
ATOM 4993 O O . GLY B 1 141 ? 31.516 -22.859 -24.734 1 83.12 141 GLY B O 1
ATOM 4994 N N . ILE B 1 142 ? 31.469 -23.984 -22.812 1 90.62 142 ILE B N 1
ATOM 4995 C CA . ILE B 1 142 ? 30.359 -23.188 -22.312 1 90.62 142 ILE B CA 1
ATOM 4996 C C . ILE B 1 142 ? 30.844 -22.281 -21.172 1 90.62 142 ILE B C 1
ATOM 4998 O O . ILE B 1 142 ? 31.578 -22.734 -20.297 1 90.62 142 ILE B O 1
ATOM 5002 N N . THR B 1 143 ? 30.484 -21.047 -21.203 1 93.69 143 THR B N 1
ATOM 5003 C CA . THR B 1 143 ? 30.922 -20.078 -20.203 1 93.69 143 THR B CA 1
ATOM 5004 C C . THR B 1 143 ? 30.188 -20.281 -18.891 1 93.69 143 THR B C 1
ATOM 5006 O O . THR B 1 143 ? 28.969 -20.469 -18.875 1 93.69 143 THR B O 1
ATOM 5009 N N . GLY B 1 144 ? 30.922 -20.203 -17.781 1 96.69 144 GLY B N 1
ATOM 5010 C CA . GLY B 1 144 ? 30.312 -20.234 -16.469 1 96.69 144 GLY B CA 1
ATOM 5011 C C . GLY B 1 144 ? 29.766 -18.891 -16.031 1 96.69 144 GLY B C 1
ATOM 5012 O O . GLY B 1 144 ? 30.234 -17.844 -16.484 1 96.69 144 GLY B O 1
ATOM 5013 N N . TYR B 1 145 ? 28.797 -18.922 -15.18 1 97.56 145 TYR B N 1
ATOM 5014 C CA . TYR B 1 145 ? 28.062 -17.75 -14.742 1 97.56 145 TYR B CA 1
ATOM 5015 C C . TYR B 1 145 ? 29 -16.703 -14.164 1 97.56 145 TYR B C 1
ATOM 5017 O O . TYR B 1 145 ? 28.953 -15.531 -14.547 1 97.56 145 TYR B O 1
ATOM 5025 N N . GLU B 1 146 ? 29.906 -17.109 -13.242 1 96.69 146 GLU B N 1
ATOM 5026 C CA . GLU B 1 146 ? 30.812 -16.172 -12.594 1 96.69 146 GLU B CA 1
ATOM 5027 C C . GLU B 1 146 ? 31.797 -15.562 -13.594 1 96.69 146 GLU B C 1
ATOM 5029 O O . GLU B 1 146 ? 32.094 -14.367 -13.531 1 96.69 146 GLU B O 1
ATOM 5034 N N . ARG B 1 147 ? 32.25 -16.391 -14.484 1 95.38 147 ARG B N 1
ATOM 5035 C CA . ARG B 1 147 ? 33.156 -15.898 -15.523 1 95.38 147 ARG B CA 1
ATOM 5036 C C . ARG B 1 147 ? 32.438 -14.906 -16.438 1 95.38 147 ARG B C 1
ATOM 5038 O O . ARG B 1 147 ? 33 -13.906 -16.859 1 95.38 147 ARG B O 1
ATOM 5045 N N . PHE B 1 148 ? 31.219 -15.219 -16.75 1 97.06 148 PHE B N 1
ATOM 5046 C CA . PHE B 1 148 ? 30.406 -14.344 -17.594 1 97.06 148 PHE B CA 1
ATOM 5047 C C . PHE B 1 148 ? 30.266 -12.969 -16.953 1 97.06 148 PHE B C 1
ATOM 5049 O O . PHE B 1 148 ? 30.484 -11.945 -17.609 1 97.06 148 PHE B O 1
ATOM 5056 N N . ILE B 1 149 ? 29.938 -12.875 -15.633 1 96.44 149 ILE B N 1
ATOM 5057 C CA . ILE B 1 149 ? 29.734 -11.633 -14.906 1 96.44 149 ILE B CA 1
ATOM 5058 C C . ILE B 1 149 ? 31.047 -10.852 -14.844 1 96.44 149 ILE B C 1
ATOM 5060 O O . ILE B 1 149 ? 31.047 -9.617 -14.906 1 96.44 149 ILE B O 1
ATOM 5064 N N . GLU B 1 150 ? 32.156 -11.547 -14.703 1 93.62 150 GLU B N 1
ATOM 5065 C CA . GLU B 1 150 ? 33.469 -10.922 -14.594 1 93.62 150 GLU B CA 1
ATOM 5066 C C . GLU B 1 150 ? 33.812 -10.133 -15.859 1 93.62 150 GLU B C 1
ATOM 5068 O O . GLU B 1 150 ? 34.625 -9.203 -15.812 1 93.62 150 GLU B O 1
ATOM 5073 N N . GLY B 1 151 ? 33.188 -10.484 -16.844 1 91.69 151 GLY B N 1
ATOM 5074 C CA . GLY B 1 151 ? 33.438 -9.797 -18.094 1 91.69 151 GLY B CA 1
ATOM 5075 C C . GLY B 1 151 ? 32.75 -8.453 -18.188 1 91.69 151 GLY B C 1
ATOM 5076 O O . GLY B 1 151 ? 33.062 -7.641 -19.047 1 91.69 151 GLY B O 1
ATOM 5077 N N . GLY B 1 152 ? 31.812 -8.172 -17.297 1 93.81 152 GLY B N 1
ATOM 5078 C CA . GLY B 1 152 ? 31.062 -6.934 -17.328 1 93.81 152 GLY B CA 1
ATOM 5079 C C . GLY B 1 152 ? 31.656 -5.848 -16.469 1 93.81 152 GLY B C 1
ATOM 5080 O O . GLY B 1 152 ? 32.125 -6.121 -15.359 1 93.81 152 GLY B O 1
ATOM 5081 N N . ARG B 1 153 ? 31.578 -4.652 -16.891 1 91.25 153 ARG B N 1
ATOM 5082 C CA . ARG B 1 153 ? 32.094 -3.502 -16.156 1 91.25 153 ARG B CA 1
ATOM 5083 C C . ARG B 1 153 ? 31.156 -3.107 -15.023 1 91.25 153 ARG B C 1
ATOM 5085 O O . ARG B 1 153 ? 29.938 -3.248 -15.141 1 91.25 153 ARG B O 1
ATOM 5092 N N . ALA B 1 154 ? 31.781 -2.596 -13.961 1 90.94 154 ALA B N 1
ATOM 5093 C CA . ALA B 1 154 ? 31.016 -2.064 -12.836 1 90.94 154 ALA B CA 1
ATOM 5094 C C . ALA B 1 154 ? 30.609 -0.612 -13.078 1 90.94 154 ALA B C 1
ATOM 5096 O O . ALA B 1 154 ? 30.969 -0.03 -14.109 1 90.94 154 ALA B O 1
ATOM 5097 N N . GLY B 1 155 ? 29.766 -0.066 -12.141 1 90.5 155 GLY B N 1
ATOM 5098 C CA . GLY B 1 155 ? 29.406 1.337 -12.227 1 90.5 155 GLY B CA 1
ATOM 5099 C C . GLY B 1 155 ? 27.938 1.546 -12.594 1 90.5 155 GLY B C 1
ATOM 5100 O O . GLY B 1 155 ? 27.047 0.971 -11.961 1 90.5 155 GLY B O 1
ATOM 5101 N N . GLU B 1 156 ? 27.766 2.404 -13.625 1 90.75 156 GLU B N 1
ATOM 5102 C CA . GLU B 1 156 ? 26.406 2.709 -14.055 1 90.75 156 GLU B CA 1
ATOM 5103 C C . GLU B 1 156 ? 25.906 1.67 -15.055 1 90.75 156 GLU B C 1
ATOM 5105 O O . GLU B 1 156 ? 26.656 1.181 -15.891 1 90.75 156 GLU B O 1
ATOM 5110 N N . PRO B 1 157 ? 24.672 1.399 -14.977 1 91.62 157 PRO B N 1
ATOM 5111 C CA . PRO B 1 157 ? 24.125 0.394 -15.891 1 91.62 157 PRO B CA 1
ATOM 5112 C C . PRO B 1 157 ? 24.234 0.817 -17.359 1 91.62 157 PRO B C 1
ATOM 5114 O O . PRO B 1 157 ? 24.016 1.987 -17.672 1 91.62 157 PRO B O 1
ATOM 5117 N N . GLN B 1 158 ? 24.547 -0.145 -18.172 1 93.5 158 GLN B N 1
ATOM 5118 C CA . GLN B 1 158 ? 24.641 0.07 -19.609 1 93.5 158 GLN B CA 1
ATOM 5119 C C . GLN B 1 158 ? 23.297 0.457 -20.203 1 93.5 158 GLN B C 1
ATOM 5121 O O . GLN B 1 158 ? 23.234 1.202 -21.188 1 93.5 158 GLN B O 1
ATOM 5126 N N . PHE B 1 159 ? 22.297 -0.13 -19.734 1 96.88 159 PHE B N 1
ATOM 5127 C CA . PHE B 1 159 ? 20.906 0.124 -20.125 1 96.88 159 PHE B CA 1
ATOM 5128 C C . PHE B 1 159 ? 20.062 0.491 -18.922 1 96.88 159 PHE B C 1
ATOM 5130 O O . PHE B 1 159 ? 20.328 0.054 -17.797 1 96.88 159 PHE B O 1
ATOM 5137 N N . VAL B 1 160 ? 19.047 1.296 -19.156 1 96.94 160 VAL B N 1
ATOM 5138 C CA . VAL B 1 160 ? 18.078 1.669 -18.125 1 96.94 160 VAL B CA 1
ATOM 5139 C C . VAL B 1 160 ? 16.672 1.365 -18.594 1 96.94 160 VAL B C 1
ATOM 5141 O O . VAL B 1 160 ? 16.281 1.774 -19.688 1 96.94 160 VAL B O 1
ATOM 5144 N N . ALA B 1 161 ? 15.945 0.66 -17.797 1 98 161 ALA B N 1
ATOM 5145 C CA . ALA B 1 161 ? 14.578 0.282 -18.125 1 98 161 ALA B CA 1
ATOM 5146 C C . ALA B 1 161 ? 13.68 1.511 -18.234 1 98 161 ALA B C 1
ATOM 5148 O O . ALA B 1 161 ? 13.906 2.514 -17.562 1 98 161 ALA B O 1
ATOM 5149 N N . ARG B 1 162 ? 12.688 1.386 -19.094 1 97.25 162 ARG B N 1
ATOM 5150 C CA . ARG B 1 162 ? 11.617 2.367 -19.219 1 97.25 162 ARG B CA 1
ATOM 5151 C C . ARG B 1 162 ? 10.281 1.783 -18.781 1 97.25 162 ARG B C 1
ATOM 5153 O O . ARG B 1 162 ? 10.07 0.571 -18.859 1 97.25 162 ARG B O 1
ATOM 5160 N N . PRO B 1 163 ? 9.359 2.629 -18.328 1 95.5 163 PRO B N 1
ATOM 5161 C CA . PRO B 1 163 ? 8.086 2.135 -17.797 1 95.5 163 PRO B CA 1
ATOM 5162 C C . PRO B 1 163 ? 7.32 1.284 -18.812 1 95.5 163 PRO B C 1
ATOM 5164 O O . PRO B 1 163 ? 6.605 0.356 -18.422 1 95.5 163 PRO B O 1
ATOM 5167 N N . ASP B 1 164 ? 7.48 1.534 -20.031 1 96.38 164 ASP B N 1
ATOM 5168 C CA . ASP B 1 164 ? 6.711 0.839 -21.062 1 96.38 164 ASP B CA 1
ATOM 5169 C C . ASP B 1 164 ? 7.418 -0.435 -21.516 1 96.38 164 ASP B C 1
ATOM 5171 O O . ASP B 1 164 ? 6.895 -1.186 -22.344 1 96.38 164 ASP B O 1
ATOM 5175 N N . ASP B 1 165 ? 8.586 -0.738 -20.984 1 98.44 165 ASP B N 1
ATOM 5176 C CA . ASP B 1 165 ? 9.328 -1.938 -21.359 1 98.44 165 ASP B CA 1
ATOM 5177 C C . ASP B 1 165 ? 8.625 -3.197 -20.844 1 98.44 165 ASP B C 1
ATOM 5179 O O . ASP B 1 165 ? 8.016 -3.18 -19.781 1 98.44 165 ASP B O 1
ATOM 5183 N N . ILE B 1 166 ? 8.727 -4.289 -21.641 1 98.75 166 ILE B N 1
ATOM 5184 C CA . ILE B 1 166 ? 8.383 -5.617 -21.141 1 98.75 166 ILE B CA 1
ATOM 5185 C C . ILE B 1 166 ? 9.445 -6.094 -20.156 1 98.75 166 ILE B C 1
ATOM 5187 O O . ILE B 1 166 ? 10.641 -5.93 -20.406 1 98.75 166 ILE B O 1
ATOM 5191 N N . ALA B 1 167 ? 9.008 -6.602 -19.031 1 98.75 167 ALA B N 1
ATOM 5192 C CA . ALA B 1 167 ? 9.945 -7.102 -18.031 1 98.75 167 ALA B CA 1
ATOM 5193 C C . ALA B 1 167 ? 10.102 -8.617 -18.125 1 98.75 167 ALA B C 1
ATOM 5195 O O . ALA B 1 167 ? 11.219 -9.133 -18.078 1 98.75 167 ALA B O 1
ATOM 5196 N N . TYR B 1 168 ? 8.945 -9.305 -18.328 1 98.81 168 TYR B N 1
ATOM 5197 C CA . TYR B 1 168 ? 8.977 -10.758 -18.234 1 98.81 168 TYR B CA 1
ATOM 5198 C C . TYR B 1 168 ? 8.164 -11.398 -19.359 1 98.81 168 TYR B C 1
ATOM 5200 O O . TYR B 1 168 ? 7.16 -10.836 -19.797 1 98.81 168 TYR B O 1
ATOM 5208 N N . LEU B 1 169 ? 8.602 -12.523 -19.781 1 98.5 169 LEU B N 1
ATOM 5209 C CA . LEU B 1 169 ? 7.82 -13.523 -20.5 1 98.5 169 LEU B CA 1
ATOM 5210 C C . LEU B 1 169 ? 7.637 -14.781 -19.656 1 98.5 169 LEU B C 1
ATOM 5212 O O . LEU B 1 169 ? 8.594 -15.523 -19.422 1 98.5 169 LEU B O 1
ATOM 5216 N N . LEU B 1 170 ? 6.422 -15.016 -19.188 1 97.19 170 LEU B N 1
ATOM 5217 C CA . LEU B 1 170 ? 6.133 -16.125 -18.281 1 97.19 170 LEU B CA 1
ATOM 5218 C C . LEU B 1 170 ? 5.172 -17.109 -18.938 1 97.19 170 LEU B C 1
ATOM 5220 O O . LEU B 1 170 ? 4.09 -16.734 -19.391 1 97.19 170 LEU B O 1
ATOM 5224 N N . PHE B 1 171 ? 5.574 -18.344 -18.906 1 89.94 171 PHE B N 1
ATOM 5225 C CA . PHE B 1 171 ? 4.73 -19.391 -19.469 1 89.94 171 PHE B CA 1
ATOM 5226 C C . PHE B 1 171 ? 3.711 -19.875 -18.453 1 89.94 171 PHE B C 1
ATOM 5228 O O . PHE B 1 171 ? 4.031 -20.031 -17.266 1 89.94 171 PHE B O 1
ATOM 5235 N N . THR B 1 172 ? 2.451 -19.984 -18.891 1 84 172 THR B N 1
ATOM 5236 C CA . THR B 1 172 ? 1.396 -20.469 -18.016 1 84 172 THR B CA 1
ATOM 5237 C C . THR B 1 172 ? 0.959 -21.875 -18.422 1 84 172 THR B C 1
ATOM 5239 O O . THR B 1 172 ? 1.025 -22.234 -19.609 1 84 172 THR B O 1
ATOM 5242 N N . SER B 1 173 ? 0.747 -22.844 -17.453 1 63.56 173 SER B N 1
ATOM 5243 C CA . SER B 1 173 ? 0.419 -24.25 -17.719 1 63.56 173 SER B CA 1
ATOM 5244 C C . SER B 1 173 ? -1.068 -24.422 -18.016 1 63.56 173 SER B C 1
ATOM 5246 O O . SER B 1 173 ? -1.912 -24.062 -17.188 1 63.56 173 SER B O 1
ATOM 5248 N N . GLY B 1 174 ? -1.562 -23.828 -19.078 1 53.25 174 GLY B N 1
ATOM 5249 C CA . GLY B 1 174 ? -2.998 -24 -19.266 1 53.25 174 GLY B CA 1
ATOM 5250 C C . GLY B 1 174 ? -3.426 -25.438 -19.391 1 53.25 174 GLY B C 1
ATOM 5251 O O . GLY B 1 174 ? -2.631 -26.297 -19.781 1 53.25 174 GLY B O 1
ATOM 5252 N N . THR B 1 175 ? -4.465 -25.906 -18.609 1 44.12 175 THR B N 1
ATOM 5253 C CA . THR B 1 175 ? -5.039 -27.234 -18.609 1 44.12 175 THR B CA 1
ATOM 5254 C C . THR B 1 175 ? -5.473 -27.641 -20.016 1 44.12 175 THR B C 1
ATOM 5256 O O . THR B 1 175 ? -5.723 -28.828 -20.266 1 44.12 175 THR B O 1
ATOM 5259 N N . THR B 1 176 ? -5.789 -26.688 -20.969 1 44.16 176 THR B N 1
ATOM 5260 C CA . THR B 1 176 ? -6.496 -27.078 -22.172 1 44.16 176 THR B CA 1
ATOM 5261 C C . THR B 1 176 ? -5.559 -27.047 -23.375 1 44.16 176 THR B C 1
ATOM 5263 O O . THR B 1 176 ? -5.91 -27.531 -24.453 1 44.16 176 THR B O 1
ATOM 5266 N N . GLY B 1 177 ? -4.191 -26.812 -23.234 1 51.41 177 GLY B N 1
ATOM 5267 C CA . GLY B 1 177 ? -3.398 -26.688 -24.453 1 51.41 177 GLY B CA 1
ATOM 5268 C C . GLY B 1 177 ? -1.974 -26.234 -24.188 1 51.41 177 GLY B C 1
ATOM 5269 O O . GLY B 1 177 ? -1.473 -26.375 -23.062 1 51.41 177 GLY B O 1
ATOM 5270 N N . ALA B 1 178 ? -1.39 -25.891 -25.359 1 60.59 178 ALA B N 1
ATOM 5271 C CA . ALA B 1 178 ? -0.023 -25.375 -25.328 1 60.59 178 ALA B CA 1
ATOM 5272 C C . ALA B 1 178 ? 0.093 -24.188 -24.359 1 60.59 178 ALA B C 1
ATOM 5274 O O . ALA B 1 178 ? -0.854 -23.406 -24.219 1 60.59 178 ALA B O 1
ATOM 5275 N N . SER B 1 179 ? 1.105 -24.25 -23.594 1 79.06 179 SER B N 1
ATOM 5276 C CA . SER B 1 179 ? 1.389 -23.188 -22.641 1 79.06 179 SER B CA 1
ATOM 5277 C C . SER B 1 179 ? 1.368 -21.812 -23.312 1 79.06 179 SER B C 1
ATOM 5279 O O . SER B 1 179 ? 1.724 -21.688 -24.484 1 79.06 179 SER B O 1
ATOM 5281 N N . LYS B 1 180 ? 0.706 -20.875 -22.734 1 89.06 180 LYS B N 1
ATOM 5282 C CA . LYS B 1 180 ? 0.727 -19.5 -23.219 1 89.06 180 LYS B CA 1
ATOM 5283 C C . LYS B 1 180 ? 1.845 -18.703 -22.562 1 89.06 180 LYS B C 1
ATOM 5285 O O . LYS B 1 180 ? 2.24 -19 -21.422 1 89.06 180 LYS B O 1
ATOM 5290 N N . CYS B 1 181 ? 2.361 -17.797 -23.359 1 95.44 181 CYS B N 1
ATOM 5291 C CA . CYS B 1 181 ? 3.461 -16.969 -22.859 1 95.44 181 CYS B CA 1
ATOM 5292 C C . CYS B 1 181 ? 2.994 -15.547 -22.594 1 95.44 181 CYS B C 1
ATOM 5294 O O . CYS B 1 181 ? 2.764 -14.773 -23.516 1 95.44 181 CYS B O 1
ATOM 5296 N N . CYS B 1 182 ? 2.875 -15.164 -21.344 1 98 182 CYS B N 1
ATOM 5297 C CA . CYS B 1 182 ? 2.34 -13.875 -20.938 1 98 182 CYS B CA 1
ATOM 5298 C C . CYS B 1 182 ? 3.416 -12.797 -21 1 98 182 CYS B C 1
ATOM 5300 O O . CYS B 1 182 ? 4.555 -13.023 -20.594 1 98 182 CYS B O 1
ATOM 5302 N N . MET B 1 183 ? 3.035 -11.617 -21.5 1 98.69 183 MET B N 1
ATOM 5303 C CA . MET B 1 183 ? 3.893 -10.438 -21.438 1 98.69 183 MET B CA 1
ATOM 5304 C C . MET B 1 183 ? 3.549 -9.578 -20.219 1 98.69 183 MET B C 1
ATOM 5306 O O . MET B 1 183 ? 2.432 -9.07 -20.109 1 98.69 183 MET B O 1
ATOM 5310 N N . LEU B 1 184 ? 4.504 -9.492 -19.328 1 98.62 184 LEU B N 1
ATOM 5311 C CA . LEU B 1 184 ? 4.352 -8.609 -18.172 1 98.62 184 LEU B CA 1
ATOM 5312 C C . LEU B 1 184 ? 5.344 -7.457 -18.234 1 98.62 184 LEU B C 1
ATOM 5314 O O . LEU B 1 184 ? 6.527 -7.66 -18.5 1 98.62 184 LEU B O 1
ATOM 5318 N N . GLY B 1 185 ? 4.898 -6.242 -17.969 1 98.31 185 GLY B N 1
ATOM 5319 C CA . GLY B 1 185 ? 5.73 -5.062 -18.141 1 98.31 185 GLY B CA 1
ATOM 5320 C C . GLY B 1 185 ? 6.328 -4.566 -16.844 1 98.31 185 GLY B C 1
ATOM 5321 O O . GLY B 1 185 ? 5.977 -5.055 -15.758 1 98.31 185 GLY B O 1
ATOM 5322 N N . GLN B 1 186 ? 7.242 -3.562 -17 1 98.31 186 GLN B N 1
ATOM 5323 C CA . GLN B 1 186 ? 7.887 -2.906 -15.859 1 98.31 186 GLN B CA 1
ATOM 5324 C C . GLN B 1 186 ? 6.859 -2.232 -14.953 1 98.31 186 GLN B C 1
ATOM 5326 O O . GLN B 1 186 ? 6.871 -2.434 -13.742 1 98.31 186 GLN B O 1
ATOM 5331 N N . ARG B 1 187 ? 5.941 -1.564 -15.508 1 96.06 187 ARG B N 1
ATOM 5332 C CA . ARG B 1 187 ? 4.965 -0.802 -14.742 1 96.06 187 ARG B CA 1
ATOM 5333 C C . ARG B 1 187 ? 3.996 -1.729 -14.016 1 96.06 187 ARG B C 1
ATOM 5335 O O . ARG B 1 187 ? 3.703 -1.529 -12.836 1 96.06 187 ARG B O 1
ATOM 5342 N N . GLU B 1 188 ? 3.516 -2.727 -14.711 1 96.75 188 GLU B N 1
ATOM 5343 C CA . GLU B 1 188 ? 2.551 -3.654 -14.133 1 96.75 188 GLU B CA 1
ATOM 5344 C C . GLU B 1 188 ? 3.16 -4.434 -12.969 1 96.75 188 GLU B C 1
ATOM 5346 O O . GLU B 1 188 ? 2.553 -4.551 -11.906 1 96.75 188 GLU B O 1
ATOM 5351 N N . MET B 1 189 ? 4.375 -4.875 -13.18 1 98.31 189 MET B N 1
ATOM 5352 C CA . MET B 1 189 ? 5.012 -5.691 -12.148 1 98.31 189 MET B CA 1
ATOM 5353 C C . MET B 1 189 ? 5.422 -4.844 -10.953 1 98.31 189 MET B C 1
ATOM 5355 O O . MET B 1 189 ? 5.434 -5.324 -9.82 1 98.31 189 MET B O 1
ATOM 5359 N N . ARG B 1 190 ? 5.734 -3.592 -11.203 1 97.81 190 ARG B N 1
ATOM 5360 C CA . ARG B 1 190 ? 6 -2.701 -10.078 1 97.81 190 ARG B CA 1
ATOM 5361 C C . ARG B 1 190 ? 4.75 -2.506 -9.234 1 97.81 190 ARG B C 1
ATOM 5363 O O . ARG B 1 190 ? 4.816 -2.541 -8 1 97.81 190 ARG B O 1
ATOM 5370 N N . ARG B 1 191 ? 3.613 -2.305 -9.891 1 96.75 191 ARG B N 1
ATOM 5371 C CA . ARG B 1 191 ? 2.35 -2.174 -9.172 1 96.75 191 ARG B CA 1
ATOM 5372 C C . ARG B 1 191 ? 2.047 -3.432 -8.359 1 96.75 191 ARG B C 1
ATOM 5374 O O . ARG B 1 191 ? 1.622 -3.346 -7.207 1 96.75 191 ARG B O 1
ATOM 5381 N N . ILE B 1 192 ? 2.312 -4.551 -8.93 1 98.12 192 ILE B N 1
ATOM 5382 C CA . ILE B 1 192 ? 2.082 -5.82 -8.258 1 98.12 192 ILE B CA 1
ATOM 5383 C C . ILE B 1 192 ? 3 -5.93 -7.039 1 98.12 192 ILE B C 1
ATOM 5385 O O . ILE B 1 192 ? 2.568 -6.344 -5.961 1 98.12 192 ILE B O 1
ATOM 5389 N N . ALA B 1 193 ? 4.27 -5.539 -7.211 1 98.5 193 ALA B N 1
ATOM 5390 C CA . ALA B 1 193 ? 5.23 -5.602 -6.113 1 98.5 193 ALA B CA 1
ATOM 5391 C C . ALA B 1 193 ? 4.738 -4.801 -4.91 1 98.5 193 ALA B C 1
ATOM 5393 O O . ALA B 1 193 ? 4.73 -5.305 -3.783 1 98.5 193 ALA B O 1
ATOM 5394 N N . PHE B 1 194 ? 4.262 -3.645 -5.129 1 97.69 194 PHE B N 1
ATOM 5395 C CA . PHE B 1 194 ? 3.826 -2.805 -4.02 1 97.69 194 PHE B CA 1
ATOM 5396 C C . PHE B 1 194 ? 2.482 -3.279 -3.475 1 97.69 194 PHE B C 1
ATOM 5398 O O . PHE B 1 194 ? 2.223 -3.178 -2.275 1 97.69 194 PHE B O 1
ATOM 5405 N N . THR B 1 195 ? 1.599 -3.805 -4.316 1 97.94 195 THR B N 1
ATOM 5406 C CA . THR B 1 195 ? 0.364 -4.402 -3.82 1 97.94 195 THR B CA 1
ATOM 5407 C C . THR B 1 195 ? 0.664 -5.559 -2.875 1 97.94 195 THR B C 1
ATOM 5409 O O . THR B 1 195 ? 0.104 -5.637 -1.778 1 97.94 195 THR B O 1
ATOM 5412 N N . MET B 1 196 ? 1.565 -6.449 -3.316 1 98.56 196 MET B N 1
ATOM 5413 C CA . MET B 1 196 ? 1.936 -7.578 -2.467 1 98.56 196 MET B CA 1
ATOM 5414 C C . MET B 1 196 ? 2.596 -7.094 -1.179 1 98.56 196 MET B C 1
ATOM 5416 O O . MET B 1 196 ? 2.328 -7.629 -0.101 1 98.56 196 MET B O 1
ATOM 5420 N N . ASN B 1 197 ? 3.455 -6.098 -1.283 1 98.62 197 ASN B N 1
ATOM 5421 C CA . ASN B 1 197 ? 4.098 -5.531 -0.102 1 98.62 197 ASN B CA 1
ATOM 5422 C C . ASN B 1 197 ? 3.068 -5.043 0.916 1 98.62 197 ASN B C 1
ATOM 5424 O O . ASN B 1 197 ? 3.188 -5.328 2.109 1 98.62 197 ASN B O 1
ATOM 5428 N N . ASN B 1 198 ? 2.078 -4.352 0.387 1 97.56 198 ASN B N 1
ATOM 5429 C CA . ASN B 1 198 ? 1.033 -3.799 1.242 1 97.56 198 ASN B CA 1
ATOM 5430 C C . ASN B 1 198 ? 0.213 -4.898 1.909 1 97.56 198 ASN B C 1
ATOM 5432 O O . ASN B 1 198 ? -0.075 -4.828 3.105 1 97.56 198 ASN B O 1
ATOM 5436 N N . GLU B 1 199 ? -0.114 -5.883 1.147 1 97.94 199 GLU B N 1
ATOM 5437 C CA . GLU B 1 199 ? -0.913 -6.977 1.689 1 97.94 199 GLU B CA 1
ATOM 5438 C C . GLU B 1 199 ? -0.13 -7.766 2.734 1 97.94 199 GLU B C 1
ATOM 5440 O O . GLU B 1 199 ? -0.701 -8.242 3.719 1 97.94 199 GLU B O 1
ATOM 5445 N N . MET B 1 200 ? 1.154 -7.898 2.506 1 98.38 200 MET B N 1
ATOM 5446 C CA . MET B 1 200 ? 1.988 -8.68 3.418 1 98.38 200 MET B CA 1
ATOM 5447 C C . MET B 1 200 ? 2.438 -7.828 4.602 1 98.38 200 MET B C 1
ATOM 5449 O O . MET B 1 200 ? 2.961 -8.352 5.586 1 98.38 200 MET B O 1
ATOM 5453 N N . ARG B 1 201 ? 2.303 -6.527 4.531 1 97.38 201 ARG B N 1
ATOM 5454 C CA . ARG B 1 201 ? 2.697 -5.598 5.582 1 97.38 201 ARG B CA 1
ATOM 5455 C C . ARG B 1 201 ? 4.145 -5.832 6.008 1 97.38 201 ARG B C 1
ATOM 5457 O O . ARG B 1 201 ? 4.43 -5.969 7.199 1 97.38 201 ARG B O 1
ATOM 5464 N N . CYS B 1 202 ? 5.07 -5.797 5.035 1 96.94 202 CYS B N 1
ATOM 5465 C CA . CYS B 1 202 ? 6.461 -6.098 5.359 1 96.94 202 CYS B CA 1
ATOM 5466 C C . CYS B 1 202 ? 7.371 -4.934 4.992 1 96.94 202 CYS B C 1
ATOM 5468 O O . CYS B 1 202 ? 6.977 -4.043 4.242 1 96.94 202 CYS B O 1
ATOM 5470 N N . GLY B 1 203 ? 8.562 -4.891 5.602 1 97.94 203 GLY B N 1
ATOM 5471 C CA . GLY B 1 203 ? 9.594 -3.893 5.375 1 97.94 203 GLY B CA 1
ATOM 5472 C C . GLY B 1 203 ? 10.992 -4.477 5.371 1 97.94 203 GLY B C 1
ATOM 5473 O O . GLY B 1 203 ? 11.172 -5.676 5.145 1 97.94 203 GLY B O 1
ATOM 5474 N N . SER B 1 204 ? 11.977 -3.619 5.613 1 98.12 204 SER B N 1
ATOM 5475 C CA . SER B 1 204 ? 13.375 -3.977 5.402 1 98.12 204 SER B CA 1
ATOM 5476 C C . SER B 1 204 ? 13.875 -4.93 6.484 1 98.12 204 SER B C 1
ATOM 5478 O O . SER B 1 204 ? 14.938 -5.535 6.344 1 98.12 204 SER B O 1
ATOM 5480 N N . ALA B 1 205 ? 13.094 -5.117 7.551 1 97.56 205 ALA B N 1
ATOM 5481 C CA . ALA B 1 205 ? 13.508 -6.016 8.625 1 97.56 205 ALA B CA 1
ATOM 5482 C C . ALA B 1 205 ? 12.93 -7.414 8.422 1 97.56 205 ALA B C 1
ATOM 5484 O O . ALA B 1 205 ? 13.297 -8.352 9.133 1 97.56 205 ALA B O 1
ATOM 5485 N N . ASP B 1 206 ? 12.062 -7.539 7.469 1 98.69 206 ASP B N 1
ATOM 5486 C CA . ASP B 1 206 ? 11.375 -8.812 7.262 1 98.69 206 ASP B CA 1
ATOM 5487 C C . ASP B 1 206 ? 12.219 -9.758 6.414 1 98.69 206 ASP B C 1
ATOM 5489 O O . ASP B 1 206 ? 13.062 -9.32 5.633 1 98.69 206 ASP B O 1
ATOM 5493 N N . ARG B 1 207 ? 12.008 -11.023 6.637 1 98.88 207 ARG B N 1
ATOM 5494 C CA . ARG B 1 207 ? 12.625 -12.117 5.898 1 98.88 207 ARG B CA 1
ATOM 5495 C C . ARG B 1 207 ? 11.578 -13.102 5.398 1 98.88 207 ARG B C 1
ATOM 5497 O O . ARG B 1 207 ? 10.836 -13.688 6.191 1 98.88 207 ARG B O 1
ATOM 5504 N N . GLY B 1 208 ? 11.531 -13.266 4.098 1 98.88 208 GLY B N 1
ATOM 5505 C CA . GLY B 1 208 ? 10.578 -14.188 3.506 1 98.88 208 GLY B CA 1
ATOM 5506 C C . GLY B 1 208 ? 11.203 -15.477 3.014 1 98.88 208 GLY B C 1
ATOM 5507 O O . GLY B 1 208 ? 12.273 -15.453 2.395 1 98.88 208 GLY B O 1
ATOM 5508 N N . LEU B 1 209 ? 10.555 -16.562 3.307 1 98.88 209 LEU B N 1
ATOM 5509 C CA . LEU B 1 209 ? 10.977 -17.844 2.785 1 98.88 209 LEU B CA 1
ATOM 5510 C C . LEU B 1 209 ? 10.297 -18.156 1.455 1 98.88 209 LEU B C 1
ATOM 5512 O O . LEU B 1 209 ? 9.07 -18.234 1.388 1 98.88 209 LEU B O 1
ATOM 5516 N N . ILE B 1 210 ? 11.117 -18.297 0.418 1 98.56 210 ILE B N 1
ATOM 5517 C CA . ILE B 1 210 ? 10.586 -18.594 -0.911 1 98.56 210 ILE B CA 1
ATOM 5518 C C . ILE B 1 210 ? 10.977 -20 -1.32 1 98.56 210 ILE B C 1
ATOM 5520 O O . ILE B 1 210 ? 12.164 -20.297 -1.511 1 98.56 210 ILE B O 1
ATOM 5524 N N . ASN B 1 211 ? 9.969 -20.797 -1.375 1 95.81 211 ASN B N 1
ATOM 5525 C CA . ASN B 1 211 ? 10.156 -22.172 -1.827 1 95.81 211 ASN B CA 1
ATOM 5526 C C . ASN B 1 211 ? 9.367 -22.453 -3.1 1 95.81 211 ASN B C 1
ATOM 5528 O O . ASN B 1 211 ? 9.594 -23.469 -3.766 1 95.81 211 ASN B O 1
ATOM 5532 N N . MET B 1 212 ? 8.422 -21.562 -3.406 1 92.62 212 MET B N 1
ATOM 5533 C CA . MET B 1 212 ? 7.738 -21.641 -4.695 1 92.62 212 MET B CA 1
ATOM 5534 C C . MET B 1 212 ? 8.695 -21.328 -5.84 1 92.62 212 MET B C 1
ATOM 5536 O O . MET B 1 212 ? 9.555 -20.453 -5.727 1 92.62 212 MET B O 1
ATOM 5540 N N . PRO B 1 213 ? 8.539 -22.016 -6.922 1 92.69 213 PRO B N 1
ATOM 5541 C CA . PRO B 1 213 ? 9.508 -21.844 -8.008 1 92.69 213 PRO B CA 1
ATOM 5542 C C . PRO B 1 213 ? 9.516 -20.422 -8.57 1 92.69 213 PRO B C 1
ATOM 5544 O O . PRO B 1 213 ? 8.461 -19.891 -8.93 1 92.69 213 PRO B O 1
ATOM 5547 N N . MET B 1 214 ? 10.664 -19.906 -8.758 1 96.88 214 MET B N 1
ATOM 5548 C CA . MET B 1 214 ? 10.852 -18.516 -9.203 1 96.88 214 MET B CA 1
ATOM 5549 C C . MET B 1 214 ? 10.461 -18.359 -10.672 1 96.88 214 MET B C 1
ATOM 5551 O O . MET B 1 214 ? 10.266 -17.25 -11.148 1 96.88 214 MET B O 1
ATOM 5555 N N . PHE B 1 215 ? 10.383 -19.453 -11.383 1 93.69 215 PHE B N 1
ATOM 5556 C CA . PHE B 1 215 ? 10.016 -19.312 -12.789 1 93.69 215 PHE B CA 1
ATOM 5557 C C . PHE B 1 215 ? 8.531 -19.016 -12.922 1 93.69 215 PHE B C 1
ATOM 5559 O O . PHE B 1 215 ? 8.062 -18.641 -14.008 1 93.69 215 PHE B O 1
ATOM 5566 N N . HIS B 1 216 ? 7.816 -19.109 -11.766 1 92.19 216 HIS B N 1
ATOM 5567 C CA . HIS B 1 216 ? 6.387 -18.828 -11.773 1 92.19 216 HIS B CA 1
ATOM 5568 C C . HIS B 1 216 ? 6.102 -17.406 -11.266 1 92.19 216 HIS B C 1
ATOM 5570 O O . HIS B 1 216 ? 6.844 -16.875 -10.438 1 92.19 216 HIS B O 1
ATOM 5576 N N . PHE B 1 217 ? 4.965 -16.906 -11.789 1 95.31 217 PHE B N 1
ATOM 5577 C CA . PHE B 1 217 ? 4.5 -15.57 -11.438 1 95.31 217 PHE B CA 1
ATOM 5578 C C . PHE B 1 217 ? 4.371 -15.414 -9.93 1 95.31 217 PHE B C 1
ATOM 5580 O O . PHE B 1 217 ? 4.734 -14.375 -9.375 1 95.31 217 PHE B O 1
ATOM 5587 N N . GLY B 1 218 ? 3.855 -16.422 -9.234 1 94.81 218 GLY B N 1
ATOM 5588 C CA . GLY B 1 218 ? 3.605 -16.328 -7.809 1 94.81 218 GLY B CA 1
ATOM 5589 C C . GLY B 1 218 ? 4.844 -15.992 -7.004 1 94.81 218 GLY B C 1
ATOM 5590 O O . GLY B 1 218 ? 4.82 -15.078 -6.176 1 94.81 218 GLY B O 1
ATOM 5591 N N . ALA B 1 219 ? 5.891 -16.703 -7.254 1 96.25 219 ALA B N 1
ATOM 5592 C CA . ALA B 1 219 ? 7.137 -16.453 -6.535 1 96.25 219 ALA B CA 1
ATOM 5593 C C . ALA B 1 219 ? 7.695 -15.078 -6.871 1 96.25 219 ALA B C 1
ATOM 5595 O O . ALA B 1 219 ? 8.141 -14.344 -5.984 1 96.25 219 ALA B O 1
ATOM 5596 N N . LEU B 1 220 ? 7.641 -14.719 -8.156 1 97.81 220 LEU B N 1
ATOM 5597 C CA . LEU B 1 220 ? 8.156 -13.422 -8.578 1 97.81 220 LEU B CA 1
ATOM 5598 C C . LEU B 1 220 ? 7.363 -12.281 -7.945 1 97.81 220 LEU B C 1
ATOM 5600 O O . LEU B 1 220 ? 7.938 -11.258 -7.562 1 97.81 220 LEU B O 1
ATOM 5604 N N . GLY B 1 221 ? 6.043 -12.508 -7.875 1 98.31 221 GLY B N 1
ATOM 5605 C CA . GLY B 1 221 ? 5.203 -11.5 -7.234 1 98.31 221 GLY B CA 1
ATOM 5606 C C . GLY B 1 221 ? 5.531 -11.297 -5.77 1 98.31 221 GLY B C 1
ATOM 5607 O O . GLY B 1 221 ? 5.641 -10.164 -5.301 1 98.31 221 GLY B O 1
ATOM 5608 N N . ILE B 1 222 ? 5.727 -12.383 -5.055 1 98.62 222 ILE B N 1
ATOM 5609 C CA . ILE B 1 222 ? 5.98 -12.312 -3.619 1 98.62 222 ILE B CA 1
ATOM 5610 C C . ILE B 1 222 ? 7.387 -11.773 -3.369 1 98.62 222 ILE B C 1
ATOM 5612 O O . ILE B 1 222 ? 7.594 -10.953 -2.471 1 98.62 222 ILE B O 1
ATOM 5616 N N . ILE B 1 223 ? 8.359 -12.203 -4.148 1 98.88 223 ILE B N 1
ATOM 5617 C CA . ILE B 1 223 ? 9.711 -11.664 -4.066 1 98.88 223 ILE B CA 1
ATOM 5618 C C . ILE B 1 223 ? 9.68 -10.156 -4.324 1 98.88 223 ILE B C 1
ATOM 5620 O O . ILE B 1 223 ? 10.312 -9.383 -3.6 1 98.88 223 ILE B O 1
ATOM 5624 N N . GLY B 1 224 ? 8.922 -9.797 -5.371 1 98.81 224 GLY B N 1
ATOM 5625 C CA . GLY B 1 224 ? 8.742 -8.383 -5.629 1 98.81 224 GLY B CA 1
ATOM 5626 C C . GLY B 1 224 ? 8.195 -7.621 -4.434 1 98.81 224 GLY B C 1
ATOM 5627 O O . GLY B 1 224 ? 8.656 -6.516 -4.133 1 98.81 224 GLY B O 1
ATOM 5628 N N . GLY B 1 225 ? 7.184 -8.195 -3.754 1 98.81 225 GLY B N 1
ATOM 5629 C CA . GLY B 1 225 ? 6.617 -7.574 -2.566 1 98.81 225 GLY B CA 1
ATOM 5630 C C . GLY B 1 225 ? 7.621 -7.41 -1.441 1 98.81 225 GLY B C 1
ATOM 5631 O O . GLY B 1 225 ? 7.621 -6.391 -0.749 1 98.81 225 GLY B O 1
ATOM 5632 N N . LEU B 1 226 ? 8.469 -8.375 -1.218 1 98.88 226 LEU B N 1
ATOM 5633 C CA . LEU B 1 226 ? 9.516 -8.312 -0.197 1 98.88 226 LEU B CA 1
ATOM 5634 C C . LEU B 1 226 ? 10.539 -7.234 -0.535 1 98.88 226 LEU B C 1
ATOM 5636 O O . LEU B 1 226 ? 10.844 -6.379 0.298 1 98.88 226 L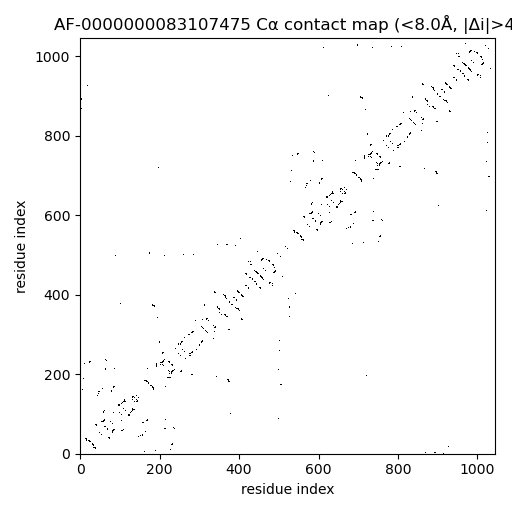EU B O 1
ATOM 5640 N N . HIS B 1 227 ? 10.961 -7.207 -1.785 1 98.88 227 HIS B N 1
ATOM 5641 C CA . HIS B 1 227 ? 12.023 -6.293 -2.203 1 98.88 227 HIS B CA 1
ATOM 5642 C C . HIS B 1 227 ? 11.492 -4.875 -2.377 1 98.88 227 HIS B C 1
ATOM 5644 O O . HIS B 1 227 ? 12.266 -3.918 -2.406 1 98.88 227 HIS B O 1
ATOM 5650 N N . ALA B 1 228 ? 10.188 -4.703 -2.49 1 98.69 228 ALA B N 1
ATOM 5651 C CA . ALA B 1 228 ? 9.617 -3.371 -2.682 1 98.69 228 ALA B CA 1
ATOM 5652 C C . ALA B 1 228 ? 10.062 -2.418 -1.576 1 98.69 228 ALA B C 1
ATOM 5654 O O . ALA B 1 228 ? 10.172 -1.21 -1.797 1 98.69 228 ALA B O 1
ATOM 5655 N N . ARG B 1 229 ? 10.289 -3.029 -0.385 1 98.19 229 ARG B N 1
ATOM 5656 C CA . ARG B 1 229 ? 10.727 -2.197 0.732 1 98.19 229 ARG B CA 1
ATOM 5657 C C . ARG B 1 229 ? 11.961 -2.785 1.4 1 98.19 229 ARG B C 1
ATOM 5659 O O . ARG B 1 229 ? 12.148 -2.65 2.613 1 98.19 229 ARG B O 1
ATOM 5666 N N . GLY B 1 230 ? 12.719 -3.549 0.675 1 98.62 230 GLY B N 1
ATOM 5667 C CA . GLY B 1 230 ? 14.094 -3.859 1.041 1 98.62 230 GLY B CA 1
ATOM 5668 C C . GLY B 1 230 ? 14.211 -5.086 1.923 1 98.62 230 GLY B C 1
ATOM 5669 O O . GLY B 1 230 ? 15.234 -5.293 2.576 1 98.62 230 GLY B O 1
ATOM 5670 N N . ALA B 1 231 ? 13.219 -5.949 2.002 1 98.88 231 ALA B N 1
ATOM 5671 C CA . ALA B 1 231 ? 13.25 -7.148 2.838 1 98.88 231 ALA B CA 1
ATOM 5672 C C . ALA B 1 231 ? 14.195 -8.195 2.258 1 98.88 231 ALA B C 1
ATOM 5674 O O . ALA B 1 231 ? 14.68 -8.055 1.135 1 98.88 231 ALA B O 1
ATOM 5675 N N . THR B 1 232 ? 14.438 -9.242 3.037 1 98.94 232 THR B N 1
ATOM 5676 C CA . THR B 1 232 ? 15.312 -10.352 2.678 1 98.94 232 THR B CA 1
ATOM 5677 C C . THR B 1 232 ? 14.5 -11.523 2.117 1 98.94 232 THR B C 1
ATOM 5679 O O . THR B 1 232 ? 13.43 -11.844 2.633 1 98.94 232 THR B O 1
ATOM 5682 N N . VAL B 1 233 ? 15.047 -12.078 1.092 1 98.94 233 VAL B N 1
ATOM 5683 C CA . VAL B 1 233 ? 14.484 -13.312 0.542 1 98.94 233 VAL B CA 1
ATOM 5684 C C . VAL B 1 233 ? 15.398 -14.492 0.876 1 98.94 233 VAL B C 1
ATOM 5686 O O . VAL B 1 233 ? 16.562 -14.508 0.475 1 98.94 233 VAL B O 1
ATOM 5689 N N . VAL B 1 234 ? 14.875 -15.414 1.613 1 98.94 234 VAL B N 1
ATOM 5690 C CA . VAL B 1 234 ? 15.578 -16.672 1.896 1 98.94 234 VAL B CA 1
ATOM 5691 C C . VAL B 1 234 ? 15.047 -17.766 0.984 1 98.94 234 VAL B C 1
ATOM 5693 O O . VAL B 1 234 ? 13.844 -18.016 0.939 1 98.94 234 VAL B O 1
ATOM 5696 N N . LEU B 1 235 ? 15.977 -18.469 0.288 1 98.62 235 LEU B N 1
ATOM 5697 C CA . LEU B 1 235 ? 15.562 -19.375 -0.783 1 98.62 235 LEU B CA 1
ATOM 5698 C C . LEU B 1 235 ? 15.734 -20.828 -0.366 1 98.62 235 LEU B C 1
ATOM 5700 O O . LEU B 1 235 ? 16.766 -21.203 0.179 1 98.62 235 LEU B O 1
ATOM 5704 N N . GLN B 1 236 ? 14.703 -21.578 -0.595 1 96.62 236 GLN B N 1
ATOM 5705 C CA . GLN B 1 236 ? 14.82 -23.016 -0.787 1 96.62 236 GLN B CA 1
ATOM 5706 C C . GLN B 1 236 ? 14.828 -23.375 -2.27 1 96.62 236 GLN B C 1
ATOM 5708 O O . GLN B 1 236 ? 14.062 -22.812 -3.055 1 96.62 236 GLN B O 1
ATOM 5713 N N . GLN B 1 237 ? 15.648 -24.312 -2.646 1 92.69 237 GLN B N 1
ATOM 5714 C CA . GLN B 1 237 ? 15.68 -24.719 -4.043 1 92.69 237 GLN B CA 1
ATOM 5715 C C . GLN B 1 237 ? 14.367 -25.391 -4.453 1 92.69 237 GLN B C 1
ATOM 5717 O O . GLN B 1 237 ? 13.922 -25.234 -5.59 1 92.69 237 GLN B O 1
ATOM 5722 N N . GLN B 1 238 ? 13.93 -26.188 -3.561 1 87.44 238 GLN B N 1
ATOM 5723 C CA . GLN B 1 238 ? 12.625 -26.828 -3.637 1 87.44 238 GLN B CA 1
ATOM 5724 C C . GLN B 1 238 ? 12.008 -26.984 -2.25 1 87.44 238 GLN B C 1
ATOM 5726 O O . GLN B 1 238 ? 12.719 -27.016 -1.246 1 87.44 238 GLN B O 1
ATOM 5731 N N . PHE B 1 239 ? 10.711 -27.172 -2.248 1 91.25 239 PHE B N 1
ATOM 5732 C CA . PHE B 1 239 ? 10.039 -27.266 -0.958 1 91.25 239 PHE B CA 1
ATOM 5733 C C . PHE B 1 239 ? 10.453 -28.531 -0.218 1 91.25 239 PHE B C 1
ATOM 5735 O O . PHE B 1 239 ? 10.422 -29.625 -0.784 1 91.25 239 PHE B O 1
ATOM 5742 N N . ASP B 1 240 ? 10.906 -28.312 0.913 1 92.19 240 ASP B N 1
ATOM 5743 C CA . ASP B 1 240 ? 11.18 -29.344 1.919 1 92.19 240 ASP B CA 1
ATOM 5744 C C . ASP B 1 240 ? 10.68 -28.906 3.295 1 92.19 240 ASP B C 1
ATOM 5746 O O . ASP B 1 240 ? 11.203 -27.953 3.873 1 92.19 240 ASP B O 1
ATOM 5750 N N . ALA B 1 241 ? 9.727 -29.609 3.797 1 94.62 241 ALA B N 1
ATOM 5751 C CA . ALA B 1 241 ? 9.008 -29.172 4.988 1 94.62 241 ALA B CA 1
ATOM 5752 C C . ALA B 1 241 ? 9.938 -29.094 6.195 1 94.62 241 ALA B C 1
ATOM 5754 O O . ALA B 1 241 ? 9.914 -28.125 6.949 1 94.62 241 ALA B O 1
ATOM 5755 N N . ALA B 1 242 ? 10.703 -30.156 6.371 1 96.31 242 ALA B N 1
ATOM 5756 C CA . ALA B 1 242 ? 11.602 -30.188 7.52 1 96.31 242 ALA B CA 1
ATOM 5757 C C . ALA B 1 242 ? 12.648 -29.078 7.441 1 96.31 242 ALA B C 1
ATOM 5759 O O . ALA B 1 242 ? 12.93 -28.422 8.438 1 96.31 242 ALA B O 1
ATOM 5760 N N . ASP B 1 243 ? 13.148 -28.906 6.309 1 97.38 243 ASP B N 1
ATOM 5761 C CA . ASP B 1 243 ? 14.133 -27.844 6.102 1 97.38 243 ASP B CA 1
ATOM 5762 C C . ASP B 1 243 ? 13.5 -26.469 6.27 1 97.38 243 ASP B C 1
ATOM 5764 O O . ASP B 1 243 ? 14.148 -25.547 6.754 1 97.38 243 ASP B O 1
ATOM 5768 N N . ALA B 1 244 ? 12.312 -26.359 5.863 1 97.94 244 ALA B N 1
ATOM 5769 C CA . ALA B 1 244 ? 11.602 -25.094 6.023 1 97.94 244 ALA B CA 1
ATOM 5770 C C . ALA B 1 244 ? 11.484 -24.703 7.492 1 97.94 244 ALA B C 1
ATOM 5772 O O . ALA B 1 244 ? 11.758 -23.562 7.867 1 97.94 244 ALA B O 1
ATOM 5773 N N . VAL B 1 245 ? 11.102 -25.641 8.312 1 98.19 245 VAL B N 1
ATOM 5774 C CA . VAL B 1 245 ? 10.961 -25.375 9.742 1 98.19 245 VAL B CA 1
ATOM 5775 C C . VAL B 1 245 ? 12.312 -24.953 10.32 1 98.19 245 VAL B C 1
ATOM 5777 O O . VAL B 1 245 ? 12.398 -24.016 11.117 1 98.19 245 VAL B O 1
ATOM 5780 N N . ARG B 1 246 ? 13.344 -25.656 9.914 1 97.75 246 ARG B N 1
ATOM 5781 C CA . ARG B 1 246 ? 14.688 -25.312 10.359 1 97.75 246 ARG B CA 1
ATOM 5782 C C . ARG B 1 246 ? 15.055 -23.891 9.953 1 97.75 246 ARG B C 1
ATOM 5784 O O . ARG B 1 246 ? 15.562 -23.125 10.766 1 97.75 246 ARG B O 1
ATOM 5791 N N . LEU B 1 247 ? 14.789 -23.562 8.742 1 98.25 247 LEU B N 1
ATOM 5792 C CA . LEU B 1 247 ? 15.109 -22.234 8.227 1 98.25 247 LEU B CA 1
ATOM 5793 C C . LEU B 1 247 ? 14.305 -21.156 8.945 1 98.25 247 LEU B C 1
ATOM 5795 O O . LEU B 1 247 ? 14.812 -20.062 9.211 1 98.25 247 LEU B O 1
ATOM 5799 N N . ILE B 1 248 ? 13.039 -21.422 9.211 1 98.5 248 ILE B N 1
ATOM 5800 C CA . ILE B 1 248 ? 12.211 -20.469 9.938 1 98.5 248 ILE B CA 1
ATOM 5801 C C . ILE B 1 248 ? 12.875 -20.109 11.266 1 98.5 248 ILE B C 1
ATOM 5803 O O . ILE B 1 248 ? 13.016 -18.938 11.594 1 98.5 248 ILE B O 1
ATOM 5807 N N . ALA B 1 249 ? 13.328 -21.094 11.945 1 98.06 249 ALA B N 1
ATOM 5808 C CA . ALA B 1 249 ? 13.938 -20.891 13.25 1 98.06 249 ALA B CA 1
ATOM 5809 C C . ALA B 1 249 ? 15.297 -20.219 13.117 1 98.06 249 ALA B C 1
ATOM 5811 O O . ALA B 1 249 ? 15.562 -19.203 13.781 1 98.06 249 ALA B O 1
ATOM 5812 N N . ASP B 1 250 ? 16.156 -20.75 12.227 1 97.75 250 ASP B N 1
ATOM 5813 C CA . ASP B 1 250 ? 17.531 -20.312 12.117 1 97.75 250 ASP B CA 1
ATOM 5814 C C . ASP B 1 250 ? 17.609 -18.891 11.539 1 97.75 250 ASP B C 1
ATOM 5816 O O . ASP B 1 250 ? 18.469 -18.109 11.938 1 97.75 250 ASP B O 1
ATOM 5820 N N . GLU B 1 251 ? 16.719 -18.594 10.586 1 98.06 251 GLU B N 1
ATOM 5821 C CA . GLU B 1 251 ? 16.766 -17.328 9.867 1 98.06 251 GLU B CA 1
ATOM 5822 C C . GLU B 1 251 ? 15.711 -16.359 10.383 1 98.06 251 GLU B C 1
ATOM 5824 O O . GLU B 1 251 ? 15.594 -15.234 9.883 1 98.06 251 GLU B O 1
ATOM 5829 N N . ARG B 1 252 ? 14.922 -16.75 11.336 1 98.19 252 ARG B N 1
ATOM 5830 C CA . ARG B 1 252 ? 13.844 -15.945 11.898 1 98.19 252 ARG B CA 1
ATOM 5831 C C . ARG B 1 252 ? 12.93 -15.406 10.797 1 98.19 252 ARG B C 1
ATOM 5833 O O . ARG B 1 252 ? 12.695 -14.203 10.719 1 98.19 252 ARG B O 1
ATOM 5840 N N . ILE B 1 253 ? 12.438 -16.344 10.039 1 98.75 253 ILE B N 1
ATOM 5841 C CA . ILE B 1 253 ? 11.562 -16.016 8.922 1 98.75 253 ILE B CA 1
ATOM 5842 C C . ILE B 1 253 ? 10.281 -15.367 9.438 1 98.75 253 ILE B C 1
ATOM 5844 O O . ILE B 1 253 ? 9.688 -15.828 10.414 1 98.75 253 ILE B O 1
ATOM 5848 N N . THR B 1 254 ? 9.836 -14.273 8.766 1 98.75 254 THR B N 1
ATOM 5849 C CA . THR B 1 254 ? 8.648 -13.547 9.203 1 98.75 254 THR B CA 1
ATOM 5850 C C . THR B 1 254 ? 7.512 -13.727 8.203 1 98.75 254 THR B C 1
ATOM 5852 O O . THR B 1 254 ? 6.344 -13.508 8.531 1 98.75 254 THR B O 1
ATOM 5855 N N . VAL B 1 255 ? 7.793 -14.055 6.93 1 98.81 255 VAL B N 1
ATOM 5856 C CA . VAL B 1 255 ? 6.781 -14.188 5.887 1 98.81 255 VAL B CA 1
ATOM 5857 C C . VAL B 1 255 ? 6.918 -15.547 5.207 1 98.81 255 VAL B C 1
ATOM 5859 O O . VAL B 1 255 ? 8.008 -15.93 4.781 1 98.81 255 VAL B O 1
ATOM 5862 N N . LEU B 1 256 ? 5.809 -16.234 5.09 1 98.56 256 LEU B N 1
ATOM 5863 C CA . LEU B 1 256 ? 5.734 -17.5 4.352 1 98.56 256 LEU B CA 1
ATOM 5864 C C . LEU B 1 256 ? 4.816 -17.359 3.141 1 98.56 256 LEU B C 1
ATOM 5866 O O . LEU B 1 256 ? 3.85 -16.594 3.17 1 98.56 256 LEU B O 1
ATOM 5870 N N . HIS B 1 257 ? 5.125 -18.031 2.098 1 97.31 257 HIS B N 1
ATOM 5871 C CA . HIS B 1 257 ? 4.285 -18.219 0.919 1 97.31 257 HIS B CA 1
ATOM 5872 C C . HIS B 1 257 ? 4.18 -19.688 0.538 1 97.31 257 HIS B C 1
ATOM 5874 O O . HIS B 1 257 ? 5.141 -20.281 0.04 1 97.31 257 HIS B O 1
ATOM 5880 N N . LEU B 1 258 ? 2.967 -20.203 0.776 1 94.19 258 LEU B N 1
ATOM 5881 C CA . LEU B 1 258 ? 2.805 -21.656 0.651 1 94.19 258 LEU B CA 1
ATOM 5882 C C . LEU B 1 258 ? 1.462 -22 0.013 1 94.19 258 LEU B C 1
ATOM 5884 O O . LEU B 1 258 ? 0.457 -21.328 0.277 1 94.19 258 LEU B O 1
ATOM 5888 N N . ALA B 1 259 ? 1.505 -23.062 -0.803 1 87.44 259 ALA B N 1
ATOM 5889 C CA . ALA B 1 259 ? 0.236 -23.703 -1.132 1 87.44 259 ALA B CA 1
ATOM 5890 C C . ALA B 1 259 ? -0.325 -24.453 0.07 1 87.44 259 ALA B C 1
ATOM 5892 O O . ALA B 1 259 ? 0.416 -24.812 0.989 1 87.44 259 ALA B O 1
ATOM 5893 N N . PRO B 1 260 ? -1.598 -24.719 0.119 1 85.31 260 PRO B N 1
ATOM 5894 C CA . PRO B 1 260 ? -2.213 -25.406 1.261 1 85.31 260 PRO B CA 1
ATOM 5895 C C . PRO B 1 260 ? -1.562 -26.75 1.566 1 85.31 260 PRO B C 1
ATOM 5897 O O . PRO B 1 260 ? -1.34 -27.078 2.734 1 85.31 260 PRO B O 1
ATOM 5900 N N . VAL B 1 261 ? -1.188 -27.484 0.549 1 79.88 261 VAL B N 1
ATOM 5901 C CA . VAL B 1 261 ? -0.56 -28.781 0.753 1 79.88 261 VAL B CA 1
ATOM 5902 C C . VAL B 1 261 ? 0.799 -28.609 1.426 1 79.88 261 VAL B C 1
ATOM 5904 O O . VAL B 1 261 ? 1.192 -29.406 2.273 1 79.88 261 VAL B O 1
ATOM 5907 N N . MET B 1 262 ? 1.487 -27.562 1.101 1 88.88 262 MET B N 1
ATOM 5908 C CA . MET B 1 262 ? 2.783 -27.25 1.697 1 88.88 262 MET B CA 1
ATOM 5909 C C . MET B 1 262 ? 2.621 -26.812 3.145 1 88.88 262 MET B C 1
ATOM 5911 O O . MET B 1 262 ? 3.414 -27.188 4.008 1 88.88 262 MET B O 1
ATOM 5915 N N . LEU B 1 263 ? 1.588 -25.984 3.359 1 92.5 263 LEU B N 1
ATOM 5916 C CA . LEU B 1 263 ? 1.316 -25.531 4.719 1 92.5 263 LEU B CA 1
ATOM 5917 C C . LEU B 1 263 ? 1.009 -26.703 5.637 1 92.5 263 LEU B C 1
ATOM 5919 O O . LEU B 1 263 ? 1.529 -26.781 6.75 1 92.5 263 LEU B O 1
ATOM 5923 N N . SER B 1 264 ? 0.203 -27.656 5.164 1 88.06 264 SER B N 1
ATOM 5924 C CA . SER B 1 264 ? -0.121 -28.844 5.941 1 88.06 264 SER B CA 1
ATOM 5925 C C . SER B 1 264 ? 1.134 -29.641 6.281 1 88.06 264 SER B C 1
ATOM 5927 O O . SER B 1 264 ? 1.322 -30.047 7.43 1 88.06 264 SER B O 1
ATOM 5929 N N . ALA B 1 265 ? 1.967 -29.828 5.281 1 89 265 ALA B N 1
ATOM 5930 C CA . ALA B 1 265 ? 3.213 -30.562 5.48 1 89 265 ALA B CA 1
ATOM 5931 C C . ALA B 1 265 ? 4.117 -29.844 6.48 1 89 265 ALA B C 1
ATOM 5933 O O . ALA B 1 265 ? 4.75 -30.484 7.328 1 89 265 ALA B O 1
ATOM 5934 N N . LEU B 1 266 ? 4.168 -28.547 6.363 1 95.44 266 LEU B N 1
ATOM 5935 C CA . LEU B 1 266 ? 4.973 -27.75 7.277 1 95.44 266 LEU B CA 1
ATOM 5936 C C . LEU B 1 266 ? 4.484 -27.906 8.711 1 95.44 266 LEU B C 1
ATOM 5938 O O . LEU B 1 266 ? 5.285 -28.109 9.625 1 95.44 266 LEU B O 1
ATOM 5942 N N . LEU B 1 267 ? 3.207 -27.859 8.906 1 95 267 LEU B N 1
ATOM 5943 C CA . LEU B 1 267 ? 2.613 -27.969 10.234 1 95 267 LEU B CA 1
ATOM 5944 C C . LEU B 1 267 ? 2.916 -29.344 10.852 1 95 267 LEU B C 1
ATOM 5946 O O . LEU B 1 267 ? 3.111 -29.438 12.062 1 95 267 LEU B O 1
ATOM 5950 N N . ASP B 1 268 ? 2.967 -30.359 10 1 91.62 268 ASP B N 1
ATOM 5951 C CA . ASP B 1 268 ? 3.287 -31.703 10.461 1 91.62 268 ASP B CA 1
ATOM 5952 C C . ASP B 1 268 ? 4.703 -31.766 11.031 1 91.62 268 ASP B C 1
ATOM 5954 O O . ASP B 1 268 ? 4.992 -32.594 11.906 1 91.62 268 ASP B O 1
ATOM 5958 N N . GLU B 1 269 ? 5.539 -30.922 10.531 1 95.44 269 GLU B N 1
ATOM 5959 C CA . GLU B 1 269 ? 6.949 -30.969 10.906 1 95.44 269 GLU B CA 1
ATOM 5960 C C . GLU B 1 269 ? 7.215 -30.094 12.133 1 95.44 269 GLU B C 1
ATOM 5962 O O . GLU B 1 269 ? 8.281 -30.188 12.742 1 95.44 269 GLU B O 1
ATOM 5967 N N . VAL B 1 270 ? 6.266 -29.266 12.555 1 96.31 270 VAL B N 1
ATOM 5968 C CA . VAL B 1 270 ? 6.469 -28.375 13.688 1 96.31 270 VAL B CA 1
ATOM 5969 C C . VAL B 1 270 ? 6.273 -29.141 15 1 96.31 270 VAL B C 1
ATOM 5971 O O . VAL B 1 270 ? 5.152 -29.547 15.328 1 96.31 270 VAL B O 1
ATOM 5974 N N . SER B 1 271 ? 7.309 -29.328 15.734 1 93.81 271 SER B N 1
ATOM 5975 C CA . SER B 1 271 ? 7.246 -30.016 17.016 1 93.81 271 SER B CA 1
ATOM 5976 C C . SER B 1 271 ? 7.219 -29.016 18.172 1 93.81 271 SER B C 1
ATOM 5978 O O . SER B 1 271 ? 6.691 -29.328 19.25 1 93.81 271 SER B O 1
ATOM 5980 N N . ASP B 1 272 ? 7.844 -27.922 18.016 1 94.31 272 ASP B N 1
ATOM 5981 C CA . ASP B 1 272 ? 7.91 -26.828 18.984 1 94.31 272 ASP B CA 1
ATOM 5982 C C . ASP B 1 272 ? 7.438 -25.516 18.359 1 94.31 272 ASP B C 1
ATOM 5984 O O . ASP B 1 272 ? 8.055 -25 17.438 1 94.31 272 ASP B O 1
ATOM 5988 N N . ARG B 1 273 ? 6.516 -24.953 18.938 1 93.38 273 ARG B N 1
ATOM 5989 C CA . ARG B 1 273 ? 5.934 -23.734 18.422 1 93.38 273 ARG B CA 1
ATOM 5990 C C . ARG B 1 273 ? 6.953 -22.594 18.438 1 93.38 273 ARG B C 1
ATOM 5992 O O . ARG B 1 273 ? 6.836 -21.625 17.672 1 93.38 273 ARG B O 1
ATOM 5999 N N . LEU B 1 274 ? 7.871 -22.688 19.234 1 94.81 274 LEU B N 1
ATOM 6000 C CA . LEU B 1 274 ? 8.898 -21.656 19.328 1 94.81 274 LEU B CA 1
ATOM 6001 C C . LEU B 1 274 ? 9.711 -21.578 18.047 1 94.81 274 LEU B C 1
ATOM 6003 O O . LEU B 1 274 ? 10.25 -20.531 17.703 1 94.81 274 LEU B O 1
ATOM 6007 N N . ALA B 1 275 ? 9.789 -22.719 17.328 1 96.38 275 ALA B N 1
ATOM 6008 C CA . ALA B 1 275 ? 10.562 -22.781 16.078 1 96.38 275 ALA B CA 1
ATOM 6009 C C . ALA B 1 275 ? 9.922 -21.906 15 1 96.38 275 ALA B C 1
ATOM 6011 O O . ALA B 1 275 ? 10.594 -21.531 14.039 1 96.38 275 ALA B O 1
ATOM 6012 N N . VAL B 1 276 ? 8.617 -21.578 15.203 1 97.56 276 VAL B N 1
ATOM 6013 C CA . VAL B 1 276 ? 7.93 -20.844 14.156 1 97.56 276 VAL B CA 1
ATOM 6014 C C . VAL B 1 276 ? 7.391 -19.531 14.719 1 97.56 276 VAL B C 1
ATOM 6016 O O . VAL B 1 276 ? 6.539 -18.875 14.102 1 97.56 276 VAL B O 1
ATOM 6019 N N . GLU B 1 277 ? 7.836 -19.062 15.852 1 96.69 277 GLU B N 1
ATOM 6020 C CA . GLU B 1 277 ? 7.289 -17.906 16.562 1 96.69 277 GLU B CA 1
ATOM 6021 C C . GLU B 1 277 ? 7.586 -16.609 15.812 1 96.69 277 GLU B C 1
ATOM 6023 O O . GLU B 1 277 ? 6.906 -15.609 16.016 1 96.69 277 GLU B O 1
ATOM 6028 N N . SER B 1 278 ? 8.609 -16.641 14.93 1 97.94 278 SER B N 1
ATOM 6029 C CA . SER B 1 278 ? 9.023 -15.445 14.211 1 97.94 278 SER B CA 1
ATOM 6030 C C . SER B 1 278 ? 8.047 -15.109 13.086 1 97.94 278 SER B C 1
ATOM 6032 O O . SER B 1 278 ? 8.07 -14.008 12.547 1 97.94 278 SER B O 1
ATOM 6034 N N . VAL B 1 279 ? 7.227 -16.078 12.68 1 98.5 279 VAL B N 1
ATOM 6035 C CA . VAL B 1 279 ? 6.34 -15.898 11.531 1 98.5 279 VAL B CA 1
ATOM 6036 C C . VAL B 1 279 ? 5.238 -14.898 11.875 1 98.5 279 VAL B C 1
ATOM 6038 O O . VAL B 1 279 ? 4.531 -15.062 12.875 1 98.5 279 VAL B O 1
ATOM 6041 N N . ARG B 1 280 ? 5.125 -13.883 10.984 1 97.56 280 ARG B N 1
ATOM 6042 C CA . ARG B 1 280 ? 4.141 -12.828 11.211 1 97.56 280 ARG B CA 1
ATOM 6043 C C . ARG B 1 280 ? 3.092 -12.812 10.102 1 97.56 280 ARG B C 1
ATOM 6045 O O . ARG B 1 280 ? 1.997 -12.273 10.281 1 97.56 280 ARG B O 1
ATOM 6052 N N . THR B 1 281 ? 3.41 -13.367 8.961 1 98.56 281 THR B N 1
ATOM 6053 C CA . THR B 1 281 ? 2.504 -13.391 7.82 1 98.56 281 THR B CA 1
ATOM 6054 C C . THR B 1 281 ? 2.594 -14.727 7.09 1 98.56 281 THR B C 1
ATOM 6056 O O . THR B 1 281 ? 3.689 -15.195 6.766 1 98.56 281 THR B O 1
ATOM 6059 N N . VAL B 1 282 ? 1.493 -15.336 6.84 1 98.38 282 VAL B N 1
ATOM 6060 C CA . VAL B 1 282 ? 1.404 -16.531 6.02 1 98.38 282 VAL B CA 1
ATOM 6061 C C . VAL B 1 282 ? 0.521 -16.266 4.801 1 98.38 282 VAL B C 1
ATOM 6063 O O . VAL B 1 282 ? -0.686 -16.047 4.938 1 98.38 282 VAL B O 1
ATOM 6066 N N . VAL B 1 283 ? 1.117 -16.312 3.672 1 98.12 283 VAL B N 1
ATOM 6067 C CA . VAL B 1 283 ? 0.406 -16.172 2.406 1 98.12 283 VAL B CA 1
ATOM 6068 C C . VAL B 1 283 ? 0.107 -17.547 1.825 1 98.12 283 VAL B C 1
ATOM 6070 O O . VAL B 1 283 ? 1.003 -18.391 1.712 1 98.12 283 VAL B O 1
ATOM 6073 N N . TYR B 1 284 ? -1.107 -17.75 1.532 1 94.19 284 TYR B N 1
ATOM 6074 C CA . TYR B 1 284 ? -1.452 -18.969 0.818 1 94.19 284 TYR B CA 1
ATOM 6075 C C . TYR B 1 284 ? -2.27 -18.656 -0.431 1 94.19 284 TYR B C 1
ATOM 6077 O O . TYR B 1 284 ? -3.035 -17.703 -0.457 1 94.19 284 TYR B O 1
ATOM 6085 N N . SER B 1 285 ? -1.985 -19.406 -1.438 1 91.38 285 SER B N 1
ATOM 6086 C CA . SER B 1 285 ? -2.596 -19.234 -2.752 1 91.38 285 SER B CA 1
ATOM 6087 C C . SER B 1 285 ? -2.543 -20.531 -3.559 1 91.38 285 SER B C 1
ATOM 6089 O O . SER B 1 285 ? -2.307 -21.594 -3.002 1 91.38 285 SER B O 1
ATOM 6091 N N . ALA B 1 286 ? -2.85 -20.484 -4.809 1 80.12 286 ALA B N 1
ATOM 6092 C CA . ALA B 1 286 ? -2.645 -21.531 -5.812 1 80.12 286 ALA B CA 1
ATOM 6093 C C . ALA B 1 286 ? -3.738 -22.594 -5.73 1 80.12 286 ALA B C 1
ATOM 6095 O O . ALA B 1 286 ? -4.078 -23.219 -6.734 1 80.12 286 ALA B O 1
ATOM 6096 N N . ALA B 1 287 ? -4.23 -22.891 -4.469 1 77.75 287 ALA B N 1
ATOM 6097 C CA . ALA B 1 287 ? -5.266 -23.906 -4.281 1 77.75 287 ALA B CA 1
ATOM 6098 C C . ALA B 1 287 ? -6.199 -23.531 -3.131 1 77.75 287 ALA B C 1
ATOM 6100 O O . ALA B 1 287 ? -5.859 -22.688 -2.301 1 77.75 287 ALA B O 1
ATOM 6101 N N . PRO B 1 288 ? -7.32 -24.188 -3.17 1 78.19 288 PRO B N 1
ATOM 6102 C CA . PRO B 1 288 ? -8.234 -23.906 -2.055 1 78.19 288 PRO B CA 1
ATOM 6103 C C . PRO B 1 288 ? -7.695 -24.406 -0.718 1 78.19 288 PRO B C 1
ATOM 6105 O O . PRO B 1 288 ? -7.07 -25.469 -0.659 1 78.19 288 PRO B O 1
ATOM 6108 N N . MET B 1 289 ? -7.926 -23.609 0.319 1 80.94 289 MET B N 1
ATOM 6109 C CA . MET B 1 289 ? -7.57 -23.953 1.695 1 80.94 289 MET B CA 1
ATOM 6110 C C . MET B 1 289 ? -8.766 -24.562 2.43 1 80.94 289 MET B C 1
ATOM 6112 O O . MET B 1 289 ? -9.859 -24 2.41 1 80.94 289 MET B O 1
ATOM 6116 N N . THR B 1 290 ? -8.547 -25.734 2.975 1 74.56 290 THR B N 1
ATOM 6117 C CA . THR B 1 290 ? -9.633 -26.312 3.768 1 74.56 290 THR B CA 1
ATOM 6118 C C . THR B 1 290 ? -9.695 -25.656 5.148 1 74.56 290 THR B C 1
ATOM 6120 O O . THR B 1 290 ? -8.68 -25.188 5.66 1 74.56 290 THR B O 1
ATOM 6123 N N . ALA B 1 291 ? -10.836 -25.688 5.727 1 76.69 291 ALA B N 1
ATOM 6124 C CA . ALA B 1 291 ? -11.023 -25.156 7.07 1 76.69 291 ALA B CA 1
ATOM 6125 C C . ALA B 1 291 ? -10.156 -25.891 8.086 1 76.69 291 ALA B C 1
ATOM 6127 O O . ALA B 1 291 ? -9.656 -25.297 9.039 1 76.69 291 ALA B O 1
ATOM 6128 N N . ALA B 1 292 ? -10 -27.156 7.84 1 78.62 292 ALA B N 1
ATOM 6129 C CA . ALA B 1 292 ? -9.234 -27.969 8.773 1 78.62 292 ALA B CA 1
ATOM 6130 C C . ALA B 1 292 ? -7.77 -27.531 8.82 1 78.62 292 ALA B C 1
ATOM 6132 O O . ALA B 1 292 ? -7.195 -27.359 9.898 1 78.62 292 ALA B O 1
ATOM 6133 N N . ILE B 1 293 ? -7.219 -27.344 7.691 1 84.19 293 ILE B N 1
ATOM 6134 C CA . ILE B 1 293 ? -5.824 -26.922 7.625 1 84.19 293 ILE B CA 1
ATOM 6135 C C . ILE B 1 293 ? -5.68 -25.531 8.211 1 84.19 293 ILE B C 1
ATOM 6137 O O . ILE B 1 293 ? -4.742 -25.25 8.969 1 84.19 293 ILE B O 1
ATOM 6141 N N . LEU B 1 294 ? -6.586 -24.672 7.91 1 88.69 294 LEU B N 1
ATOM 6142 C CA . LEU B 1 294 ? -6.52 -23.281 8.375 1 88.69 294 LEU B CA 1
ATOM 6143 C C . LEU B 1 294 ? -6.652 -23.219 9.891 1 88.69 294 LEU B C 1
ATOM 6145 O O . LEU B 1 294 ? -5.922 -22.469 10.555 1 88.69 294 LEU B O 1
ATOM 6149 N N . ARG B 1 295 ? -7.543 -23.984 10.445 1 87.88 295 ARG B N 1
ATOM 6150 C CA . ARG B 1 295 ? -7.715 -24.031 11.898 1 87.88 295 ARG B CA 1
ATOM 6151 C C . ARG B 1 295 ? -6.438 -24.5 12.586 1 87.88 295 ARG B C 1
ATOM 6153 O O . ARG B 1 295 ? -6.02 -23.922 13.586 1 87.88 295 ARG B O 1
ATOM 6160 N N . ARG B 1 296 ? -5.918 -25.562 12.031 1 90.75 296 ARG B N 1
ATOM 6161 C CA . ARG B 1 296 ? -4.66 -26.078 12.57 1 90.75 296 ARG B CA 1
ATOM 6162 C C . ARG B 1 296 ? -3.561 -25.016 12.477 1 90.75 296 ARG B C 1
ATOM 6164 O O . ARG B 1 296 ? -2.791 -24.828 13.422 1 90.75 296 ARG B O 1
ATOM 6171 N N . ALA B 1 297 ? -3.465 -24.359 11.391 1 94.75 297 ALA B N 1
ATOM 6172 C CA . ALA B 1 297 ? -2.438 -23.344 11.156 1 94.75 297 ALA B CA 1
ATOM 6173 C C . ALA B 1 297 ? -2.582 -22.188 12.141 1 94.75 297 ALA B C 1
ATOM 6175 O O . ALA B 1 297 ? -1.595 -21.719 12.711 1 94.75 297 ALA B O 1
ATOM 6176 N N . LEU B 1 298 ? -3.783 -21.719 12.344 1 92.44 298 LEU B N 1
ATOM 6177 C CA . LEU B 1 298 ? -4.055 -20.625 13.258 1 92.44 298 LEU B CA 1
ATOM 6178 C C . LEU B 1 298 ? -3.68 -21 14.688 1 92.44 298 LEU B C 1
ATOM 6180 O O . LEU B 1 298 ? -3.244 -20.141 15.469 1 92.44 298 LEU B O 1
ATOM 6184 N N . ALA B 1 299 ? -3.822 -22.25 15.008 1 92.62 299 ALA B N 1
ATOM 6185 C CA . ALA B 1 299 ? -3.488 -22.734 16.344 1 92.62 299 ALA B CA 1
ATOM 6186 C C . ALA B 1 299 ? -1.978 -22.812 16.547 1 92.62 299 ALA B C 1
ATOM 6188 O O . ALA B 1 299 ? -1.465 -22.5 17.609 1 92.62 299 ALA B O 1
ATOM 6189 N N . VAL B 1 300 ? -1.259 -23.25 15.516 1 94.81 300 VAL B N 1
ATOM 6190 C CA . VAL B 1 300 ? 0.18 -23.484 15.594 1 94.81 300 VAL B CA 1
ATOM 6191 C C . VAL B 1 300 ? 0.924 -22.156 15.453 1 94.81 300 VAL B C 1
ATOM 6193 O O . VAL B 1 300 ? 2.016 -21.984 16 1 94.81 300 VAL B O 1
ATOM 6196 N N . LEU B 1 301 ? 0.331 -21.203 14.758 1 95.31 301 LEU B N 1
ATOM 6197 C CA . LEU B 1 301 ? 0.935 -19.906 14.484 1 95.31 301 LEU B CA 1
ATOM 6198 C C . LEU B 1 301 ? 0.038 -18.781 14.984 1 95.31 301 LEU B C 1
ATOM 6200 O O . LEU B 1 301 ? -0.389 -17.922 14.203 1 95.31 301 LEU B O 1
ATOM 6204 N N . PRO B 1 302 ? -0.146 -18.641 16.234 1 89.62 302 PRO B N 1
ATOM 6205 C CA . PRO B 1 302 ? -1.125 -17.688 16.75 1 89.62 302 PRO B CA 1
ATOM 6206 C C . PRO B 1 302 ? -0.706 -16.234 16.531 1 89.62 302 PRO B C 1
ATOM 6208 O O . PRO B 1 302 ? -1.553 -15.336 16.531 1 89.62 302 PRO B O 1
ATOM 6211 N N . GLY B 1 303 ? 0.481 -15.969 16.359 1 91.56 303 GLY B N 1
ATOM 6212 C CA . GLY B 1 303 ? 0.941 -14.602 16.156 1 91.56 303 GLY B CA 1
ATOM 6213 C C . GLY B 1 303 ? 0.959 -14.18 14.703 1 91.56 303 GLY B C 1
ATOM 6214 O O . GLY B 1 303 ? 1.229 -13.023 14.391 1 91.56 303 GLY B O 1
ATOM 6215 N N . ALA B 1 304 ? 0.616 -15.062 13.828 1 95.75 304 ALA B N 1
ATOM 6216 C CA . ALA B 1 304 ? 0.73 -14.789 12.398 1 95.75 304 ALA B CA 1
ATOM 6217 C C . ALA B 1 304 ? -0.604 -14.32 11.82 1 95.75 304 ALA B C 1
ATOM 6219 O O . ALA B 1 304 ? -1.663 -14.812 12.211 1 95.75 304 ALA B O 1
ATOM 6220 N N . GLY B 1 305 ? -0.532 -13.289 10.961 1 96.5 305 GLY B N 1
ATOM 6221 C CA . GLY B 1 305 ? -1.66 -12.977 10.102 1 96.5 305 GLY B CA 1
ATOM 6222 C C . GLY B 1 305 ? -1.677 -13.789 8.82 1 96.5 305 GLY B C 1
ATOM 6223 O O . GLY B 1 305 ? -0.631 -14.008 8.203 1 96.5 305 GLY B O 1
ATOM 6224 N N . PHE B 1 306 ? -2.848 -14.297 8.477 1 97.06 306 PHE B N 1
ATOM 6225 C CA . PHE B 1 306 ? -2.984 -15.102 7.27 1 97.06 306 PHE B CA 1
ATOM 6226 C C . PHE B 1 306 ? -3.576 -14.273 6.133 1 97.06 306 PHE B C 1
ATOM 6228 O O . PHE B 1 306 ? -4.387 -13.375 6.367 1 97.06 306 PHE B O 1
ATOM 6235 N N . LEU B 1 307 ? -3.131 -14.57 4.891 1 97.44 307 LEU B N 1
ATOM 6236 C CA . LEU B 1 307 ? -3.568 -13.898 3.67 1 97.44 307 LEU B CA 1
ATOM 6237 C C . LEU B 1 307 ? -3.852 -14.906 2.564 1 97.44 307 LEU B C 1
ATOM 6239 O O . LEU B 1 307 ? -2.979 -15.695 2.197 1 97.44 307 LEU B O 1
ATOM 6243 N N . ASN B 1 308 ? -5.062 -14.898 2.082 1 96.81 308 ASN B N 1
ATOM 6244 C CA . ASN B 1 308 ? -5.375 -15.641 0.863 1 96.81 308 ASN B CA 1
ATOM 6245 C C . ASN B 1 308 ? -5.25 -14.758 -0.376 1 96.81 308 ASN B C 1
ATOM 6247 O O . ASN B 1 308 ? -5.812 -13.664 -0.423 1 96.81 308 ASN B O 1
ATOM 6251 N N . LEU B 1 309 ? -4.527 -15.227 -1.332 1 97.25 309 LEU B N 1
ATOM 6252 C CA . LEU B 1 309 ? -4.375 -14.477 -2.572 1 97.25 309 LEU B CA 1
ATOM 6253 C C . LEU B 1 309 ? -4.938 -15.25 -3.756 1 97.25 309 LEU B C 1
ATOM 6255 O O . LEU B 1 309 ? -4.691 -16.453 -3.887 1 97.25 309 LEU B O 1
ATOM 6259 N N . TYR B 1 310 ? -5.727 -14.562 -4.535 1 97.06 310 TYR B N 1
ATOM 6260 C CA . TYR B 1 310 ? -6.234 -15.117 -5.781 1 97.06 310 TYR B CA 1
ATOM 6261 C C . TYR B 1 310 ? -5.809 -14.273 -6.973 1 97.06 310 TYR B C 1
ATOM 6263 O O . TYR B 1 310 ? -5.953 -13.047 -6.949 1 97.06 310 TYR B O 1
ATOM 6271 N N . GLY B 1 311 ? -5.34 -14.93 -7.934 1 95.81 311 GLY B N 1
ATOM 6272 C CA . GLY B 1 311 ? -4.949 -14.352 -9.203 1 95.81 311 GLY B CA 1
ATOM 6273 C C . GLY B 1 311 ? -4.344 -15.359 -10.164 1 95.81 311 GLY B C 1
ATOM 6274 O O . GLY B 1 311 ? -4.375 -16.562 -9.906 1 95.81 311 GLY B O 1
ATOM 6275 N N . GLN B 1 312 ? -3.977 -14.922 -11.242 1 94.19 312 GLN B N 1
ATOM 6276 C CA . GLN B 1 312 ? -3.23 -15.625 -12.281 1 94.19 312 GLN B CA 1
ATOM 6277 C C . GLN B 1 312 ? -2.154 -14.727 -12.883 1 94.19 312 GLN B C 1
ATOM 6279 O O . GLN B 1 312 ? -2.016 -13.57 -12.5 1 94.19 312 GLN B O 1
ATOM 6284 N N . THR B 1 313 ? -1.32 -15.305 -13.727 1 95.62 313 THR B N 1
ATOM 6285 C CA . THR B 1 313 ? -0.256 -14.523 -14.344 1 95.62 313 THR B CA 1
ATOM 6286 C C . THR B 1 313 ? -0.83 -13.305 -15.062 1 95.62 313 THR B C 1
ATOM 6288 O O . THR B 1 313 ? -0.233 -12.227 -15.047 1 95.62 313 THR B O 1
ATOM 6291 N N . GLU B 1 314 ? -2.027 -13.469 -15.641 1 97 314 GLU B N 1
ATOM 6292 C CA . GLU B 1 314 ? -2.668 -12.453 -16.469 1 97 314 GLU B CA 1
ATOM 6293 C C . GLU B 1 314 ? -3.164 -11.281 -15.609 1 97 314 GLU B C 1
ATOM 6295 O O . GLU B 1 314 ? -3.182 -10.141 -16.062 1 97 314 GLU B O 1
ATOM 6300 N N . ALA B 1 315 ? -3.574 -11.641 -14.352 1 97.25 315 ALA B N 1
ATOM 6301 C CA . ALA B 1 315 ? -4.113 -10.586 -13.5 1 97.25 315 ALA B CA 1
ATOM 6302 C C . ALA B 1 315 ? -4.168 -11.031 -12.047 1 97.25 315 ALA B C 1
ATOM 6304 O O . ALA B 1 315 ? -4.582 -12.156 -11.75 1 97.25 315 ALA B O 1
ATOM 6305 N N . ILE B 1 316 ? -3.713 -10.148 -11.141 1 97.56 316 ILE B N 1
ATOM 6306 C CA . ILE B 1 316 ? -4.031 -10.367 -9.734 1 97.56 316 ILE B CA 1
ATOM 6307 C C . ILE B 1 316 ? -5.441 -9.852 -9.438 1 97.56 316 ILE B C 1
ATOM 6309 O O . ILE B 1 316 ? -5.871 -8.844 -10 1 97.56 316 ILE B O 1
ATOM 6313 N N . VAL B 1 317 ? -6.215 -10.531 -8.586 1 98 317 VAL B N 1
ATOM 6314 C CA . VAL B 1 317 ? -7.648 -10.273 -8.547 1 98 317 VAL B CA 1
ATOM 6315 C C . VAL B 1 317 ? -8.055 -9.82 -7.148 1 98 317 VAL B C 1
ATOM 6317 O O . VAL B 1 317 ? -8.641 -8.75 -6.98 1 98 317 VAL B O 1
ATOM 6320 N N . SER B 1 318 ? -7.777 -10.695 -6.141 1 98.25 318 SER B N 1
ATOM 6321 C CA . SER B 1 318 ? -8.352 -10.43 -4.824 1 98.25 318 SER B CA 1
ATOM 6322 C C . SER B 1 318 ? -7.531 -11.086 -3.719 1 98.25 318 SER B C 1
ATOM 6324 O O . SER B 1 318 ? -6.633 -11.883 -3.996 1 98.25 318 SER B O 1
ATOM 6326 N N . GLY B 1 319 ? -7.812 -10.68 -2.5 1 97.88 319 GLY B N 1
ATOM 6327 C CA . GLY B 1 319 ? -7.242 -11.289 -1.309 1 97.88 319 GLY B CA 1
ATOM 6328 C C . GLY B 1 319 ? -8.172 -11.258 -0.113 1 97.88 319 GLY B C 1
ATOM 6329 O O . GLY B 1 319 ? -8.906 -10.281 0.08 1 97.88 319 GLY B O 1
ATOM 6330 N N . LEU B 1 320 ? -8.18 -12.336 0.662 1 97.38 320 LEU B N 1
ATOM 6331 C CA . LEU B 1 320 ? -8.852 -12.305 1.957 1 97.38 320 LEU B CA 1
ATOM 6332 C C . LEU B 1 320 ? -7.941 -11.727 3.029 1 97.38 320 LEU B C 1
ATOM 6334 O O . LEU B 1 320 ? -6.926 -12.328 3.385 1 97.38 320 LEU B O 1
ATOM 6338 N N . PRO B 1 321 ? -8.312 -10.539 3.516 1 96.94 321 PRO B N 1
ATOM 6339 C CA . PRO B 1 321 ? -7.414 -9.875 4.465 1 96.94 321 PRO B CA 1
ATOM 6340 C C . PRO B 1 321 ? -7.32 -10.609 5.801 1 96.94 321 PRO B C 1
ATOM 6342 O O . PRO B 1 321 ? -8.234 -11.359 6.16 1 96.94 321 PRO B O 1
ATOM 6345 N N . ARG B 1 322 ? -6.238 -10.359 6.465 1 95.94 322 ARG B N 1
ATOM 6346 C CA . ARG B 1 322 ? -5.898 -11.086 7.684 1 95.94 322 ARG B CA 1
ATOM 6347 C C . ARG B 1 322 ? -6.961 -10.875 8.758 1 95.94 322 ARG B C 1
ATOM 6349 O O . ARG B 1 322 ? -7.238 -11.781 9.547 1 95.94 322 ARG B O 1
ATOM 6356 N N . GLU B 1 323 ? -7.691 -9.742 8.773 1 95.81 323 GLU B N 1
ATOM 6357 C CA . GLU B 1 323 ? -8.703 -9.422 9.773 1 95.81 323 GLU B CA 1
ATOM 6358 C C . GLU B 1 323 ? -9.906 -10.344 9.664 1 95.81 323 GLU B C 1
ATOM 6360 O O . GLU B 1 323 ? -10.703 -10.453 10.602 1 95.81 323 GLU B O 1
ATOM 6365 N N . LEU B 1 324 ? -9.984 -11.008 8.523 1 95.06 324 LEU B N 1
ATOM 6366 C CA . LEU B 1 324 ? -11.164 -11.836 8.297 1 95.06 324 LEU B CA 1
ATOM 6367 C C . LEU B 1 324 ? -10.844 -13.312 8.508 1 95.06 324 LEU B C 1
ATOM 6369 O O . LEU B 1 324 ? -11.688 -14.172 8.289 1 95.06 324 LEU B O 1
ATOM 6373 N N . HIS B 1 325 ? -9.625 -13.602 8.938 1 94.62 325 HIS B N 1
ATOM 6374 C CA . HIS B 1 325 ? -9.25 -14.969 9.297 1 94.62 325 HIS B CA 1
ATOM 6375 C C . HIS B 1 325 ? -9.562 -15.25 10.766 1 94.62 325 HIS B C 1
ATOM 6377 O O . HIS B 1 325 ? -8.656 -15.508 11.562 1 94.62 325 HIS B O 1
ATOM 6383 N N . ILE B 1 326 ? -10.852 -15.18 11.062 1 89.12 326 ILE B N 1
ATOM 6384 C CA . ILE B 1 326 ? -11.336 -15.43 12.422 1 89.12 326 ILE B CA 1
ATOM 6385 C C . ILE B 1 326 ? -12.219 -16.672 12.43 1 89.12 326 ILE B C 1
ATOM 6387 O O . ILE B 1 326 ? -12.992 -16.906 11.5 1 89.12 326 ILE B O 1
ATOM 6391 N N . LEU B 1 327 ? -12.102 -17.406 13.5 1 85.88 327 LEU B N 1
ATOM 6392 C CA . LEU B 1 327 ? -12.789 -18.703 13.562 1 85.88 327 LEU B CA 1
ATOM 6393 C C . LEU B 1 327 ? -14.086 -18.594 14.359 1 85.88 327 LEU B C 1
ATOM 6395 O O . LEU B 1 327 ? -14.984 -19.406 14.203 1 85.88 327 LEU B O 1
ATOM 6399 N N . ASP B 1 328 ? -14.117 -17.562 15.234 1 80.44 328 ASP B N 1
ATOM 6400 C CA . ASP B 1 328 ? -15.219 -17.5 16.188 1 80.44 328 ASP B CA 1
ATOM 6401 C C . ASP B 1 328 ? -16.438 -16.844 15.57 1 80.44 328 ASP B C 1
ATOM 6403 O O . ASP B 1 328 ? -16.938 -15.828 16.078 1 80.44 328 ASP B O 1
ATOM 6407 N N . ASP B 1 329 ? -16.797 -17.203 14.422 1 80.06 329 ASP B N 1
ATOM 6408 C CA . ASP B 1 329 ? -17.969 -16.688 13.711 1 80.06 329 ASP B CA 1
ATOM 6409 C C . ASP B 1 329 ? -18.766 -17.828 13.07 1 80.06 329 ASP B C 1
ATOM 6411 O O . ASP B 1 329 ? -18.188 -18.797 12.578 1 80.06 329 ASP B O 1
ATOM 6415 N N . PRO B 1 330 ? -20.062 -17.812 13.266 1 81.38 330 PRO B N 1
ATOM 6416 C CA . PRO B 1 330 ? -20.875 -18.906 12.703 1 81.38 330 PRO B CA 1
ATOM 6417 C C . PRO B 1 330 ? -20.656 -19.078 11.195 1 81.38 330 PRO B C 1
ATOM 6419 O O . PRO B 1 330 ? -20.828 -20.172 10.672 1 81.38 330 PRO B O 1
ATOM 6422 N N . ASN B 1 331 ? -20.25 -18.047 10.547 1 84.81 331 ASN B N 1
ATOM 6423 C CA . ASN B 1 331 ? -20.047 -18.109 9.102 1 84.81 331 ASN B CA 1
ATOM 6424 C C . ASN B 1 331 ? -18.578 -18.188 8.734 1 84.81 331 ASN B C 1
ATOM 6426 O O . ASN B 1 331 ? -18.188 -17.875 7.602 1 84.81 331 ASN B O 1
ATOM 6430 N N . ALA B 1 332 ? -17.797 -18.625 9.633 1 87.31 332 ALA B N 1
ATOM 6431 C CA . ALA B 1 332 ? -16.344 -18.625 9.461 1 87.31 332 ALA B CA 1
ATOM 6432 C C . ALA B 1 332 ? -15.93 -19.516 8.297 1 87.31 332 ALA B C 1
ATOM 6434 O O . ALA B 1 332 ? -15.109 -19.125 7.465 1 87.31 332 ALA B O 1
ATOM 6435 N N . ALA B 1 333 ? -16.5 -20.688 8.25 1 83.19 333 ALA B N 1
ATOM 6436 C CA . ALA B 1 333 ? -16.109 -21.641 7.215 1 83.19 333 ALA B CA 1
ATOM 6437 C C . ALA B 1 333 ? -16.391 -21.094 5.82 1 83.19 333 ALA B C 1
ATOM 6439 O O . ALA B 1 333 ? -15.547 -21.203 4.926 1 83.19 333 ALA B O 1
ATOM 6440 N N . GLU B 1 334 ? -17.531 -20.547 5.68 1 86.12 334 GLU B N 1
ATOM 6441 C CA . GLU B 1 334 ? -17.891 -19.969 4.391 1 86.12 334 GLU B CA 1
ATOM 6442 C C . GLU B 1 334 ? -16.984 -18.781 4.047 1 86.12 334 GLU B C 1
ATOM 6444 O O . GLU B 1 334 ? -16.484 -18.688 2.932 1 86.12 334 GLU B O 1
ATOM 6449 N N . ARG B 1 335 ? -16.781 -17.875 4.973 1 91.62 335 ARG B N 1
ATOM 6450 C CA . ARG B 1 335 ? -15.945 -16.703 4.766 1 91.62 335 ARG B CA 1
ATOM 6451 C C . ARG B 1 335 ? -14.516 -17.094 4.395 1 91.62 335 ARG B C 1
ATOM 6453 O O . ARG B 1 335 ? -13.93 -16.531 3.469 1 91.62 335 ARG B O 1
ATOM 6460 N N . LEU B 1 336 ? -14.047 -18.078 5.086 1 90.06 336 LEU B N 1
ATOM 6461 C CA . LEU B 1 336 ? -12.664 -18.5 4.902 1 90.06 336 LEU B CA 1
ATOM 6462 C C . LEU B 1 336 ? -12.492 -19.234 3.57 1 90.06 336 LEU B C 1
ATOM 6464 O O . LEU B 1 336 ? -11.367 -19.406 3.096 1 90.06 336 LEU B O 1
ATOM 6468 N N . SER B 1 337 ? -13.578 -19.656 2.957 1 88.38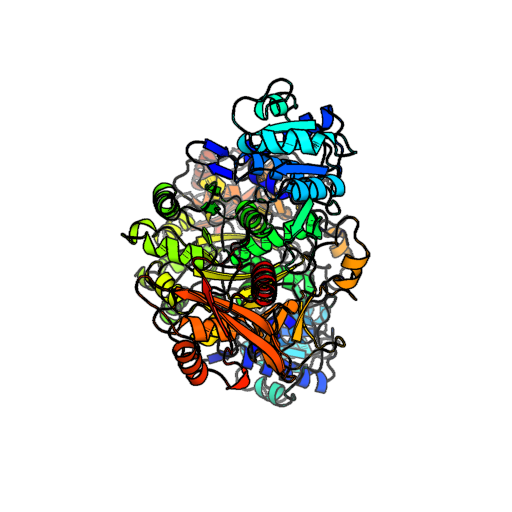 337 SER B N 1
ATOM 6469 C CA . SER B 1 337 ? -13.516 -20.328 1.658 1 88.38 337 SER B CA 1
ATOM 6470 C C . SER B 1 337 ? -13.484 -19.312 0.521 1 88.38 337 SER B C 1
ATOM 6472 O O . SER B 1 337 ? -13.25 -19.672 -0.634 1 88.38 337 SER B O 1
ATOM 6474 N N . SER B 1 338 ? -13.758 -18.016 0.862 1 93.94 338 SER B N 1
ATOM 6475 C CA . SER B 1 338 ? -13.695 -16.969 -0.146 1 93.94 338 SER B CA 1
ATOM 6476 C C . SER B 1 338 ? -12.258 -16.656 -0.535 1 93.94 338 SER B C 1
ATOM 6478 O O . SER B 1 338 ? -11.32 -17.078 0.141 1 93.94 338 SER B O 1
ATOM 6480 N N . VAL B 1 339 ? -12.133 -16.016 -1.673 1 96.62 339 VAL B N 1
ATOM 6481 C CA . VAL B 1 339 ? -10.82 -15.516 -2.076 1 96.62 339 VAL B CA 1
ATOM 6482 C C . VAL B 1 339 ? -10.742 -14.008 -1.832 1 96.62 339 VAL B C 1
ATOM 6484 O O . VAL B 1 339 ? -9.891 -13.328 -2.402 1 96.62 339 VAL B O 1
ATOM 6487 N N . GLY B 1 340 ? -11.672 -13.523 -1.04 1 97.5 340 GLY B N 1
ATOM 6488 C CA . GLY B 1 340 ? -11.562 -12.203 -0.443 1 97.5 340 GLY B CA 1
ATOM 6489 C C . GLY B 1 340 ? -12.109 -11.102 -1.329 1 97.5 340 GLY B C 1
ATOM 6490 O O . GLY B 1 340 ? -13.078 -11.305 -2.061 1 97.5 340 GLY B O 1
ATOM 6491 N N . PHE B 1 341 ? -11.656 -9.836 -1.104 1 98.25 341 PHE B N 1
ATOM 6492 C CA . PHE B 1 341 ? -12.078 -8.625 -1.797 1 98.25 341 PHE B CA 1
ATOM 6493 C C . PHE B 1 341 ? -11.117 -8.289 -2.932 1 98.25 341 PHE B C 1
ATOM 6495 O O . PHE B 1 341 ? -9.922 -8.555 -2.836 1 98.25 341 PHE B O 1
ATOM 6502 N N . PRO B 1 342 ? -11.656 -7.676 -4.059 1 97.5 342 PRO B N 1
ATOM 6503 C CA . PRO B 1 342 ? -10.727 -7.172 -5.074 1 97.5 342 PRO B CA 1
ATOM 6504 C C . PRO B 1 342 ? -9.633 -6.285 -4.48 1 97.5 342 PRO B C 1
ATOM 6506 O O . PRO B 1 342 ? -9.891 -5.504 -3.562 1 97.5 342 PRO B O 1
ATOM 6509 N N . PHE B 1 343 ? -8.398 -6.406 -4.945 1 97.25 343 PHE B N 1
ATOM 6510 C CA . PHE B 1 343 ? -7.32 -5.523 -4.512 1 97.25 343 PHE B CA 1
ATOM 6511 C C . PHE B 1 343 ? -7.664 -4.066 -4.793 1 97.25 343 PHE B C 1
ATOM 6513 O O . PHE B 1 343 ? -8.5 -3.777 -5.652 1 97.25 343 PHE B O 1
ATOM 6520 N N . PRO B 1 344 ? -6.938 -3.16 -4.055 1 92.81 344 PRO B N 1
ATOM 6521 C CA . PRO B 1 344 ? -7.137 -1.751 -4.406 1 92.81 344 PRO B CA 1
ATOM 6522 C C . PRO B 1 344 ? -6.855 -1.469 -5.883 1 92.81 344 PRO B C 1
ATOM 6524 O O . PRO B 1 344 ? -5.926 -2.035 -6.457 1 92.81 344 PRO B O 1
ATOM 6527 N N . ASP B 1 345 ? -7.629 -0.719 -6.512 1 92.25 345 ASP B N 1
ATOM 6528 C CA . ASP B 1 345 ? -7.477 -0.293 -7.902 1 92.25 345 ASP B CA 1
ATOM 6529 C C . ASP B 1 345 ? -7.77 -1.444 -8.859 1 92.25 345 ASP B C 1
ATOM 6531 O O . ASP B 1 345 ? -7.23 -1.483 -9.969 1 92.25 345 ASP B O 1
ATOM 6535 N N . THR B 1 346 ? -8.508 -2.424 -8.414 1 96.19 346 THR B N 1
ATOM 6536 C CA . THR B 1 346 ? -8.93 -3.557 -9.227 1 96.19 346 THR B CA 1
ATOM 6537 C C . THR B 1 346 ? -10.453 -3.656 -9.258 1 96.19 346 THR B C 1
ATOM 6539 O O . THR B 1 346 ? -11.109 -3.605 -8.211 1 96.19 346 THR B O 1
ATOM 6542 N N . ARG B 1 347 ? -11.023 -3.705 -10.422 1 96.31 347 ARG B N 1
ATOM 6543 C CA . ARG B 1 347 ? -12.445 -3.971 -10.594 1 96.31 347 ARG B CA 1
ATOM 6544 C C . ARG B 1 347 ? -12.695 -5.434 -10.945 1 96.31 347 ARG B C 1
ATOM 6546 O O . ARG B 1 347 ? -11.945 -6.023 -11.727 1 96.31 347 ARG B O 1
ATOM 6553 N N . VAL B 1 348 ? -13.664 -5.992 -10.297 1 97.25 348 VAL B N 1
ATOM 6554 C CA . VAL B 1 348 ? -14.039 -7.379 -10.562 1 97.25 348 VAL B CA 1
ATOM 6555 C C . VAL B 1 348 ? -15.531 -7.457 -10.883 1 97.25 348 VAL B C 1
ATOM 6557 O O . VAL B 1 348 ? -16.344 -6.797 -10.234 1 97.25 348 VAL B O 1
ATOM 6560 N N . ARG B 1 349 ? -15.875 -8.148 -11.914 1 97 349 ARG B N 1
ATOM 6561 C CA . ARG B 1 349 ? -17.25 -8.477 -12.273 1 97 349 ARG B CA 1
ATOM 6562 C C . ARG B 1 349 ? -17.422 -9.977 -12.477 1 97 349 ARG B C 1
ATOM 6564 O O . ARG B 1 349 ? -16.453 -10.68 -12.766 1 97 349 ARG B O 1
ATOM 6571 N N . VAL B 1 350 ? -18.578 -10.406 -12.188 1 97.81 350 VAL B N 1
ATOM 6572 C CA . VAL B 1 350 ? -19 -11.742 -12.57 1 97.81 350 VAL B CA 1
ATOM 6573 C C . VAL B 1 350 ? -20 -11.664 -13.719 1 97.81 350 VAL B C 1
ATOM 6575 O O . VAL B 1 350 ? -21.047 -11.008 -13.602 1 97.81 350 VAL B O 1
ATOM 6578 N N . VAL B 1 351 ? -19.672 -12.344 -14.859 1 97.44 351 VAL B N 1
ATOM 6579 C CA . VAL B 1 351 ? -20.453 -12.102 -16.062 1 97.44 351 VAL B CA 1
ATOM 6580 C C . VAL B 1 351 ? -21 -13.422 -16.609 1 97.44 351 VAL B C 1
ATOM 6582 O O . VAL B 1 351 ? -20.453 -14.484 -16.344 1 97.44 351 VAL B O 1
ATOM 6585 N N . ASP B 1 352 ? -22.047 -13.305 -17.359 1 95.31 352 ASP B N 1
ATOM 6586 C CA . ASP B 1 352 ? -22.594 -14.469 -18.031 1 95.31 352 ASP B CA 1
ATOM 6587 C C . ASP B 1 352 ? -21.891 -14.703 -19.375 1 95.31 352 ASP B C 1
ATOM 6589 O O . ASP B 1 352 ? -20.875 -14.07 -19.672 1 95.31 352 ASP B O 1
ATOM 6593 N N . ALA B 1 353 ? -22.375 -15.664 -20.125 1 90.81 353 ALA B N 1
ATOM 6594 C CA . ALA B 1 353 ? -21.75 -16.062 -21.391 1 90.81 353 ALA B CA 1
ATOM 6595 C C . ALA B 1 353 ? -21.781 -14.93 -22.406 1 90.81 353 ALA B C 1
ATOM 6597 O O . ALA B 1 353 ? -20.906 -14.852 -23.281 1 90.81 353 ALA B O 1
ATOM 6598 N N . ASN B 1 354 ? -22.734 -14.031 -22.234 1 91.81 354 ASN B N 1
ATOM 6599 C CA . ASN B 1 354 ? -22.875 -12.922 -23.172 1 91.81 354 ASN B CA 1
ATOM 6600 C C . ASN B 1 354 ? -22.156 -11.664 -22.688 1 91.81 354 ASN B C 1
ATOM 6602 O O . ASN B 1 354 ? -22.219 -10.617 -23.328 1 91.81 354 ASN B O 1
ATOM 6606 N N . GLY B 1 355 ? -21.578 -11.812 -21.547 1 92.69 355 GLY B N 1
ATOM 6607 C CA . GLY B 1 355 ? -20.812 -10.695 -21.031 1 92.69 355 GLY B CA 1
ATOM 6608 C C . GLY B 1 355 ? -21.609 -9.797 -20.109 1 92.69 355 GLY B C 1
ATOM 6609 O O . GLY B 1 355 ? -21.094 -8.789 -19.625 1 92.69 355 GLY B O 1
ATOM 6610 N N . GLY B 1 356 ? -22.859 -10.102 -19.938 1 95.25 356 GLY B N 1
ATOM 6611 C CA . GLY B 1 356 ? -23.672 -9.328 -19.016 1 95.25 356 GLY B CA 1
ATOM 6612 C C . GLY B 1 356 ? -23.344 -9.562 -17.562 1 95.25 356 GLY B C 1
ATOM 6613 O O . GLY B 1 356 ? -23.078 -10.703 -17.156 1 95.25 356 GLY B O 1
ATOM 6614 N N . VAL B 1 357 ? -23.281 -8.508 -16.812 1 96.19 357 VAL B N 1
ATOM 6615 C CA . VAL B 1 357 ? -22.969 -8.602 -15.391 1 96.19 357 VAL B CA 1
ATOM 6616 C C . VAL B 1 357 ? -24.094 -9.312 -14.648 1 96.19 357 VAL B C 1
ATOM 6618 O O . VAL B 1 357 ? -25.266 -8.969 -14.82 1 96.19 357 VAL B O 1
ATOM 6621 N N . LEU B 1 358 ? -23.781 -10.25 -13.875 1 96.69 358 LEU B N 1
ATOM 6622 C CA . LEU B 1 358 ? -24.75 -11.047 -13.133 1 96.69 358 LEU B CA 1
ATOM 6623 C C . LEU B 1 358 ? -25.016 -10.438 -11.758 1 96.69 358 LEU B C 1
ATOM 6625 O O . LEU B 1 358 ? -24.141 -9.797 -11.18 1 96.69 358 LEU B O 1
ATOM 6629 N N . PRO B 1 359 ? -26.188 -10.664 -11.188 1 94.19 359 PRO B N 1
ATOM 6630 C CA . PRO B 1 359 ? -26.484 -10.203 -9.828 1 94.19 359 PRO B CA 1
ATOM 6631 C C . PRO B 1 359 ? -25.672 -10.938 -8.766 1 94.19 359 PRO B C 1
ATOM 6633 O O . PRO B 1 359 ? -25.156 -12.023 -9.023 1 94.19 359 PRO B O 1
ATOM 6636 N N . VAL B 1 360 ? -25.625 -10.352 -7.633 1 94.19 360 VAL B N 1
ATOM 6637 C CA . VAL B 1 360 ? -24.938 -10.922 -6.473 1 94.19 360 VAL B CA 1
ATOM 6638 C C . VAL B 1 360 ? -25.484 -12.32 -6.191 1 94.19 360 VAL B C 1
ATOM 6640 O O . VAL B 1 360 ? -26.703 -12.547 -6.277 1 94.19 360 VAL B O 1
ATOM 6643 N N . GLY B 1 361 ? -24.594 -13.219 -5.938 1 94.19 361 GLY B N 1
ATOM 6644 C CA . GLY B 1 361 ? -24.969 -14.578 -5.598 1 94.19 361 GLY B CA 1
ATOM 6645 C C . GLY B 1 361 ? -24.922 -15.523 -6.781 1 94.19 361 GLY B C 1
ATOM 6646 O O . GLY B 1 361 ? -24.828 -16.734 -6.609 1 94.19 361 GLY B O 1
ATOM 6647 N N . GLN B 1 362 ? -25.016 -15.023 -8.008 1 94.62 362 GLN B N 1
ATOM 6648 C CA . GLN B 1 362 ? -25.047 -15.875 -9.195 1 94.62 362 GLN B CA 1
ATOM 6649 C C . GLN B 1 362 ? -23.641 -16.156 -9.703 1 94.62 362 GLN B C 1
ATOM 6651 O O . GLN B 1 362 ? -22.781 -15.273 -9.695 1 94.62 362 GLN B O 1
ATOM 6656 N N . ALA B 1 363 ? -23.484 -17.375 -10.164 1 94.44 363 ALA B N 1
ATOM 6657 C CA . ALA B 1 363 ? -22.188 -17.812 -10.641 1 94.44 363 ALA B CA 1
ATOM 6658 C C . ALA B 1 363 ? -21.984 -17.453 -12.109 1 94.44 363 ALA B C 1
ATOM 6660 O O . ALA B 1 363 ? -22.922 -17.562 -12.914 1 94.44 363 ALA B O 1
ATOM 6661 N N . GLY B 1 364 ? -20.875 -17 -12.453 1 96.62 364 GLY B N 1
ATOM 6662 C CA . GLY B 1 364 ? -20.438 -16.672 -13.797 1 96.62 364 GLY B CA 1
ATOM 6663 C C . GLY B 1 364 ? -18.922 -16.547 -13.914 1 96.62 364 GLY B C 1
ATOM 6664 O O . GLY B 1 364 ? -18.188 -16.938 -13.008 1 96.62 364 GLY B O 1
ATOM 6665 N N . GLU B 1 365 ? -18.469 -16.125 -15.055 1 97 365 GLU B N 1
ATOM 6666 C CA . GLU B 1 365 ? -17.031 -15.953 -15.25 1 97 365 GLU B CA 1
ATOM 6667 C C . GLU B 1 365 ? -16.531 -14.695 -14.539 1 97 365 GLU B C 1
ATOM 6669 O O . GLU B 1 365 ? -17.141 -13.625 -14.648 1 97 365 GLU B O 1
ATOM 6674 N N . ILE B 1 366 ? -15.484 -14.844 -13.805 1 98 366 ILE B N 1
ATOM 6675 C CA . ILE B 1 366 ? -14.828 -13.703 -13.18 1 98 366 ILE B CA 1
ATOM 6676 C C . ILE B 1 366 ? -14.047 -12.914 -14.219 1 98 366 ILE B C 1
ATOM 6678 O O . ILE B 1 366 ? -13.203 -13.477 -14.922 1 98 366 ILE B O 1
ATOM 6682 N N . VAL B 1 367 ? -14.281 -11.633 -14.406 1 98 367 VAL B N 1
ATOM 6683 C CA . VAL B 1 367 ? -13.492 -10.758 -15.273 1 98 367 VAL B CA 1
ATOM 6684 C C . VAL B 1 367 ? -12.898 -9.617 -14.453 1 98 367 VAL B C 1
ATOM 6686 O O . VAL B 1 367 ? -13.5 -9.18 -13.461 1 98 367 VAL B O 1
ATOM 6689 N N . VAL B 1 368 ? -11.773 -9.203 -14.875 1 97.69 368 VAL B N 1
ATOM 6690 C CA . VAL B 1 368 ? -10.984 -8.281 -14.062 1 97.69 368 VAL B CA 1
ATOM 6691 C C . VAL B 1 368 ? -10.516 -7.109 -14.914 1 97.69 368 VAL B C 1
ATOM 6693 O O . VAL B 1 368 ? -10.188 -7.285 -16.094 1 97.69 368 VAL B O 1
ATOM 6696 N N . GLN B 1 369 ? -10.523 -5.941 -14.352 1 97 369 GLN B N 1
ATOM 6697 C CA . GLN B 1 369 ? -9.93 -4.75 -14.953 1 97 369 GLN B CA 1
ATOM 6698 C C . GLN B 1 369 ? -9 -4.047 -13.969 1 97 369 GLN B C 1
ATOM 6700 O O . GLN B 1 369 ? -9.406 -3.703 -12.859 1 97 369 GLN B O 1
ATOM 6705 N N . SER B 1 370 ? -7.762 -3.889 -14.336 1 96.06 370 SER B N 1
ATOM 6706 C CA . SER B 1 370 ? -6.75 -3.236 -13.516 1 96.06 370 SER B CA 1
ATOM 6707 C C . SER B 1 370 ? -5.566 -2.771 -14.359 1 96.06 370 SER B C 1
ATOM 6709 O O . SER B 1 370 ? -5.352 -3.273 -15.469 1 96.06 370 SER B O 1
ATOM 6711 N N . ASP B 1 371 ? -4.797 -1.82 -13.781 1 92.44 371 ASP B N 1
ATOM 6712 C CA . ASP B 1 371 ? -3.613 -1.325 -14.477 1 92.44 371 ASP B CA 1
ATOM 6713 C C . ASP B 1 371 ? -2.436 -2.281 -14.305 1 92.44 371 ASP B C 1
ATOM 6715 O O . ASP B 1 371 ? -1.371 -2.076 -14.891 1 92.44 371 ASP B O 1
ATOM 6719 N N . SER B 1 372 ? -2.668 -3.373 -13.609 1 95.44 372 SER B N 1
ATOM 6720 C CA . SER B 1 372 ? -1.581 -4.324 -13.391 1 95.44 372 SER B CA 1
ATOM 6721 C C . SER B 1 372 ? -1.783 -5.594 -14.211 1 95.44 372 SER B C 1
ATOM 6723 O O . SER B 1 372 ? -1.078 -6.586 -14.016 1 95.44 372 SER B O 1
ATOM 6725 N N . MET B 1 373 ? -2.742 -5.559 -15.125 1 97.62 373 MET B N 1
ATOM 6726 C CA . MET B 1 373 ? -2.992 -6.715 -15.977 1 97.62 373 MET B CA 1
ATOM 6727 C C . MET B 1 373 ? -1.83 -6.941 -16.938 1 97.62 373 MET B C 1
ATOM 6729 O O . MET B 1 373 ? -1.094 -6.004 -17.266 1 97.62 373 MET B O 1
ATOM 6733 N N . PHE B 1 374 ? -1.698 -8.164 -17.375 1 98.19 374 PHE B N 1
ATOM 6734 C CA . PHE B 1 374 ? -0.686 -8.469 -18.391 1 98.19 374 PHE B CA 1
ATOM 6735 C C . PHE B 1 374 ? -0.995 -7.75 -19.688 1 98.19 374 PHE B C 1
ATOM 6737 O O . PHE B 1 374 ? -2.086 -7.203 -19.875 1 98.19 374 PHE B O 1
ATOM 6744 N N . ARG B 1 375 ? -0.045 -7.695 -20.625 1 97.88 375 ARG B N 1
ATOM 6745 C CA . ARG B 1 375 ? -0.18 -6.902 -21.844 1 97.88 375 ARG B CA 1
ATOM 6746 C C . ARG B 1 375 ? -0.687 -7.762 -23 1 97.88 375 ARG B C 1
ATOM 6748 O O . ARG B 1 375 ? -0.938 -7.25 -24.094 1 97.88 375 ARG B O 1
ATOM 6755 N N . GLY B 1 376 ? -0.748 -9.016 -22.766 1 98.06 376 GLY B N 1
ATOM 6756 C CA . GLY B 1 376 ? -1.116 -9.977 -23.781 1 98.06 376 GLY B CA 1
ATOM 6757 C C . GLY B 1 376 ? -0.164 -11.156 -23.875 1 98.06 376 GLY B C 1
ATOM 6758 O O . GLY B 1 376 ? 0.743 -11.289 -23.047 1 98.06 376 GLY B O 1
ATOM 6759 N N . TYR B 1 377 ? -0.457 -12.023 -24.844 1 97.06 377 TYR B N 1
ATOM 6760 C CA . TYR B 1 377 ? 0.383 -13.195 -25.031 1 97.06 377 TYR B CA 1
ATOM 6761 C C . TYR B 1 377 ? 1.402 -12.961 -26.141 1 97.06 377 TYR B C 1
ATOM 6763 O O . TYR B 1 377 ? 1.06 -12.445 -27.203 1 97.06 377 TYR B O 1
ATOM 6771 N N . TRP B 1 378 ? 2.633 -13.297 -25.797 1 97.44 378 TRP B N 1
ATOM 6772 C CA . TRP B 1 378 ? 3.75 -13.102 -26.719 1 97.44 378 TRP B CA 1
ATOM 6773 C C . TRP B 1 378 ? 3.5 -13.812 -28.047 1 97.44 378 TRP B C 1
ATOM 6775 O O . TRP B 1 378 ? 3.311 -15.031 -28.078 1 97.44 378 TRP B O 1
ATOM 6785 N N . GLN B 1 379 ? 3.391 -13.102 -29.156 1 94.69 379 GLN B N 1
ATOM 6786 C CA . GLN B 1 379 ? 3.229 -13.594 -30.516 1 94.69 379 GLN B CA 1
ATOM 6787 C C . GLN B 1 379 ? 1.961 -14.43 -30.656 1 94.69 379 GLN B C 1
ATOM 6789 O O . GLN B 1 379 ? 1.944 -15.422 -31.391 1 94.69 379 GLN B O 1
ATOM 6794 N N . ASP B 1 380 ? 0.991 -14.141 -29.938 1 94.69 380 ASP B N 1
ATOM 6795 C CA . ASP B 1 380 ? -0.295 -14.828 -29.984 1 94.69 380 ASP B CA 1
ATOM 6796 C C . ASP B 1 380 ? -1.453 -13.844 -29.859 1 94.69 380 ASP B C 1
ATOM 6798 O O . ASP B 1 380 ? -2.119 -13.789 -28.828 1 94.69 380 ASP B O 1
ATOM 6802 N N . GLU B 1 381 ? -1.73 -13.227 -30.906 1 95.81 381 GLU B N 1
ATOM 6803 C CA . GLU B 1 381 ? -2.74 -12.172 -30.938 1 95.81 381 GLU B CA 1
ATOM 6804 C C . GLU B 1 381 ? -4.141 -12.742 -30.719 1 95.81 381 GLU B C 1
ATOM 6806 O O . GLU B 1 381 ? -4.977 -12.109 -30.078 1 95.81 381 GLU B O 1
ATOM 6811 N N . ALA B 1 382 ? -4.379 -13.844 -31.344 1 94.94 382 ALA B N 1
ATOM 6812 C CA . ALA B 1 382 ? -5.699 -14.461 -31.219 1 94.94 382 ALA B CA 1
ATOM 6813 C C . ALA B 1 382 ? -6.031 -14.75 -29.75 1 94.94 382 ALA B C 1
ATOM 6815 O O . ALA B 1 382 ? -7.105 -14.383 -29.266 1 94.94 382 ALA B O 1
ATOM 6816 N N . ALA B 1 383 ? -5.113 -15.352 -29.047 1 93.56 383 ALA B N 1
ATOM 6817 C CA . ALA B 1 383 ? -5.32 -15.641 -27.641 1 93.56 383 ALA B CA 1
ATOM 6818 C C . ALA B 1 383 ? -5.445 -14.352 -26.828 1 93.56 383 ALA B C 1
ATOM 6820 O O . ALA B 1 383 ? -6.227 -14.281 -25.875 1 93.56 383 ALA B O 1
ATOM 6821 N N . THR B 1 384 ? -4.695 -13.344 -27.234 1 97.19 384 THR B N 1
ATOM 6822 C CA . THR B 1 384 ? -4.734 -12.062 -26.547 1 97.19 384 THR B CA 1
ATOM 6823 C C . THR B 1 384 ? -6.121 -11.43 -26.656 1 97.19 384 THR B C 1
ATOM 6825 O O . THR B 1 384 ? -6.699 -11.008 -25.656 1 97.19 384 THR B O 1
ATOM 6828 N N . ARG B 1 385 ? -6.68 -11.43 -27.797 1 96.31 385 ARG B N 1
ATOM 6829 C CA . ARG B 1 385 ? -7.98 -10.812 -28.047 1 96.31 385 ARG B CA 1
ATOM 6830 C C . ARG B 1 385 ? -9.086 -11.594 -27.344 1 96.31 385 ARG B C 1
ATOM 6832 O O . ARG B 1 385 ? -10.078 -11 -26.891 1 96.31 385 ARG B O 1
ATOM 6839 N N . ALA B 1 386 ? -8.859 -12.859 -27.312 1 94.44 386 ALA B N 1
ATOM 6840 C CA . ALA B 1 386 ? -9.852 -13.703 -26.641 1 94.44 386 ALA B CA 1
ATOM 6841 C C . ALA B 1 386 ? -9.867 -13.445 -25.141 1 94.44 386 ALA B C 1
ATOM 6843 O O . ALA B 1 386 ? -10.914 -13.539 -24.5 1 94.44 386 ALA B O 1
ATOM 6844 N N . THR B 1 387 ? -8.773 -13.117 -24.578 1 96.19 387 THR B N 1
ATOM 6845 C CA . THR B 1 387 ? -8.625 -12.961 -23.125 1 96.19 387 THR B CA 1
ATOM 6846 C C . THR B 1 387 ? -8.867 -11.516 -22.719 1 96.19 387 THR B C 1
ATOM 6848 O O . THR B 1 387 ? -9.508 -11.258 -21.688 1 96.19 387 THR B O 1
ATOM 6851 N N . LEU B 1 388 ? -8.336 -10.586 -23.484 1 97.31 388 LEU B N 1
ATOM 6852 C CA . LEU B 1 388 ? -8.531 -9.164 -23.234 1 97.31 388 LEU B CA 1
ATOM 6853 C C . LEU B 1 388 ? -9.633 -8.602 -24.141 1 97.31 388 LEU B C 1
ATOM 6855 O O . LEU B 1 388 ? -9.461 -8.523 -25.359 1 97.31 388 LEU B O 1
ATOM 6859 N N . ARG B 1 389 ? -10.727 -8.25 -23.531 1 94.31 389 ARG B N 1
ATOM 6860 C CA . ARG B 1 389 ? -11.875 -7.746 -24.297 1 94.31 389 ARG B CA 1
ATOM 6861 C C . ARG B 1 389 ? -12.438 -6.484 -23.656 1 94.31 389 ARG B C 1
ATOM 6863 O O . ARG B 1 389 ? -12.867 -6.504 -22.5 1 94.31 389 ARG B O 1
ATOM 6870 N N . ASP B 1 390 ? -12.453 -5.398 -24.328 1 92.62 390 ASP B N 1
ATOM 6871 C CA . ASP B 1 390 ? -13.039 -4.137 -23.891 1 92.62 390 ASP B CA 1
ATOM 6872 C C . ASP B 1 390 ? -12.445 -3.676 -22.562 1 92.62 390 ASP B C 1
ATOM 6874 O O . ASP B 1 390 ? -13.18 -3.271 -21.656 1 92.62 390 ASP B O 1
ATOM 6878 N N . GLY B 1 391 ? -11.242 -3.934 -22.422 1 93.31 391 GLY B N 1
ATOM 6879 C CA . GLY B 1 391 ? -10.539 -3.439 -21.25 1 93.31 391 GLY B CA 1
ATOM 6880 C C . GLY B 1 391 ? -10.586 -4.398 -20.078 1 93.31 391 GLY B C 1
ATOM 6881 O O . GLY B 1 391 ? -10.031 -4.113 -19.016 1 93.31 391 GLY B O 1
ATOM 6882 N N . TRP B 1 392 ? -11.211 -5.516 -20.266 1 96.81 392 TRP B N 1
ATOM 6883 C CA . TRP B 1 392 ? -11.336 -6.508 -19.203 1 96.81 392 TRP B CA 1
ATOM 6884 C C . TRP B 1 392 ? -10.531 -7.762 -19.531 1 96.81 392 TRP B C 1
ATOM 6886 O O . TRP B 1 392 ? -10.445 -8.164 -20.688 1 96.81 392 TRP B O 1
ATOM 6896 N N . CYS B 1 393 ? -9.953 -8.367 -18.547 1 97.88 393 CYS B N 1
ATOM 6897 C CA . CYS B 1 393 ? -9.305 -9.672 -18.656 1 97.88 393 CYS B CA 1
ATOM 6898 C C . CYS B 1 393 ? -10.266 -10.789 -18.281 1 97.88 393 CYS B C 1
ATOM 6900 O O . CYS B 1 393 ? -10.742 -10.844 -17.141 1 97.88 393 CYS B O 1
ATOM 6902 N N . ARG B 1 394 ? -10.547 -11.594 -19.188 1 96.81 394 ARG B N 1
ATOM 6903 C CA . ARG B 1 394 ? -11.32 -12.805 -18.906 1 96.81 394 ARG B CA 1
ATOM 6904 C C . ARG B 1 394 ? -10.445 -13.867 -18.25 1 96.81 394 ARG B C 1
ATOM 6906 O O . ARG B 1 394 ? -9.547 -14.422 -18.891 1 96.81 394 ARG B O 1
ATOM 6913 N N . THR B 1 395 ? -10.789 -14.25 -17 1 95.62 395 THR B N 1
ATOM 6914 C CA . THR B 1 395 ? -9.875 -15.086 -16.234 1 95.62 395 THR B CA 1
ATOM 6915 C C . THR B 1 395 ? -10.047 -16.562 -16.594 1 95.62 395 THR B C 1
ATOM 6917 O O . THR B 1 395 ? -9.156 -17.375 -16.344 1 95.62 395 THR B O 1
ATOM 6920 N N . GLY B 1 396 ? -11.195 -16.906 -17.125 1 93.56 396 GLY B N 1
ATOM 6921 C CA . GLY B 1 396 ? -11.508 -18.312 -17.359 1 93.56 396 GLY B CA 1
ATOM 6922 C C . GLY B 1 396 ? -11.914 -19.031 -16.078 1 93.56 396 GLY B C 1
ATOM 6923 O O . GLY B 1 396 ? -12.094 -20.266 -16.094 1 93.56 396 GLY B O 1
ATOM 6924 N N . ASP B 1 397 ? -12.086 -18.359 -15.008 1 93.31 397 ASP B N 1
ATOM 6925 C CA . ASP B 1 397 ? -12.531 -18.906 -13.734 1 93.31 397 ASP B CA 1
ATOM 6926 C C . ASP B 1 397 ? -13.992 -18.547 -13.461 1 93.31 397 ASP B C 1
ATOM 6928 O O . ASP B 1 397 ? -14.422 -17.422 -13.75 1 93.31 397 ASP B O 1
ATOM 6932 N N . MET B 1 398 ? -14.656 -19.531 -12.914 1 94.25 398 MET B N 1
ATOM 6933 C CA . MET B 1 398 ? -16.047 -19.312 -12.516 1 94.25 398 MET B CA 1
ATOM 6934 C C . MET B 1 398 ? -16.125 -18.938 -11.039 1 94.25 398 MET B C 1
ATOM 6936 O O . MET B 1 398 ? -15.469 -19.547 -10.195 1 94.25 398 MET B O 1
ATOM 6940 N N . GLY B 1 399 ? -16.891 -17.906 -10.766 1 96.5 399 GLY B N 1
ATOM 6941 C CA . GLY B 1 399 ? -17.047 -17.484 -9.383 1 96.5 399 GLY B CA 1
ATOM 6942 C C . GLY B 1 399 ? -18.328 -16.719 -9.133 1 96.5 399 GLY B C 1
ATOM 6943 O O . GLY B 1 399 ? -19.188 -16.609 -10.023 1 96.5 399 GLY B O 1
ATOM 6944 N N . ARG B 1 400 ? -18.547 -16.281 -7.926 1 96.12 400 ARG B N 1
ATOM 6945 C CA . ARG B 1 400 ? -19.688 -15.469 -7.52 1 96.12 400 ARG B CA 1
ATOM 6946 C C . ARG B 1 400 ? -19.281 -14.477 -6.43 1 96.12 400 ARG B C 1
ATOM 6948 O O . ARG B 1 400 ? -18.328 -14.711 -5.695 1 96.12 400 ARG B O 1
ATOM 6955 N N . LEU B 1 401 ? -20.016 -13.398 -6.344 1 97.19 401 LEU B N 1
ATOM 6956 C CA . LEU B 1 401 ? -19.906 -12.445 -5.246 1 97.19 401 LEU B CA 1
ATOM 6957 C C . LEU B 1 401 ? -21.031 -12.656 -4.23 1 97.19 401 LEU B C 1
ATOM 6959 O O . LEU B 1 401 ? -22.156 -12.992 -4.605 1 97.19 401 LEU B O 1
ATOM 6963 N N . ASP B 1 402 ? -20.734 -12.445 -2.988 1 96.12 402 ASP B N 1
ATOM 6964 C CA . ASP B 1 402 ? -21.797 -12.5 -2.004 1 96.12 402 ASP B CA 1
ATOM 6965 C C . ASP B 1 402 ? -22.25 -11.094 -1.593 1 96.12 402 ASP B C 1
ATOM 6967 O O . ASP B 1 402 ? -21.828 -10.102 -2.189 1 96.12 402 ASP B O 1
ATOM 6971 N N . GLU B 1 403 ? -23.141 -11.047 -0.676 1 94.69 403 GLU B N 1
ATOM 6972 C CA . GLU B 1 403 ? -23.766 -9.781 -0.285 1 94.69 403 GLU B CA 1
ATOM 6973 C C . GLU B 1 403 ? -22.766 -8.867 0.415 1 94.69 403 GLU B C 1
ATOM 6975 O O . GLU B 1 403 ? -22.984 -7.66 0.512 1 94.69 403 GLU B O 1
ATOM 6980 N N . ARG B 1 404 ? -21.672 -9.43 0.88 1 94.94 404 ARG B N 1
ATOM 6981 C CA . ARG B 1 404 ? -20.641 -8.641 1.561 1 94.94 404 ARG B CA 1
ATOM 6982 C C . ARG B 1 404 ? -19.5 -8.289 0.611 1 94.94 404 ARG B C 1
ATOM 6984 O O . ARG B 1 404 ? -18.5 -7.699 1.027 1 94.94 404 ARG B O 1
ATOM 6991 N N . GLY B 1 405 ? -19.609 -8.664 -0.595 1 96.06 405 GLY B N 1
ATOM 6992 C CA . GLY B 1 405 ? -18.594 -8.32 -1.588 1 96.06 405 GLY B CA 1
ATOM 6993 C C . GLY B 1 405 ? -17.453 -9.305 -1.633 1 96.06 405 GLY B C 1
ATOM 6994 O O . GLY B 1 405 ? -16.438 -9.047 -2.289 1 96.06 405 GLY B O 1
ATOM 6995 N N . LEU B 1 406 ? -17.578 -10.383 -0.922 1 97.62 406 LEU B N 1
ATOM 6996 C CA . LEU B 1 406 ? -16.562 -11.422 -0.98 1 97.62 406 LEU B CA 1
ATOM 6997 C C . LEU B 1 406 ? -16.688 -12.234 -2.264 1 97.62 406 LEU B C 1
ATOM 6999 O O . LEU B 1 406 ? -17.797 -12.594 -2.67 1 97.62 406 LEU B O 1
ATOM 7003 N N . LEU B 1 407 ? -15.539 -12.516 -2.859 1 97.88 407 LEU B N 1
ATOM 7004 C CA . LEU B 1 407 ? -15.461 -13.312 -4.078 1 97.88 407 LEU B CA 1
ATOM 7005 C C . LEU B 1 407 ? -15.203 -14.781 -3.754 1 97.88 407 LEU B C 1
ATOM 7007 O O . LEU B 1 407 ? -14.359 -15.094 -2.91 1 97.88 407 LEU B O 1
ATOM 7011 N N . TYR B 1 408 ? -15.953 -15.625 -4.352 1 95.31 408 TYR B N 1
ATOM 7012 C CA . TYR B 1 408 ? -15.766 -17.062 -4.223 1 95.31 408 TYR B CA 1
ATOM 7013 C C . TYR B 1 408 ? -15.367 -17.688 -5.555 1 95.31 408 TYR B C 1
ATOM 7015 O O . TYR B 1 408 ? -16.031 -17.469 -6.574 1 95.31 408 TYR B O 1
ATOM 7023 N N . LEU B 1 409 ? -14.273 -18.359 -5.562 1 92.56 409 LEU B N 1
ATOM 7024 C CA . LEU B 1 409 ? -13.828 -19.125 -6.727 1 92.56 409 LEU B CA 1
ATOM 7025 C C . LEU B 1 409 ? -14.484 -20.5 -6.75 1 92.56 409 LEU B C 1
ATOM 7027 O O . LEU B 1 409 ? -14.305 -21.297 -5.82 1 92.56 409 LEU B O 1
ATOM 7031 N N . MET B 1 410 ? -15.148 -20.766 -7.77 1 88.06 410 MET B N 1
ATOM 7032 C CA . MET B 1 410 ? -15.938 -22 -7.805 1 88.06 410 MET B CA 1
ATOM 7033 C C . MET B 1 410 ? -15.211 -23.078 -8.602 1 88.06 410 MET B C 1
ATOM 7035 O O . MET B 1 410 ? -15.234 -24.25 -8.211 1 88.06 410 MET B O 1
ATOM 7039 N N . ASP B 1 411 ? -14.727 -22.766 -9.703 1 85.06 411 ASP B N 1
ATOM 7040 C CA . ASP B 1 411 ? -14.07 -23.734 -10.57 1 85.06 411 ASP B CA 1
ATOM 7041 C C . ASP B 1 411 ? -13.383 -23.047 -11.742 1 85.06 411 ASP B C 1
ATOM 7043 O O . ASP B 1 411 ? -13.586 -21.859 -11.977 1 85.06 411 ASP B O 1
ATOM 7047 N N . ARG B 1 412 ? -12.523 -23.828 -12.312 1 82.06 412 ARG B N 1
ATOM 7048 C CA . ARG B 1 412 ? -12.125 -23.406 -13.656 1 82.06 412 ARG B CA 1
ATOM 7049 C C . ARG B 1 412 ? -13.25 -23.641 -14.656 1 82.06 412 ARG B C 1
ATOM 7051 O O . ARG B 1 412 ? -13.945 -24.656 -14.602 1 82.06 412 ARG B O 1
ATOM 7058 N N . LYS B 1 413 ? -13.422 -22.672 -15.516 1 81.25 413 LYS B N 1
ATOM 7059 C CA . LYS B 1 413 ? -14.477 -22.781 -16.516 1 81.25 413 LYS B CA 1
ATOM 7060 C C . LYS B 1 413 ? -14.398 -24.125 -17.25 1 81.25 413 LYS B C 1
ATOM 7062 O O . LYS B 1 413 ? -15.414 -24.781 -17.469 1 81.25 413 LYS B O 1
ATOM 7067 N N . LYS B 1 414 ? -13.195 -24.547 -17.469 1 76.56 414 LYS B N 1
ATOM 7068 C CA . LYS B 1 414 ? -12.977 -25.766 -18.234 1 76.56 414 LYS B CA 1
ATOM 7069 C C . LYS B 1 414 ? -13.125 -27 -17.344 1 76.56 414 LYS B C 1
ATOM 7071 O O . LYS B 1 414 ? -13.203 -28.125 -17.844 1 76.56 414 LYS B O 1
ATOM 7076 N N . ASP B 1 415 ? -13.234 -26.828 -16.094 1 83.31 415 ASP B N 1
ATOM 7077 C CA . ASP B 1 415 ? -13.32 -27.953 -15.172 1 83.31 415 ASP B CA 1
ATOM 7078 C C . ASP B 1 415 ? -14.75 -28.141 -14.656 1 83.31 415 ASP B C 1
ATOM 7080 O O . ASP B 1 415 ? -15.031 -29.078 -13.922 1 83.31 415 ASP B O 1
ATOM 7084 N N . VAL B 1 416 ? -15.516 -27.172 -15.055 1 82.19 416 VAL B N 1
ATOM 7085 C CA . VAL B 1 416 ? -16.922 -27.328 -14.695 1 82.19 416 VAL B CA 1
ATOM 7086 C C . VAL B 1 416 ? -17.5 -28.578 -15.367 1 82.19 416 VAL B C 1
ATOM 7088 O O . VAL B 1 416 ? -17.25 -28.812 -16.562 1 82.19 416 VAL B O 1
ATOM 7091 N N . ILE B 1 417 ? -18.141 -29.422 -14.602 1 86.94 417 ILE B N 1
ATOM 7092 C CA . ILE B 1 417 ? -18.781 -30.625 -15.117 1 86.94 417 ILE B CA 1
ATOM 7093 C C . ILE B 1 417 ? -20.234 -30.344 -15.445 1 86.94 417 ILE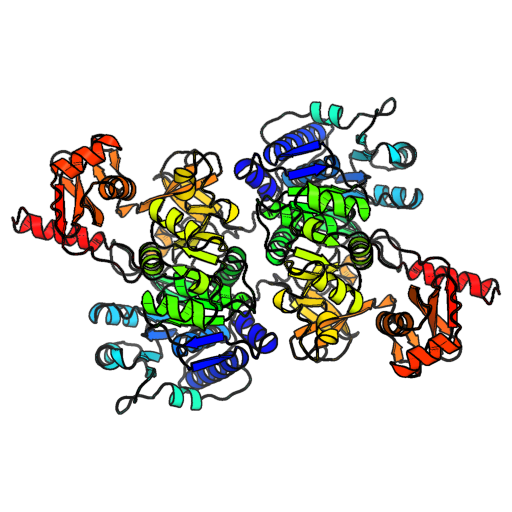 B C 1
ATOM 7095 O O . ILE B 1 417 ? -20.984 -29.844 -14.602 1 86.94 417 ILE B O 1
ATOM 7099 N N . ILE B 1 418 ? -20.562 -30.5 -16.656 1 87.06 418 ILE B N 1
ATOM 7100 C CA . ILE B 1 418 ? -21.938 -30.281 -17.062 1 87.06 418 ILE B CA 1
ATOM 7101 C C . ILE B 1 418 ? -22.656 -31.625 -17.172 1 87.06 418 ILE B C 1
ATOM 7103 O O . ILE B 1 418 ? -22.453 -32.375 -18.141 1 87.06 418 ILE B O 1
ATOM 7107 N N . SER B 1 419 ? -23.484 -31.938 -16.219 1 86.62 419 SER B N 1
ATOM 7108 C CA . SER B 1 419 ? -24.234 -33.188 -16.172 1 86.62 419 SER B CA 1
ATOM 7109 C C . SER B 1 419 ? -25.734 -32.938 -16.219 1 86.62 419 SER B C 1
ATOM 7111 O O . SER B 1 419 ? -26.281 -32.281 -15.328 1 86.62 419 SER B O 1
ATOM 7113 N N . GLY B 1 420 ? -26.484 -33.375 -17.219 1 80.19 420 GLY B N 1
ATOM 7114 C CA . GLY B 1 420 ? -27.906 -33.156 -17.359 1 80.19 420 GLY B CA 1
ATOM 7115 C C . GLY B 1 420 ? -28.281 -31.703 -17.469 1 80.19 420 GLY B C 1
ATOM 7116 O O . GLY B 1 420 ? -29.312 -31.266 -16.953 1 80.19 420 GLY B O 1
ATOM 7117 N N . GLY B 1 421 ? -27.359 -30.891 -17.969 1 76.06 421 GLY B N 1
ATOM 7118 C CA . GLY B 1 421 ? -27.609 -29.469 -18.156 1 76.06 421 GLY B CA 1
ATOM 7119 C C . GLY B 1 421 ? -27.297 -28.641 -16.922 1 76.06 421 GLY B C 1
ATOM 7120 O O . GLY B 1 421 ? -27.422 -27.406 -16.953 1 76.06 421 GLY B O 1
ATOM 7121 N N . GLU B 1 422 ? -26.859 -29.344 -15.867 1 81.12 422 GLU B N 1
ATOM 7122 C CA . GLU B 1 422 ? -26.516 -28.641 -14.625 1 81.12 422 GLU B CA 1
ATOM 7123 C C . GLU B 1 422 ? -25 -28.484 -14.484 1 81.12 422 GLU B C 1
ATOM 7125 O O . GLU B 1 422 ? -24.25 -29.375 -14.844 1 81.12 422 GLU B O 1
ATOM 7130 N N . ASN B 1 423 ? -24.656 -27.312 -14.031 1 81.81 423 ASN B N 1
ATOM 7131 C CA . ASN B 1 423 ? -23.25 -27.062 -13.75 1 81.81 423 ASN B CA 1
ATOM 7132 C C . ASN B 1 423 ? -22.844 -27.641 -12.391 1 81.81 423 ASN B C 1
ATOM 7134 O O . ASN B 1 423 ? -23.484 -27.344 -11.375 1 81.81 423 ASN B O 1
ATOM 7138 N N . ILE B 1 424 ? -21.906 -28.531 -12.422 1 86.5 424 ILE B N 1
ATOM 7139 C CA . ILE B 1 424 ? -21.312 -29.109 -11.211 1 86.5 424 ILE B CA 1
ATOM 7140 C C . ILE B 1 424 ? -19.875 -28.609 -11.055 1 86.5 424 ILE B C 1
ATOM 7142 O O . ILE B 1 424 ? -19.047 -28.828 -11.938 1 86.5 424 ILE B O 1
ATOM 7146 N N . TYR B 1 425 ? -19.609 -27.938 -10 1 86 425 TYR B N 1
ATOM 7147 C CA . TYR B 1 425 ? -18.281 -27.406 -9.742 1 86 425 TYR B CA 1
ATOM 7148 C C . TYR B 1 425 ? -17.422 -28.406 -8.984 1 86 425 TYR B C 1
ATOM 7150 O O . TYR B 1 425 ? -17.766 -28.812 -7.867 1 86 425 TYR B O 1
ATOM 7158 N N . SER B 1 426 ? -16.297 -28.766 -9.523 1 89.56 426 SER B N 1
ATOM 7159 C CA . SER B 1 426 ? -15.508 -29.906 -9.078 1 89.56 426 SER B CA 1
ATOM 7160 C C . SER B 1 426 ? -14.977 -29.688 -7.66 1 89.56 426 SER B C 1
ATOM 7162 O O . SER B 1 426 ? -14.984 -30.609 -6.844 1 89.56 426 SER B O 1
ATOM 7164 N N . PRO B 1 427 ? -14.547 -28.422 -7.309 1 83.75 427 PRO B N 1
ATOM 7165 C CA . PRO B 1 427 ? -14 -28.25 -5.957 1 83.75 427 PRO B CA 1
ATOM 7166 C C . PRO B 1 427 ? -15.031 -28.531 -4.867 1 83.75 427 PRO B C 1
ATOM 7168 O O . PRO B 1 427 ? -14.68 -29.047 -3.803 1 83.75 427 PRO B O 1
ATOM 7171 N N . GLU B 1 428 ? -16.203 -28.188 -5.109 1 83.25 428 GLU B N 1
ATOM 7172 C CA . GLU B 1 428 ? -17.281 -28.469 -4.16 1 83.25 428 GLU B CA 1
ATOM 7173 C C . GLU B 1 428 ? -17.422 -29.969 -3.924 1 83.25 428 GLU B C 1
ATOM 7175 O O . GLU B 1 428 ? -17.578 -30.422 -2.783 1 83.25 428 GLU B O 1
ATOM 7180 N N . VAL B 1 429 ? -17.391 -30.719 -4.922 1 89.19 429 VAL B N 1
ATOM 7181 C CA . VAL B 1 429 ? -17.484 -32.156 -4.836 1 89.19 429 VAL B CA 1
ATOM 7182 C C . VAL B 1 429 ? -16.234 -32.75 -4.188 1 89.19 429 VAL B C 1
ATOM 7184 O O . VAL B 1 429 ? -16.312 -33.656 -3.375 1 89.19 429 VAL B O 1
ATOM 7187 N N . GLU B 1 430 ? -15.117 -32.156 -4.543 1 89.75 430 GLU B N 1
ATOM 7188 C CA . GLU B 1 430 ? -13.844 -32.562 -3.959 1 89.75 430 GLU B CA 1
ATOM 7189 C C . GLU B 1 430 ? -13.852 -32.406 -2.441 1 89.75 430 GLU B C 1
ATOM 7191 O O . GLU B 1 430 ? -13.367 -33.25 -1.71 1 89.75 430 GLU B O 1
ATOM 7196 N N . GLU B 1 431 ? -14.414 -31.281 -2.002 1 84.81 431 GLU B N 1
ATOM 7197 C CA . GLU B 1 431 ? -14.5 -31.031 -0.568 1 84.81 431 GLU B CA 1
ATOM 7198 C C . GLU B 1 431 ? -15.367 -32.094 0.122 1 84.81 431 GLU B C 1
ATOM 7200 O O . GLU B 1 431 ? -15.008 -32.594 1.194 1 84.81 431 GLU B O 1
ATOM 7205 N N . ALA B 1 432 ? -16.484 -32.438 -0.444 1 86.38 432 ALA B N 1
ATOM 7206 C CA . ALA B 1 432 ? -17.375 -33.469 0.108 1 86.38 432 ALA B CA 1
ATOM 7207 C C . ALA B 1 432 ? -16.719 -34.844 0.111 1 86.38 432 ALA B C 1
ATOM 7209 O O . ALA B 1 432 ? -16.828 -35.594 1.085 1 86.38 432 ALA B O 1
ATOM 7210 N N . VAL B 1 433 ? -15.984 -35.156 -0.918 1 91.44 433 VAL B N 1
ATOM 7211 C CA . VAL B 1 433 ? -15.312 -36.438 -1.042 1 91.44 433 VAL B CA 1
ATOM 7212 C C . VAL B 1 433 ? -14.18 -36.531 -0.024 1 91.44 433 VAL B C 1
ATOM 7214 O O . VAL B 1 433 ? -13.961 -37.594 0.579 1 91.44 433 VAL B O 1
ATOM 7217 N N . SER B 1 434 ? -13.508 -35.406 0.136 1 87.25 434 SER B N 1
ATOM 7218 C CA . SER B 1 434 ? -12.359 -35.375 1.041 1 87.25 434 SER B CA 1
ATOM 7219 C C . SER B 1 434 ? -12.789 -35.625 2.482 1 87.25 434 SER B C 1
ATOM 7221 O O . SER B 1 434 ? -11.984 -36.062 3.309 1 87.25 434 SER B O 1
ATOM 7223 N N . ALA B 1 435 ? -14.031 -35.406 2.764 1 85 435 ALA B N 1
ATOM 7224 C CA . ALA B 1 435 ? -14.555 -35.594 4.113 1 85 435 ALA B CA 1
ATOM 7225 C C . ALA B 1 435 ? -14.906 -37.031 4.375 1 85 435 ALA B C 1
ATOM 7227 O O . ALA B 1 435 ? -15.164 -37.438 5.516 1 85 435 ALA B O 1
ATOM 7228 N N . VAL B 1 436 ? -14.867 -37.906 3.406 1 90.31 436 VAL B N 1
ATOM 7229 C CA . VAL B 1 436 ? -15.188 -39.344 3.533 1 90.31 436 VAL B CA 1
ATOM 7230 C C . VAL B 1 436 ? -14.016 -40.062 4.184 1 90.31 436 VAL B C 1
ATOM 7232 O O . VAL B 1 436 ? -12.859 -39.812 3.844 1 90.31 436 VAL B O 1
ATOM 7235 N N . ASP B 1 437 ? -14.32 -40.875 5.117 1 90 437 ASP B N 1
ATOM 7236 C CA . ASP B 1 437 ? -13.297 -41.625 5.809 1 90 437 ASP B CA 1
ATOM 7237 C C . ASP B 1 437 ? -12.477 -42.469 4.824 1 90 437 ASP B C 1
ATOM 7239 O O . ASP B 1 437 ? -13.039 -43.094 3.924 1 90 437 ASP B O 1
ATOM 7243 N N . GLY B 1 438 ? -11.234 -42.406 4.984 1 90.56 438 GLY B N 1
ATOM 7244 C CA . GLY B 1 438 ? -10.344 -43.219 4.168 1 90.56 438 GLY B CA 1
ATOM 7245 C C . GLY B 1 438 ? -9.797 -42.469 2.965 1 90.56 438 GLY B C 1
ATOM 7246 O O . GLY B 1 438 ? -8.945 -42.969 2.24 1 90.56 438 GLY B O 1
ATOM 7247 N N . VAL B 1 439 ? -10.289 -41.312 2.707 1 91.44 439 VAL B N 1
ATOM 7248 C CA . VAL B 1 439 ? -9.82 -40.5 1.579 1 91.44 439 VAL B CA 1
ATOM 7249 C C . VAL B 1 439 ? -8.664 -39.625 2.025 1 91.44 439 VAL B C 1
ATOM 7251 O O . VAL B 1 439 ? -8.812 -38.812 2.951 1 91.44 439 VAL B O 1
ATOM 7254 N N . ALA B 1 440 ? -7.539 -39.781 1.393 1 86.12 440 ALA B N 1
ATOM 7255 C CA . ALA B 1 440 ? -6.363 -38.969 1.685 1 86.12 440 ALA B CA 1
ATOM 7256 C C . ALA B 1 440 ? -6.332 -37.719 0.808 1 86.12 440 ALA B C 1
ATOM 7258 O O . ALA B 1 440 ? -5.949 -36.625 1.267 1 86.12 440 ALA B O 1
ATOM 7259 N N . ALA B 1 441 ? -6.617 -37.844 -0.489 1 87.81 441 ALA B N 1
ATOM 7260 C CA . ALA B 1 441 ? -6.676 -36.75 -1.467 1 87.81 441 ALA B CA 1
ATOM 7261 C C . ALA B 1 441 ? -7.668 -37.062 -2.58 1 87.81 441 ALA B C 1
ATOM 7263 O O . ALA B 1 441 ? -8 -38.25 -2.809 1 87.81 441 ALA B O 1
ATOM 7264 N N . CYS B 1 442 ? -8.188 -36.156 -3.16 1 89.69 442 CYS B N 1
ATOM 7265 C CA . CYS B 1 442 ? -9.148 -36.406 -4.223 1 89.69 442 CYS B CA 1
ATOM 7266 C C . CYS B 1 442 ? -9.156 -35.281 -5.254 1 89.69 442 CYS B C 1
ATOM 7268 O O . CYS B 1 442 ? -8.828 -34.156 -4.938 1 89.69 442 CYS B O 1
ATOM 7270 N N . ALA B 1 443 ? -9.359 -35.656 -6.414 1 91.44 443 ALA B N 1
ATOM 7271 C CA . ALA B 1 443 ? -9.719 -34.75 -7.512 1 91.44 443 ALA B CA 1
ATOM 7272 C C . ALA B 1 443 ? -10.992 -35.219 -8.211 1 91.44 443 ALA B C 1
ATOM 7274 O O . ALA B 1 443 ? -11.273 -36.438 -8.258 1 91.44 443 ALA B O 1
ATOM 7275 N N . VAL B 1 444 ? -11.82 -34.344 -8.648 1 91.94 444 VAL B N 1
ATOM 7276 C CA . VAL B 1 444 ? -13.062 -34.656 -9.336 1 91.94 444 VAL B CA 1
ATOM 7277 C C . VAL B 1 444 ? -13.047 -34.094 -10.75 1 91.94 444 VAL B C 1
ATOM 7279 O O . VAL B 1 444 ? -12.711 -32.938 -10.953 1 91.94 444 VAL B O 1
ATOM 7282 N N . VAL B 1 445 ? -13.32 -34.938 -11.695 1 92.88 445 VAL B N 1
ATOM 7283 C CA . VAL B 1 445 ? -13.336 -34.5 -13.094 1 92.88 445 VAL B CA 1
ATOM 7284 C C . VAL B 1 445 ? -14.594 -35.031 -13.781 1 92.88 445 VAL B C 1
ATOM 7286 O O . VAL B 1 445 ? -15.234 -35.969 -13.289 1 92.88 445 VAL B O 1
ATOM 7289 N N . GLY B 1 446 ? -14.953 -34.344 -14.844 1 90.88 446 GLY B N 1
ATOM 7290 C CA . GLY B 1 446 ? -16.031 -34.844 -15.688 1 90.88 446 GLY B CA 1
ATOM 7291 C C . GLY B 1 446 ? -15.57 -35.906 -16.688 1 90.88 446 GLY B C 1
ATOM 7292 O O . GLY B 1 446 ? -14.477 -35.781 -17.234 1 90.88 446 GLY B O 1
ATOM 7293 N N . VAL B 1 447 ? -16.359 -36.938 -16.812 1 91.25 447 VAL B N 1
ATOM 7294 C CA . VAL B 1 447 ? -16.109 -37.969 -17.844 1 91.25 447 VAL B CA 1
ATOM 7295 C C . VAL B 1 447 ? -17.328 -38.094 -18.75 1 91.25 447 VAL B C 1
ATOM 7297 O O . VAL B 1 447 ? -18.453 -37.812 -18.328 1 91.25 447 VAL B O 1
ATOM 7300 N N . PRO B 1 448 ? -17.094 -38.375 -20.016 1 89.19 448 PRO B N 1
ATOM 7301 C CA . PRO B 1 448 ? -18.234 -38.531 -20.922 1 89.19 448 PRO B CA 1
ATOM 7302 C C . PRO B 1 448 ? -19.25 -39.562 -20.438 1 89.19 448 PRO B C 1
ATOM 7304 O O . PRO B 1 448 ? -18.859 -40.594 -19.906 1 89.19 448 PRO B O 1
ATOM 7307 N N . ASP B 1 449 ? -20.453 -39.188 -20.578 1 88.06 449 ASP B N 1
ATOM 7308 C CA . ASP B 1 449 ? -21.562 -40.062 -20.203 1 88.06 449 ASP B CA 1
ATOM 7309 C C . ASP B 1 449 ? -22.688 -40 -21.234 1 88.06 449 ASP B C 1
ATOM 7311 O O . ASP B 1 449 ? -23.109 -38.906 -21.641 1 88.06 449 ASP B O 1
ATOM 7315 N N . ASP B 1 450 ? -23.188 -41.094 -21.672 1 84.12 450 ASP B N 1
ATOM 7316 C CA . ASP B 1 450 ? -24.172 -41.156 -22.75 1 84.12 450 ASP B CA 1
ATOM 7317 C C . ASP B 1 450 ? -25.5 -40.531 -22.312 1 84.12 450 ASP B C 1
ATOM 7319 O O . ASP B 1 450 ? -26.203 -39.938 -23.125 1 84.12 450 ASP B O 1
ATOM 7323 N N . ARG B 1 451 ? -25.844 -40.688 -21.078 1 82.62 451 ARG B N 1
ATOM 7324 C CA . ARG B 1 451 ? -27.141 -40.25 -20.578 1 82.62 451 ARG B CA 1
ATOM 7325 C C . ARG B 1 451 ? -27.094 -38.781 -20.156 1 82.62 451 ARG B C 1
ATOM 7327 O O . ARG B 1 451 ? -28.062 -38.031 -20.375 1 82.62 451 ARG B O 1
ATOM 7334 N N . TRP B 1 452 ? -26.031 -38.375 -19.594 1 85.88 452 TRP B N 1
ATOM 7335 C CA . TRP B 1 452 ? -26.031 -37.094 -18.891 1 85.88 452 TRP B CA 1
ATOM 7336 C C . TRP B 1 452 ? -25.094 -36.094 -19.594 1 85.88 452 TRP B C 1
ATOM 7338 O O . TRP B 1 452 ? -24.984 -34.938 -19.156 1 85.88 452 TRP B O 1
ATOM 7348 N N . GLY B 1 453 ? -24.391 -36.562 -20.719 1 86.94 453 GLY B N 1
ATOM 7349 C CA . GLY B 1 453 ? -23.328 -35.781 -21.297 1 86.94 453 GLY B CA 1
ATOM 7350 C C . GLY B 1 453 ? -21.984 -35.969 -20.609 1 86.94 453 GLY B C 1
ATOM 7351 O O . GLY B 1 453 ? -21.078 -36.594 -21.172 1 86.94 453 GLY B O 1
ATOM 7352 N N . GLU B 1 454 ? -21.938 -35.469 -19.312 1 90.62 454 GLU B N 1
ATOM 7353 C CA . GLU B 1 454 ? -20.812 -35.75 -18.438 1 90.62 454 GLU B CA 1
ATOM 7354 C C . GLU B 1 454 ? -21.266 -36.375 -17.125 1 90.62 454 GLU B C 1
ATOM 7356 O O . GLU B 1 454 ? -22.375 -36.094 -16.656 1 90.62 454 GLU B O 1
ATOM 7361 N N . ALA B 1 455 ? -20.453 -37.25 -16.625 1 91.12 455 ALA B N 1
ATOM 7362 C CA . ALA B 1 455 ? -20.656 -37.781 -15.273 1 91.12 455 ALA B CA 1
ATOM 7363 C C . ALA B 1 455 ? -19.516 -37.375 -14.344 1 91.12 455 ALA B C 1
ATOM 7365 O O . ALA B 1 455 ? -18.375 -37.188 -14.789 1 91.12 455 ALA B O 1
ATOM 7366 N N . VAL B 1 456 ? -19.859 -37.25 -13.094 1 93.62 456 VAL B N 1
ATOM 7367 C CA . VAL B 1 456 ? -18.891 -36.875 -12.07 1 93.62 456 VAL B CA 1
ATOM 7368 C C . VAL B 1 456 ? -18.016 -38.094 -11.719 1 93.62 456 VAL B C 1
ATOM 7370 O O . VAL B 1 456 ? -18.531 -39.156 -11.367 1 93.62 456 VAL B O 1
ATOM 7373 N N . CYS B 1 457 ? -16.719 -37.938 -11.859 1 94.62 457 CYS B N 1
ATOM 7374 C CA . CYS B 1 457 ? -15.758 -38.969 -11.508 1 94.62 457 CYS B CA 1
ATOM 7375 C C . CYS B 1 457 ? -14.836 -38.5 -10.383 1 94.62 457 CYS B C 1
ATOM 7377 O O . CYS B 1 457 ? -14.156 -37.5 -10.516 1 94.62 457 CYS B O 1
ATOM 7379 N N . ALA B 1 458 ? -14.82 -39.25 -9.312 1 94.81 458 ALA B N 1
ATOM 7380 C CA . ALA B 1 458 ? -13.898 -39 -8.211 1 94.81 458 ALA B CA 1
ATOM 7381 C C . ALA B 1 458 ? -12.617 -39.812 -8.367 1 94.81 458 ALA B C 1
ATOM 7383 O O . ALA B 1 458 ? -12.656 -41.031 -8.477 1 94.81 458 ALA B O 1
ATOM 7384 N N . VAL B 1 459 ? -11.57 -39.125 -8.438 1 94.12 459 VAL B N 1
ATOM 7385 C CA . VAL B 1 459 ? -10.25 -39.75 -8.406 1 94.12 459 VAL B CA 1
ATOM 7386 C C . VAL B 1 459 ? -9.633 -39.594 -7.016 1 94.12 459 VAL B C 1
ATOM 7388 O O . VAL B 1 459 ? -9.328 -38.5 -6.582 1 94.12 459 VAL B O 1
ATOM 7391 N N . VAL B 1 460 ? -9.398 -40.719 -6.328 1 93.62 460 VAL B N 1
ATOM 7392 C CA . VAL B 1 460 ? -9.164 -40.656 -4.891 1 93.62 460 VAL B CA 1
ATOM 7393 C C . VAL B 1 460 ? -7.852 -41.375 -4.559 1 93.62 460 VAL B C 1
ATOM 7395 O O . VAL B 1 460 ? -7.551 -42.438 -5.133 1 93.62 460 VAL B O 1
ATOM 7398 N N . VAL B 1 461 ? -7.07 -40.719 -3.758 1 91.25 461 VAL B N 1
ATOM 7399 C CA . VAL B 1 461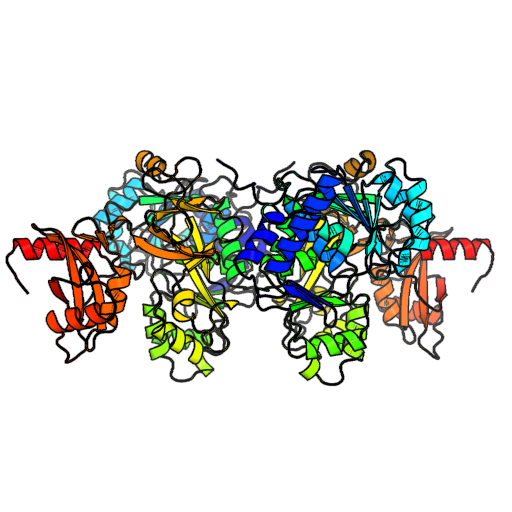 ? -5.973 -41.375 -3.066 1 91.25 461 VAL B CA 1
ATOM 7400 C C . VAL B 1 461 ? -6.445 -41.875 -1.702 1 91.25 461 VAL B C 1
ATOM 7402 O O . VAL B 1 461 ? -6.863 -41.094 -0.857 1 91.25 461 VAL B O 1
ATOM 7405 N N . ALA B 1 462 ? -6.406 -43.188 -1.505 1 91.31 462 ALA B N 1
ATOM 7406 C CA . ALA B 1 462 ? -6.879 -43.781 -0.257 1 91.31 462 ALA B CA 1
ATOM 7407 C C . ALA B 1 462 ? -5.824 -43.656 0.84 1 91.31 462 ALA B C 1
ATOM 7409 O O . ALA B 1 462 ? -4.621 -43.719 0.566 1 91.31 462 ALA B O 1
ATOM 7410 N N . ARG B 1 463 ? -6.297 -43.375 2.053 1 89.56 463 ARG B N 1
ATOM 7411 C CA . ARG B 1 463 ? -5.398 -43.469 3.199 1 89.56 463 ARG B CA 1
ATOM 7412 C C . ARG B 1 463 ? -4.844 -44.875 3.334 1 89.56 463 ARG B C 1
ATOM 7414 O O . ARG B 1 463 ? -5.473 -45.844 2.895 1 89.56 463 ARG B O 1
ATOM 7421 N N . SER B 1 464 ? -3.641 -44.969 4.031 1 85.62 464 SER B N 1
ATOM 7422 C CA . SER B 1 464 ? -3.029 -46.281 4.215 1 85.62 464 SER B CA 1
ATOM 7423 C C . SER B 1 464 ? -3.982 -47.25 4.918 1 85.62 464 SER B C 1
ATOM 7425 O O . SER B 1 464 ? -4.5 -46.938 5.996 1 85.62 464 SER B O 1
ATOM 7427 N N . GLY B 1 465 ? -4.254 -48.281 4.328 1 87.31 465 GLY B N 1
ATOM 7428 C CA . GLY B 1 465 ? -5.078 -49.312 4.926 1 87.31 465 GLY B CA 1
ATOM 7429 C C . GLY B 1 465 ? -6.559 -49.156 4.641 1 87.31 465 GLY B C 1
ATOM 7430 O O . GLY B 1 465 ? -7.371 -50 4.992 1 87.31 465 GLY B O 1
ATOM 7431 N N . ALA B 1 466 ? -6.867 -48.062 3.969 1 88.38 466 ALA B N 1
ATOM 7432 C CA . ALA B 1 466 ? -8.273 -47.812 3.666 1 88.38 466 ALA B CA 1
ATOM 7433 C C . ALA B 1 466 ? -8.594 -48.156 2.219 1 88.38 466 ALA B C 1
ATOM 7435 O O . ALA B 1 466 ? -7.699 -48.25 1.375 1 88.38 466 ALA B O 1
ATOM 7436 N N . SER B 1 467 ? -9.844 -48.562 1.971 1 89.94 467 SER B N 1
ATOM 7437 C CA . SER B 1 467 ? -10.328 -48.844 0.622 1 89.94 467 SER B CA 1
ATOM 7438 C C . SER B 1 467 ? -11.711 -48.219 0.392 1 89.94 467 SER B C 1
ATOM 7440 O O . SER B 1 467 ? -12.703 -48.938 0.314 1 89.94 467 SER B O 1
ATOM 7442 N N . PRO B 1 468 ? -11.648 -47 0.206 1 92.94 468 PRO B N 1
ATOM 7443 C CA . PRO B 1 468 ? -12.953 -46.375 -0.047 1 92.94 468 PRO B CA 1
ATOM 7444 C C . PRO B 1 468 ? -13.648 -46.938 -1.284 1 92.94 468 PRO B C 1
ATOM 7446 O O . PRO B 1 468 ? -12.984 -47.219 -2.287 1 92.94 468 PRO B O 1
ATOM 7449 N N . THR B 1 469 ? -14.961 -47.188 -1.178 1 94 469 THR B N 1
ATOM 7450 C CA . THR B 1 469 ? -15.766 -47.688 -2.291 1 94 469 THR B CA 1
ATOM 7451 C C . THR B 1 469 ? -16.625 -46.562 -2.869 1 94 469 THR B C 1
ATOM 7453 O O . THR B 1 469 ? -16.797 -45.531 -2.244 1 94 469 THR B O 1
ATOM 7456 N N . LEU B 1 470 ? -17.031 -46.781 -4.07 1 95.25 470 LEU B N 1
ATOM 7457 C CA . LEU B 1 470 ? -17.922 -45.812 -4.699 1 95.25 470 LEU B CA 1
ATOM 7458 C C . LEU B 1 470 ? -19.141 -45.562 -3.822 1 95.25 470 LEU B C 1
ATOM 7460 O O . LEU B 1 470 ? -19.594 -44.406 -3.701 1 95.25 470 LEU B O 1
ATOM 7464 N N . GLU B 1 471 ? -19.641 -46.594 -3.227 1 94.44 471 GLU B N 1
ATOM 7465 C CA . GLU B 1 471 ? -20.797 -46.438 -2.361 1 94.44 471 GLU B CA 1
ATOM 7466 C C . GLU B 1 471 ? -20.5 -45.562 -1.165 1 94.44 471 GLU B C 1
ATOM 7468 O O . GLU B 1 471 ? -21.328 -44.719 -0.784 1 94.44 471 GLU B O 1
ATOM 7473 N N . MET B 1 472 ? -19.359 -45.75 -0.607 1 94.38 472 MET B N 1
ATOM 7474 C CA . MET B 1 472 ? -18.953 -44.938 0.522 1 94.38 472 MET B CA 1
ATOM 7475 C C . MET B 1 472 ? -18.859 -43.469 0.113 1 94.38 472 MET B C 1
ATOM 7477 O O . MET B 1 472 ? -19.359 -42.594 0.823 1 94.38 472 MET B O 1
ATOM 7481 N N . VAL B 1 473 ? -18.234 -43.25 -1.029 1 95.12 473 VAL B N 1
ATOM 7482 C CA . VAL B 1 473 ? -18.047 -41.906 -1.533 1 95.12 473 VAL B CA 1
ATOM 7483 C C . VAL B 1 473 ? -19.406 -41.281 -1.85 1 95.12 473 VAL B C 1
ATOM 7485 O O . VAL B 1 473 ? -19.656 -40.125 -1.5 1 95.12 473 VAL B O 1
ATOM 7488 N N . GLN B 1 474 ? -20.281 -42.031 -2.443 1 95 474 GLN B N 1
ATOM 7489 C CA . GLN B 1 474 ? -21.609 -41.531 -2.809 1 95 474 GLN B CA 1
ATOM 7490 C C . GLN B 1 474 ? -22.422 -41.188 -1.567 1 95 474 GLN B C 1
ATOM 7492 O O . GLN B 1 474 ? -23.078 -40.156 -1.516 1 95 474 GLN B O 1
ATOM 7497 N N . GLU B 1 475 ? -22.391 -42.031 -0.614 1 92.75 475 GLU B N 1
ATOM 7498 C CA . GLU B 1 475 ? -23.125 -41.781 0.626 1 92.75 475 GLU B CA 1
ATOM 7499 C C . GLU B 1 475 ? -22.609 -40.531 1.335 1 92.75 475 GLU B C 1
ATOM 7501 O O . GLU B 1 475 ? -23.391 -39.719 1.833 1 92.75 475 GLU B O 1
ATOM 7506 N N . GLY B 1 476 ? -21.344 -40.469 1.361 1 91.12 476 GLY B N 1
ATOM 7507 C CA . GLY B 1 476 ? -20.734 -39.281 1.976 1 91.12 476 GLY B CA 1
ATOM 7508 C C . GLY B 1 476 ? -21.094 -38 1.267 1 91.12 476 GLY B C 1
ATOM 7509 O O . GLY B 1 476 ? -21.391 -37 1.913 1 91.12 476 GLY B O 1
ATOM 7510 N N . VAL B 1 477 ? -21.047 -38.031 -0.023 1 91.75 477 VAL B N 1
ATOM 7511 C CA . VAL B 1 477 ? -21.328 -36.812 -0.812 1 91.75 477 VAL B CA 1
ATOM 7512 C C . VAL B 1 477 ? -22.812 -36.5 -0.755 1 91.75 477 VAL B C 1
ATOM 7514 O O . VAL B 1 477 ? -23.188 -35.312 -0.666 1 91.75 477 VAL B O 1
ATOM 7517 N N . ARG B 1 478 ? -23.688 -37.5 -0.691 1 90.06 478 ARG B N 1
ATOM 7518 C CA . ARG B 1 478 ? -25.125 -37.312 -0.664 1 90.06 478 ARG B CA 1
ATOM 7519 C C . ARG B 1 478 ? -25.562 -36.594 0.614 1 90.06 478 ARG B C 1
ATOM 7521 O O . ARG B 1 478 ? -26.578 -35.906 0.628 1 90.06 478 ARG B O 1
ATOM 7528 N N . GLN B 1 479 ? -24.828 -36.719 1.565 1 87.19 479 GLN B N 1
ATOM 7529 C CA . GLN B 1 479 ? -25.141 -36.094 2.846 1 87.19 479 GLN B CA 1
ATOM 7530 C C . GLN B 1 479 ? -24.875 -34.562 2.797 1 87.19 479 GLN B C 1
ATOM 7532 O O . GLN B 1 479 ? -25.406 -33.812 3.619 1 87.19 479 GLN B O 1
ATOM 7537 N N . ARG B 1 480 ? -24.172 -34.188 1.779 1 85.44 480 ARG B N 1
ATOM 7538 C CA . ARG B 1 480 ? -23.703 -32.812 1.807 1 85.44 480 ARG B CA 1
ATOM 7539 C C . ARG B 1 480 ? -24.141 -32.062 0.562 1 85.44 480 ARG B C 1
ATOM 7541 O O . ARG B 1 480 ? -24.219 -30.828 0.571 1 85.44 480 ARG B O 1
ATOM 7548 N N . LEU B 1 481 ? -24.312 -32.844 -0.481 1 89.56 481 LEU B N 1
ATOM 7549 C CA . LEU B 1 481 ? -24.578 -32.188 -1.76 1 89.56 481 LEU B CA 1
ATOM 7550 C C . LEU B 1 481 ? -25.797 -32.781 -2.439 1 89.56 481 LEU B C 1
ATOM 7552 O O . LEU B 1 481 ? -26.25 -33.875 -2.066 1 89.56 481 LEU B O 1
ATOM 7556 N N . ALA B 1 482 ? -26.375 -32.094 -3.428 1 84.25 482 ALA B N 1
ATOM 7557 C CA . ALA B 1 482 ? -27.516 -32.594 -4.215 1 84.25 482 ALA B CA 1
ATOM 7558 C C . ALA B 1 482 ? -27.156 -33.844 -4.977 1 84.25 482 ALA B C 1
ATOM 7560 O O . ALA B 1 482 ? -25.984 -34.094 -5.293 1 84.25 482 ALA B O 1
ATOM 7561 N N . ARG B 1 483 ? -28.094 -34.625 -5.305 1 83.5 483 ARG B N 1
ATOM 7562 C CA . ARG B 1 483 ? -27.953 -35.938 -5.898 1 83.5 483 ARG B CA 1
ATOM 7563 C C . ARG B 1 483 ? -27.203 -35.875 -7.223 1 83.5 483 ARG B C 1
ATOM 7565 O O . ARG B 1 483 ? -26.422 -36.781 -7.547 1 83.5 483 ARG B O 1
ATOM 7572 N N . TYR B 1 484 ? -27.484 -34.844 -7.988 1 83.81 484 TYR B N 1
ATOM 7573 C CA . TYR B 1 484 ? -26.891 -34.781 -9.32 1 83.81 484 TYR B CA 1
ATOM 7574 C C . TYR B 1 484 ? -25.406 -34.5 -9.234 1 83.81 484 TYR B C 1
ATOM 7576 O O . TYR B 1 484 ? -24.672 -34.625 -10.227 1 83.81 484 TYR B O 1
ATOM 7584 N N . LYS B 1 485 ? -24.844 -34.094 -8.078 1 90.12 485 LYS B N 1
ATOM 7585 C CA . LYS B 1 485 ? -23.438 -33.812 -7.883 1 90.12 485 LYS B CA 1
ATOM 7586 C C . LYS B 1 485 ? -22.656 -35.031 -7.426 1 90.12 485 LYS B C 1
ATOM 7588 O O . LYS B 1 485 ? -21.438 -35 -7.352 1 90.12 485 LYS B O 1
ATOM 7593 N N . VAL B 1 486 ? -23.328 -36.094 -7.129 1 92.69 486 VAL B N 1
ATOM 7594 C CA . VAL B 1 486 ? -22.734 -37.312 -6.555 1 92.69 486 VAL B CA 1
ATOM 7595 C C . VAL B 1 486 ? -21.922 -38.031 -7.617 1 92.69 486 VAL B C 1
ATOM 7597 O O . VAL B 1 486 ? -22.406 -38.281 -8.727 1 92.69 486 VAL B O 1
ATOM 7600 N N . PRO B 1 487 ? -20.688 -38.406 -7.297 1 95.38 487 PRO B N 1
ATOM 7601 C CA . PRO B 1 487 ? -19.859 -39.125 -8.273 1 95.38 487 PRO B CA 1
ATOM 7602 C C . PRO B 1 487 ? -20.484 -40.438 -8.742 1 95.38 487 PRO B C 1
ATOM 7604 O O . PRO B 1 487 ? -21.016 -41.188 -7.926 1 95.38 487 PRO B O 1
ATOM 7607 N N . ARG B 1 488 ? -20.422 -40.625 -9.961 1 92.62 488 ARG B N 1
ATOM 7608 C CA . ARG B 1 488 ? -20.922 -41.875 -10.531 1 92.62 488 ARG B CA 1
ATOM 7609 C C . ARG B 1 488 ? -19.797 -42.875 -10.797 1 92.62 488 ARG B C 1
ATOM 7611 O O . ARG B 1 488 ? -20.031 -44.062 -11.016 1 92.62 488 ARG B O 1
ATOM 7618 N N . ARG B 1 489 ? -18.625 -42.344 -10.766 1 93.19 489 ARG B N 1
ATOM 7619 C CA . ARG B 1 489 ? -17.438 -43.156 -10.953 1 93.19 489 ARG B CA 1
ATOM 7620 C C . ARG B 1 489 ? -16.391 -42.844 -9.898 1 93.19 489 ARG B C 1
ATOM 7622 O O . ARG B 1 489 ? -16.281 -41.719 -9.445 1 93.19 489 ARG B O 1
ATOM 7629 N N . LEU B 1 490 ? -15.672 -43.938 -9.508 1 94.94 490 LEU B N 1
ATOM 7630 C CA . LEU B 1 490 ? -14.555 -43.812 -8.57 1 94.94 490 LEU B CA 1
ATOM 7631 C C . LEU B 1 490 ? -13.305 -44.469 -9.125 1 94.94 490 LEU B C 1
ATOM 7633 O O . LEU B 1 490 ? -13.359 -45.625 -9.586 1 94.94 490 LEU B O 1
ATOM 7637 N N . VAL B 1 491 ? -12.289 -43.75 -9.141 1 94.12 491 VAL B N 1
ATOM 7638 C CA . VAL B 1 491 ? -11 -44.281 -9.539 1 94.12 491 VAL B CA 1
ATOM 7639 C C . VAL B 1 491 ? -9.992 -44.094 -8.406 1 94.12 491 VAL B C 1
ATOM 7641 O O . VAL B 1 491 ? -9.773 -43 -7.93 1 94.12 491 VAL B O 1
ATOM 7644 N N . LEU B 1 492 ? -9.453 -45.188 -7.934 1 93.31 492 LEU B N 1
ATOM 7645 C CA . LEU B 1 492 ? -8.422 -45.125 -6.906 1 93.31 492 LEU B CA 1
ATOM 7646 C C . LEU B 1 492 ? -7.031 -45.031 -7.531 1 93.31 492 LEU B C 1
ATOM 7648 O O . LEU B 1 492 ? -6.699 -45.781 -8.445 1 93.31 492 LEU B O 1
ATOM 7652 N N . VAL B 1 493 ? -6.301 -44 -7.074 1 91.81 493 VAL B N 1
ATOM 7653 C CA . VAL B 1 493 ? -4.941 -43.812 -7.574 1 91.81 493 VAL B CA 1
ATOM 7654 C C . VAL B 1 493 ? -3.967 -43.75 -6.406 1 91.81 493 VAL B C 1
ATOM 7656 O O . VAL B 1 493 ? -4.375 -43.531 -5.262 1 91.81 493 VAL B O 1
ATOM 7659 N N . THR B 1 494 ? -2.68 -43.938 -6.699 1 89.69 494 THR B N 1
ATOM 7660 C CA . THR B 1 494 ? -1.649 -43.875 -5.672 1 89.69 494 THR B CA 1
ATOM 7661 C C . THR B 1 494 ? -1.302 -42.406 -5.355 1 89.69 494 THR B C 1
ATOM 7663 O O . THR B 1 494 ? -0.968 -42.094 -4.215 1 89.69 494 THR B O 1
ATOM 7666 N N . ASP B 1 495 ? -1.349 -41.625 -6.391 1 88.81 495 ASP B N 1
ATOM 7667 C CA . ASP B 1 495 ? -1.055 -40.188 -6.25 1 88.81 495 ASP B CA 1
ATOM 7668 C C . ASP B 1 495 ? -1.806 -39.375 -7.297 1 88.81 495 ASP B C 1
ATOM 7670 O O . ASP B 1 495 ? -2.186 -39.906 -8.344 1 88.81 495 ASP B O 1
ATOM 7674 N N . LEU B 1 496 ? -2.092 -38.188 -6.93 1 89.19 496 LEU B N 1
ATOM 7675 C CA . LEU B 1 496 ? -2.672 -37.25 -7.891 1 89.19 496 LEU B CA 1
ATOM 7676 C C . LEU B 1 496 ? -1.582 -36.469 -8.617 1 89.19 496 LEU B C 1
ATOM 7678 O O . LEU B 1 496 ? -0.652 -35.969 -7.992 1 89.19 496 LEU B O 1
ATOM 7682 N N . PRO B 1 497 ? -1.715 -36.469 -9.938 1 85.94 497 PRO B N 1
ATOM 7683 C CA . PRO B 1 497 ? -0.738 -35.625 -10.656 1 85.94 497 PRO B CA 1
ATOM 7684 C C . PRO B 1 497 ? -0.85 -34.156 -10.32 1 85.94 497 PRO B C 1
ATOM 7686 O O . PRO B 1 497 ? -1.958 -33.625 -10.211 1 85.94 497 PRO B O 1
ATOM 7689 N N . VAL B 1 498 ? 0.272 -33.531 -10.055 1 79.56 498 VAL B N 1
ATOM 7690 C CA . VAL B 1 498 ? 0.272 -32.125 -9.695 1 79.56 498 VAL B CA 1
ATOM 7691 C C . VAL B 1 498 ? 1.172 -31.328 -10.648 1 79.56 498 VAL B C 1
ATOM 7693 O O . VAL B 1 498 ? 2.168 -31.859 -11.148 1 79.56 498 VAL B O 1
ATOM 7696 N N . LEU B 1 499 ? 0.749 -30.141 -10.883 1 72.75 499 LEU B N 1
ATOM 7697 C CA . LEU B 1 499 ? 1.562 -29.203 -11.648 1 72.75 499 LEU B CA 1
ATOM 7698 C C . LEU B 1 499 ? 2.707 -28.656 -10.805 1 72.75 499 LEU B C 1
ATOM 7700 O O . LEU B 1 499 ? 2.754 -28.875 -9.594 1 72.75 499 LEU B O 1
ATOM 7704 N N . ALA B 1 500 ? 3.586 -27.953 -11.523 1 68.38 500 ALA B N 1
ATOM 7705 C CA . ALA B 1 500 ? 4.719 -27.344 -10.828 1 68.38 500 ALA B CA 1
ATOM 7706 C C . ALA B 1 500 ? 4.242 -26.344 -9.781 1 68.38 500 ALA B C 1
ATOM 7708 O O . ALA B 1 500 ? 4.918 -26.125 -8.773 1 68.38 500 ALA B O 1
ATOM 7709 N N . SER B 1 501 ? 3.094 -25.875 -10 1 67.44 501 SER B N 1
ATOM 7710 C CA . SER B 1 501 ? 2.506 -24.891 -9.094 1 67.44 501 SER B CA 1
ATOM 7711 C C . SER B 1 501 ? 1.908 -25.578 -7.863 1 67.44 501 SER B C 1
ATOM 7713 O O . SER B 1 501 ? 1.551 -24.906 -6.891 1 67.44 501 SER B O 1
ATOM 7715 N N . GLY B 1 502 ? 1.815 -26.891 -7.918 1 68.44 502 GLY B N 1
ATOM 7716 C CA . GLY B 1 502 ? 1.224 -27.625 -6.809 1 68.44 502 GLY B CA 1
ATOM 7717 C C . GLY B 1 502 ? -0.249 -27.922 -7.008 1 68.44 502 GLY B C 1
ATOM 7718 O O . GLY B 1 502 ? -0.836 -28.703 -6.262 1 68.44 502 GLY B O 1
ATOM 7719 N N . LYS B 1 503 ? -0.734 -27.359 -8.109 1 76.56 503 LYS B N 1
ATOM 7720 C CA . LYS B 1 503 ? -2.141 -27.609 -8.422 1 76.56 503 LYS B CA 1
ATOM 7721 C C . LYS B 1 503 ? -2.332 -28.984 -9.039 1 76.56 503 LYS B C 1
ATOM 7723 O O . LYS B 1 503 ? -1.439 -29.5 -9.719 1 76.56 503 LYS B O 1
ATOM 7728 N N . VAL B 1 504 ? -3.471 -29.625 -8.742 1 81.38 504 VAL B N 1
ATOM 7729 C CA . VAL B 1 504 ? -3.787 -30.906 -9.359 1 81.38 504 VAL B CA 1
ATOM 7730 C C . VAL B 1 504 ? -3.943 -30.719 -10.867 1 81.38 504 VAL B C 1
ATOM 7732 O O . VAL B 1 504 ? -4.59 -29.781 -11.32 1 81.38 504 VAL B O 1
ATOM 7735 N N . ASP B 1 505 ? -3.293 -31.562 -11.633 1 84 505 ASP B N 1
ATOM 7736 C CA . ASP B 1 505 ? -3.367 -31.547 -13.094 1 84 505 ASP B CA 1
ATOM 7737 C C . ASP B 1 505 ? -4.594 -32.312 -13.594 1 84 505 ASP B C 1
ATOM 7739 O O . ASP B 1 505 ? -4.492 -33.469 -14 1 84 505 ASP B O 1
ATOM 7743 N N . LYS B 1 506 ? -5.75 -31.641 -13.727 1 86.44 506 LYS B N 1
ATOM 7744 C CA . LYS B 1 506 ? -7.008 -32.281 -14.094 1 86.44 506 LYS B CA 1
ATOM 7745 C C . LYS B 1 506 ? -7.039 -32.625 -15.578 1 86.44 506 LYS B C 1
ATOM 7747 O O . LYS B 1 506 ? -7.758 -33.531 -16 1 86.44 506 LYS B O 1
ATOM 7752 N N . LYS B 1 507 ? -6.297 -31.906 -16.312 1 81.19 507 LYS B N 1
ATOM 7753 C CA . LYS B 1 507 ? -6.191 -32.25 -17.734 1 81.19 507 LYS B CA 1
ATOM 7754 C C . LYS B 1 507 ? -5.59 -33.625 -17.922 1 81.19 507 LYS B C 1
ATOM 7756 O O . LYS B 1 507 ? -6.117 -34.469 -18.672 1 81.19 507 LYS B O 1
ATOM 7761 N N . ARG B 1 508 ? -4.488 -33.781 -17.219 1 83.69 508 ARG B N 1
ATOM 7762 C CA . ARG B 1 508 ? -3.834 -35.094 -17.266 1 83.69 508 ARG B CA 1
ATOM 7763 C C . ARG B 1 508 ? -4.75 -36.188 -16.734 1 83.69 508 ARG B C 1
ATOM 7765 O O . ARG B 1 508 ? -4.801 -37.281 -17.281 1 83.69 508 ARG B O 1
ATOM 7772 N N . LEU B 1 509 ? -5.477 -35.875 -15.703 1 87.44 509 LEU B N 1
ATOM 7773 C CA . LEU B 1 509 ? -6.379 -36.844 -15.102 1 87.44 509 LEU B CA 1
ATOM 7774 C C . LEU B 1 509 ? -7.461 -37.281 -16.094 1 87.44 509 LEU B C 1
ATOM 7776 O O . LEU B 1 509 ? -7.762 -38.469 -16.219 1 87.44 509 LEU B O 1
ATOM 7780 N N . ARG B 1 510 ? -7.996 -36.344 -16.781 1 86.19 510 ARG B N 1
ATOM 7781 C CA . ARG B 1 510 ? -9.031 -36.656 -17.766 1 86.19 510 ARG B CA 1
ATOM 7782 C C . ARG B 1 510 ? -8.484 -37.5 -18.906 1 86.19 510 ARG B C 1
ATOM 7784 O O . ARG B 1 510 ? -9.148 -38.438 -19.375 1 86.19 510 ARG B O 1
ATOM 7791 N N . ALA B 1 511 ? -7.25 -37.125 -19.312 1 85 511 ALA B N 1
ATOM 7792 C CA . ALA B 1 511 ? -6.605 -37.875 -20.375 1 85 511 ALA B CA 1
ATOM 7793 C C . ALA B 1 511 ? -6.367 -39.344 -19.953 1 85 511 ALA B C 1
ATOM 7795 O O . ALA B 1 511 ? -6.602 -40.25 -20.734 1 85 511 ALA B O 1
ATOM 7796 N N . ASP B 1 512 ? -5.93 -39.469 -18.766 1 86.75 512 ASP B N 1
ATOM 7797 C CA . ASP B 1 512 ? -5.664 -40.812 -18.219 1 86.75 512 ASP B CA 1
ATOM 7798 C C . ASP B 1 512 ? -6.949 -41.625 -18.125 1 86.75 512 ASP B C 1
ATOM 7800 O O . ASP B 1 512 ? -6.945 -42.812 -18.422 1 86.75 512 ASP B O 1
ATOM 7804 N N . LEU B 1 513 ? -8.023 -41 -17.734 1 86.81 513 LEU B N 1
ATOM 7805 C CA . LEU B 1 513 ? -9.305 -41.688 -17.562 1 86.81 513 LEU B CA 1
ATOM 7806 C C . LEU B 1 513 ? -9.906 -42.062 -18.922 1 86.81 513 LEU B C 1
ATOM 7808 O O . LEU B 1 513 ? -10.562 -43.094 -19.047 1 86.81 513 LEU B O 1
ATOM 7812 N N . LYS B 1 514 ? -9.68 -41.188 -19.906 1 80.81 514 LYS B N 1
ATOM 7813 C CA . LYS B 1 514 ? -10.156 -41.469 -21.266 1 80.81 514 LYS B CA 1
ATOM 7814 C C . LYS B 1 514 ? -9.422 -42.656 -21.859 1 80.81 514 LYS B C 1
ATOM 7816 O O . LYS B 1 514 ? -10.039 -43.5 -22.516 1 80.81 514 LYS B O 1
ATOM 7821 N N . SER B 1 515 ? -8.133 -42.625 -21.672 1 75.38 515 SER B N 1
ATOM 7822 C CA . SER B 1 515 ? -7.332 -43.719 -22.172 1 75.38 515 SER B CA 1
ATOM 7823 C C . SER B 1 515 ? -7.699 -45.031 -21.484 1 75.38 515 SER B C 1
ATOM 7825 O O . SER B 1 515 ? -7.734 -46.094 -22.125 1 75.38 515 SER B O 1
ATOM 7827 N N . ALA B 1 516 ? -8 -45.031 -20.234 1 73.69 516 ALA B N 1
ATOM 7828 C CA . ALA B 1 516 ? -8.391 -46.219 -19.484 1 73.69 516 ALA B CA 1
ATOM 7829 C C . ALA B 1 516 ? -9.75 -46.719 -19.953 1 73.69 516 ALA B C 1
ATOM 7831 O O . ALA B 1 516 ? -9.969 -47.938 -20.031 1 73.69 516 ALA B O 1
ATOM 7832 N N . ALA B 1 517 ? -10.625 -45.875 -20.125 1 65.75 517 ALA B N 1
ATOM 7833 C CA . ALA B 1 517 ? -11.953 -46.25 -20.594 1 65.75 517 ALA B CA 1
ATOM 7834 C C . ALA B 1 517 ? -11.883 -46.875 -21.969 1 65.75 517 ALA B C 1
ATOM 7836 O O . ALA B 1 517 ? -12.625 -47.812 -22.266 1 65.75 517 ALA B O 1
ATOM 7837 N N . ALA B 1 518 ? -10.969 -46.406 -22.797 1 60.47 518 ALA B N 1
ATOM 7838 C CA . ALA B 1 518 ? -10.805 -46.969 -24.141 1 60.47 518 ALA B CA 1
ATOM 7839 C C . ALA B 1 518 ? -10.195 -48.375 -24.062 1 60.47 518 ALA B C 1
ATOM 7841 O O . ALA B 1 518 ? -10.461 -49.219 -24.922 1 60.47 518 ALA B O 1
ATOM 7842 N N . ASN B 1 519 ? -9.25 -48.469 -23.062 1 54 519 ASN B N 1
ATOM 7843 C CA . ASN B 1 519 ? -8.594 -49.75 -22.953 1 54 519 ASN B CA 1
ATOM 7844 C C . ASN B 1 519 ? -9.414 -50.719 -22.109 1 54 519 ASN B C 1
ATOM 7846 O O . ASN B 1 519 ? -8.977 -51.844 -21.844 1 54 519 ASN B O 1
ATOM 7850 N N . GLY B 1 520 ? -10.625 -50.531 -21.859 1 51.12 520 GLY B N 1
ATOM 7851 C CA . GLY B 1 520 ? -11.5 -51.438 -21.188 1 51.12 520 GLY B CA 1
ATOM 7852 C C . GLY B 1 520 ? -11.133 -51.656 -19.719 1 51.12 520 GLY B C 1
ATOM 7853 O O . GLY B 1 520 ? -11.547 -52.656 -19.109 1 51.12 520 GLY B O 1
ATOM 7854 N N . ALA B 1 521 ? -10.148 -51.125 -19.047 1 44.91 521 ALA B N 1
ATOM 7855 C CA . ALA B 1 521 ? -9.711 -51.406 -17.688 1 44.91 521 ALA B CA 1
ATOM 7856 C C . ALA B 1 521 ? -10.648 -50.781 -16.656 1 44.91 521 ALA B C 1
ATOM 7858 O O . ALA B 1 521 ? -10.688 -49.531 -16.516 1 44.91 521 ALA B O 1
ATOM 7859 N N . THR B 1 522 ? -11.812 -51.156 -16.484 1 40.56 522 THR B N 1
ATOM 7860 C CA . THR B 1 522 ? -12.773 -50.875 -15.422 1 40.56 522 THR B CA 1
ATOM 7861 C C . THR B 1 522 ? -12.102 -51 -14.055 1 40.56 522 THR B C 1
ATOM 7863 O O . THR B 1 522 ? -11.68 -52.094 -13.648 1 40.56 522 THR B O 1
ATOM 7866 N N . THR B 1 523 ? -11.156 -50.125 -13.602 1 36.38 523 THR B N 1
ATOM 7867 C CA . THR B 1 523 ? -10.812 -50.281 -12.188 1 36.38 523 THR B CA 1
ATOM 7868 C C . THR B 1 523 ? -11.984 -49.875 -11.305 1 36.38 523 THR B C 1
ATOM 7870 O O . THR B 1 523 ? -12.734 -48.938 -11.641 1 36.38 523 THR B O 1
#

InterPro domains:
  IPR000873 AMP-dependent synthetase/ligase domain [PF00501] (15-378)
  IPR020845 AMP-binding, conserved site [PS00455] (169-180)
  IPR025110 AMP-binding enzyme, C-terminal domain [PF13193] (428-503)
  IPR042099 ANL, N-terminal domain [G3DSA:3.40.50.12780] (1-415)
  IPR045851 AMP-binding enzyme domain superfamily [G3DSA:3.30.300.30] (416-518)